Protein AF-A0A2D6WZY5-F1 (afdb_monomer)

Secondary structure (DSSP, 8-state):
-HHHHHHH---EETTEE-------TTS----S-EEEGGGTEEEEPPP-------HHHHHHHHHHHHTTHHHHHHHHHTT-HHHHHHHHHHHHHHHHHHHHHHHHHHGGG-HHHHHHHHHHSSTHHHHHHHHHHHHHHHHT----------SS-HHHHHHHHHTTT--PPPEEEE-TTSS-EEEES-HHHHHHHHHTS--EEE-HHHHHHHHHHHHHHTT----------------------PPPP----S-------------HHHHHHHHHHHHT-B-TTSPBPS--TTT---HHHHHHHTEEE-SSEEEE-B---SS-HHHHHHHHHHTHHHHHHHHHHTTTSEEEEEESB--SSSS--B-TTSHHHHHHHHHHTSTTEEEEESSGGGG--SS-SSS-HHHHHHHHHH--SSS----HHHHHHHHHHHHHHHT--HHHHHHHH--HHHHHHHHHTT--S-SS--SHHHHHHHHHHH-GGGGTS-TT-SHHHHHHHHHHHHHHHHHHHHHHHHHHTTEEEEE--BHHHHHHHHHHHHHHHHHHHHHHHHGGGG-SSSTTT-PPBPGGG-SS-BHHHHHHHHHHHHHT-TTSSS--EEEP--EEEEEEEETTEEEEESSHHHHHHHHTTPBPHHHHHHHTTT-HHHHHHHHHHHHHHHHHHHTS-HHHHHHHHGGGTEEEEEEEE-GGG-SS---SS-EEEEEEEEEE-TTS-EEEEETTHHHHHHHHHHHTT-SB-SS-EEE---B-B-PPPTTHHHHHHHHHHHHHHHHHHTT--TTSBHHHHHHHHHHHHHHHHHHHTT----HHHHHHHHHHHHS--TTS-HHHHHHH---HHHHHHHHHHTTS-HHHHHHHHTHHHHHHHHHHHHHHHHH-B--S-S-HHHHHHHHHHHHHHHHHHHHHTT-HHHHHHHHHHHHHHHHTTGGGS--SSSEEEEEETTEEEEE-TTHHHHHHHHHHHHT--

Radius of gyration: 37.44 Å; Cα contacts (8 Å, |Δi|>4): 1350; chains: 1; bounding box: 104×80×93 Å

pLDDT: mean 75.43, std 19.8, range [23.34, 98.31]

Solvent-accessible surface area (backbone atoms only — not comparable to full-atom values): 53736 Å² total; per-residue (Å²): 108,63,68,56,50,47,72,72,40,93,48,54,63,92,82,44,73,55,74,70,84,87,81,62,99,82,59,88,77,86,62,72,44,42,71,35,79,97,71,79,40,66,79,39,72,65,65,91,72,89,72,96,70,66,61,63,62,20,45,52,62,35,51,71,53,59,69,47,51,67,55,43,54,46,29,60,72,73,69,38,25,72,59,35,40,55,52,39,52,57,49,54,55,48,52,53,52,41,28,52,56,13,41,74,74,49,34,86,77,13,51,41,26,45,21,41,51,49,41,70,73,40,67,59,64,54,55,46,51,51,52,29,49,54,25,50,55,53,75,70,56,82,91,78,88,83,90,83,90,74,103,64,62,77,56,59,67,45,41,71,66,42,71,74,70,65,83,87,77,65,43,32,35,23,43,64,87,68,82,52,79,46,83,35,84,42,72,64,66,45,49,44,41,30,74,75,66,48,22,36,79,40,51,57,66,55,45,63,39,46,74,59,35,60,74,61,65,82,74,73,91,93,84,93,90,91,91,91,90,91,90,84,88,88,87,88,86,89,83,91,79,86,85,78,93,71,85,87,74,79,86,89,78,82,80,88,86,87,88,87,88,72,66,67,73,62,38,51,57,47,48,58,63,56,71,51,47,59,47,103,85,70,44,72,46,60,41,46,96,83,83,47,73,42,70,75,57,37,55,73,42,16,45,39,76,65,97,51,41,37,38,40,27,36,72,78,30,71,83,34,72,62,38,37,57,47,37,65,70,62,44,49,57,53,54,52,51,54,49,62,78,45,66,89,53,42,35,32,40,39,25,62,72,5,73,63,81,85,76,48,21,34,49,80,82,33,65,48,35,56,52,49,50,60,35,60,72,38,100,48,33,43,71,41,40,46,36,14,73,46,63,46,64,88,84,74,70,80,72,33,50,49,32,48,55,42,15,56,73,66,31,62,102,54,96,58,80,55,46,35,46,36,44,23,20,38,47,34,30,44,47,28,24,80,64,46,61,36,57,62,40,43,79,51,40,44,42,72,55,3,51,47,48,37,41,76,74,64,56,81,65,55,90,49,49,87,46,73,66,38,29,45,52,29,28,47,46,42,41,24,47,88,71,76,41,61,76,43,78,44,74,42,8,36,46,49,55,49,44,60,46,49,58,49,53,40,35,54,49,50,49,53,49,44,45,74,75,60,29,34,35,38,34,60,41,58,35,73,58,21,34,52,51,33,54,52,52,55,51,51,57,49,50,53,51,30,37,65,48,59,55,60,80,74,66,87,70,39,52,54,84,47,77,78,35,40,71,86,60,41,43,80,45,23,50,45,50,52,52,49,52,52,47,28,49,38,56,29,50,40,46,78,78,38,77,29,24,56,36,76,61,43,52,60,40,30,36,28,40,39,98,94,40,54,32,36,28,64,39,52,74,18,39,21,52,38,32,74,61,29,31,39,65,68,45,48,49,57,77,33,60,89,48,60,53,58,26,52,46,52,41,49,49,52,49,46,47,36,57,27,58,67,70,48,54,72,71,61,48,41,76,56,11,53,59,20,29,13,35,34,33,29,32,41,34,38,55,85,56,43,76,69,46,54,48,81,51,39,35,37,34,25,70,33,18,39,29,36,43,54,89,36,44,80,76,48,67,49,79,67,33,18,56,52,51,40,50,54,24,42,75,67,66,38,30,64,48,96,75,35,40,56,36,39,67,50,57,46,48,51,58,54,42,87,65,36,67,63,49,49,49,54,54,48,55,54,50,48,53,63,35,52,73,74,70,53,56,54,82,39,32,48,48,52,59,55,48,49,55,43,50,50,57,55,48,54,55,28,56,76,69,73,43,89,76,51,68,70,57,52,56,32,49,37,38,33,53,74,50,63,41,60,85,54,36,72,70,51,52,70,67,73,46,80,55,66,69,60,44,54,46,50,67,52,56,73,72,52,71,47,68,54,58,52,53,60,70,47,40,66,55,53,49,51,52,27,30,51,23,16,57,46,55,70,62,45,43,61,70,84,32,84,49,48,69,60,33,32,52,52,42,51,53,49,41,54,53,37,55,49,53,46,60,75,63,65,42,64,71,61,46,49,55,43,48,59,33,50,51,52,32,50,74,34,50,35,88,79,20,61,53,57,49,39,32,36,34,33,39,58,96,90,41,65,33,43,36,39,24,40,35,63,40,53,46,54,50,41,35,70,69,79,56,78,126

Structure (mmCIF, N/CA/C/O backbone):
data_AF-A0A2D6WZY5-F1
#
_entry.id   AF-A0A2D6WZY5-F1
#
loop_
_atom_site.group_PDB
_atom_site.id
_atom_site.type_symbol
_atom_site.label_atom_id
_atom_site.label_alt_id
_atom_site.label_comp_id
_atom_site.label_asym_id
_atom_site.label_entity_id
_atom_site.label_seq_id
_atom_site.pdbx_PDB_ins_code
_atom_site.Cartn_x
_atom_site.Cartn_y
_atom_site.Cartn_z
_atom_site.occupancy
_atom_site.B_iso_or_equ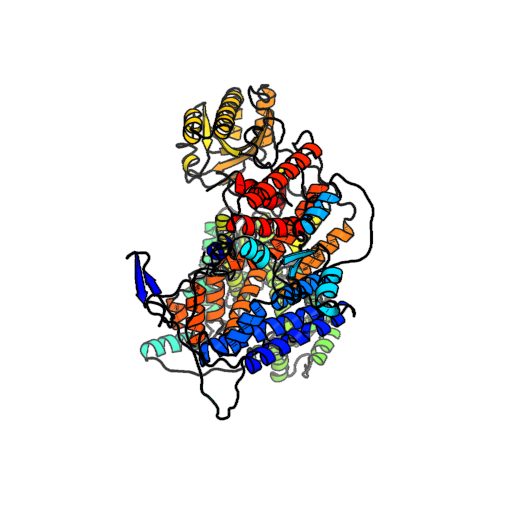iv
_atom_site.auth_seq_id
_atom_site.auth_comp_id
_atom_site.auth_asym_id
_atom_site.auth_atom_id
_atom_site.pdbx_PDB_model_num
ATOM 1 N N . LYS A 1 1 ? 29.197 -1.825 12.460 1.00 38.19 1 LYS A N 1
ATOM 2 C CA . LYS A 1 1 ? 29.861 -2.250 13.723 1.00 38.19 1 LYS A CA 1
ATOM 3 C C . LYS A 1 1 ? 31.228 -1.583 13.905 1.00 38.19 1 LYS A C 1
ATOM 5 O O . LYS A 1 1 ? 31.267 -0.680 14.716 1.00 38.19 1 LYS A O 1
ATOM 10 N N . LYS A 1 2 ? 32.281 -1.889 13.125 1.00 37.00 2 LYS A N 1
ATOM 11 C CA . LYS A 1 2 ? 33.605 -1.208 13.181 1.00 37.00 2 LYS A CA 1
ATOM 12 C C . LYS A 1 2 ? 33.532 0.324 13.359 1.00 37.00 2 LYS A C 1
ATOM 14 O O . LYS A 1 2 ? 33.921 0.837 14.397 1.00 37.00 2 LYS A O 1
ATOM 19 N N . THR A 1 3 ? 32.921 1.038 12.412 1.00 40.25 3 THR A N 1
ATOM 20 C CA . THR A 1 3 ? 32.755 2.507 12.467 1.00 40.25 3 THR A CA 1
ATOM 21 C C . THR A 1 3 ? 31.922 2.988 13.661 1.00 40.25 3 THR A C 1
ATOM 23 O O . THR A 1 3 ? 32.068 4.115 14.097 1.00 40.25 3 THR A O 1
ATOM 26 N N . ILE A 1 4 ? 31.061 2.137 14.231 1.00 45.22 4 ILE A N 1
ATOM 27 C CA . ILE A 1 4 ? 30.278 2.472 15.432 1.00 45.22 4 ILE A CA 1
ATOM 28 C C . ILE A 1 4 ? 31.176 2.438 16.677 1.00 45.22 4 ILE A C 1
ATOM 30 O O . ILE A 1 4 ? 30.921 3.190 17.604 1.00 45.22 4 ILE A O 1
ATOM 34 N N . TRP A 1 5 ? 32.238 1.623 16.696 1.00 51.41 5 TRP A N 1
ATOM 35 C CA . TRP A 1 5 ? 33.249 1.659 17.758 1.00 51.41 5 TRP A CA 1
ATOM 36 C C . TRP A 1 5 ? 34.128 2.907 17.613 1.00 51.41 5 TRP A C 1
ATOM 38 O O . TRP A 1 5 ? 34.153 3.726 18.524 1.00 51.41 5 TRP A O 1
ATOM 48 N N . ASN A 1 6 ? 34.725 3.125 16.431 1.00 46.25 6 ASN A N 1
ATOM 49 C CA . ASN A 1 6 ? 35.584 4.292 16.163 1.00 46.25 6 ASN A CA 1
ATOM 50 C C . ASN A 1 6 ? 34.858 5.641 16.375 1.00 46.25 6 ASN A C 1
ATOM 52 O O . ASN A 1 6 ? 35.504 6.631 16.688 1.00 46.25 6 ASN A O 1
ATOM 56 N N . ASN A 1 7 ? 33.526 5.684 16.224 1.00 48.72 7 ASN A N 1
ATOM 57 C CA . ASN A 1 7 ? 32.720 6.893 16.434 1.00 48.72 7 ASN A CA 1
ATOM 58 C C . ASN A 1 7 ? 32.055 6.975 17.828 1.00 48.72 7 ASN A C 1
ATOM 60 O O . ASN A 1 7 ? 31.513 8.025 18.158 1.00 48.72 7 ASN A O 1
ATOM 64 N N . LYS A 1 8 ? 32.046 5.900 18.637 1.00 46.47 8 LYS A N 1
ATOM 65 C CA . LYS A 1 8 ? 31.605 5.934 20.054 1.00 46.47 8 LYS A CA 1
ATOM 66 C C . LYS A 1 8 ? 32.776 6.047 21.039 1.00 46.47 8 LYS A C 1
ATOM 68 O O . LYS A 1 8 ? 32.544 6.275 22.223 1.00 46.47 8 LYS A O 1
ATOM 73 N N . HIS A 1 9 ? 34.013 5.891 20.569 1.00 49.22 9 HIS A N 1
ATOM 74 C CA . HIS A 1 9 ? 35.221 5.935 21.385 1.00 49.22 9 HIS A CA 1
ATOM 75 C C . HIS A 1 9 ? 36.279 6.824 20.719 1.00 49.22 9 HIS A C 1
ATOM 77 O O . HIS A 1 9 ? 36.979 6.378 19.813 1.00 49.22 9 HIS A O 1
ATOM 83 N N . ASP A 1 10 ? 36.431 8.062 21.202 1.00 56.69 10 ASP A N 1
ATOM 84 C CA . ASP A 1 10 ? 37.519 8.975 20.808 1.00 56.69 10 ASP A CA 1
ATOM 85 C C . ASP A 1 10 ? 38.847 8.569 21.476 1.00 56.69 10 ASP A C 1
ATOM 87 O O . ASP A 1 10 ? 39.450 9.297 22.263 1.00 56.69 10 ASP A O 1
ATOM 91 N N . ILE A 1 11 ? 39.276 7.331 21.222 1.00 55.53 11 ILE A N 1
ATOM 92 C CA . ILE A 1 11 ? 40.549 6.812 21.717 1.00 55.53 11 ILE A CA 1
ATOM 93 C C . ILE A 1 11 ? 41.638 7.393 20.825 1.00 55.53 11 ILE A C 1
ATOM 95 O O . ILE A 1 11 ? 41.750 7.036 19.655 1.00 55.53 11 ILE A O 1
ATOM 99 N N . LYS A 1 12 ? 42.447 8.290 21.383 1.00 51.91 12 LYS A N 1
ATOM 100 C CA . LYS A 1 12 ? 43.582 8.926 20.709 1.00 51.91 12 LYS A CA 1
ATOM 101 C C . LYS A 1 12 ? 44.900 8.416 21.276 1.00 51.91 12 LYS A C 1
ATOM 103 O O . LYS A 1 12 ? 45.040 8.253 22.485 1.00 51.91 12 LYS A O 1
ATOM 108 N N . ILE A 1 13 ? 45.885 8.215 20.405 1.00 49.34 13 ILE A N 1
ATOM 109 C CA . ILE A 1 13 ? 47.286 7.998 20.781 1.00 49.34 13 ILE A CA 1
ATOM 110 C C . ILE A 1 13 ? 48.073 9.182 20.221 1.00 49.34 13 ILE A C 1
ATOM 112 O O . ILE A 1 13 ? 48.215 9.313 19.006 1.00 49.34 13 ILE A O 1
ATOM 116 N N . TYR A 1 14 ? 48.531 10.061 21.120 1.00 41.66 14 TYR A N 1
ATOM 117 C CA . TYR A 1 14 ? 49.148 11.356 20.792 1.00 41.66 14 TYR A CA 1
ATOM 118 C C . TYR A 1 14 ? 48.289 12.170 19.800 1.00 41.66 14 TYR A C 1
ATOM 120 O O . TYR A 1 14 ? 48.708 12.447 18.682 1.00 41.66 14 TYR A O 1
ATOM 128 N N . ASP A 1 15 ? 47.040 12.455 20.192 1.00 52.09 15 ASP A N 1
ATOM 129 C CA . ASP A 1 15 ? 45.974 13.135 19.419 1.00 52.09 15 ASP A CA 1
ATOM 130 C C . ASP A 1 15 ? 45.481 12.464 18.137 1.00 52.09 15 ASP A C 1
ATOM 132 O O . ASP A 1 15 ? 44.378 12.762 17.673 1.00 52.09 15 ASP A O 1
ATOM 136 N N . PHE A 1 16 ? 46.217 11.501 17.590 1.00 46.28 16 PHE A N 1
ATOM 137 C CA . PHE A 1 16 ? 45.771 10.775 16.411 1.00 46.28 16 PHE A CA 1
ATOM 138 C C . PHE A 1 16 ? 44.714 9.724 16.790 1.00 46.28 16 PHE A C 1
ATOM 140 O O . PHE A 1 16 ? 44.972 8.894 17.668 1.00 46.28 16 PHE A O 1
ATOM 147 N N . PRO A 1 17 ? 43.532 9.727 16.140 1.00 53.00 17 PRO A N 1
ATOM 148 C CA . PRO A 1 17 ? 42.454 8.802 16.469 1.00 53.00 17 PRO A CA 1
ATOM 149 C C . PRO A 1 17 ? 42.842 7.359 16.128 1.00 53.00 17 PRO A C 1
ATOM 151 O O . PRO A 1 17 ? 43.277 7.053 15.013 1.00 53.00 17 PRO A O 1
ATOM 154 N N . VAL A 1 18 ? 42.656 6.466 17.097 1.00 55.03 18 VAL A N 1
ATOM 155 C CA . VAL A 1 18 ? 42.882 5.026 16.977 1.00 55.03 18 VAL A CA 1
ATOM 156 C C . VAL A 1 18 ? 41.671 4.397 16.307 1.00 55.03 18 VAL A C 1
ATOM 158 O O . VAL A 1 18 ? 40.650 4.098 16.922 1.00 55.03 18 VAL A O 1
ATOM 161 N N . GLU A 1 19 ? 41.796 4.172 15.009 1.00 52.94 19 GLU A N 1
ATOM 162 C CA . GLU A 1 19 ? 40.805 3.432 14.246 1.00 52.94 19 GLU A CA 1
ATOM 163 C C . GLU A 1 19 ? 41.019 1.922 14.432 1.00 52.94 19 GLU A C 1
ATOM 165 O O . GLU A 1 19 ? 42.030 1.385 13.987 1.00 52.94 19 GLU A O 1
ATOM 170 N N . VAL A 1 20 ? 40.056 1.208 15.026 1.00 53.50 20 VAL A N 1
ATOM 171 C CA . VAL A 1 20 ? 40.052 -0.265 15.020 1.00 53.50 20 VAL A CA 1
ATOM 172 C C . VAL A 1 20 ? 39.620 -0.776 13.646 1.00 53.50 20 VAL A C 1
ATOM 174 O O . VAL A 1 20 ? 38.714 -0.224 13.014 1.00 53.50 20 VAL A O 1
ATOM 177 N N . TYR A 1 21 ? 40.266 -1.848 13.182 1.00 52.88 21 TYR A N 1
ATOM 178 C CA . TYR A 1 21 ? 39.964 -2.575 11.947 1.00 52.88 21 TYR A CA 1
ATOM 179 C C . TYR A 1 21 ? 39.531 -4.014 12.283 1.00 52.88 21 TYR A C 1
ATOM 181 O O . TYR A 1 21 ? 39.723 -4.492 13.397 1.00 52.88 21 TYR A O 1
ATOM 189 N N . VAL A 1 22 ? 38.873 -4.677 11.330 1.00 52.19 22 VAL A N 1
ATOM 190 C CA . VAL A 1 22 ? 38.531 -6.104 11.399 1.00 52.19 22 VAL A CA 1
ATOM 191 C C . VAL A 1 22 ? 39.059 -6.708 10.106 1.00 52.19 22 VAL A C 1
ATOM 193 O O . VAL A 1 22 ? 38.709 -6.217 9.033 1.00 52.19 22 VAL A O 1
ATOM 196 N N . GLU A 1 23 ? 39.917 -7.710 10.238 1.00 51.47 23 GLU A N 1
ATOM 197 C CA . GLU A 1 23 ? 40.676 -8.374 9.169 1.00 51.47 23 GLU A CA 1
ATOM 198 C C . GLU A 1 23 ? 40.448 -9.891 9.290 1.00 51.47 23 GLU A C 1
ATOM 200 O O . GLU A 1 23 ? 40.035 -10.369 10.354 1.00 51.47 23 GLU A O 1
ATOM 205 N N . ASN A 1 24 ? 40.656 -10.656 8.217 1.00 54.22 24 ASN A N 1
ATOM 206 C CA . ASN A 1 24 ? 40.495 -12.108 8.256 1.00 54.22 24 ASN A CA 1
ATOM 207 C C . ASN A 1 24 ? 41.750 -12.795 8.802 1.00 54.22 24 ASN A C 1
ATOM 209 O O . ASN A 1 24 ? 42.877 -12.378 8.560 1.00 54.22 24 ASN A O 1
ATOM 213 N N . LEU A 1 25 ? 41.546 -13.943 9.452 1.00 50.34 25 LEU A N 1
ATOM 214 C CA . LEU A 1 25 ? 42.603 -14.795 10.019 1.00 50.34 25 LEU A CA 1
ATOM 215 C C . LEU A 1 25 ? 43.597 -15.389 8.995 1.00 50.34 25 LEU A C 1
ATOM 217 O O . LEU A 1 25 ? 44.528 -16.080 9.401 1.00 50.34 25 LEU A O 1
ATOM 221 N N . GLY A 1 26 ? 43.386 -15.162 7.695 1.00 52.06 26 GLY A N 1
ATOM 222 C CA . GLY A 1 26 ? 44.284 -15.568 6.609 1.00 52.06 26 GLY A CA 1
ATOM 223 C C . GLY A 1 26 ? 44.969 -14.404 5.883 1.00 52.06 26 GLY A C 1
ATOM 224 O O . GLY A 1 26 ? 45.711 -14.656 4.936 1.00 52.06 26 GLY A O 1
ATOM 225 N N . ASP A 1 27 ? 44.726 -13.154 6.289 1.00 53.72 27 ASP A N 1
ATOM 226 C CA . ASP A 1 27 ? 45.328 -11.980 5.653 1.00 53.72 27 ASP A CA 1
ATOM 227 C C . ASP A 1 27 ? 46.798 -11.824 6.103 1.00 53.72 27 ASP A C 1
ATOM 229 O O . ASP A 1 27 ? 47.135 -11.995 7.277 1.00 53.72 27 ASP A O 1
ATOM 233 N N . ILE A 1 28 ? 47.709 -11.495 5.179 1.00 52.28 28 ILE A N 1
ATOM 234 C CA . ILE A 1 28 ? 49.143 -11.359 5.491 1.00 52.28 28 ILE A CA 1
ATOM 235 C C . ILE A 1 28 ? 49.392 -10.008 6.183 1.00 52.28 28 ILE A C 1
ATOM 237 O O . ILE A 1 28 ? 49.645 -8.993 5.533 1.00 52.28 28 ILE A O 1
ATOM 241 N N . HIS A 1 29 ? 49.322 -9.986 7.516 1.00 57.41 29 HIS A N 1
ATOM 242 C CA . HIS A 1 29 ? 49.503 -8.761 8.299 1.00 57.41 29 HIS A CA 1
ATOM 243 C C . HIS A 1 29 ? 50.941 -8.209 8.208 1.00 57.41 29 HIS A C 1
ATOM 245 O O . HIS A 1 29 ? 51.863 -8.721 8.844 1.00 57.41 29 HIS A O 1
ATOM 251 N N . VAL A 1 30 ? 51.122 -7.077 7.520 1.00 53.97 30 VAL A N 1
ATOM 252 C CA . VAL A 1 30 ? 52.372 -6.282 7.536 1.00 53.97 30 VAL A CA 1
ATOM 253 C C . VAL A 1 30 ? 52.334 -5.232 8.665 1.00 53.97 30 VAL A C 1
ATOM 255 O O . VAL A 1 30 ? 52.716 -4.074 8.496 1.00 53.97 30 VAL A O 1
ATOM 258 N N . ALA A 1 31 ? 51.827 -5.626 9.836 1.00 58.47 31 ALA A N 1
ATOM 259 C CA . ALA A 1 31 ? 51.746 -4.763 11.011 1.00 58.47 31 ALA A CA 1
ATOM 260 C C . ALA A 1 31 ? 53.138 -4.557 11.634 1.00 58.47 31 ALA A C 1
ATOM 262 O O . ALA A 1 31 ? 53.902 -5.507 11.808 1.00 58.47 31 ALA A O 1
ATOM 263 N N . SER A 1 32 ? 53.471 -3.318 12.009 1.00 56.12 32 SER A N 1
ATOM 264 C CA . SER A 1 32 ? 54.767 -2.997 12.628 1.00 56.12 32 SER A CA 1
ATOM 265 C C . SER A 1 32 ? 54.940 -3.628 14.016 1.00 56.12 32 SER A C 1
ATOM 267 O O . SER A 1 32 ? 56.063 -3.965 14.387 1.00 56.12 32 SER A O 1
ATOM 269 N N . GLY A 1 33 ? 53.836 -3.845 14.739 1.00 65.12 33 GLY A N 1
ATOM 270 C CA . GLY A 1 33 ? 53.725 -4.665 15.946 1.00 65.12 33 GLY A CA 1
ATOM 271 C C . GLY A 1 33 ? 52.290 -5.168 16.141 1.00 65.12 33 GLY A C 1
ATOM 272 O O . GLY A 1 33 ? 51.354 -4.620 15.561 1.00 65.12 33 GLY A O 1
ATOM 273 N N . LEU A 1 34 ? 52.112 -6.225 16.936 1.00 68.56 34 LEU A N 1
ATOM 274 C CA . LEU A 1 34 ? 50.845 -6.947 17.095 1.00 68.56 34 LEU A CA 1
ATOM 275 C C . LEU A 1 34 ? 50.713 -7.490 18.529 1.00 68.56 34 LEU A C 1
ATOM 277 O O . LEU A 1 34 ? 51.578 -8.239 18.995 1.00 68.56 34 LEU A O 1
ATOM 281 N N . TYR A 1 35 ? 49.641 -7.112 19.232 1.00 62.78 35 TYR A N 1
ATOM 282 C CA . TYR A 1 35 ? 49.416 -7.404 20.655 1.00 62.78 35 TYR A CA 1
ATOM 283 C C . TYR A 1 35 ? 48.250 -8.378 20.876 1.00 62.78 35 TYR A C 1
ATOM 285 O O . TYR A 1 35 ? 47.189 -8.241 20.273 1.00 62.78 35 TYR A O 1
ATOM 293 N N . SER A 1 36 ? 48.434 -9.361 21.760 1.00 68.50 36 SER A N 1
ATOM 294 C CA . SER A 1 36 ? 47.433 -10.376 22.092 1.00 68.50 36 SER A CA 1
ATOM 295 C C . SER A 1 36 ? 46.744 -10.052 23.410 1.00 68.50 36 SER A C 1
ATOM 297 O O . SER A 1 36 ? 47.202 -10.488 24.464 1.00 68.50 36 SER A O 1
ATOM 299 N N . ILE A 1 37 ? 45.584 -9.398 23.332 1.00 64.94 37 ILE A N 1
ATOM 300 C CA . ILE A 1 37 ? 44.719 -9.101 24.489 1.00 64.94 37 ILE A CA 1
ATOM 301 C C . ILE A 1 37 ? 44.400 -10.386 25.286 1.00 64.94 37 ILE A C 1
ATOM 303 O O . ILE A 1 37 ? 44.503 -10.406 26.504 1.00 64.94 37 ILE A O 1
ATOM 307 N N . LEU A 1 38 ? 44.133 -11.511 24.605 1.00 67.69 38 LEU A N 1
ATOM 308 C CA . LEU A 1 38 ? 43.856 -12.818 25.235 1.00 67.69 38 LEU A CA 1
ATOM 309 C C . LEU A 1 38 ? 45.052 -13.471 25.961 1.00 67.69 38 LEU A C 1
ATOM 311 O O . LEU A 1 38 ? 44.886 -14.517 26.582 1.00 67.69 38 LEU A O 1
ATOM 315 N N . LYS A 1 39 ? 46.266 -12.927 25.824 1.00 76.75 39 LYS A N 1
ATOM 316 C CA . LYS A 1 39 ? 47.500 -13.464 26.435 1.00 76.75 39 LYS A CA 1
ATOM 317 C C . LYS A 1 39 ? 48.308 -12.376 27.158 1.00 76.75 39 LYS A C 1
ATOM 319 O O . LYS A 1 39 ? 49.468 -12.619 27.477 1.00 76.75 39 LYS A O 1
ATOM 324 N N . ASP A 1 40 ? 47.707 -11.194 27.314 1.00 76.00 40 ASP A N 1
ATOM 325 C CA . ASP A 1 40 ? 48.262 -9.953 27.869 1.00 76.00 40 ASP A CA 1
ATOM 326 C C . ASP A 1 40 ? 49.689 -9.598 27.395 1.00 76.00 40 ASP A C 1
ATOM 328 O O . ASP A 1 40 ? 50.514 -9.058 28.132 1.00 76.00 40 ASP A O 1
ATOM 332 N N . LYS A 1 41 ? 50.031 -9.939 26.142 1.00 77.12 41 LYS A N 1
ATOM 333 C CA . LYS A 1 41 ? 51.407 -9.807 25.635 1.00 77.12 41 LYS A CA 1
ATOM 334 C C . LYS A 1 41 ? 51.514 -9.558 24.138 1.00 77.12 41 LYS A C 1
ATOM 336 O O . LYS A 1 41 ? 50.670 -9.981 23.348 1.00 77.12 41 LYS A O 1
ATOM 341 N N . TRP A 1 42 ? 52.623 -8.945 23.736 1.00 73.88 42 TRP A N 1
ATOM 342 C CA . TRP A 1 42 ? 53.007 -8.806 22.332 1.00 73.88 42 TRP A CA 1
ATOM 343 C C . TRP A 1 42 ? 53.239 -10.178 21.679 1.00 73.88 42 TRP A C 1
ATOM 345 O O . TRP A 1 42 ? 53.936 -11.028 22.232 1.00 73.88 42 TRP A O 1
ATOM 355 N N . ILE A 1 43 ? 52.670 -10.375 20.486 1.00 74.81 43 ILE A N 1
ATOM 356 C CA . ILE A 1 43 ? 53.044 -11.457 19.559 1.00 74.81 43 ILE A CA 1
ATOM 357 C C . ILE A 1 43 ? 54.210 -10.976 18.689 1.00 74.81 43 ILE A C 1
ATOM 359 O O . ILE A 1 43 ? 55.204 -11.678 18.536 1.00 74.81 43 ILE A O 1
ATOM 363 N N . VAL A 1 44 ? 54.110 -9.746 18.177 1.00 74.94 44 VAL A N 1
ATOM 364 C CA . VAL A 1 44 ? 55.181 -9.050 17.457 1.00 74.94 44 VAL A CA 1
ATOM 365 C C . VAL A 1 44 ? 55.428 -7.730 18.177 1.00 74.94 44 VAL A C 1
ATOM 367 O O . VAL A 1 44 ? 54.572 -6.850 18.159 1.00 74.94 44 VAL A O 1
ATOM 370 N N . ILE A 1 45 ? 56.571 -7.587 18.848 1.00 74.12 45 ILE A N 1
ATOM 371 C CA . ILE A 1 45 ? 56.924 -6.334 19.533 1.00 74.12 45 ILE A CA 1
ATOM 372 C C . ILE A 1 45 ? 57.262 -5.276 18.468 1.00 74.12 45 ILE A C 1
ATOM 374 O O . ILE A 1 45 ? 58.134 -5.547 17.634 1.00 74.12 45 ILE A O 1
ATOM 378 N N . PRO A 1 46 ? 56.630 -4.085 18.480 1.00 70.62 46 PRO A N 1
ATOM 379 C CA . PRO A 1 46 ? 56.910 -3.042 17.505 1.00 70.62 46 PRO A CA 1
ATOM 380 C C . PRO A 1 46 ? 58.350 -2.549 17.625 1.00 70.62 46 PRO A C 1
ATOM 382 O O . PRO A 1 46 ? 58.755 -1.984 18.641 1.00 70.62 46 PRO A O 1
ATOM 385 N N . LYS A 1 47 ? 59.133 -2.749 16.563 1.00 67.00 47 LYS A N 1
ATOM 386 C CA . LYS A 1 47 ? 60.501 -2.232 16.462 1.00 67.00 47 LYS A CA 1
ATOM 387 C C . LYS A 1 47 ? 60.484 -0.896 15.726 1.00 67.00 47 LYS A C 1
ATOM 389 O O . LYS A 1 47 ? 60.034 -0.834 14.582 1.00 67.00 47 LYS A O 1
ATOM 394 N N . LYS A 1 48 ? 61.014 0.156 16.363 1.00 59.56 48 LYS A N 1
ATOM 395 C CA . LYS A 1 48 ? 61.280 1.455 15.724 1.00 59.56 48 LYS A CA 1
ATOM 396 C C . LYS A 1 48 ? 62.219 1.217 14.534 1.00 59.56 48 LYS A C 1
ATOM 398 O O . LYS A 1 48 ? 63.387 0.895 14.733 1.00 59.56 48 LYS A O 1
ATOM 403 N N . LYS A 1 49 ? 61.697 1.331 13.312 1.00 59.62 49 LYS A N 1
ATOM 404 C CA . LYS A 1 49 ? 62.498 1.343 12.083 1.00 59.62 49 LYS A CA 1
ATOM 405 C C . LYS A 1 49 ? 62.858 2.787 11.774 1.00 59.62 49 LYS A C 1
ATOM 407 O O . LYS A 1 49 ? 61.970 3.637 11.761 1.00 59.62 49 LYS A O 1
ATOM 412 N N . GLU A 1 50 ? 64.127 3.055 11.504 1.00 54.25 50 GLU A N 1
ATOM 413 C CA . GLU A 1 50 ? 64.473 4.280 10.791 1.00 54.25 50 GLU A CA 1
ATOM 414 C C . GLU A 1 50 ? 64.111 4.114 9.318 1.00 54.25 50 GLU A C 1
ATOM 416 O O . GLU A 1 50 ? 64.328 3.055 8.728 1.00 54.25 50 GLU A O 1
ATOM 421 N N . LEU A 1 51 ? 63.500 5.148 8.749 1.00 60.53 51 LEU A N 1
ATOM 422 C CA . LEU A 1 51 ? 63.019 5.168 7.375 1.00 60.53 51 LEU A CA 1
ATOM 423 C C . LEU A 1 51 ? 63.483 6.477 6.739 1.00 60.53 51 LEU A C 1
ATOM 425 O O . LEU A 1 51 ? 63.259 7.553 7.295 1.00 60.53 51 LEU A O 1
ATOM 429 N N . GLN A 1 52 ? 64.133 6.384 5.581 1.00 60.03 52 GLN A N 1
ATOM 430 C CA . GLN A 1 52 ? 64.339 7.533 4.703 1.00 60.03 52 GLN A CA 1
ATOM 431 C C . GLN A 1 52 ? 62.971 7.882 4.102 1.00 60.03 52 GLN A C 1
ATOM 433 O O . GLN A 1 52 ? 62.360 7.052 3.432 1.00 60.03 52 GLN A O 1
ATOM 438 N N . ILE A 1 53 ? 62.458 9.069 4.418 1.00 65.31 53 ILE A N 1
ATOM 439 C CA . ILE A 1 53 ? 61.150 9.551 3.968 1.00 65.31 53 ILE A CA 1
ATOM 440 C C . ILE A 1 53 ? 61.391 10.819 3.155 1.00 65.31 53 ILE A C 1
ATOM 442 O O . ILE A 1 53 ? 61.930 11.791 3.685 1.00 65.31 53 ILE A O 1
ATOM 446 N N . ASP A 1 54 ? 60.974 10.813 1.890 1.00 71.44 54 ASP A N 1
ATOM 447 C CA . ASP A 1 54 ? 61.056 11.986 1.022 1.00 71.44 54 ASP A CA 1
ATOM 448 C C . ASP A 1 54 ? 59.952 12.990 1.387 1.00 71.44 54 ASP A C 1
ATOM 450 O O . ASP A 1 54 ? 58.804 12.895 0.945 1.00 71.44 54 ASP A O 1
ATOM 454 N N . LEU A 1 55 ? 60.291 13.913 2.288 1.00 63.53 55 LEU A N 1
ATOM 455 C CA . LEU A 1 55 ? 59.359 14.916 2.798 1.00 63.53 55 LEU A CA 1
ATOM 456 C C . LEU A 1 55 ? 58.962 15.946 1.733 1.00 63.53 55 LEU A C 1
ATOM 458 O O . LEU A 1 55 ? 57.855 16.477 1.815 1.00 63.53 55 LEU A O 1
ATOM 462 N N . ASP A 1 56 ? 59.811 16.199 0.735 1.00 64.56 56 ASP A N 1
ATOM 463 C CA . ASP A 1 56 ? 59.551 17.196 -0.303 1.00 64.56 56 ASP A CA 1
ATOM 464 C C . ASP A 1 56 ? 58.595 16.660 -1.381 1.00 64.56 56 ASP A C 1
ATOM 466 O O . ASP A 1 56 ? 57.686 17.385 -1.786 1.00 64.56 56 ASP A O 1
ATOM 470 N N . ASP A 1 57 ? 58.681 15.382 -1.770 1.00 67.94 57 ASP A N 1
ATOM 471 C CA . ASP A 1 57 ? 57.676 14.750 -2.644 1.00 67.94 57 ASP A CA 1
ATOM 472 C C . ASP A 1 57 ? 56.323 14.572 -1.919 1.00 67.94 57 ASP A C 1
ATOM 474 O O . ASP A 1 57 ? 55.265 14.859 -2.486 1.00 67.94 57 ASP A O 1
ATOM 478 N N . ILE A 1 58 ? 56.330 14.212 -0.623 1.00 71.25 58 ILE A N 1
ATOM 479 C CA . ILE A 1 58 ? 55.115 14.211 0.224 1.00 71.25 58 ILE A CA 1
ATOM 480 C C . ILE A 1 58 ? 54.466 15.596 0.246 1.00 71.25 58 ILE A C 1
ATOM 482 O O . ILE A 1 58 ? 53.249 15.720 0.070 1.00 71.25 58 ILE A O 1
ATOM 486 N N . ARG A 1 59 ? 55.274 16.636 0.470 1.00 67.75 59 ARG A N 1
ATOM 487 C CA . ARG A 1 59 ? 54.820 18.021 0.547 1.00 67.75 59 ARG A CA 1
ATOM 488 C C . ARG A 1 59 ? 54.293 18.511 -0.797 1.00 67.75 59 ARG A C 1
ATOM 490 O O . ARG A 1 59 ? 53.173 19.010 -0.839 1.00 67.75 59 ARG A O 1
ATOM 497 N N . SER A 1 60 ? 55.040 18.313 -1.880 1.00 71.19 60 SER A N 1
ATOM 498 C CA . SER A 1 60 ? 54.654 18.715 -3.237 1.00 71.19 60 SER A CA 1
ATOM 499 C C . SER A 1 60 ? 53.326 18.074 -3.656 1.00 71.19 60 SER A C 1
ATOM 501 O O . SER A 1 60 ? 52.403 18.765 -4.100 1.00 71.19 60 SER A O 1
ATOM 503 N N . LYS A 1 61 ? 53.167 16.765 -3.412 1.00 75.00 61 LYS A N 1
ATOM 504 C CA . LYS A 1 61 ? 51.909 16.050 -3.671 1.00 75.00 61 LYS A CA 1
ATOM 505 C C . LYS A 1 61 ? 50.760 16.550 -2.800 1.00 75.00 61 LYS A C 1
ATOM 507 O O . LYS A 1 61 ? 49.638 16.586 -3.293 1.00 75.00 61 LYS A O 1
ATOM 512 N N . ALA A 1 62 ? 51.000 16.961 -1.553 1.00 69.12 62 ALA A N 1
ATOM 513 C CA . ALA A 1 62 ? 49.967 17.550 -0.700 1.00 69.12 62 ALA A CA 1
ATOM 514 C C . ALA A 1 62 ? 49.567 18.972 -1.148 1.00 69.12 62 ALA A C 1
ATOM 516 O O . ALA A 1 62 ? 48.380 19.254 -1.328 1.00 69.12 62 ALA A O 1
ATOM 517 N N . GLU A 1 63 ? 50.540 19.855 -1.389 1.00 74.25 63 GLU A N 1
ATOM 518 C CA . GLU A 1 63 ? 50.325 21.241 -1.832 1.00 74.25 63 GLU A CA 1
ATOM 519 C C . GLU A 1 63 ? 49.576 21.306 -3.176 1.00 74.25 63 GLU A C 1
ATOM 521 O O . GLU A 1 63 ? 48.688 22.146 -3.345 1.00 74.25 63 GLU A O 1
ATOM 526 N N . GLY A 1 64 ? 49.818 20.346 -4.078 1.00 73.88 64 GLY A N 1
ATOM 527 C CA . GLY A 1 64 ? 49.075 20.191 -5.335 1.00 73.88 64 GLY A CA 1
ATOM 528 C C . GLY A 1 64 ? 47.566 19.925 -5.184 1.00 73.88 64 GLY A C 1
ATOM 529 O O . GLY A 1 64 ? 46.812 20.197 -6.118 1.00 73.88 64 GLY A O 1
ATOM 530 N N . TYR A 1 65 ? 47.097 19.446 -4.023 1.00 82.12 65 TYR A N 1
ATOM 531 C CA . TYR A 1 65 ? 45.664 19.411 -3.696 1.00 82.12 65 TYR A CA 1
ATOM 532 C C . TYR A 1 65 ? 45.208 20.681 -2.976 1.00 82.12 65 TYR A C 1
ATOM 534 O O . TYR A 1 65 ? 44.149 21.207 -3.321 1.00 82.12 65 TYR A O 1
ATOM 542 N N . LEU A 1 66 ? 45.998 21.207 -2.029 1.00 72.25 66 LEU A N 1
ATOM 543 C CA . LEU A 1 66 ? 45.674 22.443 -1.296 1.00 72.25 66 LEU A CA 1
ATOM 544 C C . LEU A 1 66 ? 45.386 23.620 -2.245 1.00 72.25 66 LEU A C 1
ATOM 546 O O . LEU A 1 66 ? 44.433 24.366 -2.024 1.00 72.25 66 LEU A O 1
ATOM 550 N N . GLY A 1 67 ? 46.127 23.720 -3.355 1.00 75.81 67 GLY A N 1
ATOM 551 C CA . GLY A 1 67 ? 45.919 24.725 -4.405 1.00 75.81 67 GLY A CA 1
ATOM 552 C C . GLY A 1 67 ? 44.554 24.688 -5.114 1.00 75.81 67 GLY A C 1
ATOM 553 O O . GLY A 1 67 ? 44.265 25.584 -5.903 1.00 75.81 67 GLY A O 1
ATOM 554 N N . SER A 1 68 ? 43.695 23.698 -4.843 1.00 82.25 68 SER A N 1
ATOM 555 C CA . SER A 1 68 ? 42.321 23.665 -5.365 1.00 82.25 68 SER A CA 1
ATOM 556 C C . SER A 1 68 ? 41.322 24.518 -4.574 1.00 82.25 68 SER A C 1
ATOM 558 O O . SER A 1 68 ? 40.321 24.932 -5.160 1.00 82.25 68 SER A O 1
ATOM 560 N N . ILE A 1 69 ? 41.585 24.838 -3.296 1.00 81.50 69 ILE A N 1
ATOM 561 C CA . ILE A 1 69 ? 40.658 25.634 -2.467 1.00 81.50 69 ILE A CA 1
ATOM 562 C C . ILE A 1 69 ? 40.365 27.011 -3.093 1.00 81.50 69 ILE A C 1
ATOM 564 O O . ILE A 1 69 ? 39.189 27.279 -3.320 1.00 81.50 69 ILE A O 1
ATOM 568 N N . PRO A 1 70 ? 41.352 27.835 -3.504 1.00 82.38 70 PRO A N 1
ATOM 569 C CA . PRO A 1 70 ? 41.069 29.153 -4.090 1.00 82.38 70 PRO A CA 1
ATOM 570 C C . PRO A 1 70 ? 40.249 29.110 -5.389 1.00 82.38 70 PRO A C 1
ATOM 572 O O . PRO A 1 70 ? 39.562 30.072 -5.731 1.00 82.38 70 PRO A O 1
ATOM 575 N N . VAL A 1 71 ? 40.295 27.990 -6.124 1.00 87.12 71 VAL A N 1
ATOM 576 C CA . VAL A 1 71 ? 39.470 27.778 -7.325 1.00 87.12 71 VAL A CA 1
ATOM 577 C C . VAL A 1 71 ? 38.021 27.489 -6.930 1.00 87.12 71 VAL A C 1
ATOM 579 O O . VAL A 1 71 ? 37.109 28.094 -7.490 1.00 87.12 71 VAL A O 1
ATOM 582 N N . LEU A 1 72 ? 37.813 26.629 -5.928 1.00 86.25 72 LEU A N 1
ATOM 583 C CA . LEU A 1 72 ? 36.493 26.338 -5.362 1.00 86.25 72 LEU A CA 1
ATOM 5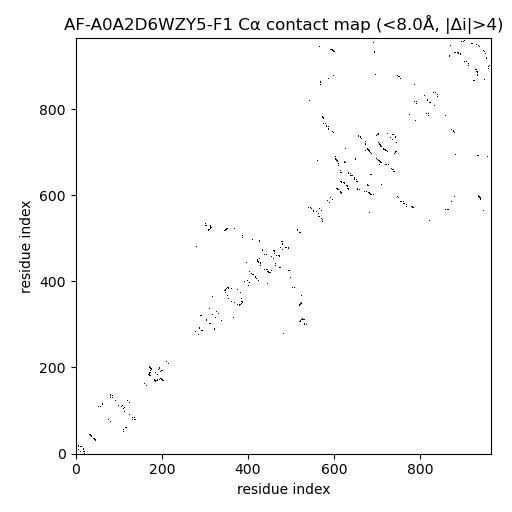84 C C . LEU A 1 72 ? 35.883 27.581 -4.689 1.00 86.25 72 LEU A C 1
ATOM 586 O O . LEU A 1 72 ? 34.701 27.848 -4.872 1.00 86.25 72 LEU A O 1
ATOM 590 N N . GLU A 1 73 ? 36.676 28.377 -3.965 1.00 84.75 73 GLU A N 1
ATOM 591 C CA . GLU A 1 73 ? 36.242 29.633 -3.330 1.00 84.75 73 GLU A CA 1
ATOM 592 C C . GLU A 1 73 ? 35.796 30.653 -4.381 1.00 84.75 73 GLU A C 1
ATOM 594 O O . GLU A 1 73 ? 34.757 31.298 -4.225 1.00 84.75 73 GLU A O 1
ATOM 599 N N . LYS A 1 74 ? 36.540 30.760 -5.491 1.00 87.25 74 LYS A N 1
ATOM 600 C CA . LYS A 1 74 ? 36.136 31.597 -6.621 1.00 87.25 74 LYS A CA 1
ATOM 601 C C . LYS A 1 74 ? 34.842 31.085 -7.259 1.00 87.25 74 LYS A C 1
ATOM 603 O O . LYS A 1 74 ? 33.927 31.875 -7.441 1.00 87.25 74 LYS A O 1
ATOM 608 N N . MET A 1 75 ? 34.718 29.786 -7.538 1.00 86.81 75 MET A N 1
ATOM 609 C CA . MET A 1 75 ? 33.484 29.206 -8.092 1.00 86.81 75 MET A CA 1
ATOM 610 C C . MET A 1 75 ? 32.270 29.408 -7.164 1.00 86.81 75 MET A C 1
ATOM 612 O O . MET A 1 75 ? 31.187 29.726 -7.645 1.00 86.81 75 MET A O 1
ATOM 616 N N . MET A 1 76 ? 32.453 29.316 -5.841 1.00 81.31 76 MET A N 1
ATOM 617 C CA . MET A 1 76 ? 31.423 29.621 -4.834 1.00 81.31 76 MET A CA 1
ATOM 618 C C . MET A 1 76 ? 30.990 31.095 -4.824 1.00 81.31 76 MET A C 1
ATOM 620 O O . MET A 1 76 ? 29.844 31.396 -4.474 1.00 81.31 76 MET A O 1
ATOM 624 N N . LYS A 1 77 ? 31.900 32.013 -5.172 1.00 88.31 77 LYS A N 1
ATOM 625 C CA . LYS A 1 77 ? 31.631 33.452 -5.296 1.00 88.31 77 LYS A CA 1
ATOM 626 C C . LYS A 1 77 ? 30.999 33.812 -6.643 1.00 88.31 77 LYS A C 1
ATOM 628 O O . LYS A 1 77 ? 30.121 34.663 -6.679 1.00 88.31 77 LYS A O 1
ATOM 633 N N . ASP A 1 78 ? 31.413 33.141 -7.711 1.00 83.75 78 ASP A N 1
ATOM 634 C CA . ASP A 1 78 ? 30.883 33.281 -9.073 1.00 83.75 78 ASP A CA 1
ATOM 635 C C . ASP A 1 78 ? 29.564 32.479 -9.272 1.00 83.75 78 ASP A C 1
ATOM 637 O O . ASP A 1 78 ? 29.154 32.229 -10.401 1.00 83.75 78 ASP A O 1
ATOM 641 N N . GLU A 1 79 ? 28.930 32.038 -8.174 1.00 84.81 79 GLU A N 1
ATOM 642 C CA . GLU A 1 79 ? 27.659 31.286 -8.078 1.00 84.81 79 GLU A CA 1
ATOM 643 C C . GLU A 1 79 ? 27.591 29.949 -8.857 1.00 84.81 79 GLU A C 1
ATOM 645 O O . GLU A 1 79 ? 26.525 29.372 -9.067 1.00 84.81 79 GLU A O 1
ATOM 650 N N . LYS A 1 80 ? 28.750 29.388 -9.220 1.00 86.75 80 LYS A N 1
ATOM 651 C CA . LYS A 1 80 ? 28.925 28.135 -9.981 1.00 86.75 80 LYS A CA 1
ATOM 652 C C . LYS A 1 80 ? 28.816 26.881 -9.100 1.00 86.75 80 LYS A C 1
ATOM 654 O O . LYS A 1 80 ? 29.720 26.043 -9.073 1.00 86.75 80 LYS A O 1
ATOM 659 N N . TYR A 1 81 ? 27.729 26.753 -8.346 1.00 84.44 81 TYR A N 1
ATOM 660 C CA . TYR A 1 81 ? 27.586 25.734 -7.298 1.00 84.44 81 TYR A CA 1
ATOM 661 C C . TYR A 1 81 ? 27.707 24.288 -7.808 1.00 84.44 81 TYR A C 1
ATOM 663 O O . TYR A 1 81 ? 28.436 23.487 -7.222 1.00 84.44 81 TYR A O 1
ATOM 671 N N . ASP A 1 82 ? 27.105 23.971 -8.950 1.00 80.12 82 ASP A N 1
ATOM 672 C CA . ASP A 1 82 ? 27.183 22.664 -9.611 1.00 80.12 82 ASP A CA 1
ATOM 673 C C . ASP A 1 82 ? 28.641 22.255 -9.927 1.00 80.12 82 ASP A C 1
ATOM 675 O O . ASP A 1 82 ? 29.048 21.109 -9.707 1.00 80.12 82 ASP A O 1
ATOM 679 N N . GLU A 1 83 ? 29.460 23.210 -10.391 1.00 88.31 83 GLU A N 1
ATOM 680 C CA . GLU A 1 83 ? 30.878 23.001 -10.721 1.00 88.31 83 GLU A CA 1
ATOM 681 C C . GLU A 1 83 ? 31.724 22.754 -9.462 1.00 88.31 83 GLU A C 1
ATOM 683 O O . GLU A 1 83 ? 32.612 21.897 -9.479 1.00 88.31 83 GLU A O 1
ATOM 688 N N . VAL A 1 84 ? 31.416 23.438 -8.349 1.00 83.31 84 VAL A N 1
ATOM 689 C CA . VAL A 1 84 ? 32.040 23.197 -7.033 1.00 83.31 84 VAL A CA 1
ATOM 690 C C . VAL A 1 84 ? 31.782 21.757 -6.592 1.00 83.31 84 VAL A C 1
ATOM 692 O O . VAL A 1 84 ? 32.723 21.034 -6.257 1.00 83.31 84 VAL A O 1
ATOM 695 N N . ILE A 1 85 ? 30.522 21.310 -6.641 1.00 83.38 85 ILE A N 1
ATOM 696 C CA . ILE A 1 85 ? 30.111 19.965 -6.211 1.00 83.38 85 ILE A CA 1
ATOM 697 C C . ILE A 1 85 ? 30.859 18.885 -7.006 1.00 83.38 85 ILE A C 1
ATOM 699 O O . ILE A 1 85 ? 31.414 17.950 -6.416 1.00 83.38 85 ILE A O 1
ATOM 703 N N . GLU A 1 86 ? 30.915 19.021 -8.334 1.00 88.69 86 GLU A N 1
ATOM 704 C CA . GLU A 1 86 ? 31.584 18.053 -9.206 1.00 88.69 86 GLU A CA 1
ATOM 705 C C . GLU A 1 86 ? 33.117 18.073 -9.034 1.00 88.69 86 GLU A C 1
ATOM 707 O O . GLU A 1 86 ? 33.769 17.021 -9.047 1.00 88.69 86 GLU A O 1
ATOM 712 N N . MET A 1 87 ? 33.716 19.253 -8.835 1.00 88.50 87 MET A N 1
ATOM 713 C CA . MET A 1 87 ? 35.158 19.397 -8.620 1.00 88.50 87 MET A CA 1
ATOM 714 C C . MET A 1 87 ? 35.604 18.801 -7.277 1.00 88.50 87 MET A C 1
ATOM 716 O O . MET A 1 87 ? 36.640 18.130 -7.234 1.00 88.50 87 MET A O 1
ATOM 720 N N . VAL A 1 88 ? 34.810 18.944 -6.210 1.00 85.12 88 VAL A N 1
ATOM 721 C CA . VAL A 1 88 ? 35.087 18.302 -4.913 1.00 85.12 88 VAL A CA 1
ATOM 722 C C . VAL A 1 88 ? 35.056 16.775 -5.022 1.00 85.12 88 VAL A C 1
ATOM 724 O O . VAL A 1 88 ? 35.978 16.122 -4.529 1.00 85.12 88 VAL A O 1
ATOM 727 N N . GLU A 1 89 ? 34.075 16.178 -5.710 1.00 83.19 89 GLU A N 1
ATOM 728 C CA . GLU A 1 89 ? 34.069 14.717 -5.915 1.00 83.19 89 GLU A CA 1
ATOM 729 C C . GLU A 1 89 ? 35.312 14.240 -6.675 1.00 83.19 89 GLU A C 1
ATOM 731 O O . GLU A 1 89 ? 35.962 13.270 -6.274 1.00 83.19 89 GLU A O 1
ATOM 736 N N . LYS A 1 90 ? 35.710 14.966 -7.729 1.00 88.94 90 LYS A N 1
ATOM 737 C CA . LYS A 1 90 ? 36.935 14.676 -8.492 1.00 88.94 90 LYS A CA 1
ATOM 738 C C . LYS A 1 90 ? 38.195 14.744 -7.620 1.00 88.94 90 LYS A C 1
ATOM 740 O O . LYS A 1 90 ? 39.123 13.965 -7.848 1.00 88.94 90 LYS A O 1
ATOM 745 N N . ILE A 1 91 ? 38.243 15.640 -6.632 1.00 85.94 91 ILE A N 1
ATOM 746 C CA . ILE A 1 91 ? 39.336 15.735 -5.650 1.00 85.94 91 ILE A CA 1
ATOM 747 C C . ILE A 1 91 ? 39.313 14.532 -4.695 1.00 85.94 91 ILE A C 1
ATOM 749 O O . ILE A 1 91 ? 40.335 13.860 -4.542 1.00 85.94 91 ILE A O 1
ATOM 753 N N . GLN A 1 92 ? 38.160 14.203 -4.107 1.00 83.25 92 GLN A N 1
ATOM 754 C CA . GLN A 1 92 ? 38.016 13.075 -3.178 1.00 83.25 92 GLN A CA 1
ATOM 755 C C . GLN A 1 92 ? 38.385 11.727 -3.823 1.00 83.25 92 GLN A C 1
ATOM 757 O O . GLN A 1 92 ? 39.142 10.947 -3.238 1.00 83.25 92 GLN A O 1
ATOM 762 N N . ASP A 1 93 ? 37.939 11.470 -5.056 1.00 80.81 93 ASP A N 1
ATOM 763 C CA . ASP A 1 93 ? 38.293 10.250 -5.792 1.00 80.81 93 ASP A CA 1
ATOM 764 C C . ASP A 1 93 ? 39.786 10.196 -6.163 1.00 80.81 93 ASP A C 1
ATOM 766 O O . ASP A 1 93 ? 40.391 9.119 -6.173 1.00 80.81 93 ASP A O 1
ATOM 770 N N . LYS A 1 94 ? 40.420 11.342 -6.463 1.00 85.06 94 LYS A N 1
ATOM 771 C CA . LYS A 1 94 ? 41.879 11.418 -6.668 1.00 85.06 94 LYS A CA 1
ATOM 772 C C . LYS A 1 94 ? 42.640 11.076 -5.381 1.00 85.06 94 LYS A C 1
ATOM 774 O O . LYS A 1 94 ? 43.521 10.220 -5.435 1.00 85.06 94 LYS A O 1
ATOM 779 N N . LEU A 1 95 ? 42.254 11.645 -4.234 1.00 81.62 95 LEU A N 1
ATOM 780 C CA . LEU A 1 95 ? 42.846 11.320 -2.928 1.00 81.62 95 LEU A CA 1
ATOM 781 C C . LEU A 1 95 ? 42.706 9.834 -2.574 1.00 81.62 95 LEU A C 1
ATOM 783 O O . LEU A 1 95 ? 43.661 9.216 -2.101 1.00 81.62 95 LEU A O 1
ATOM 787 N N . LYS A 1 96 ? 41.531 9.247 -2.830 1.00 78.88 96 LYS A N 1
ATOM 788 C CA . LYS A 1 96 ? 41.259 7.826 -2.583 1.00 78.88 96 LYS A CA 1
ATOM 789 C C . LYS A 1 96 ? 42.159 6.922 -3.431 1.00 78.88 96 LYS A C 1
ATOM 791 O O . LYS A 1 96 ? 42.805 6.036 -2.875 1.00 78.88 96 LYS A O 1
ATOM 796 N N . ARG A 1 97 ? 42.255 7.176 -4.745 1.00 81.69 97 ARG A N 1
ATOM 797 C CA . ARG A 1 97 ? 43.152 6.432 -5.654 1.00 81.69 97 ARG A CA 1
ATOM 798 C C . ARG A 1 97 ? 44.624 6.594 -5.271 1.00 81.69 97 ARG A C 1
ATOM 800 O O . ARG A 1 97 ? 45.332 5.594 -5.204 1.00 81.69 97 ARG A O 1
ATOM 807 N N . MET A 1 98 ? 45.058 7.819 -4.956 1.00 82.81 98 MET A N 1
ATOM 808 C CA . MET A 1 98 ? 46.417 8.107 -4.485 1.00 82.81 98 MET A CA 1
ATOM 809 C C . MET A 1 98 ? 46.765 7.232 -3.274 1.00 82.81 98 MET A C 1
ATOM 811 O O . MET A 1 98 ? 47.715 6.453 -3.340 1.00 82.81 98 MET A O 1
ATOM 815 N N . ARG A 1 99 ? 45.938 7.269 -2.219 1.00 76.50 99 ARG A N 1
ATOM 816 C CA . ARG A 1 99 ? 46.140 6.469 -1.002 1.00 76.50 99 ARG A CA 1
ATOM 817 C C . ARG A 1 99 ? 46.254 4.968 -1.288 1.00 76.50 99 ARG A C 1
ATOM 819 O O . ARG A 1 99 ? 47.187 4.347 -0.789 1.00 76.50 99 ARG A O 1
ATOM 826 N N . SER A 1 100 ? 45.328 4.395 -2.066 1.00 72.06 100 SER A N 1
ATOM 827 C CA . SER A 1 100 ? 45.362 2.966 -2.421 1.00 72.06 100 SER A CA 1
ATOM 828 C C . SER A 1 100 ? 46.652 2.598 -3.152 1.00 72.06 100 SER A C 1
ATOM 830 O O . SER A 1 100 ? 47.374 1.718 -2.693 1.00 72.06 100 SER A O 1
ATOM 832 N N . SER A 1 101 ? 47.009 3.345 -4.202 1.00 75.06 101 SER A N 1
ATOM 833 C CA . SER A 1 101 ? 48.219 3.066 -4.988 1.00 75.06 101 SER A CA 1
ATOM 834 C C . SER A 1 101 ? 49.521 3.196 -4.182 1.00 75.06 101 SER A C 1
ATOM 836 O O . SER A 1 101 ? 50.475 2.464 -4.437 1.00 75.06 101 SER A O 1
ATOM 838 N N . GLY A 1 102 ? 49.556 4.077 -3.174 1.00 73.00 102 GLY A N 1
ATOM 839 C CA . GLY A 1 102 ? 50.658 4.157 -2.215 1.00 73.00 102 GLY A CA 1
ATOM 840 C C . GLY A 1 102 ? 50.739 2.927 -1.315 1.00 73.00 102 GLY A C 1
ATOM 841 O O . GLY A 1 102 ? 51.794 2.300 -1.211 1.00 73.00 102 GLY A O 1
ATOM 842 N N . LEU A 1 103 ? 49.619 2.563 -0.681 1.00 69.94 103 LEU A N 1
ATOM 843 C CA . LEU A 1 103 ? 49.533 1.392 0.199 1.00 69.94 103 LEU A CA 1
ATOM 844 C C . LEU A 1 103 ? 49.931 0.096 -0.522 1.00 69.94 103 LEU A C 1
ATOM 846 O O . LEU A 1 103 ? 50.612 -0.735 0.070 1.00 69.94 103 LEU A O 1
ATOM 850 N N . GLU A 1 104 ? 49.565 -0.047 -1.796 1.00 69.25 104 GLU A N 1
ATOM 851 C CA . GLU A 1 104 ? 49.926 -1.195 -2.637 1.00 69.25 104 GLU A CA 1
ATOM 852 C C . GLU A 1 104 ? 51.418 -1.216 -3.018 1.00 69.25 104 GLU A C 1
ATOM 854 O O . GLU A 1 104 ? 52.032 -2.280 -3.000 1.00 69.25 104 GLU A O 1
ATOM 859 N N . LYS A 1 105 ? 52.027 -0.063 -3.341 1.00 68.38 105 LYS A N 1
ATOM 860 C CA . LYS A 1 105 ? 53.414 0.001 -3.853 1.00 68.38 105 LYS A CA 1
ATOM 861 C C . LYS A 1 105 ? 54.499 0.139 -2.785 1.00 68.38 105 LYS A C 1
ATOM 863 O O . LYS A 1 105 ? 55.602 -0.359 -2.982 1.00 68.38 105 LYS A O 1
ATOM 868 N N . GLY A 1 106 ? 54.218 0.837 -1.686 1.00 63.81 106 GLY A N 1
ATOM 869 C CA . GLY A 1 106 ? 55.193 1.133 -0.625 1.00 63.81 106 GLY A CA 1
ATOM 870 C C . GLY A 1 106 ? 54.649 0.944 0.791 1.00 63.81 106 GLY A C 1
ATOM 871 O O . GLY A 1 106 ? 55.246 1.429 1.754 1.00 63.81 106 GLY A O 1
ATOM 872 N N . GLY A 1 107 ? 53.503 0.273 0.939 1.00 66.62 107 GLY A N 1
ATOM 873 C CA . GLY A 1 107 ? 52.896 0.002 2.236 1.00 66.62 107 GLY A CA 1
ATOM 874 C C . GLY A 1 107 ? 52.541 1.276 3.005 1.00 66.62 107 GLY A C 1
ATOM 875 O O . GLY A 1 107 ? 52.222 2.325 2.435 1.00 66.62 107 GLY A O 1
ATOM 876 N N . GLU A 1 108 ? 52.613 1.190 4.334 1.00 62.88 108 GLU A N 1
ATOM 877 C CA . GLU A 1 108 ? 52.202 2.276 5.227 1.00 62.88 108 GLU A CA 1
ATOM 878 C C . GLU A 1 108 ? 52.999 3.587 5.038 1.00 62.88 108 GLU A C 1
ATOM 880 O O . GLU A 1 108 ? 52.453 4.671 5.281 1.00 62.88 108 GLU A O 1
ATOM 885 N N . PHE A 1 109 ? 54.255 3.494 4.594 1.00 67.19 109 PHE A N 1
ATOM 886 C CA . PHE A 1 109 ? 55.217 4.602 4.532 1.00 67.19 109 PHE A CA 1
ATOM 887 C C . PHE A 1 109 ? 55.482 5.115 3.108 1.00 67.19 109 PHE A C 1
ATOM 889 O O . PHE A 1 109 ? 56.391 5.912 2.900 1.00 67.19 109 PHE A O 1
ATOM 896 N N . SER A 1 110 ? 54.676 4.687 2.135 1.00 77.31 110 SER A N 1
ATOM 897 C CA . SER A 1 110 ? 54.657 5.266 0.788 1.00 77.31 110 SER A CA 1
ATOM 898 C C . SER A 1 110 ? 54.376 6.769 0.819 1.00 77.31 110 SER A C 1
ATOM 900 O O . SER A 1 110 ? 53.545 7.243 1.602 1.00 77.31 110 SER A O 1
ATOM 902 N N . VAL A 1 111 ? 55.021 7.513 -0.082 1.00 76.44 111 VAL A N 1
ATOM 903 C CA . VAL A 1 111 ? 54.836 8.963 -0.220 1.00 76.44 111 VAL A CA 1
ATOM 904 C C . VAL A 1 111 ? 53.359 9.319 -0.413 1.00 76.44 111 VAL A C 1
ATOM 906 O O . VAL A 1 111 ? 52.852 10.214 0.252 1.00 76.44 111 VAL A O 1
ATOM 909 N N . GLU A 1 112 ? 52.626 8.582 -1.243 1.00 79.75 112 GLU A N 1
ATOM 910 C CA . GLU A 1 112 ? 51.208 8.823 -1.520 1.00 79.75 112 GLU A CA 1
ATOM 911 C C . GLU A 1 112 ? 50.309 8.585 -0.295 1.00 79.75 112 GLU A C 1
ATOM 913 O O . GLU A 1 112 ? 49.367 9.348 -0.064 1.00 79.75 112 GLU A O 1
ATOM 918 N N . ASN A 1 113 ? 50.588 7.562 0.524 1.00 77.94 113 ASN A N 1
ATOM 919 C CA . ASN A 1 113 ? 49.834 7.324 1.759 1.00 77.94 113 ASN A CA 1
ATOM 920 C C . ASN A 1 113 ? 50.230 8.317 2.861 1.00 77.94 113 ASN A C 1
ATOM 922 O O . ASN A 1 113 ? 49.375 8.695 3.660 1.00 77.94 113 ASN A O 1
ATOM 926 N N . LEU A 1 114 ? 51.484 8.778 2.900 1.00 72.75 114 LEU A N 1
ATOM 927 C CA . LEU A 1 114 ? 51.937 9.824 3.820 1.00 72.75 114 LEU A CA 1
ATOM 928 C C . LEU A 1 114 ? 51.392 11.210 3.428 1.00 72.75 114 LEU A C 1
ATOM 930 O O . LEU A 1 114 ? 50.911 11.923 4.304 1.00 72.75 114 LEU A O 1
ATOM 934 N N . ALA A 1 115 ? 51.336 11.549 2.138 1.00 73.50 115 ALA A N 1
ATOM 935 C CA . ALA A 1 115 ? 50.680 12.754 1.623 1.00 73.50 115 ALA A CA 1
ATOM 936 C C . ALA A 1 115 ? 49.159 12.711 1.850 1.00 73.50 115 ALA A C 1
ATOM 938 O O . ALA A 1 115 ? 48.570 13.695 2.296 1.00 73.50 115 ALA A O 1
ATOM 939 N N . PHE A 1 116 ? 48.513 11.553 1.654 1.00 79.69 116 PHE A N 1
ATOM 940 C CA . PHE A 1 116 ? 47.114 11.370 2.052 1.00 79.69 116 PHE A CA 1
ATOM 941 C C . PHE A 1 116 ? 46.931 11.515 3.571 1.00 79.69 116 PHE A C 1
ATOM 943 O O . PHE A 1 116 ? 45.999 12.183 4.009 1.00 79.69 116 PHE A O 1
ATOM 950 N N . LYS A 1 117 ? 47.811 10.924 4.394 1.00 69.62 117 LYS A N 1
ATOM 951 C CA . LYS A 1 117 ? 47.789 11.092 5.857 1.00 69.62 117 LYS A CA 1
ATOM 952 C C . LYS A 1 117 ? 47.979 12.561 6.252 1.00 69.62 117 LYS A C 1
ATOM 954 O O . LYS A 1 117 ? 47.309 12.993 7.181 1.00 69.62 117 LYS A O 1
ATOM 959 N N . ALA A 1 118 ? 48.820 13.324 5.552 1.00 65.12 118 ALA A N 1
ATOM 960 C CA . ALA A 1 118 ? 49.006 14.757 5.773 1.00 65.12 118 ALA A CA 1
ATOM 961 C C . ALA A 1 118 ? 47.741 15.560 5.422 1.00 65.12 118 ALA A C 1
ATOM 963 O O . ALA A 1 118 ? 47.268 16.328 6.252 1.00 65.12 118 ALA A O 1
ATOM 964 N N . LEU A 1 119 ? 47.125 15.317 4.260 1.00 67.44 119 LEU A N 1
ATOM 965 C CA . LEU A 1 119 ? 45.868 15.969 3.858 1.00 67.44 119 LEU A CA 1
ATOM 966 C C . LEU A 1 119 ? 44.652 15.536 4.693 1.00 67.44 119 LEU A C 1
ATOM 968 O O . LEU A 1 119 ? 43.725 16.317 4.867 1.00 67.44 119 LEU A O 1
ATOM 972 N N . ARG A 1 120 ? 44.654 14.316 5.247 1.00 69.25 120 ARG A N 1
ATOM 973 C CA . ARG A 1 120 ? 43.665 13.854 6.240 1.00 69.25 120 ARG A CA 1
ATOM 974 C C . ARG A 1 120 ? 43.887 14.479 7.624 1.00 69.25 120 ARG A C 1
ATOM 976 O O . ARG A 1 120 ? 42.953 14.526 8.416 1.00 69.25 120 ARG A O 1
ATOM 983 N N . ARG A 1 121 ? 45.112 14.917 7.926 1.00 60.53 121 ARG A N 1
ATOM 984 C CA . ARG A 1 121 ? 45.497 15.608 9.169 1.00 60.53 121 ARG A CA 1
ATOM 985 C C . ARG A 1 121 ? 45.482 17.135 9.034 1.00 60.53 121 ARG A C 1
ATOM 987 O O . ARG A 1 121 ? 45.799 17.813 10.002 1.00 60.53 121 ARG A O 1
ATOM 994 N N . SER A 1 122 ? 45.115 17.672 7.871 1.00 63.44 122 SER A N 1
ATOM 995 C CA . SER A 1 122 ? 44.853 19.097 7.671 1.00 63.44 122 SER A CA 1
ATOM 996 C C . SER A 1 122 ? 43.350 19.341 7.471 1.00 63.44 122 SER A C 1
ATOM 998 O O . SER A 1 122 ? 42.613 18.397 7.169 1.00 63.44 122 SER A O 1
ATOM 1000 N N . PRO A 1 123 ? 42.870 20.594 7.586 1.00 66.31 123 PRO A N 1
ATOM 1001 C CA . PRO A 1 123 ? 41.462 20.915 7.348 1.00 66.31 123 PRO A CA 1
ATOM 1002 C C . PRO A 1 123 ? 40.965 20.587 5.933 1.00 66.31 123 PRO A C 1
ATOM 1004 O O . PRO A 1 123 ? 39.761 20.490 5.733 1.00 66.31 123 PRO A O 1
ATOM 1007 N N . PHE A 1 124 ? 41.863 20.381 4.958 1.00 70.62 124 PHE A N 1
ATOM 1008 C CA . PHE A 1 124 ? 41.549 20.302 3.527 1.00 70.62 124 PHE A CA 1
ATOM 1009 C C . PHE A 1 124 ? 40.354 19.405 3.184 1.00 70.62 124 PHE A C 1
ATOM 1011 O O . PHE A 1 124 ? 39.463 19.830 2.453 1.00 70.62 124 PHE A O 1
ATOM 1018 N N . ILE A 1 125 ? 40.322 18.174 3.709 1.00 71.62 125 ILE A N 1
ATOM 1019 C CA . ILE A 1 125 ? 39.255 17.212 3.386 1.00 71.62 125 ILE A CA 1
ATOM 1020 C C . ILE A 1 125 ? 37.908 17.624 4.005 1.00 71.62 125 ILE A C 1
ATOM 1022 O O . ILE A 1 125 ? 36.878 17.331 3.402 1.00 71.62 125 ILE A O 1
ATOM 1026 N N . ALA A 1 126 ? 37.906 18.311 5.153 1.00 63.97 126 ALA A N 1
ATOM 1027 C CA . ALA A 1 126 ? 36.694 18.898 5.723 1.00 63.97 126 ALA A CA 1
ATOM 1028 C C . ALA A 1 126 ? 36.260 20.113 4.894 1.00 63.97 126 ALA A C 1
ATOM 1030 O O . ALA A 1 126 ? 35.195 20.073 4.291 1.00 63.97 126 ALA A O 1
ATOM 1031 N N . THR A 1 127 ? 37.146 21.098 4.704 1.00 68.31 127 THR A N 1
ATOM 1032 C CA . THR A 1 127 ? 36.856 22.340 3.968 1.00 68.31 127 THR A CA 1
ATOM 1033 C C . THR A 1 127 ? 36.224 22.087 2.597 1.00 68.31 127 THR A C 1
ATOM 1035 O O . THR A 1 127 ? 35.222 22.711 2.268 1.00 68.31 127 THR A O 1
ATOM 1038 N N . ILE A 1 128 ? 36.734 21.137 1.801 1.00 72.44 128 ILE A N 1
ATOM 1039 C CA . ILE A 1 128 ? 36.115 20.830 0.499 1.00 72.44 128 ILE A CA 1
ATOM 1040 C C . ILE A 1 128 ? 34.740 20.142 0.627 1.00 72.44 128 ILE A C 1
ATOM 1042 O O . ILE A 1 128 ? 33.880 20.349 -0.225 1.00 72.44 128 ILE A O 1
ATOM 1046 N N . VAL A 1 129 ? 34.503 19.342 1.673 1.00 69.94 129 VAL A N 1
ATOM 1047 C CA . VAL A 1 129 ? 33.191 18.726 1.963 1.00 69.94 129 VAL A CA 1
ATOM 1048 C C . VAL A 1 129 ? 32.180 19.778 2.409 1.00 69.94 129 VAL A C 1
ATOM 1050 O O . VAL A 1 129 ? 31.037 19.752 1.951 1.00 69.94 129 VAL A O 1
ATOM 1053 N N . ASP A 1 130 ? 32.612 20.723 3.236 1.00 73.38 130 ASP A N 1
ATOM 1054 C CA . ASP A 1 130 ? 31.786 21.825 3.719 1.00 73.38 130 ASP A CA 1
ATOM 1055 C C . ASP A 1 130 ? 31.393 22.724 2.535 1.00 73.38 130 ASP A C 1
ATOM 1057 O O . ASP A 1 130 ? 30.210 22.919 2.276 1.00 73.38 130 ASP A O 1
ATOM 1061 N N . MET A 1 131 ? 32.356 23.117 1.689 1.00 69.56 131 MET A N 1
ATOM 1062 C CA . MET A 1 131 ? 32.098 23.885 0.459 1.00 69.56 131 MET A CA 1
ATOM 1063 C C . MET A 1 131 ? 31.175 23.162 -0.535 1.00 69.56 131 MET A C 1
ATOM 1065 O O . MET A 1 131 ? 30.358 23.807 -1.188 1.00 69.56 131 MET A O 1
ATOM 1069 N N . LYS A 1 132 ? 31.265 21.828 -0.653 1.00 76.50 132 LYS A N 1
ATOM 1070 C CA . LYS A 1 132 ? 30.319 21.023 -1.451 1.00 76.50 132 LYS A CA 1
ATOM 1071 C C . LYS A 1 132 ? 28.902 21.065 -0.868 1.00 76.50 132 LYS A C 1
ATOM 1073 O O . LYS A 1 132 ? 27.934 21.045 -1.626 1.00 76.50 132 LYS A O 1
ATOM 1078 N N . THR A 1 133 ? 28.788 21.098 0.456 1.00 63.97 133 THR A N 1
ATOM 1079 C CA . THR A 1 133 ? 27.506 21.145 1.169 1.00 63.97 133 THR A CA 1
ATOM 1080 C C . THR A 1 133 ? 26.877 22.533 1.038 1.00 63.97 133 THR A C 1
ATOM 1082 O O . THR A 1 133 ? 25.739 22.632 0.591 1.00 63.97 133 THR A O 1
ATOM 1085 N N . ASP A 1 134 ? 27.649 23.599 1.269 1.00 68.88 134 ASP A N 1
ATOM 1086 C CA . ASP A 1 134 ? 27.234 24.990 1.047 1.00 68.88 134 ASP A CA 1
ATOM 1087 C C . ASP A 1 134 ? 26.801 25.245 -0.406 1.00 68.88 134 ASP A C 1
ATOM 1089 O O . ASP A 1 134 ? 25.813 25.938 -0.649 1.00 68.88 134 ASP A O 1
ATOM 1093 N N . ALA A 1 135 ? 27.528 24.693 -1.385 1.00 62.97 135 ALA A N 1
ATOM 1094 C CA . ALA A 1 135 ? 27.160 24.777 -2.796 1.00 62.97 135 ALA A CA 1
ATOM 1095 C C . ALA A 1 135 ? 25.788 24.136 -3.050 1.00 62.97 135 ALA A C 1
ATOM 1097 O O . ALA A 1 135 ? 24.910 24.752 -3.653 1.00 62.97 135 ALA A O 1
ATOM 1098 N N . TYR A 1 136 ? 25.586 22.916 -2.548 1.00 66.44 136 TYR A N 1
ATOM 1099 C CA . TYR A 1 136 ? 24.336 22.177 -2.702 1.00 66.44 136 TYR A CA 1
ATOM 1100 C C . TYR A 1 136 ? 23.153 22.875 -2.015 1.00 66.44 136 TYR A C 1
ATOM 1102 O O . TYR A 1 136 ? 22.085 22.998 -2.615 1.00 66.44 136 TYR A O 1
ATOM 1110 N N . ASP A 1 137 ? 23.335 23.385 -0.797 1.00 59.25 137 ASP A N 1
ATOM 1111 C CA . ASP A 1 137 ? 22.270 24.074 -0.063 1.00 59.25 137 ASP A CA 1
ATOM 1112 C C . ASP A 1 137 ? 21.911 25.426 -0.704 1.00 59.25 137 ASP A C 1
ATOM 1114 O O . ASP A 1 137 ? 20.730 25.781 -0.752 1.00 59.25 137 ASP A O 1
ATOM 1118 N N . LYS A 1 138 ? 22.877 26.149 -1.291 1.00 68.56 138 LYS A N 1
ATOM 1119 C CA . LYS A 1 138 ? 22.595 27.350 -2.099 1.00 68.56 138 LYS A CA 1
ATOM 1120 C C . LYS A 1 138 ? 21.866 27.017 -3.401 1.00 68.56 138 LYS A C 1
ATOM 1122 O O . LYS A 1 138 ? 20.843 27.634 -3.681 1.00 68.56 138 LYS A O 1
ATOM 1127 N N . MET A 1 139 ? 22.327 26.007 -4.141 1.00 64.56 139 MET A N 1
ATOM 1128 C CA . MET A 1 139 ? 21.665 25.481 -5.347 1.00 64.56 139 MET A CA 1
ATOM 1129 C C . MET A 1 139 ? 20.208 25.052 -5.069 1.00 64.56 139 MET A C 1
ATOM 1131 O O . MET A 1 139 ? 19.338 25.207 -5.923 1.00 64.56 139 MET A O 1
ATOM 1135 N N . MET A 1 140 ? 19.922 24.550 -3.863 1.00 54.34 140 MET A N 1
ATOM 1136 C CA . MET A 1 140 ? 18.585 24.118 -3.430 1.00 54.34 140 MET A CA 1
ATOM 1137 C C . MET A 1 140 ? 17.732 25.217 -2.757 1.00 54.34 140 MET A C 1
ATOM 1139 O O . MET A 1 140 ? 16.601 24.937 -2.347 1.00 54.34 140 MET A O 1
ATOM 1143 N N . THR A 1 141 ? 18.220 26.458 -2.636 1.00 53.00 141 THR A N 1
ATOM 1144 C CA . THR A 1 141 ? 17.508 27.552 -1.948 1.00 53.00 141 THR A CA 1
ATOM 1145 C C . THR A 1 141 ? 16.766 28.469 -2.926 1.00 53.00 141 THR A C 1
ATOM 1147 O O . THR A 1 141 ? 17.368 29.216 -3.692 1.00 53.00 141 THR A O 1
ATOM 1150 N N . LEU A 1 142 ? 15.430 28.478 -2.852 1.00 35.03 142 LEU A N 1
ATOM 1151 C CA . LEU A 1 142 ? 14.580 29.409 -3.605 1.00 35.03 142 LEU A CA 1
ATOM 1152 C C . LEU A 1 142 ? 14.380 30.729 -2.845 1.00 35.03 142 LEU A C 1
ATOM 1154 O O . LEU A 1 142 ? 13.698 30.771 -1.821 1.00 35.03 142 LEU A O 1
ATOM 1158 N N . ASN A 1 143 ? 14.909 31.824 -3.392 1.00 42.97 143 ASN A N 1
ATOM 1159 C CA . ASN A 1 143 ? 14.725 33.170 -2.851 1.00 42.97 143 ASN A CA 1
ATOM 1160 C C . ASN A 1 143 ? 13.438 33.836 -3.367 1.00 42.97 143 ASN A C 1
ATOM 1162 O O . ASN A 1 143 ? 13.457 34.523 -4.386 1.00 42.97 143 ASN A O 1
ATOM 1166 N N . ASN A 1 144 ? 12.335 33.710 -2.621 1.00 34.91 144 ASN A N 1
ATOM 1167 C CA . ASN A 1 144 ? 11.453 34.856 -2.362 1.00 34.91 144 ASN A CA 1
ATOM 1168 C C . ASN A 1 144 ? 10.535 34.627 -1.151 1.00 34.91 144 ASN A C 1
ATOM 1170 O O . ASN A 1 144 ? 10.261 33.493 -0.761 1.00 34.91 144 ASN A O 1
ATOM 1174 N N . GLY A 1 145 ? 10.127 35.719 -0.502 1.00 38.00 145 GLY A N 1
ATOM 1175 C CA . GLY A 1 145 ? 9.590 35.682 0.860 1.00 38.00 145 GLY A CA 1
ATOM 1176 C C . GLY A 1 145 ? 8.068 35.574 0.988 1.00 38.00 145 GLY A C 1
ATOM 1177 O O . GLY A 1 145 ? 7.312 36.018 0.130 1.00 38.00 145 GLY A O 1
ATOM 1178 N N . LEU A 1 146 ? 7.635 35.081 2.150 1.00 26.73 146 LEU A N 1
ATOM 1179 C CA . LEU A 1 146 ? 6.305 35.311 2.717 1.00 26.73 146 LEU A CA 1
ATOM 1180 C C . LEU A 1 146 ? 6.437 35.436 4.242 1.00 26.73 146 LEU A C 1
ATOM 1182 O O . LEU A 1 146 ? 7.043 34.583 4.890 1.00 26.73 146 LEU A O 1
ATOM 1186 N N . GLN A 1 147 ? 5.881 36.502 4.819 1.00 39.31 147 GLN A N 1
ATOM 1187 C CA . GLN A 1 147 ? 5.738 36.631 6.270 1.00 39.31 147 GLN A CA 1
ATOM 1188 C C . GLN A 1 147 ? 4.443 35.955 6.726 1.00 39.31 147 GLN A C 1
ATOM 1190 O O . GLN A 1 147 ? 3.394 36.179 6.128 1.00 39.31 147 GLN A O 1
ATOM 1195 N N . THR A 1 148 ? 4.489 35.197 7.823 1.00 30.52 148 THR A N 1
ATOM 1196 C CA . THR A 1 148 ? 3.414 35.129 8.837 1.00 30.52 148 THR A CA 1
ATOM 1197 C C . THR A 1 148 ? 3.901 34.363 10.069 1.00 30.52 148 THR A C 1
ATOM 1199 O O . THR A 1 148 ? 4.890 33.629 10.017 1.00 30.52 148 THR A O 1
ATOM 1202 N N . GLU A 1 149 ? 3.244 34.570 11.208 1.00 39.84 149 GLU A N 1
ATOM 1203 C CA . GLU A 1 149 ? 3.708 34.106 12.517 1.00 39.84 149 GLU A CA 1
ATOM 1204 C C . GLU A 1 149 ? 2.894 32.903 13.011 1.00 39.84 149 GLU A C 1
ATOM 1206 O O . GLU A 1 149 ? 1.684 33.011 13.181 1.00 39.84 149 GLU A O 1
ATOM 1211 N N . THR A 1 150 ? 3.537 31.765 13.305 1.00 30.89 150 THR A N 1
ATOM 1212 C CA . THR A 1 150 ? 2.889 30.666 14.051 1.00 30.89 150 THR A CA 1
ATOM 1213 C C . THR A 1 150 ? 3.847 29.905 14.976 1.00 30.89 150 THR A C 1
ATOM 1215 O O . THR A 1 150 ? 4.696 29.138 14.535 1.00 30.89 150 THR A O 1
ATOM 1218 N N . GLY A 1 151 ? 3.631 30.043 16.289 1.00 33.97 151 GLY A N 1
ATOM 1219 C CA . GLY A 1 151 ? 3.689 28.952 17.280 1.00 33.97 151 GLY A CA 1
ATOM 1220 C C . GLY A 1 151 ? 5.012 28.236 17.612 1.00 33.97 151 GLY A C 1
ATOM 1221 O O . GLY A 1 151 ? 5.074 27.607 18.664 1.00 33.97 151 GLY A O 1
ATOM 1222 N N . PHE A 1 152 ? 6.056 28.320 16.789 1.00 31.78 152 PHE A N 1
ATOM 1223 C CA . PHE A 1 152 ? 7.415 27.872 17.113 1.00 31.78 152 PHE A CA 1
ATOM 1224 C C . PHE A 1 152 ? 8.324 29.092 17.252 1.00 31.78 152 PHE A C 1
ATOM 1226 O O . PHE A 1 152 ? 8.236 30.034 16.462 1.00 31.78 152 PHE A O 1
ATOM 1233 N N . SER A 1 153 ? 9.217 29.093 18.245 1.00 32.34 153 SER A N 1
ATOM 1234 C CA . SER A 1 153 ? 10.187 30.180 18.376 1.00 32.34 153 SER A CA 1
ATOM 1235 C C . SER A 1 153 ? 11.120 30.193 17.159 1.00 32.34 153 SER A C 1
ATOM 1237 O O . SER A 1 153 ? 11.571 29.142 16.699 1.00 32.34 153 SER A O 1
ATOM 1239 N N . LYS A 1 154 ? 11.464 31.387 16.653 1.00 32.19 154 LYS A N 1
ATOM 1240 C CA . LYS A 1 154 ? 12.449 31.539 15.559 1.00 32.19 154 LYS A CA 1
ATOM 1241 C C . LYS A 1 154 ? 13.808 30.904 15.905 1.00 32.19 154 LYS A C 1
ATOM 1243 O O . LYS A 1 154 ? 14.541 30.515 15.002 1.00 32.19 154 LYS A O 1
ATOM 1248 N N . GLY A 1 155 ? 14.102 30.749 17.200 1.00 33.75 155 GLY A N 1
ATOM 1249 C CA . GLY A 1 155 ? 15.254 30.009 17.709 1.00 33.75 155 GLY A CA 1
ATOM 1250 C C . GLY A 1 155 ? 15.197 28.494 17.491 1.00 33.75 155 GLY A C 1
ATOM 1251 O O . GLY A 1 155 ? 16.241 27.904 17.305 1.00 33.75 155 GLY A O 1
ATOM 1252 N N . TRP A 1 156 ? 14.042 27.818 17.433 1.00 36.44 156 TRP A N 1
ATOM 1253 C CA . TRP A 1 156 ? 14.056 26.345 17.326 1.00 36.44 156 TRP A CA 1
ATOM 1254 C C . TRP A 1 156 ? 14.688 25.853 16.014 1.00 36.44 156 TRP A C 1
ATOM 1256 O O . TRP A 1 156 ? 15.589 25.017 16.029 1.00 36.44 156 TRP A O 1
ATOM 1266 N N . TRP A 1 157 ? 14.288 26.437 14.879 1.00 33.84 157 TRP A N 1
ATOM 1267 C CA . TRP A 1 157 ? 14.892 26.116 13.582 1.00 33.84 157 TRP A CA 1
ATOM 1268 C C . TRP A 1 157 ? 16.272 26.737 13.378 1.00 33.84 157 TRP A C 1
ATOM 1270 O O . TRP A 1 157 ? 17.106 26.095 12.746 1.00 33.84 157 TRP A O 1
ATOM 1280 N N . LYS A 1 158 ? 16.545 27.935 13.924 1.00 32.47 158 LYS A N 1
ATOM 1281 C CA . LYS A 1 158 ? 17.912 28.473 13.911 1.00 32.47 158 LYS A CA 1
ATOM 1282 C C . LYS A 1 158 ? 18.839 27.553 14.695 1.00 32.47 158 LYS A C 1
ATOM 1284 O O . LYS A 1 158 ? 19.759 27.012 14.110 1.00 32.47 158 LYS A O 1
ATOM 1289 N N . ASN A 1 159 ? 18.566 27.295 15.964 1.00 33.91 159 ASN A N 1
ATOM 1290 C CA . ASN A 1 159 ? 19.459 26.562 16.853 1.00 33.91 159 ASN A CA 1
ATOM 1291 C C . ASN A 1 159 ? 19.616 25.079 16.445 1.00 33.91 159 ASN A C 1
ATOM 1293 O O . ASN A 1 159 ? 20.692 24.523 16.610 1.00 33.91 159 ASN A O 1
ATOM 1297 N N . ILE A 1 160 ? 18.628 24.442 15.796 1.00 38.53 160 ILE A N 1
ATOM 1298 C CA . ILE A 1 160 ? 18.823 23.103 15.190 1.00 38.53 160 ILE A CA 1
ATOM 1299 C C . ILE A 1 160 ? 19.804 23.115 13.998 1.00 38.53 160 ILE A C 1
ATOM 1301 O O . ILE A 1 160 ? 20.413 22.085 13.713 1.00 38.53 160 ILE A O 1
ATOM 1305 N N . ILE A 1 161 ? 19.976 24.256 13.323 1.00 34.72 161 ILE A N 1
ATOM 1306 C CA . ILE A 1 161 ? 20.891 24.451 12.183 1.00 34.72 161 ILE A CA 1
ATOM 1307 C C . ILE A 1 161 ? 22.191 25.181 12.608 1.00 34.72 161 ILE A C 1
ATOM 1309 O O . ILE A 1 161 ? 23.184 25.125 11.896 1.00 34.72 161 ILE A O 1
ATOM 1313 N N . HIS A 1 162 ? 22.217 25.838 13.772 1.00 31.97 162 HIS A N 1
ATOM 1314 C CA . HIS A 1 162 ? 23.280 26.758 14.207 1.00 31.97 162 HIS A CA 1
ATOM 1315 C C . HIS A 1 162 ? 24.004 26.242 15.468 1.00 31.97 162 HIS A C 1
ATOM 1317 O O . HIS A 1 162 ? 25.217 26.052 15.436 1.00 31.97 162 HIS A O 1
ATOM 1323 N N . ASP A 1 163 ? 23.268 25.857 16.519 1.00 32.44 163 ASP A N 1
ATOM 1324 C CA . ASP A 1 163 ? 23.800 25.269 17.768 1.00 32.44 163 ASP A CA 1
ATOM 1325 C C . ASP A 1 163 ? 24.207 23.785 17.603 1.00 32.44 163 ASP A C 1
ATOM 1327 O O . ASP A 1 163 ? 24.495 23.086 18.574 1.00 32.44 163 ASP A O 1
ATOM 1331 N N . GLN A 1 164 ? 24.218 23.273 16.369 1.00 36.84 164 GLN A N 1
ATOM 1332 C CA . GLN A 1 164 ? 24.882 22.018 16.005 1.00 36.84 164 GLN A CA 1
ATOM 1333 C C . GLN A 1 164 ? 25.998 22.212 14.962 1.00 36.84 164 GLN A C 1
ATOM 1335 O O . GLN A 1 164 ? 26.471 21.217 14.416 1.00 36.84 164 GLN A O 1
ATOM 1340 N N . LEU A 1 165 ? 26.428 23.456 14.696 1.00 34.97 165 LEU A N 1
ATOM 1341 C CA . LEU A 1 165 ? 27.522 23.759 13.761 1.00 34.97 165 LEU A CA 1
ATOM 1342 C C . LEU A 1 165 ? 28.629 24.688 14.301 1.00 34.97 165 LEU A C 1
ATOM 1344 O O . LEU A 1 165 ? 29.672 24.747 13.659 1.00 34.97 165 LEU A O 1
ATOM 1348 N N . LEU A 1 166 ? 28.477 25.366 15.451 1.00 36.22 166 LEU A N 1
ATOM 1349 C CA . LEU A 1 166 ? 29.557 26.184 16.040 1.00 36.22 166 LEU A CA 1
ATOM 1350 C C . LEU A 1 166 ? 29.644 26.104 17.579 1.00 36.22 166 LEU A C 1
ATOM 1352 O O . LEU A 1 166 ? 28.725 26.516 18.281 1.00 36.22 166 LEU A O 1
ATOM 1356 N N . GLU A 1 167 ? 30.813 25.694 18.081 1.00 35.59 167 GLU A N 1
ATOM 1357 C CA . GLU A 1 167 ? 31.438 26.265 19.286 1.00 35.59 167 GLU A CA 1
ATOM 1358 C C . GLU A 1 167 ? 32.676 27.063 18.828 1.00 35.59 167 GLU A C 1
ATOM 1360 O O . GLU A 1 167 ? 33.331 26.681 17.857 1.00 35.59 167 GLU A O 1
ATOM 1365 N N . GLU A 1 168 ? 33.000 28.182 19.482 1.00 43.81 168 GLU A N 1
ATOM 1366 C CA . GLU A 1 168 ? 34.082 29.078 19.037 1.00 43.81 168 GLU A CA 1
ATOM 1367 C C . GLU A 1 168 ? 35.465 28.665 19.587 1.00 43.81 168 GLU A C 1
ATOM 1369 O O . GLU A 1 168 ? 35.658 28.515 20.796 1.00 43.81 168 GLU A O 1
ATOM 1374 N N . GLU A 1 169 ? 36.463 28.516 18.706 1.00 48.66 169 GLU A N 1
ATOM 1375 C CA . GLU A 1 169 ? 37.834 28.154 19.099 1.00 48.66 169 GLU A CA 1
ATOM 1376 C C . GLU A 1 169 ? 38.606 29.297 19.782 1.00 48.66 169 GLU A C 1
ATOM 1378 O O . GLU A 1 169 ? 38.629 30.442 19.323 1.00 48.66 169 GLU A O 1
ATOM 1383 N N . GLN A 1 170 ? 39.350 28.938 20.834 1.00 61.47 170 GLN A N 1
ATOM 1384 C CA . GLN A 1 170 ? 40.408 29.761 21.425 1.00 61.47 170 GLN A CA 1
ATOM 1385 C C . GLN A 1 170 ? 41.764 29.380 20.813 1.00 61.47 170 GLN A C 1
ATOM 1387 O O . GLN A 1 170 ? 42.075 28.196 20.693 1.00 61.47 170 GLN A O 1
ATOM 1392 N N . TYR A 1 171 ? 42.582 30.376 20.468 1.00 64.12 171 TYR A N 1
ATOM 1393 C CA . TYR A 1 171 ? 43.903 30.201 19.852 1.00 64.12 171 TYR A CA 1
ATOM 1394 C C . TYR A 1 171 ? 45.010 30.451 20.872 1.00 64.12 171 TYR A C 1
ATOM 1396 O O . TYR A 1 171 ? 44.850 31.267 21.780 1.00 64.12 171 TYR A O 1
ATOM 1404 N N . TYR A 1 172 ? 46.157 29.794 20.724 1.00 64.19 172 TYR A N 1
ATOM 1405 C CA . TYR A 1 172 ? 47.265 29.919 21.669 1.00 64.19 172 TYR A CA 1
ATOM 1406 C C . TYR A 1 172 ? 48.546 30.288 20.911 1.00 64.19 172 TYR A C 1
ATOM 1408 O O . TYR A 1 172 ? 48.751 29.925 19.750 1.00 64.19 172 TYR A O 1
ATOM 1416 N N . ALA A 1 173 ? 49.408 31.087 21.540 1.00 71.69 173 ALA A N 1
ATOM 1417 C CA . ALA A 1 173 ? 50.716 31.411 20.987 1.00 71.69 173 ALA A CA 1
ATOM 1418 C C . ALA A 1 173 ? 51.803 31.458 22.059 1.00 71.69 173 ALA A C 1
ATOM 1420 O O . ALA A 1 173 ? 51.678 32.086 23.112 1.00 71.69 173 ALA A O 1
ATOM 1421 N N . ARG A 1 174 ? 52.911 30.812 21.735 1.00 74.06 174 ARG A N 1
ATOM 1422 C CA . ARG A 1 174 ? 54.178 30.799 22.448 1.00 74.06 174 ARG A CA 1
ATOM 1423 C C . ARG A 1 174 ? 54.951 32.079 22.141 1.00 74.06 174 ARG A C 1
ATOM 1425 O O . ARG A 1 174 ? 54.948 32.549 21.003 1.00 74.06 174 ARG A O 1
ATOM 1432 N N . ASN A 1 175 ? 55.625 32.648 23.141 1.00 74.31 175 ASN A N 1
ATOM 1433 C CA . ASN A 1 175 ? 56.516 33.789 22.916 1.00 74.31 175 ASN A CA 1
ATOM 1434 C C . ASN A 1 175 ? 57.669 33.409 21.947 1.00 74.31 175 ASN A C 1
ATOM 1436 O O . ASN A 1 175 ? 57.987 32.224 21.817 1.00 74.31 175 ASN A O 1
ATOM 1440 N N . PRO A 1 176 ? 58.334 34.374 21.277 1.00 63.94 176 PRO A N 1
ATOM 1441 C CA . PRO A 1 176 ? 59.316 34.076 20.222 1.00 63.94 176 PRO A CA 1
ATOM 1442 C C . PRO A 1 176 ? 60.477 33.171 20.661 1.00 63.94 176 PRO A C 1
ATOM 1444 O O . PRO A 1 176 ? 61.060 32.456 19.851 1.00 63.94 176 PRO A O 1
ATOM 1447 N N . LYS A 1 177 ? 60.799 33.198 21.961 1.00 63.03 177 LYS A N 1
ATOM 1448 C CA . LYS A 1 177 ? 61.876 32.427 22.594 1.00 63.03 177 LYS A CA 1
ATOM 1449 C C . LYS A 1 177 ? 61.502 30.982 22.952 1.00 63.03 177 LYS A C 1
ATOM 1451 O O . LYS A 1 177 ? 62.380 30.213 23.320 1.00 63.03 177 LYS A O 1
ATOM 1456 N N . GLY A 1 178 ? 60.227 30.598 22.860 1.00 56.75 178 GLY A N 1
ATOM 1457 C CA . GLY A 1 178 ? 59.764 29.235 23.153 1.00 56.75 178 GLY A CA 1
ATOM 1458 C C . GLY A 1 178 ? 59.314 28.972 24.600 1.00 56.75 178 GLY A C 1
ATOM 1459 O O . GLY A 1 178 ? 58.785 27.901 24.908 1.00 56.75 178 GLY A O 1
ATOM 1460 N N . GLU A 1 179 ? 59.502 29.943 25.489 1.00 57.12 179 GLU A N 1
ATOM 1461 C CA . GLU A 1 179 ? 59.488 29.772 26.945 1.00 57.12 179 GLU A CA 1
ATOM 1462 C C . GLU A 1 179 ? 58.065 29.604 27.505 1.00 57.12 179 GLU A C 1
ATOM 1464 O O . GLU A 1 179 ? 57.794 28.643 28.231 1.00 57.12 179 GLU A O 1
ATOM 1469 N N . LYS A 1 180 ? 57.144 30.514 27.147 1.00 57.72 180 LYS A N 1
ATOM 1470 C CA . LYS A 1 180 ? 55.802 30.617 27.749 1.00 57.72 180 LYS A CA 1
ATOM 1471 C C . LYS A 1 180 ? 54.694 30.708 26.699 1.00 57.72 180 LYS A C 1
ATOM 1473 O O . LYS A 1 180 ? 54.850 31.384 25.683 1.00 57.72 180 LYS A O 1
ATOM 1478 N N . ILE A 1 181 ? 53.575 30.041 26.982 1.00 76.94 181 ILE A N 1
ATOM 1479 C CA . ILE A 1 181 ? 52.362 29.973 26.154 1.00 76.94 181 ILE A CA 1
ATOM 1480 C C . ILE A 1 181 ? 51.361 31.040 26.633 1.00 76.94 181 ILE A C 1
ATOM 1482 O O . ILE A 1 181 ? 51.254 31.288 27.834 1.00 76.94 181 ILE A O 1
ATOM 1486 N N . SER A 1 182 ? 50.663 31.688 25.701 1.00 64.31 182 SER A N 1
ATOM 1487 C CA . SER A 1 182 ? 49.660 32.745 25.923 1.00 64.31 182 SER A CA 1
ATOM 1488 C C . SER A 1 182 ? 48.383 32.446 25.124 1.00 64.31 182 SER A C 1
ATOM 1490 O O . SER A 1 182 ? 48.457 31.744 24.119 1.00 64.31 182 SER A O 1
ATOM 1492 N N . VAL A 1 183 ? 47.228 32.979 25.540 1.00 76.69 183 VAL A N 1
ATOM 1493 C CA . VAL A 1 183 ? 45.906 32.693 24.935 1.00 76.69 183 VAL A CA 1
ATOM 1494 C C . VAL A 1 183 ? 45.361 33.911 24.178 1.00 76.69 183 VAL A C 1
ATOM 1496 O O . VAL A 1 183 ? 45.566 35.048 24.602 1.00 76.69 183 VAL A O 1
ATOM 1499 N N . PHE A 1 184 ? 44.659 33.674 23.069 1.00 50.31 184 PHE A N 1
ATOM 1500 C CA . PHE A 1 184 ? 44.137 34.669 22.134 1.00 50.31 184 PHE A CA 1
ATOM 1501 C C . PHE A 1 184 ? 42.755 34.236 21.612 1.00 50.31 184 PHE A C 1
ATOM 1503 O O . PHE A 1 184 ? 42.624 33.244 20.903 1.00 50.31 184 PHE A O 1
ATOM 1510 N N . THR A 1 185 ? 41.706 35.010 21.883 1.00 52.88 185 THR A N 1
ATOM 1511 C CA . THR A 1 185 ? 40.324 34.709 21.445 1.00 52.88 185 THR A CA 1
ATOM 1512 C C . THR A 1 185 ? 39.975 35.263 20.055 1.00 52.88 185 THR A C 1
ATOM 1514 O O . THR A 1 185 ? 38.810 35.343 19.683 1.00 52.88 185 THR A O 1
ATOM 1517 N N . ASN A 1 186 ? 40.970 35.686 19.268 1.00 58.78 186 ASN A N 1
ATOM 1518 C CA . ASN A 1 186 ? 40.770 36.259 17.935 1.00 58.78 186 ASN A CA 1
ATOM 1519 C C . ASN A 1 186 ? 41.920 35.857 17.000 1.00 58.78 186 ASN A C 1
ATOM 1521 O O . ASN A 1 186 ? 43.082 36.181 17.266 1.00 58.78 186 ASN A O 1
ATOM 1525 N N . LYS A 1 187 ? 41.587 35.179 15.892 1.00 56.91 187 LYS A N 1
ATOM 1526 C CA . LYS A 1 187 ? 42.573 34.547 15.001 1.00 56.91 187 LYS A CA 1
ATOM 1527 C C . LYS A 1 187 ? 43.478 35.548 14.276 1.00 56.91 187 LYS A C 1
ATOM 1529 O O . LYS A 1 187 ? 44.617 35.211 13.988 1.00 56.91 187 LYS A O 1
ATOM 1534 N N . ASP A 1 188 ? 43.043 36.778 14.006 1.00 62.38 188 ASP A N 1
ATOM 1535 C CA . ASP A 1 188 ? 43.873 37.738 13.262 1.00 62.38 188 ASP A CA 1
ATOM 1536 C C . ASP A 1 188 ? 44.841 38.516 14.160 1.00 62.38 188 ASP A C 1
ATOM 1538 O O . ASP A 1 188 ? 45.995 38.716 13.780 1.00 62.38 188 ASP A O 1
ATOM 1542 N N . ASN A 1 189 ? 44.448 38.853 15.393 1.00 57.22 189 ASN A N 1
ATOM 1543 C CA . ASN A 1 189 ? 45.394 39.347 16.403 1.00 57.22 189 ASN A CA 1
ATOM 1544 C C . ASN A 1 189 ? 46.434 38.278 16.771 1.00 57.22 189 ASN A C 1
ATOM 1546 O O . ASN A 1 189 ? 47.622 38.587 16.891 1.00 57.22 189 ASN A O 1
ATOM 1550 N N . TRP A 1 190 ? 45.992 37.023 16.888 1.00 75.56 190 TRP A N 1
ATOM 1551 C CA . TRP A 1 190 ? 46.858 35.860 17.055 1.00 75.56 190 TRP A CA 1
ATOM 1552 C C . TRP A 1 190 ? 47.864 35.735 15.886 1.00 75.56 190 TRP A C 1
ATOM 1554 O O . TRP A 1 190 ? 49.075 35.818 16.116 1.00 75.56 190 TRP A O 1
ATOM 1564 N N . LYS A 1 191 ? 47.389 35.686 14.625 1.00 65.81 191 LYS A N 1
ATOM 1565 C CA . LYS A 1 191 ? 48.242 35.692 13.416 1.00 65.81 191 LYS A CA 1
ATOM 1566 C C . LYS A 1 191 ? 49.238 36.844 13.432 1.00 65.81 191 LYS A C 1
ATOM 1568 O O . LYS A 1 191 ? 50.377 36.652 13.031 1.00 65.81 191 LYS A O 1
ATOM 1573 N N . LYS A 1 192 ? 48.834 38.043 13.861 1.00 71.44 192 LYS A N 1
ATOM 1574 C CA . LYS A 1 192 ? 49.687 39.239 13.818 1.00 71.44 192 LYS A CA 1
ATOM 1575 C C . LYS A 1 192 ? 50.801 39.213 14.865 1.00 71.44 192 LYS A C 1
ATOM 1577 O O . LYS A 1 192 ? 51.926 39.611 14.571 1.00 71.44 192 LYS A O 1
ATOM 1582 N N . ALA A 1 193 ? 50.537 38.678 16.058 1.00 67.31 193 ALA A N 1
ATOM 1583 C CA . ALA A 1 193 ? 51.594 38.397 17.030 1.00 67.31 193 ALA A CA 1
ATOM 1584 C C . ALA A 1 193 ? 52.607 37.375 16.479 1.00 67.31 193 ALA A C 1
ATOM 1586 O O . ALA A 1 193 ? 53.812 37.527 16.681 1.00 67.31 193 ALA A O 1
ATOM 1587 N N . VAL A 1 194 ? 52.128 36.367 15.747 1.00 58.88 194 VAL A N 1
ATOM 1588 C CA . VAL A 1 194 ? 52.958 35.289 15.192 1.00 58.88 194 VAL A CA 1
ATOM 1589 C C . VAL A 1 194 ? 53.762 35.728 13.961 1.00 58.88 194 VAL A C 1
ATOM 1591 O O . VAL A 1 194 ? 54.967 35.501 13.890 1.00 58.88 194 VAL A O 1
ATOM 1594 N N . LYS A 1 195 ? 53.123 36.424 13.019 1.00 71.94 195 LYS A N 1
ATOM 1595 C CA . LYS A 1 195 ? 53.702 36.854 11.740 1.00 71.94 195 LYS A CA 1
ATOM 1596 C C . LYS A 1 195 ? 54.613 38.078 11.865 1.00 71.94 195 LYS A C 1
ATOM 1598 O O . LYS A 1 195 ? 55.679 38.087 11.260 1.00 71.94 195 LYS A O 1
ATOM 1603 N N . ASP A 1 196 ? 54.213 39.080 12.654 1.00 69.62 196 ASP A N 1
ATOM 1604 C CA . ASP A 1 196 ? 54.916 40.371 12.718 1.00 69.62 196 ASP A CA 1
ATOM 1605 C C . ASP A 1 196 ? 55.814 40.477 13.964 1.00 69.62 196 ASP A C 1
ATOM 1607 O O . ASP A 1 196 ? 56.881 41.083 13.916 1.00 69.62 196 ASP A O 1
ATOM 1611 N N . ARG A 1 197 ? 55.391 39.898 15.101 1.00 59.12 197 ARG A N 1
ATOM 1612 C CA . ARG A 1 197 ? 56.127 39.958 16.386 1.00 59.12 197 ARG A CA 1
ATOM 1613 C C . ARG A 1 197 ? 56.886 38.669 16.718 1.00 59.12 197 ARG A C 1
ATOM 1615 O O . ARG A 1 197 ? 57.430 38.554 17.816 1.00 59.12 197 ARG A O 1
ATOM 1622 N N . GLY A 1 198 ? 56.913 37.706 15.796 1.00 66.25 198 GLY A N 1
ATOM 1623 C CA . GLY A 1 198 ? 57.687 36.467 15.901 1.00 66.25 198 GLY A CA 1
ATOM 1624 C C . GLY A 1 198 ? 57.235 35.489 16.988 1.00 66.25 198 GLY A C 1
ATOM 1625 O O . GLY A 1 198 ? 57.993 34.575 17.311 1.00 66.25 198 GLY A O 1
ATOM 1626 N N . TYR A 1 199 ? 56.041 35.657 17.574 1.00 71.50 199 TYR A N 1
ATOM 1627 C CA . TYR A 1 199 ? 55.437 34.605 18.403 1.00 71.50 199 TYR A CA 1
ATOM 1628 C C . TYR A 1 199 ? 55.226 33.352 17.528 1.00 71.50 199 TYR A C 1
ATOM 1630 O O . TYR A 1 199 ? 55.340 33.406 16.304 1.00 71.50 199 TYR A O 1
ATOM 1638 N N . LYS A 1 200 ? 54.904 32.203 18.116 1.00 64.69 200 LYS A N 1
ATOM 1639 C CA . LYS A 1 200 ? 54.541 31.000 17.348 1.00 64.69 200 LYS A CA 1
ATOM 1640 C C . LYS A 1 200 ? 53.209 30.457 17.812 1.00 64.69 200 LYS A C 1
ATOM 1642 O O . LYS A 1 200 ? 52.917 30.561 18.997 1.00 64.69 200 LYS A O 1
ATOM 1647 N N . GLU A 1 201 ? 52.427 29.887 16.899 1.00 69.25 201 GLU A N 1
ATOM 1648 C CA . GLU A 1 201 ? 51.250 29.102 17.283 1.00 69.25 201 GLU A CA 1
ATOM 1649 C C . GLU A 1 201 ? 51.646 28.035 18.303 1.00 69.25 201 GLU A C 1
ATOM 1651 O O . GLU A 1 201 ? 52.783 27.554 18.320 1.00 69.25 201 GLU A O 1
ATOM 1656 N N . VAL A 1 202 ? 50.698 27.682 19.150 1.00 70.44 202 VAL A N 1
ATOM 1657 C CA . VAL A 1 202 ? 50.670 26.374 19.792 1.00 70.44 202 VAL A CA 1
ATOM 1658 C C . VAL A 1 202 ? 49.212 25.943 19.770 1.00 70.44 202 VAL A C 1
ATOM 1660 O O . VAL A 1 202 ? 48.311 26.779 19.882 1.00 70.44 202 VAL A O 1
ATOM 1663 N N . ASP A 1 203 ? 48.983 24.663 19.512 1.00 62.22 203 ASP A N 1
ATOM 1664 C CA . ASP A 1 203 ? 47.636 24.102 19.472 1.00 62.22 203 ASP A CA 1
ATOM 1665 C C . ASP A 1 203 ? 46.950 24.228 20.851 1.00 62.22 203 ASP A C 1
ATOM 1667 O O . ASP A 1 203 ? 47.604 24.433 21.873 1.00 62.22 203 ASP A O 1
ATOM 1671 N N . ARG A 1 204 ? 45.620 24.130 20.910 1.00 55.78 204 ARG A N 1
ATOM 1672 C CA . ARG A 1 204 ? 44.884 24.208 22.177 1.00 55.78 204 ARG A CA 1
ATOM 1673 C C . ARG A 1 204 ? 45.158 23.005 23.081 1.00 55.78 204 ARG A C 1
ATOM 1675 O O . ARG A 1 204 ? 45.396 23.194 24.272 1.00 55.78 204 ARG A O 1
ATOM 1682 N N . ALA A 1 205 ? 45.166 21.788 22.538 1.00 52.81 205 ALA A N 1
ATOM 1683 C CA . ALA A 1 205 ? 45.507 20.596 23.308 1.00 52.81 205 ALA A CA 1
ATOM 1684 C C . ALA A 1 205 ? 47.017 20.525 23.587 1.00 52.81 205 ALA A C 1
ATOM 1686 O O . ALA A 1 205 ? 47.402 20.098 24.670 1.00 52.81 205 ALA A O 1
ATOM 1687 N N . GLU A 1 206 ? 47.875 21.006 22.683 1.00 55.56 206 GLU A N 1
ATOM 1688 C CA . GLU A 1 206 ? 49.304 21.233 22.943 1.00 55.56 206 GLU A CA 1
ATOM 1689 C C . GLU A 1 206 ? 49.514 22.273 24.058 1.00 55.56 206 GLU A C 1
ATOM 1691 O O . GLU A 1 206 ? 50.354 22.059 24.923 1.00 55.56 206 GLU A O 1
ATOM 1696 N N . ALA A 1 207 ? 48.726 23.351 24.123 1.00 58.34 207 ALA A N 1
ATOM 1697 C CA . ALA A 1 207 ? 48.783 24.327 25.208 1.00 58.34 207 ALA A CA 1
ATOM 1698 C C . ALA A 1 207 ? 48.348 23.699 26.533 1.00 58.34 207 ALA A C 1
ATOM 1700 O O . ALA A 1 207 ? 49.117 23.688 27.493 1.00 58.34 207 ALA A O 1
ATOM 1701 N N . GLU A 1 208 ? 47.132 23.151 26.577 1.00 55.38 208 GLU A N 1
ATOM 1702 C CA . GLU A 1 208 ? 46.544 22.519 27.761 1.00 55.38 208 GLU A CA 1
ATOM 1703 C C . GLU A 1 208 ? 47.397 21.328 28.247 1.00 55.38 208 GLU A C 1
ATOM 1705 O O . GLU A 1 208 ? 47.530 21.129 29.456 1.00 55.38 208 GLU A O 1
ATOM 1710 N N . ARG A 1 209 ? 48.066 20.590 27.344 1.00 57.38 209 ARG A N 1
ATOM 1711 C CA . ARG A 1 209 ? 48.984 19.500 27.712 1.00 57.38 209 ARG A CA 1
ATOM 1712 C C . ARG A 1 209 ? 50.412 19.918 27.960 1.00 57.38 209 ARG A C 1
ATOM 1714 O O . ARG A 1 209 ? 50.998 19.338 28.850 1.00 57.38 209 ARG A O 1
ATOM 1721 N N . GLU A 1 210 ? 51.010 20.908 27.314 1.00 55.88 210 GLU A N 1
ATOM 1722 C CA . GLU A 1 210 ? 52.316 21.395 27.773 1.00 55.88 210 GLU A CA 1
ATOM 1723 C C . GLU A 1 210 ? 52.194 22.080 29.138 1.00 55.88 210 GLU A C 1
ATOM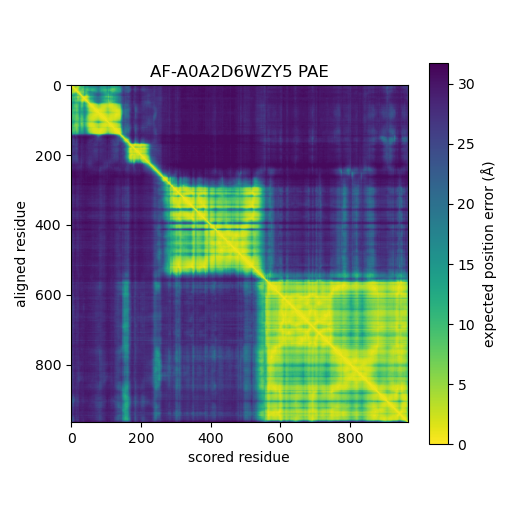 1725 O O . GLU A 1 210 ? 53.097 21.935 29.958 1.00 55.88 210 GLU A O 1
ATOM 1730 N N . LEU A 1 211 ? 51.055 22.715 29.435 1.00 58.12 211 LEU A N 1
ATOM 1731 C CA . LEU A 1 211 ? 50.687 23.163 30.784 1.00 58.12 211 LEU A CA 1
ATOM 1732 C C . LEU A 1 211 ? 50.489 21.995 31.782 1.00 58.12 211 LEU A C 1
ATOM 1734 O O . LEU A 1 211 ? 50.566 22.220 32.989 1.00 58.12 211 LEU A O 1
ATOM 1738 N N . ALA A 1 212 ? 50.298 20.758 31.305 1.00 47.03 212 ALA A N 1
ATOM 1739 C CA . ALA A 1 212 ? 50.150 19.542 32.118 1.00 47.03 212 ALA A CA 1
ATOM 1740 C C . ALA A 1 212 ? 51.313 18.523 32.002 1.00 47.03 212 ALA A C 1
ATOM 1742 O O . ALA A 1 212 ? 51.348 17.563 32.767 1.00 47.03 212 ALA A O 1
ATOM 1743 N N . GLN A 1 213 ? 52.262 18.712 31.075 1.00 45.84 213 GLN A N 1
ATOM 1744 C CA . GLN A 1 213 ? 53.240 17.695 30.651 1.00 45.84 213 GLN A CA 1
ATOM 1745 C C . GLN A 1 213 ? 54.642 18.254 30.331 1.00 45.84 213 GLN A C 1
ATOM 1747 O O . GLN A 1 213 ? 55.603 17.489 30.398 1.00 45.84 213 GLN A O 1
ATOM 1752 N N . LYS A 1 214 ? 54.856 19.583 30.218 1.00 55.28 214 LYS A N 1
ATOM 1753 C CA . LYS A 1 214 ? 56.143 20.145 30.718 1.00 55.28 214 LYS A CA 1
ATOM 1754 C C . LYS A 1 214 ? 56.296 19.823 32.213 1.00 55.28 214 LYS A C 1
ATOM 1756 O O . LYS A 1 214 ? 57.403 19.602 32.700 1.00 55.28 214 LYS A O 1
ATOM 1761 N N . THR A 1 215 ? 55.152 19.695 32.884 1.00 42.50 215 THR A N 1
ATOM 1762 C CA . THR A 1 215 ? 54.913 19.176 34.233 1.00 42.50 215 THR A CA 1
ATOM 1763 C C . THR A 1 215 ? 55.261 17.683 34.419 1.00 42.50 215 THR A C 1
ATOM 1765 O O . THR A 1 215 ? 55.248 17.236 35.561 1.00 42.50 215 THR A O 1
ATOM 1768 N N . SER A 1 216 ? 55.616 16.908 33.372 1.00 35.53 216 SER A N 1
ATOM 1769 C CA . SER A 1 216 ? 56.126 15.526 33.547 1.00 35.53 216 SER A CA 1
ATOM 1770 C C . SER A 1 216 ? 57.264 15.066 32.623 1.00 35.53 216 SER A C 1
ATOM 1772 O O . SER A 1 216 ? 58.099 14.301 33.085 1.00 35.53 216 SER A O 1
ATOM 1774 N N . ASP A 1 217 ? 57.372 15.499 31.361 1.00 44.38 217 ASP A N 1
ATOM 1775 C CA . ASP A 1 217 ? 58.341 14.920 30.398 1.00 44.38 217 ASP A CA 1
ATOM 1776 C C . ASP A 1 217 ? 59.610 15.749 30.145 1.00 44.38 217 ASP A C 1
ATOM 1778 O O . ASP A 1 217 ? 60.454 15.412 29.313 1.00 44.38 217 ASP A O 1
ATOM 1782 N N . THR A 1 218 ? 59.865 16.713 31.031 1.00 53.94 218 THR A N 1
ATOM 1783 C CA . THR A 1 218 ? 61.208 17.269 31.306 1.00 53.94 218 THR A CA 1
ATOM 1784 C C . THR A 1 218 ? 62.208 16.187 31.807 1.00 53.94 218 THR A C 1
ATOM 1786 O O . THR A 1 218 ? 63.372 16.472 32.075 1.00 53.94 218 THR A O 1
ATOM 1789 N N . ILE A 1 219 ? 61.777 14.922 31.925 1.00 34.97 219 ILE A N 1
ATOM 1790 C CA . ILE A 1 219 ? 62.453 13.827 32.635 1.00 34.97 219 ILE A CA 1
ATOM 1791 C C . ILE A 1 219 ? 63.295 12.880 31.722 1.00 34.97 219 ILE A C 1
ATOM 1793 O O . ILE A 1 219 ? 64.240 12.268 32.227 1.00 34.97 219 ILE A O 1
ATOM 1797 N N . SER A 1 220 ? 63.048 12.765 30.396 1.00 28.34 220 SER A N 1
ATOM 1798 C CA . SER A 1 220 ? 63.244 11.450 29.706 1.00 28.34 220 SER A CA 1
ATOM 1799 C C . SER A 1 220 ? 64.191 11.253 28.475 1.00 28.34 220 SER A C 1
ATOM 1801 O O . SER A 1 220 ? 64.370 10.099 28.092 1.00 28.34 220 SER A O 1
ATOM 1803 N N . LYS A 1 221 ? 64.924 12.255 27.935 1.00 35.53 221 LYS A N 1
ATOM 1804 C CA . LYS A 1 221 ? 66.233 12.066 27.195 1.00 35.53 221 LYS A CA 1
ATOM 1805 C C . LYS A 1 221 ? 66.238 11.258 25.835 1.00 35.53 221 LYS A C 1
ATOM 1807 O O . LYS A 1 221 ? 65.169 10.941 25.339 1.00 35.53 221 LYS A O 1
ATOM 1812 N N . GLN A 1 222 ? 67.330 10.820 25.139 1.00 38.62 222 GLN A N 1
ATOM 1813 C CA . GLN A 1 222 ? 68.603 11.435 24.604 1.00 38.62 222 GLN A CA 1
ATOM 1814 C C . GLN A 1 222 ? 69.329 10.597 23.447 1.00 38.62 222 GLN A C 1
ATOM 1816 O O . GLN A 1 222 ? 70.556 10.601 23.433 1.00 38.62 222 GLN A O 1
ATOM 1821 N N . LYS A 1 223 ? 68.702 9.826 22.507 1.00 32.69 223 LYS A N 1
ATOM 1822 C CA . LYS A 1 223 ? 69.459 8.862 21.605 1.00 32.69 223 LYS A CA 1
ATOM 1823 C C . LYS A 1 223 ? 68.979 8.601 20.120 1.00 32.69 223 LYS A C 1
ATOM 1825 O O . LYS A 1 223 ? 67.937 7.974 19.953 1.00 32.69 223 LYS A O 1
ATOM 1830 N N . GLU A 1 224 ? 69.794 8.977 19.100 1.00 34.66 224 GLU A N 1
ATOM 1831 C CA . GLU A 1 224 ? 70.108 8.377 17.735 1.00 34.66 224 GLU A CA 1
ATOM 1832 C C . GLU A 1 224 ? 69.039 8.078 16.606 1.00 34.66 224 GLU A C 1
ATOM 1834 O O . GLU A 1 224 ? 67.858 7.935 16.935 1.00 34.66 224 GLU A O 1
ATOM 1839 N N . LYS A 1 225 ? 69.383 7.832 15.292 1.00 41.38 225 LYS A N 1
ATOM 1840 C CA . LYS A 1 225 ? 70.234 8.528 14.235 1.00 41.38 225 LYS A CA 1
ATOM 1841 C C . LYS A 1 225 ? 70.339 7.819 12.815 1.00 41.38 225 LYS A C 1
ATOM 1843 O O . LYS A 1 225 ? 70.669 6.638 12.764 1.00 41.38 225 LYS A O 1
ATOM 1848 N N . GLN A 1 226 ? 70.264 8.602 11.701 1.00 35.94 226 GLN A N 1
ATOM 1849 C CA . GLN A 1 226 ? 70.178 8.256 10.222 1.00 35.94 226 GLN A CA 1
ATOM 1850 C C . GLN A 1 226 ? 71.543 8.373 9.424 1.00 35.94 226 GLN A C 1
ATOM 1852 O O . GLN A 1 226 ? 72.527 8.560 10.149 1.00 35.94 226 GLN A O 1
ATOM 1857 N N . PRO A 1 227 ? 71.725 8.391 8.039 1.00 49.25 227 PRO A N 1
ATOM 1858 C CA . PRO A 1 227 ? 70.857 8.299 6.799 1.00 49.25 227 PRO A CA 1
ATOM 1859 C C . PRO A 1 227 ? 71.442 7.525 5.524 1.00 49.25 227 PRO A C 1
ATOM 1861 O O . PRO A 1 227 ? 72.440 6.825 5.657 1.00 49.25 227 PRO A O 1
ATOM 1864 N N . GLY A 1 228 ? 70.886 7.683 4.283 1.00 34.75 228 GLY A N 1
ATOM 1865 C CA . GLY A 1 228 ? 71.469 7.338 2.934 1.00 34.75 228 GLY A CA 1
ATOM 1866 C C . GLY A 1 228 ? 70.481 6.943 1.769 1.00 34.75 228 GLY A C 1
ATOM 1867 O O . GLY A 1 228 ? 69.598 6.126 2.003 1.00 34.75 228 GLY A O 1
ATOM 1868 N N . GLU A 1 229 ? 70.626 7.437 0.510 1.00 27.12 229 GLU A N 1
ATOM 1869 C CA . GLU A 1 229 ? 69.651 7.283 -0.638 1.00 27.12 229 GLU A CA 1
ATOM 1870 C C . GLU A 1 229 ? 70.311 7.015 -2.058 1.00 27.12 229 GLU A C 1
ATOM 1872 O O . GLU A 1 229 ? 71.529 6.870 -2.091 1.00 27.12 229 GLU A O 1
ATOM 1877 N N . LYS A 1 230 ? 69.686 6.934 -3.280 1.00 24.78 230 LYS A N 1
ATOM 1878 C CA . LYS A 1 230 ? 68.284 7.189 -3.761 1.00 24.78 230 LYS A CA 1
ATOM 1879 C C . LYS A 1 230 ? 67.674 6.400 -4.992 1.00 24.78 230 LYS A C 1
ATOM 1881 O O . LYS A 1 230 ? 66.744 5.643 -4.727 1.00 24.78 230 LYS A O 1
ATOM 1886 N N . PRO A 1 231 ? 67.999 6.610 -6.307 1.00 38.09 231 PRO A N 1
ATOM 1887 C CA . PRO A 1 231 ? 66.939 6.732 -7.363 1.00 38.09 231 PRO A CA 1
ATOM 1888 C C . PRO A 1 231 ? 67.061 5.908 -8.696 1.00 38.09 231 PRO A C 1
ATOM 1890 O O . PRO A 1 231 ? 68.146 5.438 -9.022 1.00 38.09 231 PRO A O 1
ATOM 1893 N N . GLY A 1 232 ? 65.993 5.829 -9.541 1.00 23.34 232 GLY A N 1
ATOM 1894 C CA . GLY A 1 232 ? 66.074 5.315 -10.946 1.00 23.34 232 GLY A CA 1
ATOM 1895 C C . GLY A 1 232 ? 64.791 5.065 -11.813 1.00 23.34 232 GLY A C 1
ATOM 1896 O O . GLY A 1 232 ? 64.462 3.910 -12.036 1.00 23.34 232 GLY A O 1
ATOM 1897 N N . VAL A 1 233 ? 64.165 6.122 -12.385 1.00 25.38 233 VAL A N 1
ATOM 1898 C CA . VAL A 1 233 ? 63.235 6.207 -13.580 1.00 25.38 233 VAL A CA 1
ATOM 1899 C C . VAL A 1 233 ? 61.945 5.320 -13.649 1.00 25.38 233 VAL A C 1
ATOM 1901 O O . VAL A 1 233 ? 61.849 4.261 -13.046 1.00 25.38 233 VAL A O 1
ATOM 1904 N N . ALA A 1 234 ? 60.884 5.780 -14.351 1.00 27.33 234 ALA A N 1
ATOM 1905 C CA . ALA A 1 234 ? 59.504 5.251 -14.246 1.00 27.33 234 ALA A CA 1
ATOM 1906 C C . ALA A 1 234 ? 58.631 5.333 -15.531 1.00 27.33 234 ALA A C 1
ATOM 1908 O O . ALA A 1 234 ? 58.964 6.048 -16.474 1.00 27.33 234 ALA A O 1
ATOM 1909 N N . SER A 1 235 ? 57.443 4.698 -15.515 1.00 24.53 235 SER A N 1
ATOM 1910 C CA . SER A 1 235 ? 56.252 5.101 -16.303 1.00 24.53 235 SER A CA 1
ATOM 1911 C C . SER A 1 235 ? 54.919 4.704 -15.604 1.00 24.53 235 SER A C 1
ATOM 1913 O O . SER A 1 235 ? 54.937 4.365 -14.418 1.00 24.53 235 SER A O 1
ATOM 1915 N N . LYS A 1 236 ? 53.751 4.878 -16.253 1.00 30.56 236 LYS A N 1
ATOM 1916 C CA . LYS A 1 236 ? 52.416 5.054 -15.616 1.00 30.56 236 LYS A CA 1
ATOM 1917 C C . LYS A 1 236 ? 51.381 3.984 -15.995 1.00 30.56 236 LYS A C 1
ATOM 1919 O O . LYS A 1 236 ? 51.424 3.481 -17.107 1.00 30.56 236 LYS A O 1
ATOM 1924 N N . GLU A 1 237 ? 50.336 3.847 -15.170 1.00 25.39 237 GLU A N 1
ATOM 1925 C CA . GLU A 1 237 ? 48.988 3.461 -15.635 1.00 25.39 237 GLU A CA 1
ATOM 1926 C C . GLU A 1 237 ? 47.876 4.110 -14.769 1.00 25.39 237 GLU A C 1
ATOM 1928 O O . GLU A 1 237 ? 48.177 4.728 -13.742 1.00 25.39 237 GLU A O 1
ATOM 1933 N N . GLN A 1 238 ? 46.608 4.060 -15.204 1.00 27.05 238 GLN A N 1
ATOM 1934 C CA . GLN A 1 238 ? 45.462 4.794 -14.624 1.00 27.05 238 GLN A CA 1
ATOM 1935 C C . GLN A 1 238 ? 44.235 3.889 -14.383 1.00 27.05 238 GLN A C 1
ATOM 1937 O O . GLN A 1 238 ? 44.102 2.842 -15.003 1.00 27.05 238 GLN A O 1
ATOM 1942 N N . LEU A 1 239 ? 43.296 4.331 -13.530 1.00 25.84 239 LEU A N 1
ATOM 1943 C CA . LEU A 1 239 ? 41.997 3.673 -13.295 1.00 25.84 239 LEU A CA 1
ATOM 1944 C C . LEU A 1 239 ? 40.804 4.629 -13.554 1.00 25.84 239 LEU A C 1
ATOM 1946 O O . LEU A 1 239 ? 40.961 5.841 -13.374 1.00 25.84 239 LEU A O 1
ATOM 1950 N N . PRO A 1 240 ? 39.629 4.110 -13.984 1.00 27.59 240 PRO A N 1
ATOM 1951 C CA . PRO A 1 240 ? 38.665 4.854 -14.812 1.00 27.59 240 PRO A CA 1
ATOM 1952 C C . PRO A 1 240 ? 37.590 5.664 -14.048 1.00 27.59 240 PRO A C 1
ATOM 1954 O O . PRO A 1 240 ? 37.665 5.880 -12.837 1.00 27.59 240 PRO A O 1
ATOM 1957 N N . SER A 1 241 ? 36.607 6.173 -14.804 1.00 27.34 241 SER A N 1
ATOM 1958 C CA . SER A 1 241 ? 35.593 7.166 -14.410 1.00 27.34 241 SER A CA 1
ATOM 1959 C C . SER A 1 241 ? 34.145 6.641 -14.486 1.00 27.34 241 SER A C 1
ATOM 1961 O O . SER A 1 241 ? 33.880 5.611 -15.102 1.00 27.34 241 SER A O 1
ATOM 1963 N N . LYS A 1 242 ? 33.204 7.362 -13.850 1.00 28.00 242 LYS A N 1
ATOM 1964 C CA . LYS A 1 242 ? 31.749 7.114 -13.942 1.00 28.00 242 LYS A CA 1
ATOM 1965 C C . LYS A 1 242 ? 31.258 7.294 -15.400 1.00 28.00 242 LYS A C 1
ATOM 1967 O O . LYS A 1 242 ? 31.710 8.239 -16.049 1.00 28.00 242 LYS A O 1
ATOM 1972 N N . PRO A 1 243 ? 30.304 6.487 -15.903 1.00 27.36 243 PRO A N 1
ATOM 1973 C CA . PRO A 1 243 ? 29.659 6.739 -17.192 1.00 27.36 243 PRO A CA 1
ATOM 1974 C C . PRO A 1 243 ? 28.697 7.938 -17.120 1.00 27.36 243 PRO A C 1
ATOM 1976 O O . PRO A 1 243 ? 28.131 8.232 -16.066 1.00 27.36 243 PRO A O 1
ATOM 1979 N N . LYS A 1 244 ? 28.482 8.613 -18.256 1.00 26.83 244 LYS A N 1
ATOM 1980 C CA . LYS A 1 244 ? 27.423 9.624 -18.427 1.00 26.83 244 LYS A CA 1
ATOM 1981 C C . LYS A 1 244 ? 26.127 8.969 -18.909 1.00 26.83 244 LYS A C 1
ATOM 1983 O O . LYS A 1 244 ? 26.175 8.029 -19.700 1.00 26.83 244 LYS A O 1
ATOM 1988 N N . LEU A 1 245 ? 24.985 9.540 -18.526 1.00 27.39 245 LEU A N 1
ATOM 1989 C CA . LEU A 1 245 ? 23.731 9.329 -19.252 1.00 27.39 245 LEU A CA 1
ATOM 1990 C C . LEU A 1 245 ? 23.860 9.938 -20.657 1.00 27.39 245 LEU A C 1
ATOM 1992 O O . LEU A 1 245 ? 24.292 11.081 -20.811 1.00 27.39 245 LEU A O 1
ATOM 1996 N N . THR A 1 246 ? 23.500 9.162 -21.672 1.00 25.28 246 THR A N 1
ATOM 1997 C CA . THR A 1 246 ? 23.411 9.578 -23.080 1.00 25.28 246 THR A CA 1
ATOM 1998 C C . THR A 1 246 ? 22.005 9.271 -23.590 1.00 25.28 246 THR A C 1
ATOM 2000 O O . THR A 1 246 ? 21.312 8.436 -23.008 1.00 25.28 246 THR A O 1
ATOM 2003 N N . LYS A 1 247 ? 21.551 9.989 -24.626 1.00 27.08 247 LYS A N 1
ATOM 2004 C CA . LYS A 1 247 ? 20.227 9.758 -25.223 1.00 27.08 247 LYS A CA 1
ATOM 2005 C C . LYS A 1 247 ? 20.125 8.320 -25.753 1.00 27.08 247 LYS A C 1
ATOM 2007 O O . LYS A 1 247 ? 21.120 7.753 -26.195 1.00 27.08 247 LYS A O 1
ATOM 2012 N N . ILE A 1 248 ? 18.922 7.753 -25.696 1.00 26.36 248 ILE A N 1
ATOM 2013 C CA . ILE A 1 248 ? 18.645 6.398 -26.179 1.00 26.36 248 ILE A CA 1
ATOM 2014 C C . ILE A 1 248 ? 18.363 6.463 -27.681 1.00 26.36 248 ILE A C 1
ATOM 2016 O O . ILE A 1 248 ? 17.256 6.814 -28.083 1.00 26.36 248 ILE A O 1
ATOM 2020 N N . ASP A 1 249 ? 19.355 6.091 -28.485 1.00 26.44 249 ASP A N 1
ATOM 2021 C CA . ASP A 1 249 ? 19.128 5.594 -29.841 1.00 26.44 249 ASP A CA 1
ATOM 2022 C C . ASP A 1 249 ? 18.773 4.094 -29.810 1.00 26.44 249 ASP A C 1
ATOM 2024 O O . ASP A 1 249 ? 19.207 3.377 -28.910 1.00 26.44 249 ASP A O 1
ATOM 2028 N N . LYS A 1 250 ? 17.958 3.698 -30.799 1.00 29.20 250 LYS A N 1
ATOM 2029 C CA . LYS A 1 250 ? 17.419 2.383 -31.236 1.00 29.20 250 LYS A CA 1
ATOM 2030 C C . LYS A 1 250 ? 17.661 1.091 -30.415 1.00 29.20 250 LYS A C 1
ATOM 2032 O O . LYS A 1 250 ? 18.707 0.841 -29.826 1.00 29.20 250 LYS A O 1
ATOM 2037 N N . ASN A 1 251 ? 16.651 0.215 -30.459 1.00 29.56 251 ASN A N 1
ATOM 2038 C CA . ASN A 1 251 ? 16.580 -1.039 -29.702 1.00 29.56 251 ASN A CA 1
ATOM 2039 C C . ASN A 1 251 ? 17.730 -2.016 -30.066 1.00 29.56 251 ASN A C 1
ATOM 2041 O O . ASN A 1 251 ? 17.973 -2.229 -31.251 1.00 29.56 251 ASN A O 1
ATOM 2045 N N . PRO A 1 252 ? 18.446 -2.621 -29.094 1.00 30.77 252 PRO A N 1
ATOM 2046 C CA . PRO A 1 252 ? 19.663 -3.395 -29.363 1.00 30.77 252 PRO A CA 1
ATOM 2047 C C . PRO A 1 252 ? 19.449 -4.925 -29.378 1.00 30.77 252 PRO A C 1
ATOM 2049 O O . PRO A 1 252 ? 20.307 -5.660 -28.884 1.00 30.77 252 PRO A O 1
ATOM 2052 N N . PHE A 1 253 ? 18.306 -5.422 -29.869 1.00 27.64 253 PHE A N 1
ATOM 2053 C CA . PHE A 1 253 ? 17.977 -6.859 -29.817 1.00 27.64 253 PHE A CA 1
ATOM 2054 C C . PHE A 1 253 ? 18.282 -7.654 -31.098 1.00 27.64 253 PHE A C 1
ATOM 2056 O O . PHE A 1 253 ? 18.352 -8.885 -31.024 1.00 27.64 253 PHE A O 1
ATOM 2063 N N . ASP A 1 254 ? 18.552 -6.990 -32.223 1.00 31.09 254 ASP A N 1
ATOM 2064 C CA . ASP A 1 254 ? 18.894 -7.656 -33.484 1.00 31.09 254 ASP A CA 1
ATOM 2065 C C . ASP A 1 254 ? 20.232 -8.433 -33.448 1.00 31.09 254 ASP A C 1
ATOM 2067 O O . ASP A 1 254 ? 21.189 -8.074 -32.758 1.00 31.09 254 ASP A O 1
ATOM 2071 N N . HIS A 1 255 ? 20.269 -9.488 -34.275 1.00 27.20 255 HIS A N 1
ATOM 2072 C CA . HIS A 1 255 ? 21.361 -10.417 -34.636 1.00 27.20 255 HIS A CA 1
ATOM 2073 C C . HIS A 1 255 ? 21.511 -11.748 -33.873 1.00 27.20 255 HIS A C 1
ATOM 2075 O O . HIS A 1 255 ? 22.274 -11.865 -32.915 1.00 27.20 255 HIS A O 1
ATOM 2081 N N . GLU A 1 256 ? 20.836 -12.767 -34.420 1.00 28.94 256 GLU A N 1
ATOM 2082 C CA . GLU A 1 256 ? 21.371 -14.097 -34.805 1.00 28.94 256 GLU A CA 1
ATOM 2083 C C . GLU A 1 256 ? 21.880 -15.106 -33.740 1.00 28.94 256 GLU A C 1
ATOM 2085 O O . GLU A 1 256 ? 22.146 -14.792 -32.576 1.00 28.94 256 GLU A O 1
ATOM 2090 N N . GLU A 1 257 ? 21.905 -16.384 -34.155 1.00 28.64 257 GLU A N 1
ATOM 2091 C CA . GLU A 1 257 ? 22.153 -17.591 -33.345 1.00 28.64 257 GLU A CA 1
ATOM 2092 C C . GLU A 1 257 ? 23.487 -18.273 -33.688 1.00 28.64 257 GLU A C 1
ATOM 2094 O O . GLU A 1 257 ? 23.896 -18.275 -34.844 1.00 28.64 257 GLU A O 1
ATOM 2099 N N . ASP A 1 258 ? 24.043 -19.026 -32.730 1.00 27.62 258 ASP A N 1
ATOM 2100 C CA . ASP A 1 258 ? 25.007 -20.101 -33.008 1.00 27.62 258 ASP A CA 1
ATOM 2101 C C . ASP A 1 258 ? 24.694 -21.361 -32.166 1.00 27.62 258 ASP A C 1
ATOM 2103 O O . ASP A 1 258 ? 24.098 -21.261 -31.085 1.00 27.62 258 ASP A O 1
ATOM 2107 N N . LYS A 1 259 ? 25.010 -22.566 -32.671 1.00 37.88 259 LYS A N 1
ATOM 2108 C CA . LYS A 1 259 ? 24.390 -23.842 -32.222 1.00 37.88 259 LYS A CA 1
ATOM 2109 C C . LYS A 1 259 ? 25.395 -24.944 -31.823 1.00 37.88 259 LYS A C 1
ATOM 2111 O O . LYS A 1 259 ? 26.276 -25.257 -32.614 1.00 37.88 259 LYS A O 1
ATOM 2116 N N . PRO A 1 260 ? 25.193 -25.636 -30.678 1.00 25.72 260 PRO A N 1
ATOM 2117 C CA . PRO A 1 260 ? 25.855 -26.913 -30.366 1.00 25.72 260 PRO A CA 1
ATOM 2118 C C . PRO A 1 260 ? 24.889 -28.117 -30.220 1.00 25.72 260 PRO A C 1
ATOM 2120 O O . PRO A 1 260 ? 23.717 -27.968 -29.859 1.00 25.72 260 PRO A O 1
ATOM 2123 N N . GLU A 1 261 ? 25.398 -29.327 -30.473 1.00 30.16 261 GLU A N 1
ATOM 2124 C CA . GLU A 1 261 ? 24.643 -30.592 -30.603 1.00 30.16 261 GLU A CA 1
ATOM 2125 C C . GLU A 1 261 ? 24.464 -31.392 -29.292 1.00 30.16 261 GLU A C 1
ATOM 2127 O O . GLU A 1 261 ? 25.275 -31.278 -28.377 1.00 30.16 261 GLU A O 1
ATOM 2132 N N . TYR A 1 262 ? 23.429 -32.251 -29.218 1.00 28.22 262 TYR A N 1
ATOM 2133 C CA . TYR A 1 262 ? 23.204 -33.238 -28.137 1.00 28.22 262 TYR A CA 1
ATOM 2134 C C . TYR A 1 262 ? 22.454 -34.505 -28.628 1.00 28.22 262 TYR A C 1
ATOM 2136 O O . TYR A 1 262 ? 21.728 -34.454 -29.617 1.00 28.22 262 TYR A O 1
ATOM 2144 N N . THR A 1 263 ? 22.626 -35.621 -27.906 1.00 39.50 263 THR A N 1
ATOM 2145 C CA . THR A 1 263 ? 22.371 -37.042 -28.272 1.00 39.50 263 THR A CA 1
ATOM 2146 C C . THR A 1 263 ? 20.992 -37.465 -28.824 1.00 39.50 263 THR A C 1
ATOM 2148 O O . THR A 1 263 ? 19.946 -36.907 -28.487 1.00 39.50 263 THR A O 1
ATOM 2151 N N . ASP A 1 264 ? 21.005 -38.542 -29.623 1.00 39.66 264 ASP A N 1
ATOM 2152 C CA . ASP A 1 264 ? 20.029 -38.884 -30.675 1.00 39.66 264 ASP A CA 1
ATOM 2153 C C . ASP A 1 264 ? 18.576 -39.149 -30.260 1.00 39.66 264 ASP A C 1
ATOM 2155 O O . ASP A 1 264 ? 17.672 -38.619 -30.901 1.00 39.66 264 ASP A O 1
ATOM 2159 N N . GLU A 1 265 ? 18.290 -39.911 -29.198 1.00 35.50 265 GLU A N 1
ATOM 2160 C CA . GLU A 1 265 ? 16.888 -40.176 -28.806 1.00 35.50 265 GLU A CA 1
ATOM 2161 C C . GLU A 1 265 ? 16.166 -38.897 -28.359 1.00 35.50 265 GLU A C 1
ATOM 2163 O O . GLU A 1 265 ? 15.040 -38.608 -28.782 1.00 35.50 265 GLU A O 1
ATOM 2168 N N . LYS A 1 266 ? 16.847 -38.072 -27.552 1.00 36.62 266 LYS A N 1
ATOM 2169 C CA . LYS A 1 266 ? 16.361 -36.730 -27.207 1.00 36.62 266 LYS A CA 1
ATOM 2170 C C . LYS A 1 266 ? 16.398 -35.801 -28.408 1.00 36.62 266 LYS A C 1
ATOM 2172 O O . LYS A 1 266 ? 15.523 -34.946 -28.510 1.00 36.62 266 LYS A O 1
ATOM 2177 N N . GLN A 1 267 ? 17.342 -35.987 -29.328 1.00 37.38 267 GLN A N 1
ATOM 2178 C CA . GLN A 1 267 ? 17.354 -35.280 -30.600 1.00 37.38 267 GLN A CA 1
ATOM 2179 C C . GLN A 1 267 ? 16.099 -35.597 -31.423 1.00 37.38 267 GLN A C 1
ATOM 2181 O O . GLN A 1 267 ? 15.524 -34.666 -31.964 1.00 37.38 267 GLN A O 1
ATOM 2186 N N . ASN A 1 268 ? 15.603 -36.837 -31.464 1.00 39.88 268 ASN A N 1
ATOM 2187 C CA . ASN A 1 268 ? 14.366 -37.184 -32.173 1.00 39.88 268 ASN A CA 1
ATOM 2188 C C . ASN A 1 268 ? 13.116 -36.611 -31.489 1.00 39.88 268 ASN A C 1
ATOM 2190 O O . ASN A 1 268 ? 12.319 -35.960 -32.165 1.00 39.88 268 ASN A O 1
ATOM 2194 N N . GLN A 1 269 ? 12.965 -36.731 -30.162 1.00 36.69 269 GLN A N 1
ATOM 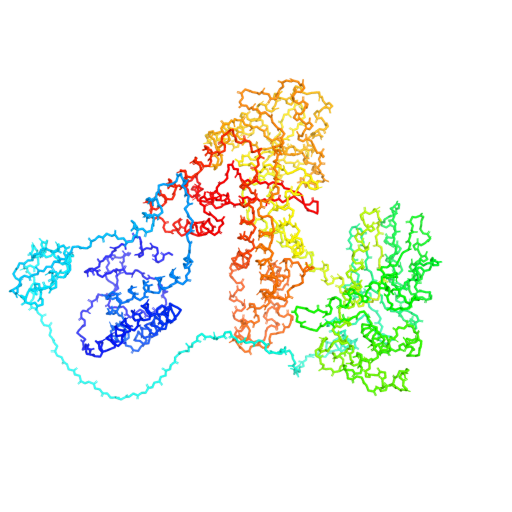2195 C CA . GLN A 1 269 ? 11.856 -36.051 -29.467 1.00 36.69 269 GLN A CA 1
ATOM 2196 C C . GLN A 1 269 ? 11.917 -34.522 -29.633 1.00 36.69 269 GLN A C 1
ATOM 2198 O O . GLN A 1 269 ? 10.891 -33.890 -29.880 1.00 36.69 269 GLN A O 1
ATOM 2203 N N . MET A 1 270 ? 13.104 -33.911 -29.560 1.00 36.25 270 MET A N 1
ATOM 2204 C CA . MET A 1 270 ? 13.261 -32.472 -29.793 1.00 36.25 270 MET A CA 1
ATOM 2205 C C . MET A 1 270 ? 13.132 -32.071 -31.266 1.00 36.25 270 MET A C 1
ATOM 2207 O O . MET A 1 270 ? 12.716 -30.947 -31.509 1.00 36.25 270 MET A O 1
ATOM 2211 N N . LYS A 1 271 ? 13.449 -32.932 -32.241 1.00 40.34 271 LYS A N 1
ATOM 2212 C CA . LYS A 1 271 ? 13.198 -32.689 -33.673 1.00 40.34 271 LYS A CA 1
ATOM 2213 C C . LYS A 1 271 ? 11.697 -32.644 -33.933 1.00 40.34 271 LYS A C 1
ATOM 2215 O O . LYS A 1 271 ? 11.241 -31.676 -34.526 1.00 40.34 271 LYS A O 1
ATOM 2220 N N . VAL A 1 272 ? 10.932 -33.601 -33.400 1.00 40.62 272 VAL A N 1
ATOM 2221 C CA . VAL A 1 272 ? 9.460 -33.580 -33.465 1.00 40.62 272 VAL A CA 1
ATOM 2222 C C . VAL A 1 272 ? 8.910 -32.310 -32.804 1.00 40.62 272 VAL A C 1
ATOM 2224 O O . VAL A 1 272 ? 8.243 -31.529 -33.471 1.00 40.62 272 VAL A O 1
ATOM 2227 N N . ILE A 1 273 ? 9.268 -32.020 -31.549 1.00 38.50 273 ILE A N 1
ATOM 2228 C CA . ILE A 1 273 ? 8.740 -30.841 -30.832 1.00 38.50 273 ILE A CA 1
ATOM 2229 C C . ILE A 1 273 ? 9.187 -29.507 -31.470 1.00 38.50 273 ILE A C 1
ATOM 2231 O O . ILE A 1 273 ? 8.438 -28.536 -31.434 1.00 38.50 273 ILE A O 1
ATOM 2235 N N . LYS A 1 274 ? 10.379 -29.432 -32.085 1.00 38.78 274 LYS A N 1
ATOM 2236 C CA . LYS A 1 274 ? 10.826 -28.243 -32.840 1.00 38.78 274 LYS A CA 1
ATOM 2237 C C . LYS A 1 274 ? 10.188 -28.130 -34.227 1.00 38.78 274 LYS A C 1
ATOM 2239 O O . LYS A 1 274 ? 10.070 -27.013 -34.718 1.00 38.78 274 LYS A O 1
ATOM 2244 N N . SER A 1 275 ? 9.779 -29.240 -34.848 1.00 39.88 275 SER A N 1
ATOM 2245 C CA . SER A 1 275 ? 9.122 -29.234 -36.167 1.00 39.88 275 SER A CA 1
ATOM 2246 C C . SER A 1 275 ? 7.741 -28.575 -36.159 1.00 39.88 275 SER A C 1
ATOM 2248 O O . SER A 1 275 ? 7.231 -28.232 -37.218 1.00 39.88 275 SER A O 1
ATOM 2250 N N . TRP A 1 276 ? 7.163 -28.356 -34.974 1.00 41.38 276 TRP A N 1
ATOM 2251 C CA . TRP A 1 276 ? 5.882 -27.670 -34.791 1.00 41.38 276 TRP A CA 1
ATOM 2252 C C . TRP A 1 276 ? 5.983 -26.143 -34.921 1.00 41.38 276 TRP A C 1
ATOM 2254 O O . TRP A 1 276 ? 4.962 -25.491 -35.085 1.00 41.38 276 TRP A O 1
ATOM 2264 N N . GLY A 1 277 ? 7.189 -25.565 -34.874 1.00 42.91 277 GLY A N 1
ATOM 2265 C CA . GLY A 1 277 ? 7.393 -24.115 -34.956 1.00 42.91 277 GLY A CA 1
ATOM 2266 C C . GLY A 1 277 ? 7.119 -23.358 -33.648 1.00 42.91 277 GLY A C 1
ATOM 2267 O O . GLY A 1 277 ? 6.898 -23.945 -32.584 1.00 42.91 277 GLY A O 1
ATOM 2268 N N . LYS A 1 278 ? 7.177 -22.024 -33.733 1.00 42.06 278 LYS A N 1
ATOM 2269 C CA . LYS A 1 278 ? 6.808 -21.087 -32.661 1.00 42.06 278 LYS A CA 1
ATOM 2270 C C . LYS A 1 278 ? 5.918 -19.978 -33.216 1.00 42.06 278 LYS A C 1
ATOM 2272 O O . LYS A 1 278 ? 6.070 -19.643 -34.386 1.00 42.06 278 LYS A O 1
ATOM 2277 N N . ASP A 1 279 ? 5.079 -19.379 -32.375 1.00 43.25 279 ASP A N 1
ATOM 2278 C CA . ASP A 1 279 ? 4.475 -18.078 -32.699 1.00 43.25 279 ASP A CA 1
ATOM 2279 C C . ASP A 1 279 ? 5.515 -16.931 -32.566 1.00 43.25 279 ASP A C 1
ATOM 2281 O O . ASP A 1 279 ? 6.575 -17.130 -31.949 1.00 43.25 279 ASP A O 1
ATOM 2285 N N . PRO A 1 280 ? 5.231 -15.718 -33.087 1.00 32.91 280 PRO A N 1
ATOM 2286 C CA . PRO A 1 280 ? 6.098 -14.542 -32.924 1.00 32.91 280 PRO A CA 1
ATOM 2287 C C . PRO A 1 280 ? 6.337 -14.107 -31.466 1.00 32.91 280 PRO A C 1
ATOM 2289 O O . PRO A 1 280 ? 7.183 -13.260 -31.189 1.00 32.91 280 PRO A O 1
ATOM 2292 N N . HIS A 1 281 ? 5.612 -14.681 -30.502 1.00 35.75 281 HIS A N 1
ATOM 2293 C CA . HIS A 1 281 ? 5.747 -14.408 -29.070 1.00 35.75 281 HIS A CA 1
ATOM 2294 C C . HIS A 1 281 ? 6.542 -15.505 -28.331 1.00 35.75 281 HIS A C 1
ATOM 2296 O O . HIS A 1 281 ? 6.738 -15.437 -27.114 1.00 35.75 281 HIS A O 1
ATOM 2302 N N . GLY A 1 282 ? 7.068 -16.494 -29.063 1.00 37.62 282 GLY A N 1
ATOM 2303 C CA . GLY A 1 282 ? 7.944 -17.547 -28.558 1.00 37.62 282 GLY A CA 1
ATOM 2304 C C . GLY A 1 282 ? 7.233 -18.755 -27.940 1.00 37.62 282 GLY A C 1
ATOM 2305 O O . GLY A 1 282 ? 7.914 -19.628 -27.391 1.00 37.62 282 GLY A O 1
ATOM 2306 N N . ASN A 1 283 ? 5.904 -18.834 -28.029 1.00 44.75 283 ASN A N 1
ATOM 2307 C CA . ASN A 1 283 ? 5.135 -20.019 -27.655 1.00 44.75 283 ASN A CA 1
ATOM 2308 C C . ASN A 1 283 ? 5.427 -21.178 -28.609 1.00 44.75 283 ASN A C 1
ATOM 2310 O O . ASN A 1 283 ? 5.683 -20.963 -29.789 1.00 44.75 283 ASN A O 1
ATOM 2314 N N . LEU A 1 284 ? 5.314 -22.417 -28.123 1.00 45.88 284 LEU A N 1
ATOM 2315 C CA . LEU A 1 284 ? 5.101 -23.556 -29.019 1.00 45.88 284 LEU A CA 1
ATOM 2316 C C . LEU A 1 284 ? 3.745 -23.383 -29.712 1.00 45.88 284 LEU A C 1
ATOM 2318 O O . LEU A 1 284 ? 2.778 -23.008 -29.047 1.00 45.88 284 LEU A O 1
ATOM 2322 N N . PHE A 1 285 ? 3.685 -23.676 -31.012 1.00 51.81 285 PHE A N 1
ATOM 2323 C CA . PHE A 1 285 ? 2.427 -23.744 -31.757 1.00 51.81 285 PHE A CA 1
ATOM 2324 C C . PHE A 1 285 ? 1.452 -24.740 -31.107 1.00 51.81 285 PHE A C 1
ATOM 2326 O O . PHE A 1 285 ? 1.856 -25.747 -30.519 1.00 51.81 285 PHE A O 1
ATOM 2333 N N . LEU A 1 286 ? 0.155 -24.494 -31.297 1.00 53.47 286 LEU A N 1
ATOM 2334 C CA . LEU A 1 286 ? -0.940 -25.398 -30.906 1.00 53.47 286 LEU A CA 1
ATOM 2335 C C . LEU A 1 286 ? -0.837 -26.772 -31.618 1.00 53.47 286 LEU A C 1
ATOM 2337 O O . LEU A 1 286 ? -1.361 -27.775 -31.128 1.00 53.47 286 LEU A O 1
ATOM 2341 N N . GLY A 1 287 ? -0.138 -26.774 -32.758 1.00 55.72 287 GLY A N 1
ATOM 2342 C CA . GLY A 1 287 ? -0.171 -27.724 -33.867 1.00 55.72 287 GLY A CA 1
ATOM 2343 C C . GLY A 1 287 ? -0.455 -26.943 -35.159 1.00 55.72 287 GLY A C 1
ATOM 2344 O O . GLY A 1 287 ? -1.074 -25.883 -35.091 1.00 55.72 287 GLY A O 1
ATOM 2345 N N . ASP A 1 288 ? -0.003 -27.434 -36.314 1.00 50.72 288 ASP A N 1
ATOM 2346 C CA . ASP A 1 288 ? -0.512 -27.003 -37.628 1.00 50.72 288 ASP A CA 1
ATOM 2347 C C . ASP A 1 288 ? -1.283 -28.158 -38.294 1.00 50.72 288 ASP A C 1
ATOM 2349 O O . ASP A 1 288 ? -1.212 -29.314 -37.857 1.00 50.72 288 ASP A O 1
ATOM 2353 N N . ASP A 1 289 ? -1.976 -27.868 -39.391 1.00 48.59 289 ASP A N 1
ATOM 2354 C CA . ASP A 1 289 ? -2.734 -28.814 -40.217 1.00 48.59 289 ASP A CA 1
ATOM 2355 C C . ASP A 1 289 ? -1.893 -30.016 -40.689 1.00 48.59 289 ASP A C 1
ATOM 2357 O O . ASP A 1 289 ? -2.427 -31.052 -41.093 1.00 48.59 289 ASP A O 1
ATOM 2361 N N . LYS A 1 290 ? -0.558 -29.924 -40.657 1.00 44.97 290 LYS A N 1
ATOM 2362 C CA . LYS A 1 290 ? 0.361 -30.976 -41.105 1.00 44.97 290 LYS A CA 1
ATOM 2363 C C . LYS A 1 290 ? 0.732 -31.888 -39.940 1.00 44.97 290 LYS A C 1
ATOM 2365 O O . LYS A 1 290 ? 0.529 -33.099 -40.058 1.00 44.97 290 LYS A O 1
ATOM 2370 N N . VAL A 1 291 ? 1.179 -31.343 -38.806 1.00 52.09 291 VAL A N 1
ATOM 2371 C CA . VAL A 1 291 ? 1.729 -32.122 -37.678 1.00 52.09 291 VAL A CA 1
ATOM 2372 C C . VAL A 1 291 ? 0.727 -32.373 -36.533 1.00 52.09 291 VAL A C 1
ATOM 2374 O O . VAL A 1 291 ? 0.859 -33.375 -35.833 1.00 52.09 291 VAL A O 1
ATOM 2377 N N . GLY A 1 292 ? -0.343 -31.578 -36.417 1.00 56.25 292 GLY A N 1
ATOM 2378 C CA . GLY A 1 292 ? -1.517 -31.854 -35.573 1.00 56.25 292 GLY A CA 1
ATOM 2379 C C . GLY A 1 292 ? -1.467 -31.348 -34.121 1.00 56.25 292 GLY A C 1
ATOM 2380 O O . GLY A 1 292 ? -0.415 -31.021 -33.577 1.00 56.25 292 GLY A O 1
ATOM 2381 N N . TYR A 1 293 ? -2.649 -31.281 -33.497 1.00 68.69 293 TYR A N 1
ATOM 2382 C CA . TYR A 1 293 ? -2.897 -30.545 -32.249 1.00 68.69 293 TYR A CA 1
ATOM 2383 C C . TYR A 1 293 ? -2.713 -31.356 -30.957 1.00 68.69 293 TYR A C 1
ATOM 2385 O O . TYR A 1 293 ? -3.044 -32.542 -30.886 1.00 68.69 293 TYR A O 1
ATOM 2393 N N . SER A 1 294 ? -2.239 -30.694 -29.894 1.00 73.00 294 SER A N 1
ATOM 2394 C CA . SER A 1 294 ? -1.911 -31.327 -28.605 1.00 73.00 294 SER A CA 1
ATOM 2395 C C . SER A 1 294 ? -2.709 -30.755 -27.428 1.00 73.00 294 SER A C 1
ATOM 2397 O O . SER A 1 294 ? -2.431 -29.658 -26.943 1.00 73.00 294 SER A O 1
ATOM 2399 N N . ALA A 1 295 ? -3.649 -31.542 -26.890 1.00 71.94 295 ALA A N 1
ATOM 2400 C CA . ALA A 1 295 ? -4.555 -31.131 -25.805 1.00 71.94 295 ALA A CA 1
ATOM 2401 C C . ALA A 1 295 ? -3.832 -30.643 -24.534 1.00 71.94 295 ALA A C 1
ATOM 2403 O O . ALA A 1 295 ? -4.251 -29.679 -23.898 1.00 71.94 295 ALA A O 1
ATOM 2404 N N . LYS A 1 296 ? -2.699 -31.265 -24.181 1.00 66.94 296 LYS A N 1
ATOM 2405 C CA . LYS A 1 296 ? -1.904 -30.875 -23.005 1.00 66.94 296 LYS A CA 1
ATOM 2406 C C . LYS A 1 296 ? -1.176 -29.539 -23.195 1.00 66.94 296 LYS A C 1
ATOM 2408 O O . LYS A 1 296 ? -0.951 -28.831 -22.219 1.00 66.94 296 LYS A O 1
ATOM 2413 N N . ILE A 1 297 ? -0.784 -29.214 -24.427 1.00 63.41 297 ILE A N 1
ATOM 2414 C CA . ILE A 1 297 ? -0.152 -27.934 -24.777 1.00 63.41 297 ILE A CA 1
ATOM 2415 C C . ILE A 1 297 ? -1.235 -26.853 -24.843 1.00 63.41 297 ILE A C 1
ATOM 2417 O O . ILE A 1 297 ? -1.116 -25.824 -24.179 1.00 63.41 297 ILE A O 1
ATOM 2421 N N . HIS A 1 298 ? -2.348 -27.159 -25.518 1.00 74.31 298 HIS A N 1
ATOM 2422 C CA . HIS A 1 298 ? -3.550 -26.330 -25.584 1.00 74.31 298 HIS A CA 1
ATOM 2423 C C . HIS A 1 298 ? -4.023 -25.868 -24.197 1.00 74.31 298 HIS A C 1
ATOM 2425 O O . HIS A 1 298 ? -3.996 -24.673 -23.905 1.00 74.31 298 HIS A O 1
ATOM 2431 N N . GLN A 1 299 ? -4.323 -26.801 -23.288 1.00 72.50 299 GLN A N 1
ATOM 2432 C CA . GLN A 1 299 ? -4.759 -26.484 -21.923 1.00 72.50 299 GLN A CA 1
ATOM 2433 C C . GLN A 1 299 ? -3.700 -25.698 -21.119 1.00 72.50 299 GLN A C 1
ATOM 2435 O O . GLN A 1 299 ? -4.041 -24.885 -20.261 1.00 72.50 299 GLN A O 1
ATOM 2440 N N . ALA A 1 300 ? -2.406 -25.898 -21.398 1.00 60.41 300 ALA A N 1
ATOM 2441 C CA . ALA A 1 300 ? -1.309 -25.248 -20.679 1.00 60.41 300 ALA A CA 1
ATOM 2442 C C . ALA A 1 300 ? -0.966 -23.826 -21.168 1.00 60.41 300 ALA A C 1
ATOM 2444 O O . ALA A 1 300 ? -0.236 -23.120 -20.460 1.00 60.41 300 ALA A O 1
ATOM 2445 N N . GLN A 1 301 ? -1.479 -23.384 -22.320 1.00 57.56 301 GLN A N 1
ATOM 2446 C CA . GLN A 1 301 ? -1.213 -22.054 -22.896 1.00 57.56 301 GLN A CA 1
ATOM 2447 C C . GLN A 1 301 ? -2.485 -21.265 -23.228 1.00 57.56 301 GLN A C 1
ATOM 2449 O O . GLN A 1 301 ? -2.545 -20.074 -22.942 1.00 57.56 301 GLN A O 1
ATOM 2454 N N . TYR A 1 302 ? -3.525 -21.912 -23.749 1.00 71.75 302 TYR A N 1
ATOM 2455 C CA . TYR A 1 302 ? -4.671 -21.247 -24.378 1.00 71.75 302 TYR A CA 1
ATOM 2456 C C . TYR A 1 302 ? -5.943 -21.247 -23.517 1.00 71.75 302 TYR A C 1
ATOM 2458 O O . TYR A 1 302 ? -6.840 -20.451 -23.775 1.00 71.75 302 TYR A O 1
ATOM 2466 N N . VAL A 1 303 ? -6.007 -22.081 -22.471 1.00 78.31 303 VAL A N 1
ATOM 2467 C CA . VAL A 1 303 ? -7.139 -22.137 -21.527 1.00 78.31 303 VAL A CA 1
ATOM 2468 C C . VAL A 1 303 ? -6.839 -21.346 -20.250 1.00 78.31 303 VAL A C 1
ATOM 2470 O O . VAL A 1 303 ? -5.822 -21.572 -19.589 1.00 78.31 303 VAL A O 1
ATOM 2473 N N . THR A 1 304 ? -7.749 -20.451 -19.865 1.00 78.88 304 THR A N 1
ATOM 2474 C CA . THR A 1 304 ? -7.745 -19.730 -18.582 1.00 78.88 304 THR A CA 1
ATOM 2475 C C . THR A 1 304 ? -9.104 -19.901 -17.909 1.00 78.88 304 THR A C 1
ATOM 2477 O O . THR A 1 304 ? -10.115 -19.621 -18.536 1.00 78.88 304 THR A O 1
ATOM 2480 N N . LYS A 1 305 ? -9.148 -20.320 -16.639 1.00 80.56 305 LYS A N 1
ATOM 2481 C CA . LYS A 1 305 ? -10.385 -20.432 -15.842 1.00 80.56 305 LYS A CA 1
ATOM 2482 C C . LYS A 1 305 ? -10.205 -19.736 -14.488 1.00 80.56 305 LYS A C 1
ATOM 2484 O O . LYS A 1 305 ? -9.113 -19.774 -13.900 1.00 80.56 305 LYS A O 1
ATOM 2489 N N . ASP A 1 306 ? -11.256 -19.090 -14.003 1.00 73.81 306 ASP A N 1
ATOM 2490 C CA . ASP A 1 306 ? -11.397 -18.647 -12.615 1.00 73.81 306 ASP A CA 1
ATOM 2491 C C . ASP A 1 306 ? -12.805 -18.956 -12.077 1.00 73.81 306 ASP A C 1
ATOM 2493 O O . ASP A 1 306 ? -13.452 -19.885 -12.553 1.00 73.81 306 ASP A O 1
ATOM 2497 N N . GLU A 1 307 ? -13.236 -18.277 -11.013 1.00 75.25 307 GLU A N 1
ATOM 2498 C CA . GLU A 1 307 ? -14.515 -18.546 -10.343 1.00 75.25 307 GLU A CA 1
ATOM 2499 C C . GLU A 1 307 ? -15.747 -18.059 -11.122 1.00 75.25 307 GLU A C 1
ATOM 2501 O O . GLU A 1 307 ? -16.843 -18.572 -10.891 1.00 75.25 307 GLU A O 1
ATOM 2506 N N . ASN A 1 308 ? -15.591 -17.088 -12.031 1.00 85.06 308 ASN A N 1
ATOM 2507 C CA . ASN A 1 308 ? -16.707 -16.466 -12.754 1.00 85.06 308 ASN A CA 1
ATOM 2508 C C . ASN A 1 308 ? -16.511 -16.439 -14.277 1.00 85.06 308 ASN A C 1
ATOM 2510 O O . ASN A 1 308 ? -17.448 -16.091 -14.992 1.00 85.06 308 ASN A O 1
ATOM 2514 N N . SER A 1 309 ? -15.334 -16.815 -14.787 1.00 90.88 309 SER A N 1
ATOM 2515 C CA . SER A 1 309 ? -15.053 -16.819 -16.222 1.00 90.88 309 SER A CA 1
ATOM 2516 C C . SER A 1 309 ? -14.192 -17.988 -16.699 1.00 90.88 309 SER A C 1
ATOM 2518 O O . SER A 1 309 ? -13.407 -18.579 -15.946 1.00 90.88 309 SER A O 1
ATOM 2520 N N . MET A 1 310 ? -14.310 -18.293 -17.991 1.00 91.06 310 MET A N 1
ATOM 2521 C CA . MET A 1 310 ? -13.400 -19.176 -18.709 1.00 91.06 310 MET A CA 1
ATOM 2522 C C . MET A 1 310 ? -13.130 -18.655 -20.124 1.00 91.06 310 MET A C 1
ATOM 2524 O O . MET A 1 310 ? -14.053 -18.344 -20.869 1.00 91.06 310 MET A O 1
ATOM 2528 N N . VAL A 1 311 ? -11.852 -18.604 -20.498 1.00 88.75 311 VAL A N 1
ATOM 2529 C CA . VAL A 1 311 ? -11.364 -18.218 -21.827 1.00 88.75 311 VAL A CA 1
ATOM 2530 C C . VAL A 1 311 ? -10.652 -19.415 -22.457 1.00 88.75 311 VAL A C 1
ATOM 2532 O O . VAL A 1 311 ? -9.707 -19.935 -21.856 1.00 88.75 311 VAL A O 1
ATOM 2535 N N . ILE A 1 312 ? -11.071 -19.845 -23.650 1.00 88.00 312 ILE A N 1
ATOM 2536 C CA . ILE A 1 312 ? -10.451 -20.944 -24.410 1.00 88.00 312 ILE A CA 1
ATOM 2537 C C . ILE A 1 312 ? -10.012 -20.443 -25.789 1.00 88.00 312 ILE A C 1
ATOM 2539 O O . ILE A 1 312 ? -10.843 -20.268 -26.670 1.00 88.00 312 ILE A O 1
ATOM 2543 N N . GLY A 1 313 ? -8.707 -20.270 -26.004 1.00 83.94 313 GLY A N 1
ATOM 2544 C CA . GLY A 1 313 ? -8.170 -19.981 -27.339 1.00 83.94 313 GLY A CA 1
ATOM 2545 C C . GLY A 1 313 ? -8.314 -21.172 -28.303 1.00 83.94 313 GLY A C 1
ATOM 2546 O O . GLY A 1 313 ? -7.893 -22.277 -27.946 1.00 83.94 313 GLY A O 1
ATOM 2547 N N . THR A 1 314 ? -8.852 -20.971 -29.510 1.00 78.00 314 THR A N 1
ATOM 2548 C CA . THR A 1 314 ? -9.102 -22.027 -30.519 1.00 78.00 314 THR A CA 1
ATOM 2549 C C . THR A 1 314 ? -8.148 -21.974 -31.718 1.00 78.00 314 THR A C 1
ATOM 2551 O O . THR A 1 314 ? -7.683 -20.897 -32.093 1.00 78.00 314 THR A O 1
ATOM 2554 N N . PRO A 1 315 ? -7.852 -23.115 -32.370 1.00 70.31 315 PRO A N 1
ATOM 2555 C CA . PRO A 1 315 ? -7.516 -23.096 -33.791 1.00 70.31 315 PRO A CA 1
ATOM 2556 C C . PRO A 1 315 ? -8.780 -22.762 -34.602 1.00 70.31 315 PRO A C 1
ATOM 2558 O O . PRO A 1 315 ? -9.847 -23.285 -34.283 1.00 70.31 315 PRO A O 1
ATOM 2561 N N . HIS A 1 316 ? -8.661 -21.947 -35.651 1.00 68.12 316 HIS A N 1
ATOM 2562 C CA . HIS A 1 316 ? -9.789 -21.653 -36.539 1.00 68.12 316 HIS A CA 1
ATOM 2563 C C . HIS A 1 316 ? -10.163 -22.879 -37.379 1.00 68.12 316 HIS A C 1
ATOM 2565 O O . HIS A 1 316 ? -9.305 -23.507 -38.000 1.00 68.12 316 HIS A O 1
ATOM 2571 N N . THR A 1 317 ? -11.442 -23.255 -37.360 1.00 68.81 317 THR A N 1
ATOM 2572 C CA . THR A 1 317 ? -11.906 -24.576 -37.828 1.00 68.81 317 THR A CA 1
ATOM 2573 C C . THR A 1 317 ? -12.602 -24.571 -39.188 1.00 68.81 317 THR A C 1
ATOM 2575 O O . THR A 1 317 ? -12.882 -25.641 -39.729 1.00 68.81 317 THR A O 1
ATOM 2578 N N . GLU A 1 318 ? -12.853 -23.394 -39.766 1.00 61.62 318 GLU A N 1
ATOM 2579 C CA . GLU A 1 318 ? -13.627 -23.215 -41.006 1.00 61.62 318 GLU A CA 1
ATOM 2580 C C . GLU A 1 318 ? -13.068 -23.990 -42.205 1.00 61.62 318 GLU A C 1
ATOM 2582 O O . GLU A 1 318 ? -13.825 -24.428 -43.076 1.00 61.62 318 GLU A O 1
ATOM 2587 N N . HIS A 1 319 ? -11.742 -24.141 -42.274 1.00 59.81 319 HIS A N 1
ATOM 2588 C CA . HIS A 1 319 ? -11.047 -24.782 -43.394 1.00 59.81 319 HIS A CA 1
ATOM 2589 C C . HIS A 1 319 ? -10.146 -25.961 -42.973 1.00 59.81 319 HIS A C 1
ATOM 2591 O O . HIS A 1 319 ? -9.794 -26.769 -43.835 1.00 59.81 319 HIS A O 1
ATOM 2597 N N . ASP A 1 320 ? -9.834 -26.135 -41.678 1.00 70.06 320 ASP A N 1
ATOM 2598 C CA . ASP A 1 320 ? -9.044 -27.278 -41.196 1.00 70.06 320 ASP A CA 1
ATOM 2599 C C . ASP A 1 320 ? -9.892 -28.388 -40.550 1.00 70.06 320 ASP A C 1
ATOM 2601 O O . ASP A 1 320 ? -10.462 -28.278 -39.459 1.00 70.06 320 ASP A O 1
ATOM 2605 N N . LYS A 1 321 ? -9.861 -29.550 -41.206 1.00 75.75 321 LYS A N 1
ATOM 2606 C CA . LYS A 1 321 ? -10.469 -30.797 -40.743 1.00 75.75 321 LYS A CA 1
ATOM 2607 C C . LYS A 1 321 ? -9.840 -31.341 -39.451 1.00 75.75 321 LYS A C 1
ATOM 2609 O O . LYS A 1 321 ? -10.550 -31.992 -38.683 1.00 75.75 321 LYS A O 1
ATOM 2614 N N . LYS A 1 322 ? -8.545 -31.120 -39.191 1.00 73.25 322 LYS A N 1
ATOM 2615 C CA . LYS A 1 322 ? -7.887 -31.556 -37.943 1.00 73.25 322 LYS A CA 1
ATOM 2616 C C . LYS A 1 322 ? -8.242 -30.640 -36.776 1.00 73.25 322 LYS A C 1
ATOM 2618 O O . LYS A 1 322 ? -8.499 -31.146 -35.687 1.00 73.25 322 LYS A O 1
ATOM 2623 N N . GLY A 1 323 ? -8.294 -29.332 -37.004 1.00 76.50 323 GLY A N 1
ATOM 2624 C CA . GLY A 1 323 ? -8.707 -28.307 -36.053 1.00 76.50 323 GLY A CA 1
ATOM 2625 C C . GLY A 1 323 ? -10.145 -28.532 -35.616 1.00 76.50 323 GLY A C 1
ATOM 2626 O O . GLY A 1 323 ? -10.403 -28.612 -34.417 1.00 76.50 323 GLY A O 1
ATOM 2627 N N . LYS A 1 324 ? -11.051 -28.796 -36.568 1.00 80.56 324 LYS A N 1
ATOM 2628 C CA . LYS A 1 324 ? -12.430 -29.205 -36.270 1.00 80.56 324 LYS A CA 1
ATOM 2629 C C . LYS A 1 324 ? -12.497 -30.477 -35.413 1.00 80.56 324 LYS A C 1
ATOM 2631 O O . LYS A 1 324 ? -13.107 -30.454 -34.348 1.00 80.56 324 LYS A O 1
ATOM 2636 N N . GLN A 1 325 ? -11.790 -31.546 -35.793 1.00 82.94 325 GLN A N 1
ATOM 2637 C CA . GLN A 1 325 ? -11.721 -32.777 -34.985 1.00 82.94 325 GLN A CA 1
ATOM 2638 C C . GLN A 1 325 ? -11.094 -32.563 -33.596 1.00 82.94 325 GLN A C 1
ATOM 2640 O O . GLN A 1 325 ? -11.456 -33.245 -32.636 1.00 82.94 325 GLN A O 1
ATOM 2645 N N . PHE A 1 326 ? -10.140 -31.638 -33.463 1.00 83.25 326 PHE A N 1
ATOM 2646 C CA . PHE A 1 326 ? -9.548 -31.278 -32.179 1.00 83.25 326 PHE A CA 1
ATOM 2647 C C . PHE A 1 326 ? -10.535 -30.491 -31.310 1.00 83.25 326 PHE A C 1
ATOM 2649 O O . PHE A 1 326 ? -10.671 -30.798 -30.125 1.00 83.25 326 PHE A O 1
ATOM 2656 N N . PHE A 1 327 ? -11.250 -29.532 -31.893 1.00 86.00 327 PHE A N 1
ATOM 2657 C CA . PHE A 1 327 ? -12.271 -28.732 -31.229 1.00 86.00 327 PHE A CA 1
ATOM 2658 C C . PHE A 1 327 ? -13.432 -29.602 -30.721 1.00 86.00 327 PHE A C 1
ATOM 2660 O O . PHE A 1 327 ? -13.699 -29.613 -29.518 1.00 86.00 327 PHE A O 1
ATOM 2667 N N . GLU A 1 328 ? -14.026 -30.421 -31.594 1.00 87.69 328 GLU A N 1
ATOM 2668 C CA . GLU A 1 328 ? -15.097 -31.375 -31.260 1.00 87.69 328 GLU A CA 1
ATOM 2669 C C . GLU A 1 328 ? -14.690 -32.331 -30.125 1.00 87.69 328 GLU A C 1
ATOM 2671 O O . GLU A 1 328 ? -15.486 -32.637 -29.244 1.00 87.69 328 GLU A O 1
ATOM 2676 N N . LYS A 1 329 ? -13.432 -32.794 -30.113 1.00 86.31 329 LYS A N 1
ATOM 2677 C CA . LYS A 1 329 ? -12.954 -33.790 -29.142 1.00 86.31 329 LYS A CA 1
ATOM 2678 C C . LYS A 1 329 ? -12.448 -33.212 -27.814 1.00 86.31 329 LYS A C 1
ATOM 2680 O O . LYS A 1 329 ? -12.425 -33.941 -26.825 1.00 86.31 329 LYS A O 1
ATOM 2685 N N . ASN A 1 330 ? -11.963 -31.969 -27.787 1.00 84.25 330 ASN A N 1
ATOM 2686 C CA . ASN A 1 330 ? -11.220 -31.432 -26.634 1.00 84.25 330 ASN A CA 1
ATOM 2687 C C . ASN A 1 330 ? -11.750 -30.091 -26.115 1.00 84.25 330 ASN A C 1
ATOM 2689 O O . ASN A 1 330 ? -11.454 -29.758 -24.974 1.00 84.25 330 ASN A O 1
ATOM 2693 N N . ILE A 1 331 ? -12.483 -29.316 -26.921 1.00 88.19 331 ILE A N 1
ATOM 2694 C CA . ILE A 1 331 ? -12.962 -27.976 -26.545 1.00 88.19 331 ILE A CA 1
ATOM 2695 C C . ILE A 1 331 ? -14.465 -27.997 -26.259 1.00 88.19 331 ILE A C 1
ATOM 2697 O O . ILE A 1 331 ? -14.869 -27.456 -25.234 1.00 88.19 331 ILE A O 1
ATOM 2701 N N . VAL A 1 332 ? -15.268 -28.693 -27.074 1.00 92.44 332 VAL A N 1
ATOM 2702 C CA . VAL A 1 332 ? -16.704 -28.903 -26.797 1.00 92.44 332 VAL A CA 1
ATOM 2703 C C . VAL A 1 332 ? -16.935 -29.490 -25.390 1.00 92.44 332 VAL A C 1
ATOM 2705 O O . VAL A 1 332 ? -17.648 -28.843 -24.624 1.00 92.44 332 VAL A O 1
ATOM 2708 N N . PRO A 1 333 ? -16.236 -30.561 -24.948 1.00 92.50 333 PRO A N 1
ATOM 2709 C CA . PRO A 1 333 ? -16.384 -31.059 -23.578 1.00 92.50 333 PRO A CA 1
ATOM 2710 C C . PRO A 1 333 ? -16.005 -30.046 -22.489 1.00 92.50 333 PRO A C 1
ATOM 2712 O O . PRO A 1 333 ? -16.600 -30.059 -21.422 1.00 92.50 333 PRO A O 1
ATOM 2715 N N . MET A 1 334 ? -15.056 -29.130 -22.736 1.00 91.88 334 MET A N 1
ATOM 2716 C CA . MET A 1 334 ? -14.719 -28.084 -21.755 1.00 91.88 334 MET A CA 1
ATOM 2717 C C . MET A 1 334 ? -15.826 -27.028 -21.630 1.00 91.88 334 MET A C 1
ATOM 2719 O O . MET A 1 334 ? -15.999 -26.456 -20.554 1.00 91.88 334 MET A O 1
ATOM 2723 N N . VAL A 1 335 ? -16.561 -26.757 -22.714 1.00 93.56 335 VAL A N 1
ATOM 2724 C CA . VAL A 1 335 ? -17.740 -25.876 -22.709 1.00 93.56 335 VAL A CA 1
ATOM 2725 C C . VAL A 1 335 ? -18.898 -26.549 -21.971 1.00 93.56 335 VAL A C 1
ATOM 2727 O O . VAL A 1 335 ? -19.501 -25.923 -21.102 1.00 93.56 335 VAL A O 1
ATOM 2730 N N . GLU A 1 336 ? -19.157 -27.828 -22.250 1.00 93.94 336 GLU A N 1
ATOM 2731 C CA . GLU A 1 336 ? -20.171 -28.635 -21.556 1.00 93.94 336 GLU A CA 1
ATOM 2732 C C . GLU A 1 336 ? -19.868 -28.751 -20.048 1.00 93.94 336 GLU A C 1
ATOM 2734 O O . GLU A 1 336 ? -20.726 -28.424 -19.225 1.00 93.94 336 GLU A O 1
ATOM 2739 N N . ASP A 1 337 ? -18.625 -29.093 -19.677 1.00 92.00 337 ASP A N 1
ATOM 2740 C CA . ASP A 1 337 ? -18.139 -29.119 -18.287 1.00 92.00 337 ASP A CA 1
ATOM 2741 C C . ASP A 1 337 ? -18.338 -27.762 -17.587 1.00 92.00 337 ASP A C 1
ATOM 2743 O O . ASP A 1 337 ? -18.708 -27.712 -16.417 1.00 92.00 337 ASP A O 1
ATOM 2747 N N . PHE A 1 338 ? -18.097 -26.638 -18.277 1.00 91.31 338 PHE A N 1
ATOM 2748 C CA . PHE A 1 338 ? -18.276 -25.299 -17.704 1.00 91.31 338 PHE A CA 1
ATOM 2749 C C . PHE A 1 338 ? -19.747 -24.937 -17.477 1.00 91.31 338 PHE A C 1
ATOM 2751 O O . PHE A 1 338 ? -20.049 -24.242 -16.505 1.00 91.31 338 PHE A O 1
ATOM 2758 N N . ILE A 1 339 ? -20.657 -25.405 -18.334 1.00 93.25 339 ILE A N 1
ATOM 2759 C CA . ILE A 1 339 ? -22.099 -25.208 -18.150 1.00 93.25 339 ILE A CA 1
ATOM 2760 C C . ILE A 1 339 ? -22.600 -26.050 -16.971 1.00 93.25 339 ILE A C 1
ATOM 2762 O O . ILE A 1 339 ? -23.325 -25.528 -16.125 1.00 93.25 339 ILE A O 1
ATOM 2766 N N . GLU A 1 340 ? -22.161 -27.306 -16.844 1.00 90.94 340 GLU A N 1
ATOM 2767 C CA . GLU A 1 340 ? -22.566 -28.169 -15.725 1.00 90.94 340 GLU A CA 1
ATOM 2768 C C . GLU A 1 340 ? -21.938 -27.742 -14.382 1.00 90.94 340 GLU A C 1
ATOM 2770 O O . GLU A 1 340 ? -22.634 -27.725 -13.366 1.00 90.94 340 GLU A O 1
ATOM 2775 N N . ASP A 1 341 ? -20.676 -27.287 -14.370 1.00 88.31 341 ASP A N 1
ATOM 2776 C CA . ASP A 1 341 ? -20.020 -26.663 -13.201 1.00 88.31 341 ASP A CA 1
ATOM 2777 C C . ASP A 1 341 ? -20.810 -25.458 -12.649 1.00 88.31 341 ASP A C 1
ATOM 2779 O O . ASP A 1 341 ? -20.701 -25.129 -11.466 1.00 88.31 341 ASP A O 1
ATOM 2783 N N . ASN A 1 342 ? -21.581 -24.776 -13.504 1.00 89.62 342 ASN A N 1
ATOM 2784 C CA . ASN A 1 342 ? -22.337 -23.562 -13.184 1.00 89.62 342 ASN A CA 1
ATOM 2785 C C . ASN A 1 342 ? -23.861 -23.752 -13.336 1.00 89.62 342 ASN A C 1
ATOM 2787 O O . ASN A 1 342 ? -24.604 -22.777 -13.476 1.00 89.62 342 ASN A O 1
ATOM 2791 N N . LYS A 1 343 ? -24.342 -25.002 -13.298 1.00 90.31 343 LYS A N 1
ATOM 2792 C CA . LYS A 1 343 ? -25.746 -25.362 -13.533 1.00 90.31 343 LYS A CA 1
ATOM 2793 C C . LYS A 1 343 ? -26.702 -24.589 -12.616 1.00 90.31 343 LYS A C 1
ATOM 2795 O O . LYS A 1 343 ? -26.713 -24.768 -11.399 1.00 90.31 343 LYS A O 1
ATOM 2800 N N . GLY A 1 344 ? -27.565 -23.775 -13.218 1.00 88.31 344 GLY A N 1
ATOM 2801 C CA . GLY A 1 344 ? -28.544 -22.929 -12.535 1.00 88.31 344 GLY A CA 1
ATOM 2802 C C . GLY A 1 344 ? -28.156 -21.448 -12.434 1.00 88.31 344 GLY A C 1
ATOM 2803 O O . GLY A 1 344 ? -29.046 -20.636 -12.162 1.00 88.31 344 GLY A O 1
ATOM 2804 N N . GLU A 1 345 ? -26.903 -21.080 -12.704 1.00 94.75 345 GLU A N 1
ATOM 2805 C CA . GLU A 1 345 ? -26.467 -19.684 -12.849 1.00 94.75 345 GLU A CA 1
ATOM 2806 C C . GLU A 1 345 ? -26.807 -19.128 -14.243 1.00 94.75 345 GLU A C 1
ATOM 2808 O O . GLU A 1 345 ? -27.146 -19.877 -15.163 1.00 94.75 345 GLU A O 1
ATOM 2813 N N . LYS A 1 346 ? -26.704 -17.808 -14.425 1.00 97.00 346 LYS A N 1
ATOM 2814 C CA . LYS A 1 346 ? -26.698 -17.197 -15.764 1.00 97.00 346 LYS A CA 1
ATOM 2815 C C . LYS A 1 346 ? -25.361 -17.458 -16.456 1.00 97.00 346 LYS A C 1
ATOM 2817 O O . LYS A 1 346 ? -24.317 -17.294 -15.826 1.00 97.00 346 LYS A O 1
ATOM 2822 N N . ILE A 1 347 ? -25.376 -17.784 -17.746 1.00 96.62 347 ILE A N 1
ATOM 2823 C CA . ILE A 1 347 ? -24.165 -17.963 -18.559 1.00 96.62 347 ILE A CA 1
ATOM 2824 C C . ILE A 1 347 ? -24.260 -17.059 -19.786 1.00 96.62 347 ILE A C 1
ATOM 2826 O O . ILE A 1 347 ? -25.286 -17.044 -20.455 1.00 96.62 347 ILE A O 1
ATOM 2830 N N . VAL A 1 348 ? -23.191 -16.326 -20.097 1.00 95.50 348 VAL A N 1
ATOM 2831 C CA . VAL A 1 348 ? -23.054 -15.615 -21.375 1.00 95.50 348 VAL A CA 1
ATOM 2832 C C . VAL A 1 348 ? -21.834 -16.132 -22.125 1.00 95.50 348 VAL A C 1
ATOM 2834 O O . VAL A 1 348 ? -20.744 -16.228 -21.558 1.00 95.50 348 VAL A O 1
ATOM 2837 N N . PHE A 1 349 ? -22.013 -16.459 -23.401 1.00 94.44 349 PHE A N 1
ATOM 2838 C CA . PHE A 1 349 ? -20.906 -16.616 -24.336 1.00 94.44 349 PHE A CA 1
ATOM 2839 C C . PHE A 1 349 ? -20.624 -15.267 -24.995 1.00 94.44 349 PHE A C 1
ATOM 2841 O O . PHE A 1 349 ? -21.503 -14.698 -25.639 1.00 94.44 349 PHE A O 1
ATOM 2848 N N . LEU A 1 350 ? -19.404 -14.761 -24.820 1.00 91.25 350 LEU A N 1
ATOM 2849 C CA . LEU A 1 350 ? -18.876 -13.650 -25.601 1.00 91.25 350 LEU A CA 1
ATOM 2850 C C . LEU A 1 350 ? -18.114 -14.209 -26.805 1.00 91.25 350 LEU A C 1
ATOM 2852 O O . LEU A 1 350 ? -17.216 -15.032 -26.621 1.00 91.25 350 LEU A O 1
ATOM 2856 N N . ALA A 1 351 ? -18.449 -13.723 -28.000 1.00 87.62 351 ALA A N 1
ATOM 2857 C CA . ALA A 1 351 ? -17.907 -14.153 -29.291 1.00 87.62 351 ALA A CA 1
ATOM 2858 C C . ALA A 1 351 ? -17.207 -13.023 -30.085 1.00 87.62 351 ALA A C 1
ATOM 2860 O O . ALA A 1 351 ? -17.400 -11.830 -29.829 1.00 87.62 351 ALA A O 1
ATOM 2861 N N . GLU A 1 352 ? -16.392 -13.411 -31.064 1.00 82.19 352 GLU A N 1
ATOM 2862 C CA . GLU A 1 352 ? -15.592 -12.538 -31.927 1.00 82.19 352 GLU A CA 1
ATOM 2863 C C . GLU A 1 352 ? -16.398 -12.078 -33.151 1.00 82.19 352 GLU A C 1
ATOM 2865 O O . GLU A 1 352 ? -16.974 -12.910 -33.847 1.00 82.19 352 GLU A O 1
ATOM 2870 N N . GLY A 1 353 ? -16.406 -10.773 -33.441 1.00 70.06 353 GLY A N 1
ATOM 2871 C CA . GLY A 1 353 ? -16.845 -10.181 -34.715 1.00 70.06 353 GLY A CA 1
ATOM 2872 C C . GLY A 1 353 ? -18.319 -10.354 -35.109 1.00 70.06 353 GLY A C 1
ATOM 2873 O O . GLY A 1 353 ? -18.657 -10.140 -36.268 1.00 70.06 353 GLY A O 1
ATOM 2874 N N . GLY A 1 354 ? -19.199 -10.732 -34.179 1.00 65.50 354 GLY A N 1
ATOM 2875 C CA . GLY A 1 354 ? -20.633 -10.879 -34.446 1.00 65.50 354 GLY A CA 1
ATOM 2876 C C . GLY A 1 354 ? -21.326 -9.567 -34.839 1.00 65.50 354 GLY A C 1
ATOM 2877 O O . GLY A 1 354 ? -20.985 -8.494 -34.341 1.00 65.50 354 GLY A O 1
ATOM 2878 N N . THR A 1 355 ? -22.356 -9.657 -35.683 1.00 58.06 355 THR A N 1
ATOM 2879 C CA . THR A 1 355 ? -23.103 -8.510 -36.237 1.00 58.06 355 THR A CA 1
ATOM 2880 C C . THR A 1 355 ? -23.940 -7.742 -35.214 1.00 58.06 355 THR A C 1
ATOM 2882 O O . THR A 1 355 ? -24.255 -6.577 -35.443 1.00 58.06 355 THR A O 1
ATOM 2885 N N . GLY A 1 356 ? -24.327 -8.359 -34.092 1.00 53.12 356 GLY A N 1
ATOM 2886 C CA . GLY A 1 356 ? -25.008 -7.704 -32.963 1.00 53.12 356 GLY A CA 1
ATOM 2887 C C . GLY A 1 356 ? -26.487 -7.343 -33.180 1.00 53.12 356 GLY A C 1
ATOM 2888 O O . GLY A 1 356 ? -27.265 -7.354 -32.228 1.00 53.12 356 GLY A O 1
ATOM 2889 N N . VAL A 1 357 ? -26.891 -7.028 -34.414 1.00 49.12 357 VAL A N 1
ATOM 2890 C CA . VAL A 1 357 ? -28.191 -6.399 -34.733 1.00 49.12 357 VAL A CA 1
ATOM 2891 C C . VAL A 1 357 ? -29.252 -7.395 -35.228 1.00 49.12 357 VAL A C 1
ATOM 2893 O O . VAL A 1 357 ? -30.446 -7.119 -35.139 1.00 49.12 357 VAL A O 1
ATOM 2896 N N . ASP A 1 358 ? -28.843 -8.568 -35.710 1.00 50.81 358 ASP A N 1
ATOM 2897 C CA . ASP A 1 358 ? -29.712 -9.621 -36.260 1.00 50.81 358 ASP A CA 1
ATOM 2898 C C . ASP A 1 358 ? -29.868 -10.852 -35.339 1.00 50.81 358 ASP A C 1
ATOM 2900 O O . ASP A 1 358 ? -30.604 -11.783 -35.660 1.00 50.81 358 ASP A O 1
ATOM 2904 N N . GLY A 1 359 ? -29.192 -10.866 -34.184 1.00 54.41 359 GLY A N 1
ATOM 2905 C CA . GLY A 1 359 ? -29.181 -11.987 -33.231 1.00 54.41 359 GLY A CA 1
ATOM 2906 C C . GLY A 1 359 ? -28.136 -13.077 -33.523 1.00 54.41 359 GLY A C 1
ATOM 2907 O O . GLY A 1 359 ? -28.014 -14.045 -32.754 1.00 54.41 359 GLY A O 1
ATOM 2908 N N . HIS A 1 360 ? -27.343 -12.920 -34.588 1.00 62.19 360 HIS A N 1
ATOM 2909 C CA . HIS A 1 360 ? -26.212 -13.788 -34.917 1.00 62.19 360 HIS A CA 1
ATOM 2910 C C . HIS A 1 360 ? -24.907 -13.189 -34.378 1.00 62.19 360 HIS A C 1
ATOM 2912 O O . HIS A 1 360 ? -24.035 -12.708 -35.092 1.00 62.19 360 HIS A O 1
ATOM 2918 N N . ASN A 1 361 ? -24.764 -13.244 -33.054 1.00 75.94 361 ASN A N 1
ATOM 2919 C CA . ASN A 1 361 ? -23.649 -12.627 -32.328 1.00 75.94 361 ASN A CA 1
ATOM 2920 C C . ASN A 1 361 ? -22.302 -13.380 -32.462 1.00 75.94 361 ASN A C 1
ATOM 2922 O O . ASN A 1 361 ? -21.382 -13.094 -31.706 1.00 75.94 361 ASN A O 1
ATOM 2926 N N . TYR A 1 362 ? -22.171 -14.302 -33.421 1.00 78.94 362 TYR A N 1
ATOM 2927 C CA . TYR A 1 362 ? -20.963 -15.063 -33.771 1.00 78.94 362 TYR A CA 1
ATOM 2928 C C . TYR A 1 362 ? -20.895 -15.287 -35.287 1.00 78.94 362 TYR A C 1
ATOM 2930 O O . TYR A 1 362 ? -21.926 -15.322 -35.959 1.00 78.94 362 TYR A O 1
ATOM 2938 N N . TRP A 1 363 ? -19.694 -15.530 -35.817 1.00 72.25 363 TRP A N 1
ATOM 2939 C CA . TRP A 1 363 ? -19.516 -15.939 -37.212 1.00 72.25 363 TRP A CA 1
ATOM 2940 C C . TRP A 1 363 ? -20.143 -17.323 -37.493 1.00 72.25 363 TRP A C 1
ATOM 2942 O O . TRP A 1 363 ? -19.835 -18.284 -36.776 1.00 72.25 363 TRP A O 1
ATOM 2952 N N . PRO A 1 364 ? -20.987 -17.467 -38.532 1.00 74.00 364 PRO A N 1
ATOM 2953 C CA . PRO A 1 364 ? -21.611 -18.741 -38.891 1.00 74.00 364 PRO A CA 1
ATOM 2954 C C . PRO A 1 364 ? -20.610 -19.709 -39.539 1.00 74.00 364 PRO A C 1
ATOM 2956 O O . PRO A 1 364 ? -19.670 -19.287 -40.208 1.00 74.00 364 PRO A O 1
ATOM 2959 N N . LYS A 1 365 ? -20.846 -21.021 -39.403 1.00 77.44 365 LYS A N 1
ATOM 2960 C CA . LYS A 1 365 ? -19.994 -22.145 -39.860 1.00 77.44 365 LYS A CA 1
ATOM 2961 C C . LYS A 1 365 ? -18.631 -22.277 -39.162 1.00 77.44 365 LYS A C 1
ATOM 2963 O O . LYS A 1 365 ? -17.830 -23.125 -39.559 1.00 77.44 365 LYS A O 1
ATOM 2968 N N . THR A 1 366 ? -18.387 -21.492 -38.115 1.00 79.94 366 THR A N 1
ATOM 2969 C CA . THR A 1 366 ? -17.140 -21.488 -37.330 1.00 79.94 366 THR A CA 1
ATOM 2970 C C . THR A 1 366 ? -17.253 -22.344 -36.065 1.00 79.94 366 THR A C 1
ATOM 2972 O O . THR A 1 366 ? -18.336 -22.806 -35.698 1.00 79.94 366 THR A O 1
ATOM 2975 N N . GLU A 1 367 ? -16.154 -22.508 -35.324 1.00 84.69 367 GLU A N 1
ATOM 2976 C CA . GLU A 1 367 ? -16.201 -23.085 -33.977 1.00 84.69 367 GLU A CA 1
ATOM 2977 C C . GLU A 1 367 ? -17.102 -22.294 -33.008 1.00 84.69 367 GLU A C 1
ATOM 2979 O O . GLU A 1 367 ? -17.671 -22.871 -32.081 1.00 84.69 367 GLU A O 1
ATOM 2984 N N . GLN A 1 368 ? -17.277 -20.989 -33.235 1.00 87.06 368 GLN A N 1
ATOM 2985 C CA . GLN A 1 368 ? -18.070 -20.114 -32.371 1.00 87.06 368 GLN A CA 1
ATOM 2986 C C . GLN A 1 368 ? -19.574 -20.319 -32.557 1.00 87.06 368 GLN A C 1
ATOM 2988 O O . GLN A 1 368 ? -20.322 -20.161 -31.596 1.00 87.06 368 GLN A O 1
ATOM 2993 N N . GLU A 1 369 ? -20.020 -20.737 -33.745 1.00 87.69 369 GLU A N 1
ATOM 2994 C CA . GLU A 1 369 ? -21.409 -21.155 -33.960 1.00 87.69 369 GLU A CA 1
ATOM 2995 C C . GLU A 1 369 ? -21.753 -22.359 -33.077 1.00 87.69 369 GLU A C 1
ATOM 2997 O O . GLU A 1 369 ? -22.765 -22.334 -32.382 1.00 87.69 369 GLU A O 1
ATOM 3002 N N . VAL A 1 370 ? -20.859 -23.350 -32.992 1.00 89.56 370 VAL A N 1
ATOM 3003 C CA . VAL A 1 370 ? -21.055 -24.541 -32.148 1.00 89.56 370 VAL A CA 1
ATOM 3004 C C . VAL A 1 370 ? -21.121 -24.171 -30.660 1.00 89.56 370 VAL A C 1
ATOM 3006 O O . VAL A 1 370 ? -22.001 -24.650 -29.947 1.00 89.56 370 VAL A O 1
ATOM 3009 N N . VAL A 1 371 ? -20.242 -23.284 -30.174 1.00 91.56 371 VAL A N 1
ATOM 3010 C CA . VAL A 1 371 ? -20.313 -22.784 -28.782 1.00 91.56 371 VAL A CA 1
ATOM 3011 C C . VAL A 1 371 ? -21.597 -21.986 -28.546 1.00 91.56 371 VAL A C 1
ATOM 3013 O O . VAL A 1 371 ? -22.250 -22.154 -27.515 1.00 91.56 371 VAL A O 1
ATOM 3016 N N . GLY A 1 372 ? -21.977 -21.143 -29.507 1.00 90.62 372 GLY A N 1
ATOM 3017 C CA . GLY A 1 372 ? -23.191 -20.340 -29.466 1.00 90.62 372 GLY A CA 1
ATOM 3018 C C . GLY A 1 372 ? -24.460 -21.183 -29.419 1.00 90.62 372 GLY A C 1
ATOM 3019 O O . GLY A 1 372 ? -25.360 -20.858 -28.650 1.00 90.62 372 GLY A O 1
ATOM 3020 N N . GLU A 1 373 ? -24.527 -22.285 -30.165 1.00 91.62 373 GLU A N 1
ATOM 3021 C CA . GLU A 1 373 ? -25.623 -23.255 -30.087 1.00 91.62 373 GLU A CA 1
ATOM 3022 C C . GLU A 1 373 ? -25.639 -23.998 -28.746 1.00 91.62 373 GLU A C 1
ATOM 3024 O O . GLU A 1 373 ? -26.692 -24.082 -28.115 1.00 91.62 373 GLU A O 1
ATOM 3029 N N . ILE A 1 374 ? -24.493 -24.491 -28.260 1.00 94.25 374 ILE A N 1
ATOM 3030 C CA . ILE A 1 374 ? -24.407 -25.175 -26.956 1.00 94.25 374 ILE A CA 1
ATOM 3031 C C . ILE A 1 374 ? -24.901 -24.258 -25.824 1.00 94.25 374 ILE A C 1
ATOM 3033 O O . ILE A 1 374 ? -25.685 -24.694 -24.981 1.00 94.25 374 ILE A O 1
ATOM 3037 N N . VAL A 1 375 ? -24.514 -22.977 -25.830 1.00 93.25 375 VAL A N 1
ATOM 3038 C CA . VAL A 1 375 ? -24.970 -22.008 -24.821 1.00 93.25 375 VAL A CA 1
ATOM 3039 C C . VAL A 1 375 ? -26.429 -21.592 -25.042 1.00 93.25 375 VAL A C 1
ATOM 3041 O O . VAL A 1 375 ? -27.177 -21.575 -24.072 1.00 93.25 375 VAL A O 1
ATOM 3044 N N . LYS A 1 376 ? -26.898 -21.355 -26.277 1.00 91.12 376 LYS A N 1
ATOM 3045 C CA . LYS A 1 376 ? -28.327 -21.069 -26.560 1.00 91.12 376 LYS A CA 1
ATOM 3046 C C . LYS A 1 376 ? -29.272 -22.217 -26.166 1.00 91.12 376 LYS A C 1
ATOM 3048 O O . LYS A 1 376 ? -30.450 -21.970 -25.929 1.00 91.12 376 LYS A O 1
ATOM 3053 N N . ASN A 1 377 ? -28.774 -23.453 -26.086 1.00 93.00 377 ASN A N 1
ATOM 3054 C CA . ASN A 1 377 ? -29.534 -24.623 -25.629 1.00 93.00 377 ASN A CA 1
ATOM 3055 C C . ASN A 1 377 ? -29.608 -24.766 -24.090 1.00 93.00 377 ASN A C 1
ATOM 3057 O O . ASN A 1 377 ? -30.333 -25.631 -23.595 1.00 93.00 377 ASN A O 1
ATOM 3061 N N . TYR A 1 378 ? -28.889 -23.939 -23.323 1.00 94.00 378 TYR A N 1
ATOM 3062 C CA . TYR A 1 378 ? -28.965 -23.885 -21.859 1.00 94.00 378 TYR A CA 1
ATOM 3063 C C . TYR A 1 378 ? -30.030 -22.868 -21.396 1.00 94.00 378 TYR A C 1
ATOM 3065 O O . TYR A 1 378 ? -30.153 -21.786 -21.965 1.00 94.00 378 TYR A O 1
ATOM 3073 N N . ASP A 1 379 ? -30.800 -23.182 -20.342 1.00 90.31 379 ASP A N 1
ATOM 3074 C CA . ASP A 1 379 ? -32.025 -22.441 -19.962 1.00 90.31 379 ASP A CA 1
ATOM 3075 C C . ASP A 1 379 ? -31.792 -20.981 -19.534 1.00 90.31 379 ASP A C 1
ATOM 3077 O O . ASP A 1 379 ? -32.726 -20.178 -19.512 1.00 90.31 379 ASP A O 1
ATOM 3081 N N . LYS A 1 380 ? -30.544 -20.640 -19.197 1.00 93.38 380 LYS A N 1
ATOM 3082 C CA . LYS A 1 380 ? -30.082 -19.288 -18.837 1.00 93.38 380 LYS A CA 1
ATOM 3083 C C . LYS A 1 380 ? -28.830 -18.897 -19.624 1.00 93.38 380 LYS A C 1
ATOM 3085 O O . LYS A 1 380 ? -27.961 -18.198 -19.096 1.00 93.38 380 LYS A O 1
ATOM 3090 N N . GLY A 1 381 ? -28.707 -19.425 -20.840 1.00 93.50 381 GLY A N 1
ATOM 3091 C CA . GLY A 1 381 ? -27.616 -19.146 -21.759 1.00 93.50 381 GLY A CA 1
ATOM 3092 C C . GLY A 1 381 ? -27.941 -17.981 -22.685 1.00 93.50 381 GLY A C 1
ATOM 3093 O O . GLY A 1 381 ? -28.923 -18.002 -23.422 1.00 93.50 381 GLY A O 1
ATOM 3094 N N . GLU A 1 382 ? -27.092 -16.963 -22.657 1.00 93.31 382 GLU A N 1
ATOM 3095 C CA . GLU A 1 382 ? -27.155 -15.791 -23.527 1.00 93.31 382 GLU A CA 1
ATOM 3096 C C . GLU A 1 382 ? -25.885 -15.727 -24.397 1.00 93.31 382 GLU A C 1
ATOM 3098 O O . GLU A 1 382 ? -24.854 -16.323 -24.073 1.00 93.31 382 GLU A O 1
ATOM 3103 N N . VAL A 1 383 ? -25.949 -15.024 -25.529 1.00 90.56 383 VAL A N 1
ATOM 3104 C CA . VAL A 1 383 ? -24.809 -14.867 -26.444 1.00 90.56 383 VAL A CA 1
ATOM 3105 C C . VAL A 1 383 ? -24.701 -13.414 -26.879 1.00 90.56 383 VAL A C 1
ATOM 3107 O O . VAL A 1 383 ? -25.661 -12.843 -27.391 1.00 90.56 383 VAL A O 1
ATOM 3110 N N . ASP A 1 384 ? -23.519 -12.838 -26.717 1.00 89.69 384 ASP A N 1
ATOM 3111 C CA . ASP A 1 384 ? -23.148 -11.476 -27.103 1.00 89.69 384 ASP A CA 1
ATOM 3112 C C . ASP A 1 384 ? -21.760 -11.520 -27.768 1.00 89.69 384 ASP A C 1
ATOM 3114 O O . ASP A 1 384 ? -21.085 -12.547 -27.767 1.00 89.69 384 ASP A O 1
ATOM 3118 N N . THR A 1 385 ? -21.313 -10.422 -28.363 1.00 86.19 385 THR A N 1
ATOM 3119 C CA . THR A 1 385 ? -19.973 -10.291 -28.941 1.00 86.19 385 THR A CA 1
ATOM 3120 C C . THR A 1 385 ? -19.126 -9.329 -28.117 1.00 86.19 385 THR A C 1
ATOM 3122 O O . THR A 1 385 ? -19.606 -8.285 -27.664 1.00 86.19 385 THR A O 1
ATOM 3125 N N . TRP A 1 386 ? -17.845 -9.646 -27.900 1.00 82.94 386 TRP A N 1
ATOM 3126 C CA . TRP A 1 386 ? -16.971 -8.731 -27.164 1.00 82.94 386 TRP A CA 1
ATOM 3127 C C . TRP A 1 386 ? -16.504 -7.527 -27.987 1.00 82.94 386 TRP A C 1
ATOM 3129 O O . TRP A 1 386 ? -15.947 -6.596 -27.406 1.00 82.94 386 TRP A O 1
ATOM 3139 N N . ASP A 1 387 ? -16.703 -7.522 -29.307 1.00 77.06 387 ASP A N 1
ATOM 3140 C CA . ASP A 1 387 ? -16.239 -6.449 -30.183 1.00 77.06 387 ASP A CA 1
ATOM 3141 C C . ASP A 1 387 ? -17.241 -5.940 -31.230 1.00 77.06 387 ASP A C 1
ATOM 3143 O O . ASP A 1 387 ? -17.042 -4.808 -31.639 1.00 77.06 387 ASP A O 1
ATOM 3147 N N . GLY A 1 388 ? -18.332 -6.637 -31.578 1.00 74.56 388 GLY A N 1
ATOM 3148 C CA . GLY A 1 388 ? -19.321 -6.244 -32.614 1.00 74.56 388 GLY A CA 1
ATOM 3149 C C . GLY A 1 388 ? -19.502 -4.740 -32.892 1.00 74.56 388 GLY A C 1
ATOM 3150 O O . GLY A 1 388 ? -18.885 -4.211 -33.809 1.00 74.56 388 GLY A O 1
ATOM 3151 N N . GLU A 1 389 ? -20.310 -4.014 -32.105 1.00 71.12 389 GLU A N 1
ATOM 3152 C CA . GLU A 1 389 ? -20.509 -2.562 -32.326 1.00 71.12 389 GLU A CA 1
ATOM 3153 C C . GLU A 1 389 ? -19.249 -1.708 -32.090 1.00 71.12 389 GLU A C 1
ATOM 3155 O O . GLU A 1 389 ? -19.114 -0.623 -32.651 1.00 71.12 389 GLU A O 1
ATOM 3160 N N . TYR A 1 390 ? -18.308 -2.184 -31.269 1.00 74.88 390 TYR A N 1
ATOM 3161 C CA . TYR A 1 390 ? -17.040 -1.490 -31.018 1.00 74.88 390 TYR A CA 1
ATOM 3162 C C . TYR A 1 390 ? -16.135 -1.496 -32.263 1.00 74.88 390 TYR A C 1
ATOM 3164 O O . TYR A 1 390 ? -15.414 -0.533 -32.514 1.00 74.88 390 TYR A O 1
ATOM 3172 N N . ASN A 1 391 ? -16.231 -2.568 -33.047 1.00 72.44 391 ASN A N 1
ATOM 3173 C CA . ASN A 1 391 ? -15.464 -2.925 -34.233 1.00 72.44 391 ASN A CA 1
ATOM 3174 C C . ASN A 1 391 ? -16.383 -2.996 -35.470 1.00 72.44 391 ASN A C 1
ATOM 3176 O O . ASN A 1 391 ? -16.196 -3.845 -36.332 1.00 72.44 391 ASN A O 1
ATOM 3180 N N . ARG A 1 392 ? -17.430 -2.162 -35.532 1.00 65.69 392 ARG A N 1
ATOM 3181 C CA . ARG A 1 392 ? -18.499 -2.310 -36.528 1.00 65.69 392 ARG A CA 1
ATOM 3182 C C . ARG A 1 392 ? -17.990 -2.130 -37.966 1.00 65.69 392 ARG A C 1
ATOM 3184 O O . ARG A 1 392 ? -17.129 -1.292 -38.229 1.00 65.69 392 ARG A O 1
ATOM 3191 N N . HIS A 1 393 ? -18.509 -2.940 -38.891 1.00 58.47 393 HIS A N 1
ATOM 3192 C CA . HIS A 1 393 ? -17.992 -3.053 -40.262 1.00 58.47 393 HIS A CA 1
ATOM 3193 C C . HIS A 1 393 ? -18.945 -2.511 -41.346 1.00 58.47 393 HIS A C 1
ATOM 3195 O O . HIS A 1 393 ? -18.505 -2.234 -42.457 1.00 58.47 393 HIS A O 1
ATOM 3201 N N . ASP A 1 394 ? -20.237 -2.352 -41.048 1.00 51.53 394 ASP A N 1
ATOM 3202 C CA . ASP A 1 394 ? -21.312 -2.152 -42.033 1.00 51.53 394 ASP A CA 1
ATOM 3203 C C . ASP A 1 394 ? -21.820 -0.701 -42.192 1.00 51.53 394 ASP A C 1
ATOM 3205 O O . ASP A 1 394 ? -22.676 -0.453 -43.040 1.00 51.53 394 ASP A O 1
ATOM 3209 N N . ASP A 1 395 ? -21.308 0.271 -41.424 1.00 48.12 395 ASP A N 1
ATOM 3210 C CA . ASP A 1 395 ? -21.872 1.634 -41.331 1.00 48.12 395 ASP A CA 1
ATOM 3211 C C . ASP A 1 395 ? -20.994 2.782 -41.889 1.00 48.12 395 ASP A C 1
ATOM 3213 O O . ASP A 1 395 ? -21.327 3.957 -41.724 1.00 48.12 395 ASP A O 1
ATOM 3217 N N . GLY A 1 396 ? -19.917 2.474 -42.623 1.00 50.97 396 GLY A N 1
ATOM 3218 C CA . GLY A 1 396 ? -19.170 3.473 -43.411 1.00 50.97 396 GLY A CA 1
ATOM 3219 C C . GLY A 1 396 ? -17.962 4.122 -42.720 1.00 50.97 396 GLY A C 1
ATOM 3220 O O . GLY A 1 396 ? -17.640 5.283 -42.984 1.00 50.97 396 GLY A O 1
ATOM 3221 N N . HIS A 1 397 ? -17.267 3.364 -41.865 1.00 54.91 397 HIS A N 1
ATOM 3222 C CA . HIS A 1 397 ? -15.871 3.595 -41.436 1.00 54.91 397 HIS A CA 1
ATOM 3223 C C . HIS A 1 397 ? -15.578 4.907 -40.665 1.00 54.91 397 HIS A C 1
ATOM 3225 O O . HIS A 1 397 ? -14.417 5.277 -40.497 1.00 54.91 397 HIS A O 1
ATOM 3231 N N . LYS A 1 398 ? -16.602 5.622 -40.169 1.00 51.38 398 LYS A N 1
ATOM 3232 C CA . LYS A 1 398 ? -16.446 6.894 -39.418 1.00 51.38 398 LYS A CA 1
ATOM 3233 C C . LYS A 1 398 ? -17.016 6.878 -37.994 1.00 51.38 398 LYS A C 1
ATOM 3235 O O . LYS A 1 398 ? -16.943 7.890 -37.300 1.00 51.38 398 LYS A O 1
ATOM 3240 N N . THR A 1 399 ? -17.582 5.753 -37.570 1.00 55.53 399 THR A N 1
ATOM 3241 C CA . THR A 1 399 ? -18.445 5.638 -36.379 1.00 55.53 399 THR A CA 1
ATOM 3242 C C . THR A 1 399 ? -18.072 4.488 -35.447 1.00 55.53 399 THR A C 1
ATOM 3244 O O . THR A 1 399 ? -18.295 4.620 -34.245 1.00 55.53 399 THR A O 1
ATOM 3247 N N . ALA A 1 400 ? -17.457 3.409 -35.949 1.00 72.62 400 ALA A N 1
ATOM 3248 C CA . ALA A 1 400 ? -16.941 2.316 -35.123 1.00 72.62 400 ALA A CA 1
ATOM 3249 C C . ALA A 1 400 ? -15.871 2.835 -34.125 1.00 72.62 400 ALA A C 1
ATOM 3251 O O . ALA A 1 400 ? -14.800 3.279 -34.561 1.00 72.62 400 ALA A O 1
ATOM 3252 N N . PRO A 1 401 ? -16.124 2.801 -32.797 1.00 80.19 401 PRO A N 1
ATOM 3253 C CA . PRO A 1 401 ? -15.284 3.480 -31.805 1.00 80.19 401 PRO A CA 1
ATOM 3254 C C . PRO A 1 401 ? -13.817 3.045 -31.792 1.00 80.19 401 PRO A C 1
ATOM 3256 O O . PRO A 1 401 ? -12.947 3.857 -31.480 1.00 80.19 401 PRO A O 1
ATOM 3259 N N . ILE A 1 402 ? -13.522 1.796 -32.170 1.00 83.62 402 ILE A N 1
ATOM 3260 C CA . ILE A 1 402 ? -12.157 1.264 -32.174 1.00 83.62 402 ILE A CA 1
ATOM 3261 C C . ILE A 1 402 ? -11.189 2.060 -33.066 1.00 83.62 402 ILE A C 1
ATOM 3263 O O . ILE A 1 402 ? -10.012 2.143 -32.727 1.00 83.62 402 ILE A O 1
ATOM 3267 N N . TYR A 1 403 ? -11.642 2.690 -34.160 1.00 84.69 403 TYR A N 1
ATOM 3268 C CA . TYR A 1 403 ? -10.761 3.520 -34.997 1.00 84.69 403 TYR A CA 1
ATOM 3269 C C . TYR A 1 403 ? -10.400 4.849 -34.321 1.00 84.69 403 TYR A C 1
ATOM 3271 O O . TYR A 1 403 ? -9.274 5.320 -34.473 1.00 84.69 403 TYR A O 1
ATOM 3279 N N . THR A 1 404 ? -11.317 5.422 -33.536 1.00 84.69 404 THR A N 1
ATOM 3280 C CA . THR A 1 404 ? -11.059 6.611 -32.709 1.00 84.69 404 THR A CA 1
ATOM 3281 C C . THR A 1 404 ? -10.117 6.263 -31.560 1.00 84.69 404 THR A C 1
ATOM 3283 O O . THR A 1 404 ? -9.072 6.895 -31.425 1.00 84.69 404 THR A O 1
ATOM 3286 N N . ASP A 1 405 ? -10.416 5.200 -30.805 1.00 83.75 405 ASP A N 1
ATOM 3287 C CA . ASP A 1 405 ? -9.551 4.694 -29.732 1.00 83.75 405 ASP A CA 1
ATOM 3288 C C . ASP A 1 405 ? -8.143 4.355 -30.252 1.00 83.75 405 ASP A C 1
ATOM 3290 O O . ASP A 1 405 ? -7.145 4.607 -29.576 1.00 83.75 405 ASP A O 1
ATOM 3294 N N . LEU A 1 406 ? -8.039 3.781 -31.457 1.00 85.31 406 LEU A N 1
ATOM 3295 C CA . LEU A 1 406 ? -6.764 3.452 -32.088 1.00 85.31 406 LEU A CA 1
ATOM 3296 C C . LEU A 1 406 ? -6.000 4.712 -32.514 1.00 85.31 406 LEU A C 1
ATOM 3298 O O . LEU A 1 406 ? -4.797 4.787 -32.271 1.00 85.31 406 LEU A O 1
ATOM 3302 N N . ALA A 1 407 ? -6.676 5.703 -33.096 1.00 85.94 407 ALA A N 1
ATOM 3303 C CA . ALA A 1 407 ? -6.073 6.979 -33.476 1.00 85.94 407 ALA A CA 1
ATOM 3304 C C . ALA A 1 407 ? -5.562 7.766 -32.252 1.00 85.94 407 ALA A C 1
ATOM 3306 O O . ALA A 1 407 ? -4.435 8.269 -32.269 1.00 85.94 407 ALA A O 1
ATOM 3307 N N . GLU A 1 408 ? -6.327 7.788 -31.154 1.00 84.19 408 GLU A N 1
ATOM 3308 C CA . GLU A 1 408 ? -5.885 8.336 -29.863 1.00 84.19 408 GLU A CA 1
ATOM 3309 C C . GLU A 1 408 ? -4.690 7.555 -29.291 1.00 84.19 408 GLU A C 1
ATOM 3311 O O . GLU A 1 408 ? -3.717 8.156 -28.848 1.00 84.19 408 GLU A O 1
ATOM 3316 N N . LYS A 1 409 ? -4.711 6.215 -29.340 1.00 81.69 409 LYS A N 1
ATOM 3317 C CA . LYS A 1 409 ? -3.625 5.346 -28.834 1.00 81.69 409 LYS A CA 1
ATOM 3318 C C . LYS A 1 409 ? -2.364 5.378 -29.710 1.00 81.69 409 LYS A C 1
ATOM 3320 O O . LYS A 1 409 ? -1.287 4.994 -29.251 1.00 81.69 409 LYS A O 1
ATOM 3325 N N . MET A 1 410 ? -2.489 5.823 -30.960 1.00 82.81 410 MET A N 1
ATOM 3326 C CA . MET A 1 410 ? -1.384 6.053 -31.891 1.00 82.81 410 MET A CA 1
ATOM 3327 C C . MET A 1 410 ? -0.749 7.437 -31.723 1.00 82.81 410 MET A C 1
ATOM 3329 O O . MET A 1 410 ? 0.479 7.534 -31.809 1.00 82.81 410 MET A O 1
ATOM 3333 N N . SER A 1 411 ? -1.554 8.468 -31.460 1.00 77.94 411 SER A N 1
ATOM 3334 C CA . SER A 1 411 ? -1.115 9.860 -31.291 1.00 77.94 411 SER A CA 1
ATOM 3335 C C . SER A 1 411 ? -0.435 10.071 -29.929 1.00 77.94 411 SER A C 1
ATOM 3337 O O . SER A 1 411 ? -1.021 9.809 -28.882 1.00 77.94 411 SER A O 1
ATOM 3339 N N . GLY A 1 412 ? 0.829 10.503 -29.931 1.00 59.75 412 GLY A N 1
ATOM 3340 C CA . GLY A 1 412 ? 1.653 10.624 -28.717 1.00 59.75 412 GLY A CA 1
ATOM 3341 C C . GLY A 1 412 ? 1.655 12.017 -28.070 1.00 59.75 412 GLY A C 1
ATOM 3342 O O . GLY A 1 412 ? 0.919 12.912 -28.468 1.00 59.75 412 GLY A O 1
ATOM 3343 N N . GLU A 1 413 ? 2.552 12.223 -27.093 1.00 45.72 413 GLU A N 1
ATOM 3344 C CA . GLU A 1 413 ? 2.920 13.566 -26.585 1.00 45.72 413 GLU A CA 1
ATOM 3345 C C . GLU A 1 413 ? 3.885 14.324 -27.542 1.00 45.72 413 GLU A C 1
ATOM 3347 O O . GLU A 1 413 ? 4.361 15.405 -27.202 1.00 45.72 413 GLU A O 1
ATOM 3352 N N . GLU A 1 414 ? 4.186 13.765 -28.722 1.00 45.56 414 GLU A N 1
ATOM 3353 C CA . GLU A 1 414 ? 5.005 14.350 -29.801 1.00 45.56 414 GLU A CA 1
ATOM 3354 C C . GLU A 1 414 ? 4.121 14.548 -31.054 1.00 45.56 414 GLU A C 1
ATOM 3356 O O . GLU A 1 414 ? 3.154 13.808 -31.225 1.00 45.56 414 GLU A O 1
ATOM 3361 N N . ASP A 1 415 ? 4.431 15.533 -31.911 1.00 51.69 415 ASP A N 1
ATOM 3362 C CA . ASP A 1 415 ? 3.507 16.189 -32.872 1.00 51.69 415 ASP A CA 1
ATOM 3363 C C . ASP A 1 415 ? 2.896 15.326 -34.018 1.00 51.69 415 ASP A C 1
ATOM 3365 O O . ASP A 1 415 ? 2.300 15.865 -34.952 1.00 51.69 415 ASP A O 1
ATOM 3369 N N . GLU A 1 416 ? 2.998 13.994 -33.978 1.00 64.19 416 GLU A N 1
ATOM 3370 C CA . GLU A 1 416 ? 2.313 13.087 -34.912 1.00 64.19 416 GLU A CA 1
ATOM 3371 C C . GLU A 1 416 ? 0.854 12.829 -34.484 1.00 64.19 416 GLU A C 1
ATOM 3373 O O . GLU A 1 416 ? 0.571 11.959 -33.653 1.00 64.19 416 GLU A O 1
ATOM 3378 N N . THR A 1 417 ? -0.093 13.560 -35.081 1.00 77.81 417 THR A N 1
ATOM 3379 C CA . THR A 1 417 ? -1.535 13.311 -34.918 1.00 77.81 417 THR A CA 1
ATOM 3380 C C . THR A 1 417 ? -2.063 12.355 -35.986 1.00 77.81 417 THR A C 1
ATOM 3382 O O . THR A 1 417 ? -1.998 12.667 -37.174 1.00 77.81 417 THR A O 1
ATOM 3385 N N . TYR A 1 418 ? -2.656 11.242 -35.559 1.00 85.50 418 TYR A N 1
ATOM 3386 C CA . TYR A 1 418 ? -3.333 10.269 -36.419 1.00 85.50 418 TYR A CA 1
ATOM 3387 C C . TYR A 1 418 ? -4.857 10.430 -36.313 1.00 85.50 418 TYR A C 1
ATOM 3389 O O . TYR A 1 418 ? -5.378 10.761 -35.247 1.00 85.50 418 TYR A O 1
ATOM 3397 N N . THR A 1 419 ? -5.589 10.170 -37.396 1.00 86.75 419 THR A N 1
ATOM 3398 C CA . THR A 1 419 ? -7.059 10.195 -37.435 1.00 86.75 419 THR A CA 1
ATOM 3399 C C . THR A 1 419 ? -7.648 8.787 -37.519 1.00 86.75 419 THR A C 1
ATOM 3401 O O . THR A 1 419 ? -6.987 7.834 -37.931 1.00 86.75 419 THR A O 1
ATOM 3404 N N . ALA A 1 420 ? -8.938 8.650 -37.194 1.00 83.81 420 ALA A N 1
ATOM 3405 C CA . ALA A 1 420 ? -9.673 7.401 -37.411 1.00 83.81 420 ALA A CA 1
ATOM 3406 C C . ALA A 1 420 ? -9.664 6.956 -38.891 1.00 83.81 420 ALA A C 1
ATOM 3408 O O . ALA A 1 420 ? -9.696 5.759 -39.165 1.00 83.81 420 ALA A O 1
ATOM 3409 N N . SER A 1 421 ? -9.561 7.902 -39.837 1.00 83.56 421 SER A N 1
ATOM 3410 C CA . SER A 1 421 ? -9.513 7.616 -41.276 1.00 83.56 421 SER A CA 1
ATOM 3411 C C . SER A 1 421 ? -8.193 6.947 -41.679 1.00 83.56 421 SER A C 1
ATOM 3413 O O . SER A 1 421 ? -8.210 5.933 -42.375 1.00 83.56 421 SER A O 1
ATOM 3415 N N . ASP A 1 422 ? -7.058 7.422 -41.153 1.00 87.00 422 ASP A N 1
ATOM 3416 C CA . ASP A 1 422 ? -5.734 6.811 -41.372 1.00 87.00 422 ASP A CA 1
ATOM 3417 C C . ASP A 1 422 ? -5.697 5.360 -40.870 1.00 87.00 422 ASP A C 1
ATOM 3419 O O . ASP A 1 422 ? -5.155 4.458 -41.515 1.00 87.00 422 ASP A O 1
ATOM 3423 N N . MET A 1 423 ? -6.338 5.110 -39.723 1.00 90.00 423 MET A N 1
ATOM 3424 C CA . MET A 1 423 ? -6.399 3.783 -39.105 1.00 90.00 423 MET A CA 1
ATOM 3425 C C . MET A 1 423 ? -7.208 2.767 -39.925 1.00 90.00 423 MET A C 1
ATOM 3427 O O . MET A 1 423 ? -6.997 1.560 -39.771 1.00 90.00 423 MET A O 1
ATOM 3431 N N . THR A 1 424 ? -8.057 3.213 -40.858 1.00 87.81 424 THR A N 1
ATOM 3432 C CA . THR A 1 424 ? -8.680 2.308 -41.838 1.00 87.81 424 THR A CA 1
ATOM 3433 C C . THR A 1 424 ? -7.655 1.708 -42.802 1.00 87.81 424 THR A C 1
ATOM 3435 O O . THR A 1 424 ? -7.750 0.529 -43.142 1.00 87.81 424 THR A O 1
ATOM 3438 N N . GLY A 1 425 ? -6.614 2.470 -43.159 1.00 89.19 425 GLY A N 1
ATOM 3439 C CA . GLY A 1 425 ? -5.480 1.990 -43.946 1.00 89.19 425 GLY A CA 1
ATOM 3440 C C . GLY A 1 425 ? -4.717 0.891 -43.215 1.00 89.19 425 GLY A C 1
ATOM 3441 O O . GLY A 1 425 ? -4.468 -0.175 -43.778 1.00 89.19 425 GLY A O 1
ATOM 3442 N N . ALA A 1 426 ? -4.422 1.099 -41.928 1.00 87.81 426 ALA A N 1
ATOM 3443 C CA . ALA A 1 426 ? -3.808 0.061 -41.100 1.00 87.81 426 ALA A CA 1
ATOM 3444 C C . ALA A 1 426 ? -4.643 -1.232 -41.086 1.00 87.81 426 ALA A C 1
ATOM 3446 O O . ALA A 1 426 ? -4.094 -2.321 -41.257 1.00 87.81 426 ALA A O 1
ATOM 3447 N N . MET A 1 427 ? -5.969 -1.118 -40.959 1.00 85.62 427 MET A N 1
ATOM 3448 C CA . MET A 1 427 ? -6.850 -2.285 -40.895 1.00 85.62 427 MET A CA 1
ATOM 3449 C C . MET A 1 427 ? -7.006 -3.024 -42.219 1.00 85.62 427 MET A C 1
ATOM 3451 O O . MET A 1 427 ? -6.852 -4.242 -42.254 1.00 85.62 427 MET A O 1
ATOM 3455 N N . TYR A 1 428 ? -7.212 -2.304 -43.319 1.00 88.56 428 TYR A N 1
ATOM 3456 C CA . TYR A 1 428 ? -7.184 -2.890 -44.657 1.00 88.56 428 TYR A CA 1
ATOM 3457 C C . TYR A 1 428 ? -5.873 -3.655 -44.908 1.00 88.56 428 TYR A C 1
ATOM 3459 O O . TYR A 1 428 ? -5.886 -4.781 -45.399 1.00 88.56 428 TYR A O 1
ATOM 3467 N N . SER A 1 429 ? -4.737 -3.066 -44.528 1.00 90.19 429 SER A N 1
ATOM 3468 C CA . SER A 1 429 ? -3.417 -3.672 -44.712 1.00 90.19 429 SER A CA 1
ATOM 3469 C C . SER A 1 429 ? -3.238 -4.954 -43.886 1.00 90.19 429 SER A C 1
ATOM 3471 O O . SER A 1 429 ? -2.706 -5.939 -44.392 1.00 90.19 429 SER A O 1
ATOM 3473 N N . ASN A 1 430 ? -3.736 -4.972 -42.644 1.00 85.50 430 ASN A N 1
ATOM 3474 C CA . ASN A 1 430 ? -3.781 -6.162 -41.791 1.00 85.50 430 ASN A CA 1
ATOM 3475 C C . ASN A 1 430 ? -4.593 -7.297 -42.446 1.00 85.50 430 ASN A C 1
ATOM 3477 O O . ASN A 1 430 ? -4.054 -8.372 -42.707 1.00 85.50 430 ASN A O 1
ATOM 3481 N N . LEU A 1 431 ? -5.869 -7.035 -42.739 1.00 80.56 431 LEU A N 1
ATOM 3482 C CA . LEU A 1 431 ? -6.827 -8.019 -43.257 1.00 80.56 431 LEU A CA 1
ATOM 3483 C C . LEU A 1 431 ? -6.368 -8.608 -44.600 1.00 80.56 431 LEU A C 1
ATOM 3485 O O . LEU A 1 431 ? -6.165 -9.814 -44.748 1.00 80.56 431 LEU A O 1
ATOM 3489 N N . VAL A 1 432 ? -6.088 -7.737 -45.572 1.00 83.31 432 VAL A N 1
ATOM 3490 C CA . VAL A 1 432 ? -5.678 -8.154 -46.920 1.00 83.31 432 VAL A CA 1
ATOM 3491 C C . VAL A 1 432 ? -4.281 -8.770 -46.917 1.00 83.31 432 VAL A C 1
ATOM 3493 O O . VAL A 1 432 ? -4.026 -9.696 -47.682 1.00 83.31 432 VAL A O 1
ATOM 3496 N N . GLY A 1 433 ? -3.388 -8.320 -46.030 1.00 81.69 433 GLY A N 1
ATOM 3497 C CA . GLY A 1 433 ? -2.087 -8.948 -45.813 1.00 81.69 433 GLY A CA 1
ATOM 3498 C C . GLY A 1 433 ? -2.206 -10.392 -45.315 1.00 81.69 433 GLY A C 1
ATOM 3499 O O . GLY A 1 433 ? -1.491 -11.260 -45.813 1.00 81.69 433 GLY A O 1
ATOM 3500 N N . GLN A 1 434 ? -3.120 -10.670 -44.376 1.00 72.56 434 GLN A N 1
ATOM 3501 C CA . GLN A 1 434 ? -3.380 -12.030 -43.877 1.00 72.56 434 GLN A CA 1
ATOM 3502 C C . GLN A 1 434 ? -4.077 -12.945 -44.903 1.00 72.56 434 GLN A C 1
ATOM 3504 O O . GLN A 1 434 ? -3.998 -14.166 -44.771 1.00 72.56 434 GLN A O 1
ATOM 3509 N N . GLY A 1 435 ? -4.675 -12.381 -45.957 1.00 68.44 435 GLY A N 1
ATOM 3510 C CA . GLY A 1 435 ? -5.192 -13.127 -47.109 1.00 68.44 435 GLY A CA 1
ATOM 3511 C C . GLY A 1 435 ? -6.638 -12.821 -47.496 1.00 68.44 435 GLY A C 1
ATOM 3512 O O . GLY A 1 435 ? -7.133 -13.443 -48.438 1.00 68.44 435 GLY A O 1
ATOM 3513 N N . ASP A 1 436 ? -7.299 -11.881 -46.814 1.00 73.31 436 ASP A N 1
ATOM 3514 C CA . ASP A 1 436 ? -8.681 -11.505 -47.114 1.00 73.31 436 ASP A CA 1
ATOM 3515 C C . ASP A 1 436 ? -8.834 -10.929 -48.528 1.00 73.31 436 ASP A C 1
ATOM 3517 O O . ASP A 1 436 ? -7.893 -10.411 -49.142 1.00 73.31 436 ASP A O 1
ATOM 3521 N N . ASN A 1 437 ? -10.056 -10.995 -49.059 1.00 82.00 437 ASN A N 1
ATOM 3522 C CA . ASN A 1 437 ? -10.363 -10.491 -50.389 1.00 82.00 437 ASN A CA 1
ATOM 3523 C C . ASN A 1 437 ? -10.151 -8.972 -50.454 1.00 82.00 437 ASN A C 1
ATOM 3525 O O . ASN A 1 437 ? -11.002 -8.184 -50.044 1.00 82.00 437 ASN A O 1
ATOM 3529 N N . GLY A 1 438 ? -9.026 -8.563 -51.046 1.00 81.31 438 GLY A N 1
ATOM 3530 C CA . GLY A 1 438 ? -8.627 -7.162 -51.158 1.00 81.31 438 GLY A CA 1
ATOM 3531 C C . GLY A 1 438 ? -9.656 -6.244 -51.812 1.00 81.31 438 GLY A C 1
ATOM 3532 O O . GLY A 1 438 ? -9.627 -5.046 -51.546 1.00 81.31 438 GLY A O 1
ATOM 3533 N N . LYS A 1 439 ? -10.584 -6.764 -52.628 1.00 83.25 439 LYS A N 1
ATOM 3534 C CA . LYS A 1 439 ? -11.675 -5.946 -53.167 1.00 83.25 439 LYS A CA 1
ATOM 3535 C C . LYS A 1 439 ? -12.772 -5.720 -52.127 1.00 83.25 439 LYS A C 1
ATOM 3537 O O . LYS A 1 439 ? -13.131 -4.577 -51.884 1.00 83.25 439 LYS A O 1
ATOM 3542 N N . GLU A 1 440 ? -13.265 -6.779 -51.493 1.00 77.69 440 GLU A N 1
ATOM 3543 C CA . GLU A 1 440 ? -14.286 -6.675 -50.439 1.00 77.69 440 GLU A CA 1
ATOM 3544 C C . GLU A 1 440 ? -13.764 -5.859 -49.252 1.00 77.69 440 GLU A C 1
ATOM 3546 O O . GLU A 1 440 ? -14.470 -4.986 -48.760 1.00 77.69 440 GLU A O 1
ATOM 3551 N N . ALA A 1 441 ? -12.499 -6.039 -48.868 1.00 78.25 441 ALA A N 1
ATOM 3552 C CA . ALA A 1 441 ? -11.849 -5.233 -47.842 1.00 78.25 441 ALA A CA 1
ATOM 3553 C C . ALA A 1 441 ? -11.636 -3.763 -48.262 1.00 78.25 441 ALA A C 1
ATOM 3555 O O . ALA A 1 441 ? -11.720 -2.868 -47.423 1.00 78.25 441 ALA A O 1
ATOM 3556 N N . MET A 1 442 ? -11.382 -3.477 -49.545 1.00 82.75 442 MET A N 1
ATOM 3557 C CA . MET A 1 442 ? -11.334 -2.092 -50.031 1.00 82.75 442 MET A CA 1
ATOM 3558 C C . MET A 1 442 ? -12.725 -1.454 -49.957 1.00 82.75 442 MET A C 1
ATOM 3560 O O . MET A 1 442 ? -12.859 -0.370 -49.398 1.00 82.75 442 MET A O 1
ATOM 3564 N N . ASP A 1 443 ? -13.738 -2.151 -50.477 1.00 77.38 443 ASP A N 1
ATOM 3565 C CA . ASP A 1 443 ? -15.130 -1.697 -50.537 1.00 77.38 443 ASP A CA 1
ATOM 3566 C C . ASP A 1 443 ? -15.774 -1.597 -49.124 1.00 77.38 443 ASP A C 1
ATOM 3568 O O . ASP A 1 443 ? -16.740 -0.854 -48.957 1.00 77.38 443 ASP A O 1
ATOM 3572 N N . SER A 1 444 ? -15.237 -2.299 -48.108 1.00 67.31 444 SER A N 1
ATOM 3573 C CA . SER A 1 444 ? -15.794 -2.375 -46.735 1.00 67.31 444 SER A CA 1
ATOM 3574 C C . SER A 1 444 ? -14.984 -1.665 -45.640 1.00 67.31 444 SER A C 1
ATOM 3576 O O . SER A 1 444 ? -15.510 -1.474 -44.544 1.00 67.31 444 SER A O 1
ATOM 3578 N N . TYR A 1 445 ? -13.733 -1.257 -45.891 1.00 71.81 445 TYR A N 1
ATOM 3579 C CA . TYR A 1 445 ? -12.894 -0.611 -44.865 1.00 71.81 445 TYR A CA 1
ATOM 3580 C C . TYR A 1 445 ? -12.167 0.656 -45.329 1.00 71.81 445 TYR A C 1
ATOM 3582 O O . TYR A 1 445 ? -12.026 1.583 -44.538 1.00 71.81 445 TYR A O 1
ATOM 3590 N N . LEU A 1 446 ? -11.650 0.706 -46.559 1.00 84.81 446 LEU A N 1
ATOM 3591 C CA . LEU A 1 446 ? -10.518 1.578 -46.891 1.00 84.81 446 LEU A CA 1
ATOM 3592 C C . LEU A 1 446 ? -10.917 2.976 -47.402 1.00 84.81 446 LEU A C 1
ATOM 3594 O O . LEU A 1 446 ? -11.327 3.132 -48.554 1.00 84.81 446 LEU A O 1
ATOM 3598 N N . THR A 1 447 ? -10.683 4.017 -46.596 1.00 87.31 447 THR A N 1
ATOM 3599 C CA . THR A 1 447 ? -10.860 5.419 -47.025 1.00 87.31 447 THR A CA 1
ATOM 3600 C C . THR A 1 447 ? -9.712 5.911 -47.919 1.00 87.31 447 THR A C 1
ATOM 3602 O O . THR A 1 447 ? -8.646 5.299 -47.987 1.00 87.31 447 THR A O 1
ATOM 3605 N N . GLU A 1 448 ? -9.900 7.047 -48.605 1.00 88.56 448 GLU A N 1
ATOM 3606 C CA . GLU A 1 448 ? -8.814 7.697 -49.363 1.00 88.56 448 GLU A CA 1
ATOM 3607 C C . GLU A 1 448 ? -7.665 8.158 -48.451 1.00 88.56 448 GLU A C 1
ATOM 3609 O O . GLU A 1 448 ? -6.500 7.993 -48.810 1.00 88.56 448 GLU A O 1
ATOM 3614 N N . ASP A 1 449 ? -7.969 8.643 -47.243 1.00 88.62 449 ASP A N 1
ATOM 3615 C CA . ASP A 1 449 ? -6.943 8.991 -46.251 1.00 88.62 449 ASP A CA 1
ATOM 3616 C C . ASP A 1 449 ? -6.183 7.725 -45.804 1.00 88.62 449 ASP A C 1
ATOM 3618 O O . ASP A 1 449 ? -4.958 7.718 -45.753 1.00 88.62 449 ASP A O 1
ATOM 3622 N N . GLY A 1 450 ? -6.889 6.603 -45.605 1.00 89.94 450 GLY A N 1
ATOM 3623 C CA . GLY A 1 450 ? -6.287 5.294 -45.335 1.00 89.94 450 GLY A CA 1
ATOM 3624 C C . GLY A 1 450 ? -5.379 4.785 -46.466 1.00 89.94 450 GLY A C 1
ATOM 3625 O O . GLY A 1 450 ? -4.337 4.184 -46.194 1.00 89.94 450 GLY A O 1
ATOM 3626 N N . LYS A 1 451 ? -5.714 5.059 -47.737 1.00 92.69 451 LYS A N 1
ATOM 3627 C CA . LYS A 1 451 ? -4.825 4.784 -48.887 1.00 92.69 451 LYS A CA 1
ATOM 3628 C C . LYS A 1 451 ? -3.567 5.640 -48.816 1.00 92.69 451 LYS A C 1
ATOM 3630 O O . LYS A 1 451 ? -2.470 5.105 -48.975 1.00 92.69 451 LYS A O 1
ATOM 3635 N N . GLN A 1 452 ? -3.718 6.938 -48.553 1.00 93.38 452 GLN A N 1
ATOM 3636 C CA . GLN A 1 452 ? -2.597 7.869 -48.454 1.00 93.38 452 GLN A CA 1
ATOM 3637 C C . GLN A 1 452 ? -1.667 7.500 -47.288 1.00 93.38 452 GLN A C 1
ATOM 3639 O O . GLN A 1 452 ? -0.469 7.342 -47.503 1.00 93.38 452 GLN A O 1
ATOM 3644 N N . PHE A 1 453 ? -2.219 7.208 -46.106 1.00 92.81 453 PHE A N 1
ATOM 3645 C CA . PHE A 1 453 ? -1.486 6.697 -44.945 1.00 92.81 453 PHE A CA 1
ATOM 3646 C C . PHE A 1 453 ? -0.643 5.456 -45.283 1.00 92.81 453 PHE A C 1
ATOM 3648 O O . PHE A 1 453 ? 0.518 5.375 -44.881 1.00 92.81 453 PHE A O 1
ATOM 3655 N N . LEU A 1 454 ? -1.173 4.497 -46.053 1.00 94.31 454 LEU A N 1
ATOM 3656 C CA . LEU A 1 454 ? -0.396 3.328 -46.482 1.00 94.31 454 LEU A CA 1
ATOM 3657 C C . LEU A 1 454 ? 0.708 3.671 -47.487 1.00 94.31 454 LEU A C 1
ATOM 3659 O O . LEU A 1 454 ? 1.802 3.114 -47.386 1.00 94.31 454 LEU A O 1
ATOM 3663 N N . ILE A 1 455 ? 0.446 4.572 -48.436 1.00 94.81 455 ILE A N 1
ATOM 3664 C CA . ILE A 1 455 ? 1.431 5.037 -49.426 1.00 94.81 455 ILE A CA 1
ATOM 3665 C C . ILE A 1 455 ? 2.584 5.775 -48.730 1.00 94.81 455 ILE A C 1
ATOM 3667 O O . ILE A 1 455 ? 3.750 5.461 -48.980 1.00 94.81 455 ILE A O 1
ATOM 3671 N N . ASP A 1 456 ? 2.274 6.679 -47.800 1.00 93.06 456 ASP A N 1
ATOM 3672 C CA . ASP A 1 456 ? 3.256 7.447 -47.024 1.00 93.06 456 ASP A CA 1
ATOM 3673 C C . ASP A 1 456 ? 4.096 6.539 -46.111 1.00 93.06 456 ASP A C 1
ATOM 3675 O O . ASP A 1 456 ? 5.299 6.747 -45.948 1.00 93.06 456 ASP A O 1
ATOM 3679 N N . ASN A 1 457 ? 3.497 5.456 -45.600 1.00 90.94 457 ASN A N 1
ATOM 3680 C CA . ASN A 1 457 ? 4.195 4.393 -44.869 1.00 90.94 457 ASN A CA 1
ATOM 3681 C C . ASN A 1 457 ? 4.871 3.342 -45.776 1.00 90.94 457 ASN A C 1
ATOM 3683 O O . ASN A 1 457 ? 5.400 2.341 -45.289 1.00 90.94 457 ASN A O 1
ATOM 3687 N N . GLY A 1 458 ? 4.924 3.583 -47.089 1.00 89.94 458 GLY A N 1
ATOM 3688 C CA . GLY A 1 458 ? 5.783 2.865 -48.027 1.00 89.94 458 GLY A CA 1
ATOM 3689 C C . GLY A 1 458 ? 5.128 1.739 -48.828 1.00 89.94 458 GLY A C 1
ATOM 3690 O O . GLY A 1 458 ? 5.864 0.999 -49.490 1.00 89.94 458 GLY A O 1
ATOM 3691 N N . TYR A 1 459 ? 3.796 1.602 -48.818 1.00 95.19 459 TYR A N 1
ATOM 3692 C CA . TYR A 1 459 ? 3.083 0.718 -49.749 1.00 95.19 459 TYR A CA 1
ATOM 3693 C C . TYR A 1 459 ? 3.254 1.201 -51.199 1.00 95.19 459 TYR A C 1
ATOM 3695 O O . TYR A 1 459 ? 3.283 2.401 -51.469 1.00 95.19 459 TYR A O 1
ATOM 3703 N N . LYS A 1 460 ? 3.415 0.263 -52.141 1.00 92.56 460 LYS A N 1
ATOM 3704 C CA . LYS A 1 460 ? 3.684 0.554 -53.565 1.00 92.56 460 LYS A CA 1
ATOM 3705 C C . LYS A 1 460 ? 2.837 -0.265 -54.538 1.00 92.56 460 LYS A C 1
ATOM 3707 O O . LYS A 1 460 ? 2.951 -0.057 -55.744 1.00 92.56 460 LYS A O 1
ATOM 3712 N N . GLY A 1 461 ? 2.033 -1.195 -54.025 1.00 90.31 461 GLY A N 1
ATOM 3713 C CA . GLY A 1 461 ? 1.063 -1.937 -54.817 1.00 90.31 461 GLY A CA 1
ATOM 3714 C C . GLY A 1 461 ? -0.190 -1.116 -55.123 1.00 90.31 461 GLY A C 1
ATOM 3715 O O . GLY A 1 461 ? -0.220 0.108 -54.988 1.00 90.31 461 GLY A O 1
ATOM 3716 N N . SER A 1 462 ? -1.252 -1.807 -55.518 1.00 92.62 462 SER A N 1
ATOM 3717 C CA . SER A 1 462 ? -2.544 -1.209 -55.853 1.00 92.62 462 SER A CA 1
ATOM 3718 C C . SER A 1 462 ? -3.654 -1.545 -54.858 1.00 92.62 462 SER A C 1
ATOM 3720 O O . SER A 1 462 ? -3.492 -2.367 -53.955 1.00 92.62 462 SER A O 1
ATOM 3722 N N . PHE A 1 463 ? -4.784 -0.860 -55.031 1.00 91.50 463 PHE A N 1
ATOM 3723 C CA . PHE A 1 463 ? -6.020 -1.053 -54.286 1.00 91.50 463 PHE A CA 1
ATOM 3724 C C . PHE A 1 463 ? -7.136 -1.421 -55.288 1.00 91.50 463 PHE A C 1
ATOM 3726 O O . PHE A 1 463 ? -7.462 -0.580 -56.131 1.00 91.50 463 PHE A O 1
ATOM 3733 N N . PRO A 1 464 ? -7.689 -2.651 -55.263 1.00 92.19 464 PRO A N 1
ATOM 3734 C CA . PRO A 1 464 ? -7.192 -3.828 -54.538 1.00 92.19 464 PRO A CA 1
ATOM 3735 C C . PRO A 1 464 ? -5.837 -4.325 -55.096 1.00 92.19 464 PRO A C 1
ATOM 3737 O O . PRO A 1 464 ? -5.437 -3.895 -56.185 1.00 92.19 464 PRO A O 1
ATOM 3740 N N . PRO A 1 465 ? -5.121 -5.230 -54.399 1.00 90.62 465 PRO A N 1
ATOM 3741 C CA . PRO A 1 465 ? -3.809 -5.691 -54.837 1.00 90.62 465 PRO A CA 1
ATOM 3742 C C . PRO A 1 465 ? -3.934 -6.628 -56.045 1.00 90.62 465 PRO A C 1
ATOM 3744 O O . PRO A 1 465 ? -4.809 -7.495 -56.079 1.00 90.62 465 PRO A O 1
ATOM 3747 N N . LYS A 1 466 ? -3.056 -6.479 -57.041 1.00 90.12 466 LYS A N 1
ATOM 3748 C CA . LYS A 1 466 ? -3.113 -7.256 -58.296 1.00 90.12 466 LYS A CA 1
ATOM 3749 C C . LYS A 1 466 ? -2.503 -8.649 -58.190 1.00 90.12 466 LYS A C 1
ATOM 3751 O O . LYS A 1 466 ? -2.892 -9.539 -58.944 1.00 90.12 466 LYS A O 1
ATOM 3756 N N . ASP A 1 467 ? -1.532 -8.838 -57.300 1.00 87.25 467 ASP A N 1
ATOM 3757 C CA . ASP A 1 467 ? -0.812 -10.100 -57.158 1.00 87.25 467 ASP A CA 1
ATOM 3758 C C . ASP A 1 467 ? -0.293 -10.345 -55.731 1.00 87.25 467 ASP A C 1
ATOM 3760 O O . ASP A 1 467 ? -0.415 -9.517 -54.825 1.00 87.25 467 ASP A O 1
ATOM 3764 N N . LYS A 1 468 ? 0.297 -11.530 -55.531 1.00 83.44 468 LYS A N 1
ATOM 3765 C CA . LYS A 1 468 ? 0.778 -12.003 -54.225 1.00 83.44 468 LYS A CA 1
ATOM 3766 C C . LYS A 1 468 ? 1.958 -11.203 -53.663 1.00 83.44 468 LYS A C 1
ATOM 3768 O O . LYS A 1 468 ? 2.206 -11.302 -52.466 1.00 83.44 468 LYS A O 1
ATOM 3773 N N . SER A 1 469 ? 2.693 -10.448 -54.478 1.00 86.69 469 SER A N 1
ATOM 3774 C CA . SER A 1 469 ? 3.770 -9.569 -54.007 1.00 86.69 469 SER A CA 1
ATOM 3775 C C . SER A 1 469 ? 3.222 -8.266 -53.423 1.00 86.69 469 SER A C 1
ATOM 3777 O O . SER A 1 469 ? 3.694 -7.846 -52.368 1.00 86.69 469 SER A O 1
ATOM 3779 N N . GLU A 1 470 ? 2.165 -7.698 -54.016 1.00 90.81 470 GLU A N 1
ATOM 3780 C CA . GLU A 1 470 ? 1.438 -6.561 -53.435 1.00 90.81 470 GLU A CA 1
ATOM 3781 C C . GLU A 1 470 ? 0.750 -6.971 -52.114 1.00 90.81 470 GLU A C 1
ATOM 3783 O O . GLU A 1 470 ? 0.901 -6.284 -51.105 1.00 90.81 470 GLU A O 1
ATOM 3788 N N . VAL A 1 471 ? 0.109 -8.150 -52.065 1.00 84.94 471 VAL A N 1
ATOM 3789 C CA . VAL A 1 471 ? -0.436 -8.733 -50.816 1.00 84.94 471 VAL A CA 1
ATOM 3790 C C . VAL A 1 471 ? 0.656 -8.938 -49.758 1.00 84.94 471 VAL A C 1
ATOM 3792 O O . VAL A 1 471 ? 0.495 -8.513 -48.613 1.00 84.94 471 VAL A O 1
ATOM 3795 N N . LYS A 1 472 ? 1.804 -9.527 -50.128 1.00 85.06 472 LYS A N 1
ATOM 3796 C CA . LYS A 1 472 ? 2.925 -9.713 -49.194 1.00 85.06 472 LYS A CA 1
ATOM 3797 C C . LYS A 1 472 ? 3.467 -8.376 -48.677 1.00 85.06 472 LYS A C 1
ATOM 3799 O O . LYS A 1 472 ? 3.896 -8.316 -47.532 1.00 85.06 472 LYS A O 1
ATOM 3804 N N . GLN A 1 473 ? 3.430 -7.302 -49.470 1.00 90.81 473 GLN A N 1
ATOM 3805 C CA . GLN A 1 473 ? 3.853 -5.984 -48.993 1.00 90.81 473 GLN A CA 1
ATOM 3806 C C . GLN A 1 473 ? 2.965 -5.487 -47.840 1.00 90.81 473 GLN A C 1
ATOM 3808 O O . GLN A 1 473 ? 3.499 -4.974 -46.860 1.00 90.81 473 GLN A O 1
ATOM 3813 N N . LEU A 1 474 ? 1.643 -5.688 -47.914 1.00 89.50 474 LEU A N 1
ATOM 3814 C CA . LEU A 1 474 ? 0.717 -5.356 -46.822 1.00 89.50 474 LEU A CA 1
ATOM 3815 C C . LEU A 1 474 ? 0.980 -6.226 -45.577 1.00 89.50 474 LEU A C 1
ATOM 3817 O O . LEU A 1 474 ? 1.061 -5.702 -44.463 1.00 89.50 474 LEU A O 1
ATOM 3821 N N . TYR A 1 475 ? 1.225 -7.530 -45.758 1.00 85.88 475 TYR A N 1
ATOM 3822 C CA . TYR A 1 475 ? 1.620 -8.428 -44.663 1.00 85.88 475 TYR A CA 1
ATOM 3823 C C . TYR A 1 475 ? 2.919 -7.967 -43.979 1.00 85.88 475 TYR A C 1
ATOM 3825 O O . TYR A 1 475 ? 2.931 -7.736 -42.773 1.00 85.88 475 TYR A O 1
ATOM 3833 N N . ASP A 1 476 ? 3.990 -7.731 -44.745 1.00 83.94 476 ASP A N 1
ATOM 3834 C CA . ASP A 1 476 ? 5.311 -7.309 -44.245 1.00 83.94 476 ASP A CA 1
ATOM 3835 C C . ASP A 1 476 ? 5.298 -5.925 -43.561 1.00 83.94 476 ASP A C 1
ATOM 3837 O O . ASP A 1 476 ? 6.239 -5.580 -42.838 1.00 83.94 476 ASP A O 1
ATOM 3841 N N . MET A 1 477 ? 4.260 -5.114 -43.801 1.00 89.19 477 MET A N 1
ATOM 3842 C CA . MET A 1 477 ? 4.028 -3.836 -43.119 1.00 89.19 477 MET A CA 1
ATOM 3843 C C . MET A 1 477 ? 3.335 -4.011 -41.759 1.00 89.19 477 MET A C 1
ATOM 3845 O O . MET A 1 477 ? 3.598 -3.214 -40.859 1.00 89.19 477 MET A O 1
ATOM 3849 N N . ASN A 1 478 ? 2.516 -5.052 -41.577 1.00 82.19 478 ASN A N 1
ATOM 3850 C CA . ASN A 1 478 ? 1.828 -5.364 -40.314 1.00 82.19 478 ASN A CA 1
ATOM 3851 C C . ASN A 1 478 ? 2.627 -6.299 -39.405 1.00 82.19 478 ASN A C 1
ATOM 3853 O O . ASN A 1 478 ? 2.597 -6.123 -38.188 1.00 82.19 478 ASN A O 1
ATOM 3857 N N . TYR A 1 479 ? 3.353 -7.243 -40.009 1.00 77.75 479 TYR A N 1
ATOM 3858 C CA . TYR A 1 479 ? 4.171 -8.268 -39.359 1.00 77.75 479 TYR A CA 1
ATOM 3859 C C . TYR A 1 479 ? 5.650 -8.121 -39.765 1.00 77.75 479 TYR A C 1
ATOM 3861 O O . TYR A 1 479 ? 6.233 -9.026 -40.374 1.00 77.75 479 TYR A O 1
ATOM 3869 N N . PRO A 1 480 ? 6.288 -6.964 -39.482 1.00 70.88 480 PRO A N 1
ATOM 3870 C CA . PRO A 1 480 ? 7.699 -6.735 -39.784 1.00 70.88 480 PRO A CA 1
ATOM 3871 C C . PRO A 1 480 ? 8.618 -7.828 -39.205 1.00 70.88 480 PRO A C 1
ATOM 3873 O O . PRO A 1 480 ? 9.631 -8.146 -39.835 1.00 70.88 480 PRO A O 1
ATOM 3876 N N . GLU A 1 481 ? 8.237 -8.455 -38.090 1.00 63.59 481 GLU A N 1
ATOM 3877 C CA . GLU A 1 481 ? 8.902 -9.604 -37.459 1.00 63.59 481 GLU A CA 1
ATOM 3878 C C . GLU A 1 481 ? 9.115 -10.807 -38.383 1.00 63.59 481 GLU A C 1
ATOM 3880 O O . GLU A 1 481 ? 10.223 -11.347 -38.425 1.00 63.59 481 GLU A O 1
ATOM 3885 N N . ASP A 1 482 ? 8.127 -11.172 -39.200 1.00 64.12 482 ASP A N 1
ATOM 3886 C CA . ASP A 1 482 ? 8.239 -12.293 -40.142 1.00 64.12 482 ASP A CA 1
ATOM 3887 C C . ASP A 1 482 ? 9.144 -11.951 -41.343 1.00 64.12 482 ASP A C 1
ATOM 3889 O O . ASP A 1 482 ? 9.591 -12.831 -42.081 1.00 64.12 482 ASP A O 1
ATOM 3893 N N . SER A 1 483 ? 9.473 -10.663 -41.508 1.00 58.97 483 SER A N 1
ATOM 3894 C CA . SER A 1 483 ? 10.505 -10.160 -42.424 1.00 58.97 483 SER A CA 1
ATOM 3895 C C . SER A 1 483 ? 11.856 -9.872 -41.744 1.00 58.97 483 SER A C 1
ATOM 3897 O O . SER A 1 483 ? 12.754 -9.334 -42.392 1.00 58.97 483 SER A O 1
ATOM 3899 N N . GLY A 1 484 ? 12.016 -10.219 -40.460 1.00 56.25 484 GLY A N 1
ATOM 3900 C CA . GLY A 1 484 ? 13.256 -10.029 -39.698 1.00 56.25 484 GLY A CA 1
ATOM 3901 C C . GLY A 1 484 ? 13.501 -8.596 -39.210 1.00 56.25 484 GLY A C 1
ATOM 3902 O O . GLY A 1 484 ? 14.646 -8.153 -39.188 1.00 56.25 484 GLY A O 1
ATOM 3903 N N . LYS A 1 485 ? 12.442 -7.859 -38.855 1.00 62.22 485 LYS A N 1
ATOM 3904 C CA . LYS A 1 485 ? 12.495 -6.498 -38.287 1.00 62.22 485 LYS A CA 1
ATOM 3905 C C . LYS A 1 485 ? 11.726 -6.451 -36.959 1.00 62.22 485 LYS A C 1
ATOM 3907 O O . LYS A 1 485 ? 10.856 -7.277 -36.724 1.00 62.22 485 LYS A O 1
ATOM 3912 N N . GLU A 1 486 ? 11.976 -5.459 -36.110 1.00 59.31 486 GLU A N 1
ATOM 3913 C CA . GLU A 1 486 ? 11.264 -5.318 -34.824 1.00 59.31 486 GLU A CA 1
ATOM 3914 C C . GLU A 1 486 ? 9.723 -5.195 -34.989 1.00 59.31 486 GLU A C 1
ATOM 3916 O O . GLU A 1 486 ? 9.266 -4.421 -35.845 1.00 59.31 486 GLU A O 1
ATOM 3921 N N . PRO A 1 487 ? 8.904 -5.878 -34.157 1.00 62.00 487 PRO A N 1
ATOM 3922 C CA . PRO A 1 487 ? 7.457 -5.668 -34.098 1.00 62.00 487 PRO A CA 1
ATOM 3923 C C . PRO A 1 487 ? 7.113 -4.201 -33.828 1.00 62.00 487 PRO A C 1
ATOM 3925 O O . PRO A 1 487 ? 7.703 -3.559 -32.959 1.00 62.00 487 PRO A O 1
ATOM 3928 N N . GLY A 1 488 ? 6.148 -3.645 -34.563 1.00 74.38 488 GLY A N 1
ATOM 3929 C CA . GLY A 1 488 ? 5.775 -2.233 -34.411 1.00 74.38 488 GLY A CA 1
ATOM 3930 C C . GLY A 1 488 ? 6.803 -1.224 -34.945 1.00 74.38 488 GLY A C 1
ATOM 3931 O O . GLY A 1 488 ? 6.661 -0.032 -34.685 1.00 74.38 488 GLY A O 1
ATOM 3932 N N . SER A 1 489 ? 7.818 -1.662 -35.704 1.00 77.38 489 SER A N 1
ATOM 3933 C CA . SER A 1 489 ? 8.881 -0.806 -36.275 1.00 77.38 489 SER A CA 1
ATOM 3934 C C . SER A 1 489 ? 8.424 0.250 -37.292 1.00 77.38 489 SER A C 1
ATOM 3936 O O . SER A 1 489 ? 9.239 1.056 -37.742 1.00 77.38 489 SER A O 1
ATOM 3938 N N . ASN A 1 490 ? 7.142 0.264 -37.655 1.00 85.94 490 ASN A N 1
ATOM 3939 C CA . ASN A 1 490 ? 6.517 1.262 -38.516 1.00 85.94 490 ASN A CA 1
ATOM 3940 C C . ASN A 1 490 ? 5.080 1.563 -38.019 1.00 85.94 490 ASN A C 1
ATOM 3942 O O . ASN A 1 490 ? 4.504 0.718 -37.326 1.00 85.94 490 ASN A O 1
ATOM 3946 N N . PRO A 1 491 ? 4.477 2.717 -38.366 1.00 88.50 491 PRO A N 1
ATOM 3947 C CA . PRO A 1 491 ? 3.125 3.088 -37.936 1.00 88.50 491 PRO A CA 1
ATOM 3948 C C . PRO A 1 491 ? 2.015 2.065 -38.228 1.00 88.50 491 PRO A C 1
ATOM 3950 O O . PRO A 1 491 ? 1.109 1.936 -37.410 1.00 88.50 491 PRO A O 1
ATOM 3953 N N . VAL A 1 492 ? 2.090 1.289 -39.315 1.00 89.62 492 VAL A N 1
ATOM 3954 C CA . VAL A 1 492 ? 1.104 0.235 -39.630 1.00 89.62 492 VAL A CA 1
ATOM 3955 C C . VAL A 1 492 ? 1.214 -0.921 -38.631 1.00 89.62 492 VAL A C 1
ATOM 3957 O O . VAL A 1 492 ? 0.231 -1.271 -37.983 1.00 89.62 492 VAL A O 1
ATOM 3960 N N . ALA A 1 493 ? 2.423 -1.440 -38.396 1.00 82.12 493 ALA A N 1
ATOM 3961 C CA . ALA A 1 493 ? 2.660 -2.457 -37.367 1.00 82.12 493 ALA A CA 1
ATOM 3962 C C . ALA A 1 493 ? 2.361 -1.946 -35.942 1.00 82.12 493 ALA A C 1
ATOM 3964 O O . ALA A 1 493 ? 1.855 -2.688 -35.099 1.00 82.12 493 ALA A O 1
ATOM 3965 N N . LYS A 1 494 ? 2.645 -0.668 -35.650 1.00 81.94 494 LYS A N 1
ATOM 3966 C CA . LYS A 1 494 ? 2.317 -0.027 -34.363 1.00 81.94 494 LYS A CA 1
ATOM 3967 C C . LYS A 1 494 ? 0.797 0.022 -34.159 1.00 81.94 494 LYS A C 1
ATOM 3969 O O . LYS A 1 494 ? 0.323 -0.353 -33.086 1.00 81.94 494 LYS A O 1
ATOM 3974 N N . ALA A 1 495 ? 0.044 0.400 -35.195 1.00 86.25 495 ALA A N 1
ATOM 3975 C CA . ALA A 1 495 ? -1.415 0.374 -35.186 1.00 86.25 495 ALA A CA 1
ATOM 3976 C C . ALA A 1 495 ? -1.950 -1.057 -35.009 1.00 86.25 495 ALA A C 1
ATOM 3978 O O . ALA A 1 495 ? -2.809 -1.279 -34.161 1.00 86.25 495 ALA A O 1
ATOM 3979 N N . GLN A 1 496 ? -1.382 -2.049 -35.701 1.00 83.38 496 GLN A N 1
ATOM 3980 C CA . GLN A 1 496 ? -1.756 -3.460 -35.552 1.00 83.38 496 GLN A CA 1
ATOM 3981 C C . GLN A 1 496 ? -1.533 -3.990 -34.121 1.00 83.38 496 GLN A C 1
ATOM 3983 O O . GLN A 1 496 ? -2.393 -4.668 -33.550 1.00 83.38 496 GLN A O 1
ATOM 3988 N N . LEU A 1 497 ? -0.414 -3.651 -33.472 1.00 74.88 497 LEU A N 1
ATOM 3989 C CA . LEU A 1 497 ? -0.183 -4.014 -32.067 1.00 74.88 497 LEU A CA 1
ATOM 3990 C C . LEU A 1 497 ? -1.158 -3.301 -31.111 1.00 74.88 497 LEU A C 1
ATOM 3992 O O . LEU A 1 497 ? -1.669 -3.923 -30.172 1.00 74.88 497 LEU A O 1
ATOM 3996 N N . ALA A 1 498 ? -1.447 -2.019 -31.354 1.00 79.50 498 ALA A N 1
ATOM 3997 C CA . ALA A 1 498 ? -2.376 -1.225 -30.552 1.00 79.50 498 ALA A CA 1
ATOM 3998 C C . ALA A 1 498 ? -3.838 -1.695 -30.698 1.00 79.50 498 ALA A C 1
ATOM 4000 O O . ALA A 1 498 ? -4.535 -1.812 -29.687 1.00 79.50 498 ALA A O 1
ATOM 4001 N N . TRP A 1 499 ? -4.265 -2.056 -31.911 1.00 82.06 499 TRP A N 1
ATOM 4002 C CA . TRP A 1 499 ? -5.560 -2.664 -32.241 1.00 82.06 499 TRP A CA 1
ATOM 4003 C C . TRP A 1 499 ? -5.772 -3.982 -31.501 1.00 82.06 499 TRP A C 1
ATOM 4005 O O . TRP A 1 499 ? -6.744 -4.157 -30.762 1.00 82.06 499 TRP A O 1
ATOM 4015 N N . ASN A 1 500 ? -4.802 -4.891 -31.619 1.00 76.00 500 ASN A N 1
ATOM 4016 C CA . ASN A 1 500 ? -4.837 -6.174 -30.928 1.00 76.00 500 ASN A CA 1
ATOM 4017 C C . ASN A 1 500 ? -4.856 -6.012 -29.402 1.00 76.00 500 ASN A C 1
ATOM 4019 O O . ASN A 1 500 ? -5.420 -6.858 -28.706 1.00 76.00 500 ASN A O 1
ATOM 4023 N N . GLN A 1 501 ? -4.284 -4.928 -28.865 1.00 73.50 501 GLN A N 1
ATOM 4024 C CA . GLN A 1 501 ? -4.433 -4.583 -27.454 1.00 73.50 501 GLN A CA 1
ATOM 4025 C C . GLN A 1 501 ? -5.827 -4.023 -27.134 1.00 73.50 501 GLN A C 1
ATOM 4027 O O . GLN A 1 501 ? -6.417 -4.483 -26.165 1.00 73.50 501 GLN A O 1
ATOM 4032 N N . LEU A 1 502 ? -6.391 -3.119 -27.945 1.00 78.50 502 LEU A N 1
ATOM 4033 C CA . LEU A 1 502 ? -7.745 -2.576 -27.744 1.00 78.50 502 LEU A CA 1
ATOM 4034 C C . LEU A 1 502 ? -8.828 -3.665 -27.752 1.00 78.50 502 LEU A C 1
ATOM 4036 O O . LEU A 1 502 ? -9.665 -3.692 -26.853 1.00 78.50 502 LEU A O 1
ATOM 4040 N N . ARG A 1 503 ? -8.771 -4.633 -28.679 1.00 81.94 503 ARG A N 1
ATOM 4041 C CA . ARG A 1 503 ? -9.707 -5.777 -28.683 1.00 81.94 503 ARG A CA 1
ATOM 4042 C C . ARG A 1 503 ? -9.581 -6.634 -27.413 1.00 81.94 503 ARG A C 1
ATOM 4044 O O . ARG A 1 503 ? -10.597 -7.067 -26.874 1.00 81.94 503 ARG A O 1
ATOM 4051 N N . ARG A 1 504 ? -8.366 -6.819 -26.870 1.00 75.50 504 ARG A N 1
ATOM 4052 C CA . ARG A 1 504 ? -8.148 -7.477 -25.559 1.00 75.50 504 ARG A CA 1
ATOM 4053 C C . ARG A 1 504 ? -8.683 -6.644 -24.388 1.00 75.50 504 ARG A C 1
ATOM 4055 O O . ARG A 1 504 ? -9.327 -7.204 -23.504 1.00 75.50 504 ARG A O 1
ATOM 4062 N N . ASP A 1 505 ? -8.440 -5.334 -24.392 1.00 75.81 505 ASP A N 1
ATOM 4063 C CA . ASP A 1 505 ? -8.915 -4.397 -23.366 1.00 75.81 505 ASP A CA 1
ATOM 4064 C C . ASP A 1 505 ? -10.459 -4.399 -23.310 1.00 75.81 505 ASP A C 1
ATOM 4066 O O . ASP A 1 505 ? -11.048 -4.516 -22.233 1.00 75.81 505 ASP A O 1
ATOM 4070 N N . ASN A 1 506 ? -11.122 -4.362 -24.473 1.00 83.00 506 ASN A N 1
ATOM 4071 C CA . ASN A 1 506 ? -12.582 -4.375 -24.585 1.00 83.00 506 ASN A CA 1
ATOM 4072 C C . ASN A 1 506 ? -13.200 -5.733 -24.200 1.00 83.00 506 ASN A C 1
ATOM 4074 O O . ASN A 1 506 ? -14.222 -5.771 -23.515 1.00 83.00 506 ASN A O 1
ATOM 4078 N N . MET A 1 507 ? -12.546 -6.846 -24.555 1.00 83.69 507 MET A N 1
ATOM 4079 C CA . MET A 1 507 ? -12.937 -8.195 -24.127 1.00 83.69 507 MET A CA 1
ATOM 4080 C C . MET A 1 507 ? -12.881 -8.356 -22.606 1.00 83.69 507 MET A C 1
ATOM 4082 O O . MET A 1 507 ? -13.830 -8.857 -21.999 1.00 83.69 507 MET A O 1
ATOM 4086 N N . ALA A 1 508 ? -11.805 -7.883 -21.970 1.00 76.25 508 ALA A N 1
ATOM 4087 C CA . ALA A 1 508 ? -11.688 -7.876 -20.516 1.00 76.25 508 ALA A CA 1
ATOM 4088 C C . ALA A 1 508 ? -12.759 -6.980 -19.866 1.00 76.25 508 ALA A C 1
ATOM 4090 O O . ALA A 1 508 ? -13.370 -7.380 -18.875 1.00 76.25 508 ALA A O 1
ATOM 4091 N N . ARG A 1 509 ? -13.040 -5.808 -20.455 1.00 82.75 509 ARG A N 1
ATOM 4092 C CA . ARG A 1 509 ? -14.090 -4.882 -20.004 1.00 82.75 509 ARG A CA 1
ATOM 4093 C C . ARG A 1 509 ? -15.482 -5.529 -20.022 1.00 82.75 509 ARG A C 1
ATOM 4095 O O . ARG A 1 509 ? -16.101 -5.601 -18.961 1.00 82.75 509 ARG A O 1
ATOM 4102 N N . LYS A 1 510 ? -15.942 -6.050 -21.171 1.00 85.88 510 LYS A N 1
ATOM 4103 C CA . LYS A 1 510 ? -17.248 -6.734 -21.276 1.00 85.88 510 LYS A CA 1
ATOM 4104 C C . LYS A 1 510 ? -17.321 -7.963 -20.361 1.00 85.88 510 LYS A C 1
ATOM 4106 O O . LYS A 1 510 ? -18.335 -8.167 -19.701 1.00 85.88 510 LYS A O 1
ATOM 4111 N N . THR A 1 511 ? -16.231 -8.727 -20.232 1.00 84.25 511 THR A N 1
ATOM 4112 C CA . THR A 1 511 ? -16.149 -9.848 -19.276 1.00 84.25 511 THR A CA 1
ATOM 4113 C C . THR A 1 511 ? -16.409 -9.384 -17.840 1.00 84.25 511 THR A C 1
ATOM 4115 O O . THR A 1 511 ? -17.225 -9.978 -17.141 1.00 84.25 511 THR A O 1
ATOM 4118 N N . GLU A 1 512 ? -15.769 -8.303 -17.379 1.00 78.56 512 GLU A N 1
ATOM 4119 C CA . GLU A 1 512 ? -16.043 -7.789 -16.034 1.00 78.56 512 GLU A CA 1
ATOM 4120 C C . GLU A 1 512 ? -17.460 -7.211 -15.872 1.00 78.56 512 GLU A C 1
ATOM 4122 O O . GLU A 1 512 ? -17.980 -7.221 -14.758 1.00 78.56 512 GLU A O 1
ATOM 4127 N N . GLU A 1 513 ? -18.057 -6.642 -16.920 1.00 84.75 513 GLU A N 1
ATOM 4128 C CA . GLU A 1 513 ? -19.412 -6.071 -16.885 1.00 84.75 513 GLU A CA 1
ATOM 4129 C C . GLU A 1 513 ? -20.461 -7.165 -16.660 1.00 84.75 513 GLU A C 1
ATOM 4131 O O . GLU A 1 513 ? -21.170 -7.120 -15.655 1.00 84.75 513 GLU A O 1
ATOM 4136 N N . TYR A 1 514 ? -20.453 -8.224 -17.470 1.00 90.56 514 TYR A N 1
ATOM 4137 C CA . TYR A 1 514 ? -21.350 -9.368 -17.282 1.00 90.56 514 TYR A CA 1
ATOM 4138 C C . TYR A 1 514 ? -21.160 -10.076 -15.928 1.00 90.56 514 TYR A C 1
ATOM 4140 O O . TYR A 1 514 ? -22.143 -10.455 -15.288 1.00 90.56 514 TYR A O 1
ATOM 4148 N N . ILE A 1 515 ? -19.925 -10.176 -15.414 1.00 85.94 515 ILE A N 1
ATOM 4149 C CA . ILE A 1 515 ? -19.674 -10.703 -14.057 1.00 85.94 515 ILE A CA 1
ATOM 4150 C C . ILE A 1 515 ? -20.322 -9.817 -12.976 1.00 85.94 515 ILE A C 1
ATOM 4152 O O . ILE A 1 515 ? -20.860 -10.338 -11.998 1.00 85.94 515 ILE A O 1
ATOM 4156 N N . LYS A 1 516 ? -20.318 -8.484 -13.135 1.00 83.62 516 LYS A N 1
ATOM 4157 C CA . LYS A 1 516 ? -20.982 -7.551 -12.197 1.00 83.62 516 LYS A CA 1
ATOM 4158 C C . LYS A 1 516 ? -22.509 -7.663 -12.253 1.00 83.62 516 LYS A C 1
ATOM 4160 O O . LYS A 1 516 ? -23.162 -7.407 -11.243 1.00 83.62 516 LYS A O 1
ATOM 4165 N N . GLU A 1 517 ? -23.060 -8.083 -13.389 1.00 89.06 517 GLU A N 1
ATOM 4166 C CA . GLU A 1 517 ? -24.488 -8.371 -13.585 1.00 89.06 517 GLU A CA 1
ATOM 4167 C C . GLU A 1 517 ? -24.899 -9.795 -13.152 1.00 89.06 517 GLU A C 1
ATOM 4169 O O . GLU A 1 517 ? -26.082 -10.133 -13.168 1.00 89.06 517 GLU A O 1
ATOM 4174 N N . GLY A 1 518 ? -23.945 -10.612 -12.689 1.00 90.19 518 GLY A N 1
ATOM 4175 C CA . GLY A 1 518 ? -24.197 -11.946 -12.136 1.00 90.19 518 GLY A CA 1
ATOM 4176 C C . GLY A 1 518 ? -24.139 -13.090 -13.151 1.00 90.19 518 GLY A C 1
ATOM 4177 O O . GLY A 1 518 ? -24.632 -14.177 -12.861 1.00 90.19 518 GLY A O 1
ATOM 4178 N N . TYR A 1 519 ? -23.544 -12.869 -14.323 1.00 95.88 519 TYR A N 1
ATOM 4179 C CA . TYR A 1 519 ? -23.293 -13.919 -15.308 1.00 95.88 519 TYR A CA 1
ATOM 4180 C C . TYR A 1 519 ? -21.951 -14.615 -15.072 1.00 95.88 519 TYR A C 1
ATOM 4182 O O . TYR A 1 519 ? -20.957 -14.003 -14.670 1.00 95.88 519 TYR A O 1
ATOM 4190 N N . LYS A 1 520 ? -21.902 -15.897 -15.427 1.00 96.06 520 LYS A N 1
ATOM 4191 C CA . LYS A 1 520 ? -20.672 -16.638 -15.700 1.00 96.06 520 LYS A CA 1
ATOM 4192 C C . LYS A 1 520 ? -20.294 -16.426 -17.163 1.00 96.06 520 LYS A C 1
ATOM 4194 O O . LYS A 1 520 ? -21.124 -16.628 -18.047 1.00 96.06 520 LYS A O 1
ATOM 4199 N N . VAL A 1 521 ? -19.060 -16.005 -17.422 1.00 95.12 521 VAL A N 1
ATOM 4200 C CA . VAL A 1 521 ? -18.634 -15.579 -18.763 1.00 95.12 521 VAL A CA 1
ATOM 4201 C C . VAL A 1 521 ? -17.769 -16.643 -19.427 1.00 95.12 521 VAL A C 1
ATOM 4203 O O . VAL A 1 521 ? -16.664 -16.937 -18.969 1.00 95.12 521 VAL A O 1
ATOM 4206 N N . LEU A 1 522 ? -18.257 -17.188 -20.535 1.00 94.50 522 LEU A N 1
ATOM 4207 C CA . LEU A 1 522 ? -17.485 -18.009 -21.458 1.00 94.50 522 LEU A CA 1
ATOM 4208 C C . LEU A 1 522 ? -16.959 -17.129 -22.597 1.00 94.50 522 LEU A C 1
ATOM 4210 O O . LEU A 1 522 ? -17.705 -16.330 -23.156 1.00 94.50 522 LEU A O 1
ATOM 4214 N N . VAL A 1 523 ? -15.693 -17.295 -22.974 1.00 91.62 523 VAL A N 1
ATOM 4215 C CA . VAL A 1 523 ? -15.087 -16.613 -24.126 1.00 91.62 523 VAL A CA 1
ATOM 4216 C C . VAL A 1 523 ? -14.265 -17.617 -24.925 1.00 91.62 523 VAL A C 1
ATOM 4218 O O . VAL A 1 523 ? -13.445 -18.342 -24.357 1.00 91.62 523 VAL A O 1
ATOM 4221 N N . VAL A 1 524 ? -14.460 -17.668 -26.241 1.00 87.50 524 VAL A N 1
ATOM 4222 C CA . VAL A 1 524 ? -13.798 -18.652 -27.118 1.00 87.50 524 VAL A CA 1
ATOM 4223 C C . VAL A 1 524 ? -13.169 -17.937 -28.326 1.00 87.50 524 VAL A C 1
ATOM 4225 O O . VAL A 1 524 ? -13.727 -17.981 -29.419 1.00 87.50 524 VAL A O 1
ATOM 4228 N N . PRO A 1 525 ? -12.056 -17.199 -28.122 1.00 81.38 525 PRO A N 1
ATOM 4229 C CA . PRO A 1 525 ? -11.392 -16.430 -29.172 1.00 81.38 525 PRO A CA 1
ATOM 4230 C C . PRO A 1 525 ? -10.370 -17.244 -29.961 1.00 81.38 525 PRO A C 1
ATOM 4232 O O . PRO A 1 525 ? -9.915 -18.298 -29.510 1.00 81.38 525 PRO A O 1
ATOM 4235 N N . GLY A 1 526 ? -9.886 -16.679 -31.069 1.00 74.81 526 GLY A N 1
ATOM 4236 C CA . GLY A 1 526 ? -8.705 -17.207 -31.755 1.00 74.81 526 GLY A CA 1
ATOM 4237 C C . GLY A 1 526 ? -7.503 -17.390 -30.809 1.00 74.81 526 GLY A C 1
ATOM 4238 O O . GLY A 1 526 ? -7.264 -16.596 -29.888 1.00 74.81 526 GLY A O 1
ATOM 4239 N N . ALA A 1 527 ? -6.725 -18.455 -31.026 1.00 68.06 527 ALA A N 1
ATOM 4240 C CA . ALA A 1 527 ? -5.632 -18.913 -30.161 1.00 68.06 527 ALA A CA 1
ATOM 4241 C C . ALA A 1 527 ? -4.699 -17.790 -29.661 1.00 68.06 527 ALA A C 1
ATOM 4243 O O . ALA A 1 527 ? -4.366 -17.730 -28.473 1.00 68.06 527 ALA A O 1
ATOM 4244 N N . THR A 1 528 ? -4.304 -16.874 -30.545 1.00 61.12 528 THR A N 1
ATOM 4245 C CA . THR A 1 528 ? -3.407 -15.747 -30.241 1.00 61.12 528 THR A CA 1
ATOM 4246 C C . THR A 1 528 ? -3.938 -14.870 -29.099 1.00 61.12 528 THR A C 1
ATOM 4248 O O . THR A 1 528 ? -3.188 -14.512 -28.185 1.00 61.12 528 THR A O 1
ATOM 4251 N N . HIS A 1 529 ? -5.246 -14.591 -29.074 1.00 66.75 529 HIS A N 1
ATOM 4252 C CA . HIS A 1 529 ? -5.885 -13.822 -28.003 1.00 66.75 529 HIS A CA 1
ATOM 4253 C C . HIS A 1 529 ? -5.938 -14.610 -26.681 1.00 66.75 529 HIS A C 1
ATOM 4255 O O . HIS A 1 529 ? -5.597 -14.063 -25.627 1.00 66.75 529 HIS A O 1
ATOM 4261 N N . GLY A 1 530 ? -6.273 -15.906 -26.726 1.00 64.00 530 GLY A N 1
ATOM 4262 C CA . GLY A 1 530 ? -6.304 -16.776 -25.540 1.00 64.00 530 GLY A CA 1
ATOM 4263 C C . GLY A 1 530 ? -4.941 -16.917 -24.842 1.00 64.00 530 GLY A C 1
ATOM 4264 O O . GLY A 1 530 ? -4.855 -16.824 -23.614 1.00 64.00 530 GLY A O 1
ATOM 4265 N N . SER A 1 531 ? -3.856 -17.059 -25.615 1.00 61.38 531 SER A N 1
ATOM 4266 C CA . SER A 1 531 ? -2.477 -17.134 -25.095 1.00 61.38 531 SER A CA 1
ATOM 4267 C C . SER A 1 531 ? -2.043 -15.845 -24.378 1.00 61.38 531 SER A C 1
ATOM 4269 O O . SER A 1 531 ? -1.477 -15.883 -23.274 1.00 61.38 531 SER A O 1
ATOM 4271 N N . ALA A 1 532 ? -2.367 -14.684 -24.960 1.00 57.78 532 ALA A N 1
ATOM 4272 C CA . ALA A 1 532 ? -2.067 -13.379 -24.374 1.00 57.78 532 ALA A CA 1
ATOM 4273 C C . ALA A 1 532 ? -2.776 -13.179 -23.019 1.00 57.78 532 ALA A C 1
ATOM 4275 O O . ALA A 1 532 ? -2.138 -12.796 -22.034 1.00 57.78 532 ALA A O 1
ATOM 4276 N N . ILE A 1 533 ? -4.067 -13.521 -22.940 1.00 62.66 533 ILE A N 1
ATOM 4277 C CA . ILE A 1 533 ? -4.877 -13.417 -21.714 1.00 62.66 533 ILE A CA 1
ATOM 4278 C C . ILE A 1 533 ? -4.353 -14.344 -20.611 1.00 62.66 533 ILE A C 1
ATOM 4280 O O . ILE A 1 533 ? -4.252 -13.933 -19.451 1.00 62.66 533 ILE A O 1
ATOM 4284 N N . ASN A 1 534 ? -3.970 -15.578 -20.948 1.00 60.25 534 ASN A N 1
ATOM 4285 C CA . ASN A 1 534 ? -3.419 -16.524 -19.974 1.00 60.25 534 ASN A CA 1
ATOM 4286 C C . ASN A 1 534 ? -2.088 -16.014 -19.395 1.00 60.25 534 ASN A C 1
ATOM 4288 O O . ASN A 1 534 ? -1.846 -16.080 -18.187 1.00 60.25 534 ASN A O 1
ATOM 4292 N N . SER A 1 535 ? -1.247 -15.429 -20.250 1.00 54.19 535 SER A N 1
ATOM 4293 C CA . SER A 1 535 ? 0.033 -14.828 -19.867 1.00 54.19 535 SER A CA 1
ATOM 4294 C C . SER A 1 535 ? -0.148 -13.619 -18.937 1.00 54.19 535 SER A C 1
ATOM 4296 O O . SER A 1 535 ? 0.507 -13.539 -17.893 1.00 54.19 535 SER A O 1
ATOM 4298 N N . GLN A 1 536 ? -1.092 -12.724 -19.250 1.00 55.34 536 GLN A N 1
ATOM 4299 C CA . GLN A 1 536 ? -1.459 -11.589 -18.395 1.00 55.34 536 GLN A CA 1
ATOM 4300 C C . GLN A 1 536 ? -2.019 -12.051 -17.038 1.00 55.34 536 GLN A C 1
ATOM 4302 O O . GLN A 1 536 ? -1.541 -11.612 -15.990 1.00 55.34 536 GLN A O 1
ATOM 4307 N N . ASN A 1 537 ? -2.965 -12.997 -17.028 1.00 55.12 537 ASN A N 1
ATOM 4308 C CA . ASN A 1 537 ? -3.582 -13.503 -15.797 1.00 55.12 537 ASN A CA 1
ATOM 4309 C C . ASN A 1 537 ? -2.603 -14.269 -14.891 1.00 55.12 537 ASN A C 1
ATOM 4311 O O . ASN A 1 537 ? -2.699 -14.167 -13.665 1.00 55.12 537 ASN A O 1
ATOM 4315 N N . ARG A 1 538 ? -1.629 -14.996 -15.456 1.00 49.78 538 ARG A N 1
ATOM 4316 C CA . ARG A 1 538 ? -0.539 -15.622 -14.680 1.00 49.78 538 ARG A CA 1
ATOM 4317 C C . ARG A 1 538 ? 0.313 -14.575 -13.978 1.00 49.78 538 ARG A C 1
ATOM 4319 O O . ARG A 1 538 ? 0.593 -14.728 -12.790 1.00 49.78 538 ARG A O 1
ATOM 4326 N N . ASN A 1 539 ? 0.681 -13.504 -14.680 1.00 45.56 539 ASN A N 1
ATOM 4327 C CA . ASN A 1 539 ? 1.436 -12.411 -14.078 1.00 45.56 539 ASN A CA 1
ATOM 4328 C C . ASN A 1 539 ? 0.603 -11.710 -12.986 1.00 45.56 539 ASN A C 1
ATOM 4330 O O . ASN A 1 539 ? 1.091 -11.610 -11.862 1.00 45.56 539 ASN A O 1
ATOM 4334 N N . ARG A 1 540 ? -0.674 -11.366 -13.231 1.00 50.28 540 ARG A N 1
ATOM 4335 C CA . ARG A 1 540 ? -1.568 -10.765 -12.215 1.00 50.28 540 ARG A CA 1
ATOM 4336 C C . ARG A 1 540 ? -1.675 -11.622 -10.945 1.00 50.28 540 ARG A C 1
ATOM 4338 O O . ARG A 1 540 ? -1.470 -11.115 -9.845 1.00 50.28 540 ARG A O 1
ATOM 4345 N N . LYS A 1 541 ? -1.900 -12.937 -11.076 1.00 51.72 541 LYS A N 1
ATOM 4346 C CA . LYS A 1 541 ? -1.990 -13.862 -9.926 1.00 51.72 541 LYS A CA 1
ATOM 4347 C C . LYS A 1 541 ? -0.672 -13.952 -9.131 1.00 51.72 541 LYS A C 1
ATOM 4349 O O . LYS A 1 541 ? -0.714 -14.044 -7.904 1.00 51.72 541 LYS A O 1
ATOM 4354 N N . GLN A 1 542 ? 0.491 -13.860 -9.786 1.00 49.16 542 GLN A N 1
ATOM 4355 C CA . GLN A 1 542 ? 1.789 -13.785 -9.093 1.00 49.16 542 GLN A CA 1
ATOM 4356 C C . GLN A 1 542 ? 2.004 -12.440 -8.377 1.00 49.16 542 GLN A C 1
ATOM 4358 O O . GLN A 1 542 ? 2.472 -12.422 -7.237 1.00 49.16 542 GLN A O 1
ATOM 4363 N N . GLN A 1 543 ? 1.617 -11.326 -9.001 1.00 49.16 543 GLN A N 1
ATOM 4364 C CA . GLN A 1 543 ? 1.715 -9.977 -8.427 1.00 49.16 543 GLN A CA 1
ATOM 4365 C C . GLN A 1 543 ? 0.806 -9.823 -7.195 1.00 49.16 543 GLN A C 1
ATOM 4367 O O . GLN A 1 543 ? 1.241 -9.324 -6.156 1.00 49.16 543 GLN A O 1
ATOM 4372 N N . GLU A 1 544 ? -0.415 -10.363 -7.244 1.00 49.81 544 GLU A N 1
ATOM 4373 C CA . GLU A 1 544 ? -1.315 -10.451 -6.091 1.00 49.81 544 GLU A CA 1
ATOM 4374 C C . GLU A 1 544 ? -0.732 -11.263 -4.931 1.00 49.81 544 GLU A C 1
ATOM 4376 O O . GLU A 1 544 ? -0.857 -10.865 -3.769 1.00 49.81 544 GLU A O 1
ATOM 4381 N N . GLN A 1 545 ? -0.128 -12.422 -5.222 1.00 49.81 545 GLN A N 1
ATOM 4382 C CA . GLN A 1 545 ? 0.510 -13.246 -4.198 1.00 49.81 545 GLN A CA 1
ATOM 4383 C C . GLN A 1 545 ? 1.679 -12.492 -3.559 1.00 49.81 545 GLN A C 1
ATOM 4385 O O . GLN A 1 545 ? 1.783 -12.481 -2.332 1.00 49.81 545 GLN A O 1
ATOM 4390 N N . PHE A 1 546 ? 2.501 -11.801 -4.356 1.00 48.62 546 PHE A N 1
ATOM 4391 C CA . PHE A 1 546 ? 3.588 -10.988 -3.821 1.00 48.62 546 PHE A CA 1
ATOM 4392 C C . PHE A 1 546 ? 3.084 -9.794 -3.003 1.00 48.62 546 PHE A C 1
ATOM 4394 O O . PHE A 1 546 ? 3.588 -9.579 -1.908 1.00 48.62 546 PHE A O 1
ATOM 4401 N N . SER A 1 547 ? 2.038 -9.075 -3.426 1.00 45.47 547 SER A N 1
ATOM 4402 C CA . SER A 1 547 ? 1.432 -8.004 -2.613 1.00 45.47 547 SER A CA 1
ATOM 4403 C C . SER A 1 547 ? 0.946 -8.531 -1.250 1.00 45.47 547 SER A C 1
ATOM 4405 O O . SER A 1 547 ? 1.190 -7.915 -0.209 1.00 45.47 547 SER A O 1
ATOM 4407 N N . LYS A 1 548 ? 0.346 -9.731 -1.222 1.00 50.38 548 LYS A N 1
ATOM 4408 C CA . LYS A 1 548 ? -0.066 -10.432 0.010 1.00 50.38 548 LYS A CA 1
ATOM 4409 C C . LYS A 1 548 ? 1.125 -10.888 0.877 1.00 50.38 548 LYS A C 1
ATOM 4411 O O . LYS A 1 548 ? 0.930 -11.095 2.073 1.00 50.38 548 LYS A O 1
ATOM 4416 N N . GLU A 1 549 ? 2.332 -11.031 0.324 1.00 47.31 549 GLU A N 1
ATOM 4417 C CA . GLU A 1 549 ? 3.578 -11.351 1.047 1.00 47.31 549 GLU A CA 1
ATOM 4418 C C . GLU A 1 549 ? 4.300 -10.082 1.531 1.00 47.31 549 GLU A C 1
ATOM 4420 O O . GLU A 1 549 ? 4.582 -9.969 2.720 1.00 47.31 549 GLU A O 1
ATOM 4425 N N . TRP A 1 550 ? 4.495 -9.0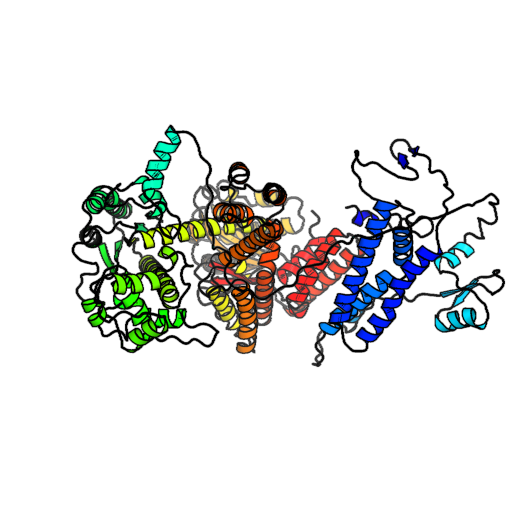91 0.656 1.00 46.81 550 TRP A N 1
ATOM 4426 C CA . TRP A 1 550 ? 5.010 -7.747 0.952 1.00 46.81 550 TRP A CA 1
ATOM 4427 C C . TRP A 1 550 ? 4.299 -7.114 2.149 1.00 46.81 550 TRP A C 1
ATOM 4429 O O . TRP A 1 550 ? 4.942 -6.661 3.100 1.00 46.81 550 TRP A O 1
ATOM 4439 N N . ARG A 1 551 ? 2.958 -7.173 2.153 1.00 44.66 551 ARG A N 1
ATOM 4440 C CA . ARG A 1 551 ? 2.138 -6.695 3.271 1.00 44.66 551 ARG A CA 1
ATOM 4441 C C . ARG A 1 551 ? 2.565 -7.337 4.600 1.00 44.66 551 ARG A C 1
ATOM 4443 O O . ARG A 1 551 ? 2.595 -6.619 5.592 1.00 44.66 551 ARG A O 1
ATOM 4450 N N . LYS A 1 552 ? 2.957 -8.626 4.644 1.00 41.28 552 LYS A N 1
ATOM 4451 C CA . LYS A 1 552 ? 3.350 -9.347 5.882 1.00 41.28 552 LYS A CA 1
ATOM 4452 C C . LYS A 1 552 ? 4.582 -8.760 6.570 1.00 41.28 552 LYS A C 1
ATOM 4454 O O . LYS A 1 552 ? 4.664 -8.810 7.795 1.00 41.28 552 LYS A O 1
ATOM 4459 N N . GLU A 1 553 ? 5.524 -8.202 5.817 1.00 36.06 553 GLU A N 1
ATOM 4460 C CA . GLU A 1 553 ? 6.780 -7.672 6.368 1.00 36.06 553 GLU A CA 1
ATOM 4461 C C . GLU A 1 553 ? 6.667 -6.235 6.897 1.00 36.06 553 GLU A C 1
ATOM 4463 O O . GLU A 1 553 ? 7.610 -5.714 7.496 1.00 36.06 553 GLU A O 1
ATOM 4468 N N . LEU A 1 554 ? 5.510 -5.597 6.702 1.00 37.56 554 LEU A N 1
ATOM 4469 C CA . LEU A 1 554 ? 5.173 -4.273 7.231 1.00 37.56 554 LEU A CA 1
ATOM 4470 C C . LEU A 1 554 ? 4.265 -4.348 8.483 1.00 37.56 554 LEU A C 1
ATOM 4472 O O . LEU A 1 554 ? 3.803 -3.316 8.971 1.00 37.56 554 LEU A O 1
ATOM 4476 N N . LEU A 1 555 ? 3.978 -5.549 9.014 1.00 36.34 555 LEU A N 1
ATOM 4477 C CA . LEU A 1 555 ? 2.981 -5.751 10.079 1.00 36.34 555 LEU A CA 1
ATOM 4478 C C . LEU A 1 555 ? 3.561 -5.746 11.506 1.00 36.34 555 LEU A C 1
ATOM 4480 O O . LEU A 1 555 ? 4.449 -6.535 11.817 1.00 36.34 555 LEU A O 1
ATOM 4484 N N . THR A 1 556 ? 2.922 -5.005 12.422 1.00 43.88 556 THR A N 1
ATOM 4485 C CA . THR A 1 556 ? 2.883 -5.361 13.867 1.00 43.88 556 THR A CA 1
ATOM 4486 C C . THR A 1 556 ? 1.669 -4.832 14.658 1.00 43.88 556 THR A C 1
ATOM 4488 O O . THR A 1 556 ? 1.506 -5.192 15.822 1.00 43.88 556 THR A O 1
ATOM 4491 N N . GLU A 1 557 ? 0.807 -4.002 14.071 1.00 49.25 557 GLU A N 1
ATOM 4492 C CA . GLU A 1 557 ? -0.175 -3.165 14.782 1.00 49.25 557 GLU A CA 1
ATOM 4493 C C . GLU A 1 557 ? -1.626 -3.683 14.652 1.00 49.25 557 GLU A C 1
ATOM 4495 O O . GLU A 1 557 ? -2.364 -3.697 15.635 1.00 49.25 557 GLU A O 1
ATOM 4500 N N . GLY A 1 558 ? -2.022 -4.209 13.485 1.00 49.03 558 GLY A N 1
ATOM 4501 C CA . GLY A 1 558 ? -3.412 -4.575 13.130 1.00 49.03 558 GLY A CA 1
ATOM 4502 C C . GLY A 1 558 ? -4.038 -5.813 13.806 1.00 49.03 558 GLY A C 1
ATOM 4503 O O . GLY A 1 558 ? -5.046 -6.335 13.330 1.00 49.03 558 GLY A O 1
ATOM 4504 N N . GLY A 1 559 ? -3.449 -6.325 14.890 1.00 57.97 559 GLY A N 1
ATOM 4505 C CA . GLY A 1 559 ? -4.046 -7.372 15.732 1.00 57.97 559 GLY A CA 1
ATOM 4506 C C . GLY A 1 559 ? -4.516 -8.636 14.992 1.00 57.97 559 GLY A C 1
ATOM 4507 O O . GLY A 1 559 ? -3.733 -9.298 14.315 1.00 57.97 559 GLY A O 1
ATOM 4508 N N . ALA A 1 560 ? -5.788 -9.006 15.182 1.00 55.78 560 ALA A N 1
ATOM 4509 C CA . ALA A 1 560 ? -6.402 -10.165 14.517 1.00 55.78 560 ALA A CA 1
ATOM 4510 C C . ALA A 1 560 ? -7.036 -9.825 13.156 1.00 55.78 560 ALA A C 1
ATOM 4512 O O . ALA A 1 560 ? -7.237 -10.724 12.344 1.00 55.78 560 ALA A O 1
ATOM 4513 N N . TYR A 1 561 ? -7.334 -8.543 12.933 1.00 59.91 561 TYR A N 1
ATOM 4514 C CA . TYR A 1 561 ? -7.974 -8.002 11.734 1.00 59.91 561 TYR A CA 1
ATOM 4515 C C . TYR A 1 561 ? -6.998 -7.905 10.546 1.00 59.91 561 TYR A C 1
ATOM 4517 O O . TYR A 1 561 ? -7.399 -8.014 9.391 1.00 59.91 561 TYR A O 1
ATOM 4525 N N . GLY A 1 562 ? -5.702 -7.747 10.836 1.00 59.97 562 GLY A N 1
ATOM 4526 C CA . GLY A 1 562 ? -4.658 -7.496 9.843 1.00 59.97 562 GLY A CA 1
ATOM 4527 C C . GLY A 1 562 ? -4.427 -6.000 9.612 1.00 59.97 562 GLY A C 1
ATOM 4528 O O . GLY A 1 562 ? -5.090 -5.150 10.205 1.00 59.97 562 GLY A O 1
ATOM 4529 N N . HIS A 1 563 ? -3.444 -5.655 8.776 1.00 66.75 563 HIS A N 1
ATOM 4530 C CA . HIS A 1 563 ? -3.204 -4.255 8.419 1.00 66.75 563 HIS A CA 1
ATOM 4531 C C . HIS A 1 563 ? -4.071 -3.822 7.242 1.00 66.75 563 HIS A C 1
ATOM 4533 O O . HIS A 1 563 ? -4.187 -4.514 6.234 1.00 66.75 563 HIS A O 1
ATOM 4539 N N . MET A 1 564 ? -4.589 -2.607 7.364 1.00 78.06 564 MET A N 1
ATOM 4540 C CA . MET A 1 564 ? -5.177 -1.837 6.278 1.00 78.06 564 MET A CA 1
ATOM 4541 C C . MET A 1 564 ? -4.073 -1.265 5.375 1.00 78.06 564 MET A C 1
ATOM 4543 O O . MET A 1 564 ? -3.045 -0.799 5.883 1.00 78.06 564 MET A O 1
ATOM 4547 N N . ALA A 1 565 ? -4.289 -1.299 4.063 1.00 85.69 565 ALA A N 1
ATOM 4548 C CA . ALA A 1 565 ? -3.324 -0.906 3.036 1.00 85.69 565 ALA A CA 1
ATOM 4549 C C . ALA A 1 565 ? -3.311 0.615 2.788 1.00 85.69 565 ALA A C 1
ATOM 4551 O O . ALA A 1 565 ? -4.342 1.281 2.896 1.00 85.69 565 ALA A O 1
ATOM 4552 N N . HIS A 1 566 ? -2.164 1.175 2.409 1.00 91.19 566 HIS A N 1
ATOM 4553 C CA . HIS A 1 566 ? -2.127 2.394 1.596 1.00 91.19 566 HIS A CA 1
ATOM 4554 C C . HIS A 1 566 ? -2.430 2.068 0.124 1.00 91.19 566 HIS A C 1
ATOM 4556 O O . HIS A 1 566 ? -2.287 0.912 -0.271 1.00 91.19 566 HIS A O 1
ATOM 4562 N N . PRO A 1 567 ? -2.768 3.059 -0.724 1.00 92.88 567 PRO A N 1
ATOM 4563 C CA . PRO A 1 567 ? -2.868 2.838 -2.169 1.00 92.88 567 PRO A CA 1
ATOM 4564 C C . PRO A 1 567 ? -1.601 2.201 -2.763 1.00 92.88 567 PRO A C 1
ATOM 4566 O O . PRO A 1 567 ? -1.694 1.226 -3.493 1.00 92.88 567 PRO A O 1
ATOM 4569 N N . PHE A 1 568 ? -0.408 2.656 -2.367 1.00 89.38 568 PHE A N 1
ATOM 4570 C CA . PHE A 1 568 ? 0.869 2.076 -2.814 1.00 89.38 568 PHE A CA 1
ATOM 4571 C C . PHE A 1 568 ? 1.226 0.716 -2.169 1.00 89.38 568 PHE A C 1
ATOM 4573 O O . PHE A 1 568 ? 2.217 0.101 -2.549 1.00 89.38 568 PHE A O 1
ATOM 4580 N N . ASP A 1 569 ? 0.439 0.209 -1.212 1.00 85.06 569 ASP A N 1
ATOM 4581 C CA . ASP A 1 569 ? 0.551 -1.192 -0.770 1.00 85.06 569 ASP A CA 1
ATOM 4582 C C . ASP A 1 569 ? -0.242 -2.140 -1.693 1.00 85.06 569 ASP A C 1
ATOM 4584 O O . ASP A 1 569 ? -0.244 -3.360 -1.486 1.00 85.06 569 ASP A O 1
ATOM 4588 N N . ASP A 1 570 ? -0.943 -1.607 -2.698 1.00 85.56 570 ASP A N 1
ATOM 4589 C CA . ASP A 1 570 ? -1.674 -2.360 -3.709 1.00 85.56 570 ASP A CA 1
ATOM 4590 C C . ASP A 1 570 ? -1.037 -2.219 -5.088 1.00 85.56 570 ASP A C 1
ATOM 4592 O O . ASP A 1 570 ? -0.859 -1.133 -5.632 1.00 85.56 570 ASP A O 1
ATOM 4596 N N . TRP A 1 571 ? -0.634 -3.367 -5.614 1.00 82.31 571 TRP A N 1
ATOM 4597 C CA . TRP A 1 571 ? 0.233 -3.477 -6.778 1.00 82.31 571 TRP A CA 1
ATOM 4598 C C . TRP A 1 571 ? -0.580 -3.634 -8.070 1.00 82.31 571 TRP A C 1
ATOM 4600 O O . TRP A 1 571 ? -0.049 -3.419 -9.159 1.00 82.31 571 TRP A O 1
ATOM 4610 N N . ASN A 1 572 ? -1.874 -3.949 -7.937 1.00 80.62 572 ASN A N 1
ATOM 4611 C CA . ASN A 1 572 ? -2.820 -4.070 -9.042 1.00 80.62 572 ASN A CA 1
ATOM 4612 C C . ASN A 1 572 ? -3.444 -2.719 -9.433 1.00 80.62 572 ASN A C 1
ATOM 4614 O O . ASN A 1 572 ? -4.080 -2.635 -10.482 1.00 80.62 572 ASN A O 1
ATOM 4618 N N . LEU A 1 573 ? -3.294 -1.671 -8.612 1.00 88.19 573 LEU A N 1
ATOM 4619 C CA . LEU A 1 573 ? -3.772 -0.334 -8.962 1.00 88.19 573 LEU A CA 1
ATOM 4620 C C . LEU A 1 573 ? -2.971 0.231 -10.141 1.00 88.19 573 LEU A C 1
ATOM 4622 O O . LEU A 1 573 ? -1.749 0.087 -10.219 1.00 88.19 573 LEU A O 1
ATOM 4626 N N . THR A 1 574 ? -3.689 0.865 -11.062 1.00 90.69 574 THR A N 1
ATOM 4627 C CA . THR A 1 574 ? -3.129 1.491 -12.266 1.00 90.69 574 THR A CA 1
ATOM 4628 C C . THR A 1 574 ? -2.675 2.930 -12.016 1.00 90.69 574 THR A C 1
ATOM 4630 O O . THR A 1 574 ? -3.077 3.561 -11.031 1.00 90.69 574 THR A O 1
ATOM 4633 N N . PHE A 1 575 ? -1.890 3.509 -12.929 1.00 92.00 575 PHE A N 1
ATOM 4634 C CA . PHE A 1 575 ? -1.594 4.948 -12.883 1.00 92.00 575 PHE A CA 1
ATOM 4635 C C . PHE A 1 575 ? -2.877 5.802 -12.957 1.00 92.00 575 PHE A C 1
ATOM 4637 O O . PHE A 1 575 ? -2.984 6.800 -12.238 1.00 92.00 575 PHE A O 1
ATOM 4644 N N . LYS A 1 576 ? -3.900 5.363 -13.707 1.00 94.12 576 LYS A N 1
ATOM 4645 C CA . LYS A 1 576 ? -5.253 5.951 -13.718 1.00 94.12 576 LYS A CA 1
ATOM 4646 C C . LYS A 1 576 ? -5.935 5.866 -12.350 1.00 94.12 576 LYS A C 1
ATOM 4648 O O . LYS A 1 576 ? -6.506 6.852 -11.891 1.00 94.12 576 LYS A O 1
ATOM 4653 N N . ASP A 1 577 ? -5.831 4.732 -11.655 1.00 96.44 577 ASP A N 1
ATOM 4654 C CA . ASP A 1 577 ? -6.365 4.582 -10.294 1.00 96.44 577 ASP A CA 1
ATOM 4655 C C . ASP A 1 577 ? -5.677 5.513 -9.292 1.00 96.44 577 ASP A C 1
ATOM 4657 O O . ASP A 1 577 ? -6.343 6.125 -8.457 1.00 96.44 577 ASP A O 1
ATOM 4661 N N . PHE A 1 578 ? -4.360 5.688 -9.393 1.00 97.44 578 PHE A N 1
ATOM 4662 C CA . PHE A 1 578 ? -3.640 6.652 -8.566 1.00 97.44 578 PHE A CA 1
ATOM 4663 C C . PHE A 1 578 ? -4.053 8.103 -8.867 1.00 97.44 578 PHE A C 1
ATOM 4665 O O . PHE A 1 578 ? -4.280 8.862 -7.920 1.00 97.44 578 PHE A O 1
ATOM 4672 N N . LYS A 1 579 ? -4.249 8.482 -10.140 1.00 98.06 579 LYS A N 1
ATOM 4673 C CA . LYS A 1 579 ? -4.813 9.794 -10.528 1.00 98.06 579 LYS A CA 1
ATOM 4674 C C . LYS A 1 579 ? -6.223 9.994 -9.955 1.00 98.06 579 LYS A C 1
ATOM 4676 O O . LYS A 1 579 ? -6.485 11.035 -9.349 1.00 98.06 579 LYS A O 1
ATOM 4681 N N . ASN A 1 580 ? -7.089 8.982 -10.040 1.00 97.81 580 ASN A N 1
ATOM 4682 C CA . ASN A 1 580 ? -8.432 9.002 -9.448 1.00 97.81 580 ASN A CA 1
ATOM 4683 C C . ASN A 1 580 ? -8.388 9.179 -7.922 1.00 97.81 580 ASN A C 1
ATOM 4685 O O . ASN A 1 580 ? -9.101 10.017 -7.379 1.00 97.81 580 ASN A O 1
ATOM 4689 N N . ILE A 1 581 ? -7.539 8.428 -7.215 1.00 98.19 581 ILE A N 1
ATOM 4690 C CA . ILE A 1 581 ? -7.403 8.503 -5.752 1.00 98.19 581 ILE A CA 1
ATOM 4691 C C . ILE A 1 581 ? -6.879 9.881 -5.303 1.00 98.19 581 ILE A C 1
ATOM 4693 O O . ILE A 1 581 ? -7.367 10.425 -4.310 1.00 98.19 581 ILE A O 1
ATOM 4697 N N . ILE A 1 582 ? -5.940 10.480 -6.047 1.00 98.25 582 ILE A N 1
ATOM 4698 C CA . ILE A 1 582 ? -5.481 11.865 -5.833 1.00 98.25 582 ILE A CA 1
ATOM 4699 C C . ILE A 1 582 ? -6.645 12.855 -5.997 1.00 98.25 582 ILE A C 1
ATOM 4701 O O . ILE A 1 582 ? -6.846 13.723 -5.146 1.00 98.25 582 ILE A O 1
ATOM 4705 N N . GLU A 1 583 ? -7.428 12.726 -7.070 1.00 97.81 583 GLU A N 1
ATOM 4706 C CA . GLU A 1 583 ? -8.554 13.616 -7.362 1.00 97.81 583 GLU A CA 1
ATOM 4707 C C . GLU A 1 583 ? -9.694 13.484 -6.345 1.00 97.81 583 GLU A C 1
ATOM 4709 O O . GLU A 1 583 ? -10.156 14.497 -5.818 1.00 97.81 583 GLU A O 1
ATOM 4714 N N . LEU A 1 584 ? -10.119 12.265 -6.004 1.00 97.38 584 LEU A N 1
ATOM 4715 C CA . LEU A 1 584 ? -11.127 12.011 -4.968 1.00 97.38 584 LEU A CA 1
ATOM 4716 C C . LEU A 1 584 ? -10.660 12.523 -3.598 1.00 97.38 584 LEU A C 1
ATOM 4718 O O . LEU A 1 584 ? -11.447 13.118 -2.863 1.00 97.38 584 LEU A O 1
ATOM 4722 N N . GLY A 1 585 ? -9.368 12.366 -3.292 1.00 96.75 585 GLY A N 1
ATOM 4723 C CA . GLY A 1 585 ? -8.727 12.908 -2.096 1.00 96.75 585 GLY A CA 1
ATOM 4724 C C . GLY A 1 585 ? -8.822 14.428 -1.997 1.00 96.75 585 GLY A C 1
ATOM 4725 O O . GLY A 1 585 ? -9.348 14.956 -1.019 1.00 96.75 585 GLY A O 1
ATOM 4726 N N . LEU A 1 586 ? -8.354 15.140 -3.024 1.00 97.50 586 LEU A N 1
ATOM 4727 C CA . LEU A 1 586 ? -8.327 16.606 -3.037 1.00 97.50 586 LEU A CA 1
ATOM 4728 C C . LEU A 1 586 ? -9.708 17.241 -3.261 1.00 97.50 586 LEU A C 1
ATOM 4730 O O . LEU A 1 586 ? -9.919 18.388 -2.872 1.00 97.50 586 LEU A O 1
ATOM 4734 N N . SER A 1 587 ? -10.656 16.534 -3.880 1.00 96.00 587 SER A N 1
ATOM 4735 C CA . SER A 1 587 ? -12.026 17.026 -4.101 1.00 96.00 587 SER A CA 1
ATOM 4736 C C . SER A 1 587 ? -12.961 16.823 -2.906 1.00 96.00 587 SER A C 1
ATOM 4738 O O . SER A 1 587 ? -14.060 17.375 -2.914 1.00 96.00 587 SER A O 1
ATOM 4740 N N . GLY A 1 588 ? -12.545 16.053 -1.893 1.00 94.88 588 GLY A N 1
ATOM 4741 C CA . GLY A 1 588 ? -13.393 15.657 -0.765 1.00 94.88 588 GLY A CA 1
ATOM 4742 C C . GLY A 1 588 ? -14.315 14.461 -1.044 1.00 94.88 588 GLY A C 1
ATOM 4743 O O . GLY A 1 588 ? -15.115 14.087 -0.193 1.00 94.88 588 GLY A O 1
ATOM 4744 N N . GLN A 1 589 ? -14.201 13.829 -2.217 1.00 95.56 589 GLN A N 1
ATOM 4745 C CA . GLN A 1 589 ? -15.117 12.787 -2.703 1.00 95.56 589 GLN A CA 1
ATOM 4746 C C . GLN A 1 589 ? -14.673 11.344 -2.389 1.00 95.56 589 GLN A C 1
ATOM 4748 O O . GLN A 1 589 ? -15.192 10.388 -2.967 1.00 95.56 589 GLN A O 1
ATOM 4753 N N . LEU A 1 590 ? -13.755 11.154 -1.431 1.00 95.06 590 LEU A N 1
ATOM 4754 C CA . LEU A 1 590 ? -13.385 9.830 -0.892 1.00 95.06 590 LEU A CA 1
ATOM 4755 C C . LEU A 1 590 ? -14.565 9.074 -0.242 1.00 95.06 590 LEU A C 1
ATOM 4757 O O . LEU A 1 590 ? -14.437 7.894 0.071 1.00 95.06 590 LEU A O 1
ATOM 4761 N N . ASN A 1 591 ? -15.707 9.736 -0.035 1.00 91.19 591 ASN A N 1
ATOM 4762 C CA . ASN A 1 591 ? -16.929 9.160 0.525 1.00 91.19 591 ASN A CA 1
ATOM 4763 C C . ASN A 1 591 ? -17.848 8.467 -0.509 1.00 91.19 591 ASN A C 1
ATOM 4765 O O . ASN A 1 591 ? -18.969 8.097 -0.162 1.00 91.19 591 ASN A O 1
ATOM 4769 N N . ARG A 1 592 ? -17.415 8.326 -1.773 1.00 87.94 592 ARG A N 1
ATOM 4770 C CA . ARG A 1 592 ? -18.245 7.813 -2.882 1.00 87.94 592 ARG A CA 1
ATOM 4771 C C . ARG A 1 592 ? -18.734 6.369 -2.719 1.00 87.94 592 ARG A C 1
ATOM 4773 O O . ARG A 1 592 ? -19.847 6.076 -3.139 1.00 87.94 592 ARG A O 1
ATOM 4780 N N . GLU A 1 593 ? -17.922 5.480 -2.146 1.00 86.12 593 GLU A N 1
ATOM 4781 C CA . GLU A 1 593 ? -18.272 4.055 -1.974 1.00 86.12 593 GLU A CA 1
ATOM 4782 C C . GLU A 1 593 ? -18.772 3.726 -0.558 1.00 86.12 593 GLU A C 1
ATOM 4784 O O . GLU A 1 593 ? -19.631 2.865 -0.376 1.00 86.12 593 GLU A O 1
ATOM 4789 N N . ASP A 1 594 ? -18.239 4.411 0.456 1.00 86.88 594 ASP A N 1
ATOM 4790 C CA . ASP A 1 594 ? -18.696 4.387 1.848 1.00 86.88 594 ASP A CA 1
ATOM 4791 C C . ASP A 1 594 ? -18.133 5.622 2.570 1.00 86.88 594 ASP A C 1
ATOM 4793 O O . ASP A 1 594 ? -17.265 6.328 2.062 1.00 86.88 594 ASP A O 1
ATOM 4797 N N . ASN A 1 595 ? -18.617 5.881 3.775 1.00 89.81 595 ASN A N 1
ATOM 4798 C CA . ASN A 1 595 ? -18.277 7.037 4.590 1.00 89.81 595 ASN A CA 1
ATOM 4799 C C . ASN A 1 595 ? -16.793 7.018 4.989 1.00 89.81 595 ASN A C 1
ATOM 4801 O O . ASN A 1 595 ? -16.314 6.030 5.550 1.00 89.81 595 ASN A O 1
ATOM 4805 N N . VAL A 1 596 ? -16.090 8.138 4.796 1.00 94.88 596 VAL A N 1
ATOM 4806 C CA . VAL A 1 596 ? -14.717 8.300 5.296 1.00 94.88 596 VAL A CA 1
ATOM 4807 C C . VAL A 1 596 ? -14.737 8.304 6.822 1.00 94.88 596 VAL A C 1
ATOM 4809 O O . VAL A 1 596 ? -15.416 9.133 7.433 1.00 94.88 596 VAL A O 1
ATOM 4812 N N . SER A 1 597 ? -13.985 7.403 7.452 1.00 94.56 597 SER A N 1
ATOM 4813 C CA . SER A 1 597 ? -13.846 7.352 8.913 1.00 94.56 597 SER A CA 1
ATOM 4814 C C . SER A 1 597 ? -12.430 7.674 9.366 1.00 94.56 597 SER A C 1
ATOM 4816 O O . SER A 1 597 ? -11.470 7.402 8.650 1.00 94.56 597 SER A O 1
ATOM 4818 N N . GLU A 1 598 ? -12.279 8.200 10.576 1.00 95.31 598 GLU A N 1
ATOM 4819 C CA . GLU A 1 598 ? -10.970 8.397 11.190 1.00 95.31 598 GLU A CA 1
ATOM 4820 C C . GLU A 1 598 ? -10.253 7.053 11.378 1.00 95.31 598 GLU A C 1
ATOM 4822 O O . GLU A 1 598 ? -10.857 6.076 11.837 1.00 95.31 598 GLU A O 1
ATOM 4827 N N . LYS A 1 599 ? -8.956 7.002 11.049 1.00 93.88 599 LYS A N 1
ATOM 4828 C CA . LYS A 1 599 ? -8.093 5.922 11.521 1.00 93.88 599 LYS A CA 1
ATOM 4829 C C . LYS A 1 599 ? -7.588 6.287 12.914 1.00 93.88 599 LYS A C 1
ATOM 4831 O O . LYS A 1 599 ? -6.991 7.342 13.106 1.00 93.88 599 LYS A O 1
ATOM 4836 N N . LEU A 1 600 ? -7.866 5.410 13.872 1.00 92.56 600 LEU A N 1
ATOM 4837 C CA . LEU A 1 600 ? -7.644 5.661 15.289 1.00 92.56 600 LEU A CA 1
ATOM 4838 C C . LEU A 1 600 ? -6.370 4.980 15.784 1.00 92.56 600 LEU A C 1
ATOM 4840 O O . LEU A 1 600 ? -6.226 3.763 15.655 1.00 92.56 600 LEU A O 1
ATOM 4844 N N . ASP A 1 601 ? -5.511 5.763 16.437 1.00 91.25 601 ASP A N 1
ATOM 4845 C CA . ASP A 1 601 ? -4.277 5.308 17.088 1.00 91.25 601 ASP A CA 1
ATOM 4846 C C . ASP A 1 601 ? -4.577 4.589 18.421 1.00 91.25 601 ASP A C 1
ATOM 4848 O O . ASP A 1 601 ? -4.277 5.064 19.521 1.00 91.25 601 ASP A O 1
ATOM 4852 N N . GLY A 1 602 ? -5.282 3.463 18.318 1.00 89.44 602 GLY A N 1
ATOM 4853 C CA . GLY A 1 602 ? -5.762 2.675 19.446 1.00 89.44 602 GLY A CA 1
ATOM 4854 C C . GLY A 1 602 ? -5.069 1.332 19.612 1.00 89.44 602 GLY A C 1
ATOM 4855 O O . GLY A 1 602 ? -4.199 0.924 18.845 1.00 89.44 602 GLY A O 1
ATOM 4856 N N . GLN A 1 603 ? -5.479 0.606 20.649 1.00 88.88 603 GLN A N 1
ATOM 4857 C CA . GLN A 1 603 ? -5.061 -0.773 20.854 1.00 88.88 603 GLN A CA 1
ATOM 4858 C C . GLN A 1 603 ? -6.158 -1.741 20.375 1.00 88.88 603 GLN A C 1
ATOM 4860 O O . GLN A 1 603 ? -7.164 -1.943 21.054 1.00 88.88 603 GLN A O 1
ATOM 4865 N N . ASN A 1 604 ? -5.943 -2.358 19.209 1.00 90.94 604 ASN A N 1
ATOM 4866 C CA . ASN A 1 604 ? -6.892 -3.267 18.557 1.00 90.94 604 ASN A CA 1
ATOM 4867 C C . ASN A 1 604 ? -7.344 -4.447 19.436 1.00 90.94 604 ASN A C 1
ATOM 4869 O O . ASN A 1 604 ? -6.524 -5.118 20.077 1.00 90.94 604 ASN A O 1
ATOM 4873 N N . ILE A 1 605 ? -8.633 -4.783 19.399 1.00 93.00 605 ILE A N 1
ATOM 4874 C CA . ILE A 1 605 ? -9.148 -6.079 19.851 1.00 93.00 605 ILE A CA 1
ATOM 4875 C C . ILE A 1 605 ? -10.397 -6.464 19.058 1.00 93.00 605 ILE A C 1
ATOM 4877 O O . ILE A 1 605 ? -11.201 -5.620 18.679 1.00 93.00 605 ILE A O 1
ATOM 4881 N N . MET A 1 606 ? -10.595 -7.761 18.841 1.00 96.00 606 MET A N 1
ATOM 4882 C CA . MET A 1 606 ? -11.847 -8.272 18.288 1.00 96.00 606 MET A CA 1
ATOM 4883 C C . MET A 1 606 ? -12.667 -8.937 19.395 1.00 96.00 606 MET A C 1
ATOM 4885 O O . MET A 1 606 ? -12.102 -9.653 20.223 1.00 96.00 606 MET A O 1
ATOM 4889 N N . VAL A 1 607 ? -13.986 -8.742 19.422 1.00 97.69 607 VAL A N 1
ATOM 4890 C CA . VAL A 1 607 ? -14.889 -9.359 20.412 1.00 97.69 607 VAL A CA 1
ATOM 4891 C C . VAL A 1 607 ? -16.083 -10.041 19.754 1.00 97.69 607 VAL A C 1
ATOM 4893 O O . VAL A 1 607 ? -16.567 -9.610 18.711 1.00 97.69 607 VAL A O 1
ATOM 4896 N N . SER A 1 608 ? -16.576 -11.101 20.380 1.00 97.94 608 SER A N 1
ATOM 4897 C CA . SER A 1 608 ? -17.822 -11.764 20.008 1.00 97.94 608 SER A CA 1
ATOM 4898 C C . SER A 1 608 ? -18.598 -12.204 21.254 1.00 97.94 608 SER A C 1
ATOM 4900 O O . SER A 1 608 ? -18.150 -12.003 22.388 1.00 97.94 608 SER A O 1
ATOM 4902 N N . TRP A 1 609 ? -19.776 -12.781 21.048 1.00 97.31 609 TRP A N 1
ATOM 4903 C CA . TRP A 1 609 ? -20.683 -13.243 22.089 1.00 97.31 609 TRP A CA 1
ATOM 4904 C C . TRP A 1 609 ? -21.097 -14.689 21.820 1.00 97.31 609 TRP A C 1
ATOM 4906 O O . TRP A 1 609 ? -21.564 -15.006 20.726 1.00 97.31 609 TRP A O 1
ATOM 4916 N N . LYS A 1 610 ? -20.908 -15.550 22.822 1.00 94.69 610 LYS A N 1
ATOM 4917 C CA . LYS A 1 610 ? -21.153 -16.996 22.759 1.00 94.69 610 LYS A CA 1
ATOM 4918 C C . LYS A 1 610 ? -21.411 -17.534 24.163 1.00 94.69 610 LYS A C 1
ATOM 4920 O O . LYS A 1 610 ? -20.874 -16.980 25.116 1.00 94.69 610 LYS A O 1
ATOM 4925 N N . ASP A 1 611 ? -22.225 -18.575 24.323 1.00 91.38 611 ASP A N 1
ATOM 4926 C CA . ASP A 1 611 ? -22.551 -19.194 25.628 1.00 91.38 611 ASP A CA 1
ATOM 4927 C C . ASP A 1 611 ? -23.026 -18.194 26.717 1.00 91.38 611 ASP A C 1
ATOM 4929 O O . ASP A 1 611 ? -22.780 -18.384 27.908 1.00 91.38 611 ASP A O 1
ATOM 4933 N N . GLY A 1 612 ? -23.650 -17.074 26.328 1.00 90.69 612 GLY A N 1
ATOM 4934 C CA . GLY A 1 612 ? -24.065 -16.013 27.261 1.00 90.69 612 GLY A CA 1
ATOM 4935 C C . GLY A 1 612 ? -22.926 -15.160 27.848 1.00 90.69 612 GLY A C 1
ATOM 4936 O O . GLY A 1 612 ? -23.131 -14.470 28.848 1.00 90.69 612 GLY A O 1
ATOM 4937 N N . ARG A 1 613 ? -21.731 -15.188 27.246 1.00 94.62 613 ARG A N 1
ATOM 4938 C CA . ARG A 1 613 ? -20.528 -14.465 27.692 1.00 94.62 613 ARG A CA 1
ATOM 4939 C C . ARG A 1 613 ? -19.803 -13.784 26.529 1.00 94.62 613 ARG A C 1
ATOM 4941 O O . ARG A 1 613 ? -19.874 -14.215 25.378 1.00 94.62 613 ARG A O 1
ATOM 4948 N N . LEU A 1 614 ? -19.042 -12.740 26.850 1.00 97.06 614 LEU A N 1
ATOM 4949 C CA . LEU A 1 614 ? -18.126 -12.105 25.909 1.00 97.06 614 LEU A CA 1
ATOM 4950 C C . LEU A 1 614 ? -16.873 -12.970 25.726 1.00 97.06 614 LEU A C 1
ATOM 4952 O O . LEU A 1 614 ? -16.282 -13.468 26.691 1.00 97.06 614 LEU A O 1
ATOM 4956 N N . ILE A 1 615 ? -16.447 -13.090 24.473 1.00 97.31 615 ILE A N 1
ATOM 4957 C CA . ILE A 1 615 ? -15.187 -13.707 24.063 1.00 97.31 615 ILE A CA 1
ATOM 4958 C C . ILE A 1 615 ? -14.351 -12.726 23.235 1.00 97.31 615 ILE A C 1
ATOM 4960 O O . ILE A 1 615 ? -14.904 -11.883 22.534 1.00 97.31 615 ILE A O 1
ATOM 4964 N N . ALA A 1 616 ? -13.021 -12.814 23.313 1.00 97.00 616 ALA A N 1
ATOM 4965 C CA . ALA A 1 616 ? -12.115 -11.871 22.658 1.00 97.00 616 ALA A CA 1
ATOM 4966 C C . ALA A 1 616 ? -10.982 -12.547 21.863 1.00 97.00 616 ALA A C 1
ATOM 4968 O O . ALA A 1 616 ? -10.349 -13.510 22.307 1.00 97.00 616 ALA A O 1
ATOM 4969 N N . ALA A 1 617 ? -10.681 -11.996 20.690 1.00 94.94 617 ALA A N 1
ATOM 4970 C CA . ALA A 1 617 ? -9.663 -12.466 19.765 1.00 94.94 617 ALA A CA 1
ATOM 4971 C C . ALA A 1 617 ? -8.546 -11.429 19.555 1.00 94.94 617 ALA A C 1
ATOM 4973 O O . ALA A 1 617 ? -8.767 -10.218 19.526 1.00 94.94 617 ALA A O 1
ATOM 4974 N N . ARG A 1 618 ? -7.315 -11.941 19.428 1.00 88.75 618 ARG A N 1
ATOM 4975 C CA . ARG A 1 618 ? -6.079 -11.171 19.179 1.00 88.75 618 ARG A CA 1
ATOM 4976 C C . ARG A 1 618 ? -5.166 -11.811 18.123 1.00 88.75 618 ARG A C 1
ATOM 4978 O O . ARG A 1 618 ? -4.127 -11.245 17.809 1.00 88.75 618 ARG A O 1
ATOM 4985 N N . ASN A 1 619 ? -5.556 -12.973 17.598 1.00 87.31 619 ASN A N 1
ATOM 4986 C CA . ASN A 1 619 ? -4.939 -13.703 16.493 1.00 87.31 619 ASN A CA 1
ATOM 4987 C C . ASN A 1 619 ? -5.981 -14.673 15.892 1.00 87.31 619 ASN A C 1
ATOM 4989 O O . ASN A 1 619 ? -7.002 -14.960 16.525 1.00 87.31 619 ASN A O 1
ATOM 4993 N N . LYS A 1 620 ? -5.694 -15.234 14.710 1.00 88.12 620 LYS A N 1
ATOM 4994 C CA . LYS A 1 620 ? -6.556 -16.207 14.008 1.00 88.12 620 LYS A CA 1
ATOM 4995 C C . LYS A 1 620 ? -6.874 -17.472 14.823 1.00 88.12 620 LYS A C 1
ATOM 4997 O O . LYS A 1 620 ? -7.957 -18.032 14.683 1.00 88.12 620 LYS A O 1
ATOM 5002 N N . GLY A 1 621 ? -5.973 -17.908 15.706 1.00 91.44 621 GLY A N 1
ATOM 5003 C CA . GLY A 1 621 ? -6.169 -19.082 16.565 1.00 91.44 621 GLY A CA 1
ATOM 5004 C C . GLY A 1 621 ? -7.302 -18.928 17.585 1.00 91.44 621 GLY A C 1
ATOM 5005 O O . GLY A 1 621 ? -7.930 -19.923 17.934 1.00 91.44 621 GLY A O 1
ATOM 5006 N N . HIS A 1 622 ? -7.606 -17.698 18.013 1.00 94.44 622 HIS A N 1
ATOM 5007 C CA . HIS A 1 622 ? -8.747 -17.404 18.890 1.00 94.44 622 HIS A CA 1
ATOM 5008 C C . HIS A 1 622 ? -10.087 -17.432 18.135 1.00 94.44 622 HIS A C 1
ATOM 5010 O O . HIS A 1 622 ? -11.116 -17.702 18.742 1.00 94.44 622 HIS A O 1
ATOM 5016 N N . ILE A 1 623 ? -10.077 -17.134 16.831 1.00 94.94 623 ILE A N 1
ATOM 5017 C CA . ILE A 1 623 ? -11.280 -17.000 15.993 1.00 94.94 623 ILE A CA 1
ATOM 5018 C C . ILE A 1 623 ? -11.798 -18.371 15.527 1.00 94.94 623 ILE A C 1
ATOM 5020 O O . ILE A 1 623 ? -13.008 -18.582 15.471 1.00 94.94 623 ILE A O 1
ATOM 5024 N N . LYS A 1 624 ? -10.883 -19.308 15.229 1.00 93.69 624 LYS A N 1
ATOM 5025 C CA . LYS A 1 624 ? -11.180 -20.667 14.736 1.00 93.69 624 LYS A CA 1
ATOM 5026 C C . LYS A 1 624 ? -12.299 -21.385 15.506 1.00 93.69 624 LYS A C 1
ATOM 5028 O O . LYS A 1 624 ? -12.371 -21.313 16.735 1.00 93.69 624 LYS A O 1
ATOM 5033 N N . ASN A 1 625 ? -13.077 -22.182 14.772 1.00 95.62 625 ASN A N 1
ATOM 5034 C CA . ASN A 1 625 ? -14.207 -22.980 15.264 1.00 95.62 625 ASN A CA 1
ATOM 5035 C C . ASN A 1 625 ? -15.222 -22.135 16.059 1.00 95.62 625 ASN A C 1
ATOM 5037 O O . ASN A 1 625 ? -15.445 -22.384 17.247 1.00 95.62 625 ASN A O 1
ATOM 5041 N N . ALA A 1 626 ? -15.753 -21.077 15.433 1.00 94.62 626 ALA A N 1
ATOM 5042 C CA . ALA A 1 626 ? -16.670 -20.104 16.038 1.00 94.62 626 ALA A CA 1
ATOM 5043 C C . ALA A 1 626 ? -16.252 -19.666 17.461 1.00 94.62 626 ALA A C 1
ATOM 5045 O O . ALA A 1 626 ? -17.022 -19.789 18.421 1.00 94.62 626 ALA A O 1
ATOM 5046 N N . GLY A 1 627 ? -14.997 -19.228 17.611 1.00 94.62 627 GLY A N 1
ATOM 5047 C CA . GLY A 1 627 ? -14.464 -18.695 18.864 1.00 94.62 627 GLY A CA 1
ATOM 5048 C C . GLY A 1 627 ? -14.128 -19.716 19.959 1.00 94.62 627 GLY A C 1
ATOM 5049 O O . GLY A 1 627 ? -13.963 -19.311 21.111 1.00 94.62 627 GLY A O 1
ATOM 5050 N N . LYS A 1 628 ? -14.005 -21.019 19.654 1.00 94.62 628 LYS A N 1
ATOM 5051 C CA . LYS A 1 628 ? -13.758 -22.087 20.654 1.00 94.62 628 LYS A CA 1
ATOM 5052 C C . LYS A 1 628 ? -12.572 -21.806 21.590 1.00 94.62 628 LYS A C 1
ATOM 5054 O O . LYS A 1 628 ? -12.652 -22.098 22.780 1.00 94.62 628 LYS A O 1
ATOM 5059 N N . ASN A 1 629 ? -11.503 -21.208 21.062 1.00 93.75 629 ASN A N 1
ATOM 5060 C CA . ASN A 1 629 ? -10.276 -20.878 21.800 1.00 93.75 629 ASN A CA 1
ATOM 5061 C C . ASN A 1 629 ? -10.147 -19.371 22.118 1.00 93.75 629 ASN A C 1
ATOM 5063 O O . ASN A 1 629 ? -9.050 -18.883 22.396 1.00 93.75 629 ASN A O 1
ATOM 5067 N N . ALA A 1 630 ? -11.238 -18.606 22.037 1.00 95.62 630 ALA A N 1
ATOM 5068 C CA . ALA A 1 630 ? -11.224 -17.172 22.300 1.00 95.62 630 ALA A CA 1
ATOM 5069 C C . ALA A 1 630 ? -11.097 -16.848 23.799 1.00 95.62 630 ALA A C 1
ATOM 5071 O O . ALA A 1 630 ? -11.564 -17.577 24.677 1.00 95.62 630 ALA A O 1
ATOM 5072 N N . LEU A 1 631 ? -10.472 -15.709 24.105 1.00 96.00 631 LEU A N 1
ATOM 5073 C CA . LEU A 1 631 ? -10.183 -15.297 25.475 1.00 96.00 631 LEU A CA 1
ATOM 5074 C C . LEU A 1 631 ? -11.462 -14.896 26.213 1.00 96.00 631 LEU A C 1
ATOM 5076 O O . LEU A 1 631 ? -12.228 -14.059 25.742 1.00 96.00 631 LEU A O 1
ATOM 5080 N N . THR A 1 632 ? -11.634 -15.405 27.429 1.00 93.94 632 THR A N 1
ATOM 5081 C CA . THR A 1 632 ? -12.567 -14.827 28.407 1.00 93.94 632 THR A CA 1
ATOM 5082 C C . THR A 1 632 ? -11.984 -13.548 29.020 1.00 93.94 632 THR A C 1
ATOM 5084 O O . THR A 1 632 ? -10.792 -13.268 28.878 1.00 93.94 632 THR A O 1
ATOM 5087 N N . VAL A 1 633 ? -12.771 -12.817 29.818 1.00 90.06 633 VAL A N 1
ATOM 5088 C CA . VAL A 1 633 ? -12.274 -11.700 30.654 1.00 90.06 633 VAL A CA 1
ATOM 5089 C C . VAL A 1 633 ? -11.061 -12.112 31.513 1.00 90.06 633 VAL A C 1
ATOM 5091 O O . VAL A 1 633 ? -10.103 -11.346 31.637 1.00 90.06 633 VAL A O 1
ATOM 5094 N N . LYS A 1 634 ? -11.048 -13.342 32.056 1.00 91.00 634 LYS A N 1
ATOM 5095 C CA . LYS A 1 634 ? -9.887 -13.897 32.783 1.00 91.00 634 LYS A CA 1
ATOM 5096 C C . LYS A 1 634 ? -8.704 -14.177 31.843 1.00 91.00 634 LYS A C 1
ATOM 5098 O O . LYS A 1 634 ? -7.569 -13.882 32.206 1.00 91.00 634 LYS A O 1
ATOM 5103 N N . GLY A 1 635 ? -8.962 -14.685 30.636 1.00 93.12 635 GLY A N 1
ATOM 5104 C CA . GLY A 1 635 ? -7.943 -14.912 29.602 1.00 93.12 635 GLY A CA 1
ATOM 5105 C C . GLY A 1 635 ? -7.241 -13.624 29.159 1.00 93.12 635 GLY A C 1
ATOM 5106 O O . GLY A 1 635 ? -6.016 -13.585 29.102 1.00 93.12 635 GLY A O 1
ATOM 5107 N N . VAL A 1 636 ? -7.994 -12.539 28.944 1.00 92.12 636 VAL A N 1
ATOM 5108 C CA . VAL A 1 636 ? -7.450 -11.199 28.648 1.00 92.12 636 VAL A CA 1
ATOM 5109 C C . VAL A 1 636 ? -6.606 -10.677 29.817 1.00 92.12 636 VAL A C 1
ATOM 5111 O O . VAL A 1 636 ? -5.476 -10.233 29.615 1.00 92.12 636 VAL A O 1
ATOM 5114 N N . GLN A 1 637 ? -7.097 -10.806 31.056 1.00 91.50 637 GLN A N 1
ATOM 5115 C CA . GLN A 1 637 ? -6.344 -10.422 32.258 1.00 91.50 637 GLN A CA 1
ATOM 5116 C C . GLN A 1 637 ? -5.032 -11.214 32.431 1.00 91.50 637 GLN A C 1
ATOM 5118 O O . GLN A 1 637 ? -4.061 -10.667 32.959 1.00 91.50 637 GLN A O 1
ATOM 5123 N N . GLY A 1 638 ? -4.997 -12.476 31.989 1.00 92.25 638 GLY A N 1
ATOM 5124 C CA . GLY A 1 638 ? -3.791 -13.304 31.942 1.00 92.25 638 GLY A CA 1
ATOM 5125 C C . GLY A 1 638 ? -2.824 -12.890 30.830 1.00 92.25 638 GLY A C 1
ATOM 5126 O O . GLY A 1 638 ? -1.646 -12.670 31.105 1.00 92.25 638 GLY A O 1
ATOM 5127 N N . MET A 1 639 ? -3.320 -12.715 29.599 1.00 88.44 639 MET A N 1
ATOM 5128 C CA . MET A 1 639 ? -2.518 -12.361 28.418 1.00 88.44 639 MET A CA 1
ATOM 5129 C C . MET A 1 639 ? -1.735 -11.052 28.592 1.00 88.44 639 MET A C 1
ATOM 5131 O O . MET A 1 639 ? -0.589 -10.960 28.158 1.00 88.44 639 MET A O 1
ATOM 5135 N N . PHE A 1 640 ? -2.324 -10.055 29.255 1.00 87.94 640 PHE A N 1
ATOM 5136 C CA . PHE A 1 640 ? -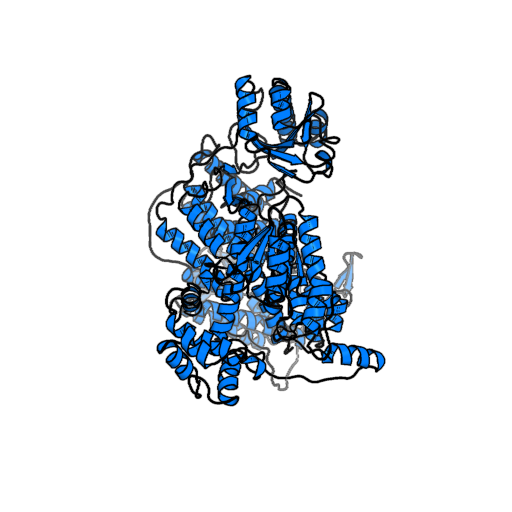1.672 -8.766 29.505 1.00 87.94 640 PHE A CA 1
ATOM 5137 C C . PHE A 1 640 ? -1.068 -8.640 30.918 1.00 87.94 640 PHE A C 1
ATOM 5139 O O . PHE A 1 640 ? -0.728 -7.536 31.346 1.00 87.94 640 PHE A O 1
ATOM 5146 N N . ARG A 1 641 ? -0.898 -9.742 31.668 1.00 90.19 641 ARG A N 1
ATOM 5147 C CA . ARG A 1 641 ? -0.275 -9.721 33.006 1.00 90.19 641 ARG A CA 1
ATOM 5148 C C . ARG A 1 641 ? 1.095 -9.024 32.961 1.00 90.19 641 ARG A C 1
ATOM 5150 O O . ARG A 1 641 ? 1.926 -9.336 32.117 1.00 90.19 641 ARG A O 1
ATOM 5157 N N . GLY A 1 642 ? 1.312 -8.073 33.872 1.00 87.88 642 GLY A N 1
ATOM 5158 C CA . GLY A 1 642 ? 2.548 -7.283 33.967 1.00 87.88 642 GLY A CA 1
ATOM 5159 C C . GLY A 1 642 ? 2.623 -6.034 33.074 1.00 87.88 642 GLY A C 1
ATOM 5160 O O . GLY A 1 642 ? 3.507 -5.216 33.287 1.00 87.88 642 GLY A O 1
ATOM 5161 N N . ARG A 1 643 ? 1.699 -5.813 32.124 1.00 85.44 643 ARG A N 1
ATOM 5162 C CA . ARG A 1 643 ? 1.790 -4.696 31.153 1.00 85.44 643 ARG A CA 1
ATOM 5163 C C . ARG A 1 643 ? 1.161 -3.362 31.599 1.00 85.44 643 ARG A C 1
ATOM 5165 O O . ARG A 1 643 ? 0.688 -2.604 30.755 1.00 85.44 643 ARG A O 1
ATOM 5172 N N . GLY A 1 644 ? 1.133 -3.080 32.905 1.00 91.12 644 GLY A N 1
ATOM 5173 C CA . GLY A 1 644 ? 0.657 -1.803 33.468 1.00 91.12 644 GLY A CA 1
ATOM 5174 C C . GLY A 1 644 ? -0.656 -1.298 32.851 1.00 91.12 644 GLY A C 1
ATOM 5175 O O . GLY A 1 644 ? -1.621 -2.050 32.725 1.00 91.12 644 GLY A O 1
ATOM 5176 N N . ASN A 1 645 ? -0.670 -0.043 32.397 1.00 91.06 645 ASN A N 1
ATOM 5177 C CA . ASN A 1 645 ? -1.859 0.611 31.837 1.00 91.06 645 ASN A CA 1
ATOM 5178 C C . ASN A 1 645 ? -2.467 -0.117 30.620 1.00 91.06 645 ASN A C 1
ATOM 5180 O O . ASN A 1 645 ? -3.680 -0.067 30.452 1.00 91.06 645 ASN A O 1
ATOM 5184 N N . ILE A 1 646 ? -1.675 -0.850 29.821 1.00 90.06 646 ILE A N 1
ATOM 5185 C CA . ILE A 1 646 ? -2.174 -1.631 28.668 1.00 90.06 646 ILE A CA 1
ATOM 5186 C C . ILE A 1 646 ? -3.028 -2.819 29.141 1.00 90.06 646 ILE A C 1
ATOM 5188 O O . ILE A 1 646 ? -4.043 -3.154 28.529 1.00 90.06 646 ILE A O 1
ATOM 5192 N N . ARG A 1 647 ? -2.646 -3.456 30.257 1.00 92.31 647 ARG A N 1
ATOM 5193 C CA . ARG A 1 647 ? -3.452 -4.513 30.887 1.00 92.31 647 ARG A CA 1
ATOM 5194 C C . ARG A 1 647 ? -4.800 -3.968 31.312 1.00 92.31 647 ARG A C 1
ATOM 5196 O O . ARG A 1 647 ? -5.829 -4.577 31.031 1.00 92.31 647 ARG A O 1
ATOM 5203 N N . ASP A 1 648 ? -4.771 -2.842 32.005 1.00 93.38 648 ASP A N 1
ATOM 5204 C CA . ASP A 1 648 ? -5.956 -2.263 32.610 1.00 93.38 648 ASP A CA 1
ATOM 5205 C C . ASP A 1 648 ? -6.888 -1.698 31.529 1.00 93.38 648 ASP A C 1
ATOM 5207 O O . ASP A 1 648 ? -8.088 -1.949 31.598 1.00 93.38 648 ASP A O 1
ATOM 5211 N N . ALA A 1 649 ? -6.346 -1.102 30.457 1.00 94.44 649 ALA A N 1
ATOM 5212 C CA . ALA A 1 649 ? -7.094 -0.718 29.261 1.00 94.44 649 ALA A CA 1
ATOM 5213 C C . ALA A 1 649 ? -7.942 -1.883 28.719 1.00 94.44 649 ALA A C 1
ATOM 5215 O O . ALA A 1 649 ? -9.172 -1.775 28.663 1.00 94.44 649 ALA A O 1
ATOM 5216 N N . PHE A 1 650 ? -7.315 -3.024 28.402 1.00 95.44 650 PHE A N 1
ATOM 5217 C CA . PHE A 1 650 ? -8.023 -4.194 27.875 1.00 95.44 650 PHE A CA 1
ATOM 5218 C C . PHE A 1 650 ? -8.957 -4.856 28.890 1.00 95.44 650 PHE A C 1
ATOM 5220 O O . PHE A 1 650 ? -10.066 -5.247 28.527 1.00 95.44 650 PHE A O 1
ATOM 5227 N N . VAL A 1 651 ? -8.547 -4.986 30.155 1.00 95.25 651 VAL A N 1
ATOM 5228 C CA . VAL A 1 651 ? -9.361 -5.626 31.202 1.00 95.25 651 VAL A CA 1
ATOM 5229 C C . VAL A 1 651 ? -10.594 -4.791 31.541 1.00 95.25 651 VAL A C 1
ATOM 5231 O O . VAL A 1 651 ? -11.658 -5.362 31.779 1.00 95.25 651 VAL A O 1
ATOM 5234 N N . PHE A 1 652 ? -10.494 -3.461 31.533 1.00 96.75 652 PHE A N 1
ATOM 5235 C CA . PHE A 1 652 ? -11.654 -2.581 31.652 1.00 96.75 652 PHE A CA 1
ATOM 5236 C C . PHE A 1 652 ? -12.530 -2.651 30.395 1.00 96.75 652 PHE A C 1
ATOM 5238 O O . PHE A 1 652 ? -13.740 -2.815 30.530 1.00 96.75 652 PHE A O 1
ATOM 5245 N N . ALA A 1 653 ? -11.939 -2.638 29.193 1.00 97.25 653 ALA A N 1
ATOM 5246 C CA . ALA A 1 653 ? -12.680 -2.680 27.931 1.00 97.25 653 ALA A CA 1
ATOM 5247 C C . ALA A 1 653 ? -13.588 -3.916 27.841 1.00 97.25 653 ALA A C 1
ATOM 5249 O O . ALA A 1 653 ? -14.793 -3.790 27.631 1.00 97.25 653 ALA A O 1
ATOM 5250 N N . VAL A 1 654 ? -13.049 -5.117 28.085 1.00 96.81 654 VAL A N 1
ATOM 5251 C CA . VAL A 1 654 ? -13.851 -6.351 28.004 1.00 96.81 654 VAL A CA 1
ATOM 5252 C C . VAL A 1 654 ? -14.865 -6.502 29.142 1.00 96.81 654 VAL A C 1
ATOM 5254 O O . VAL A 1 654 ? -15.837 -7.230 28.972 1.00 96.81 654 VAL A O 1
ATOM 5257 N N . ARG A 1 655 ? -14.691 -5.817 30.282 1.00 96.50 655 ARG A N 1
ATOM 5258 C CA . ARG A 1 655 ? -15.686 -5.789 31.375 1.00 96.50 655 ARG A CA 1
ATOM 5259 C C . ARG A 1 655 ? -16.846 -4.846 31.057 1.00 96.50 655 ARG A C 1
ATOM 5261 O O . ARG A 1 655 ? -18.000 -5.243 31.201 1.00 96.50 655 ARG A O 1
ATOM 5268 N N . ASP A 1 656 ? -16.539 -3.642 30.582 1.00 97.81 656 ASP A N 1
ATOM 5269 C CA . ASP A 1 656 ? -17.533 -2.651 30.166 1.00 97.81 656 ASP A CA 1
ATOM 5270 C C . ASP A 1 656 ? -18.352 -3.175 28.965 1.00 97.81 656 ASP A C 1
ATOM 5272 O O . ASP A 1 656 ? -19.580 -3.085 28.970 1.00 97.81 656 ASP A O 1
ATOM 5276 N N . LEU A 1 657 ? -17.707 -3.843 27.995 1.00 98.06 657 LEU A N 1
ATOM 5277 C CA . LEU A 1 657 ? -18.382 -4.523 26.879 1.00 98.06 657 LEU A CA 1
ATOM 5278 C C . LEU A 1 657 ? -19.187 -5.755 27.314 1.00 98.06 657 LEU A C 1
ATOM 5280 O O . LEU A 1 657 ? -20.301 -5.940 26.829 1.00 98.06 657 LEU A O 1
ATOM 5284 N N . GLN A 1 658 ? -18.674 -6.580 28.237 1.00 97.50 658 GLN A N 1
ATOM 5285 C CA . GLN A 1 658 ? -19.409 -7.731 28.783 1.00 97.50 658 GLN A CA 1
ATOM 5286 C C . GLN A 1 658 ? -20.731 -7.280 29.416 1.00 97.50 658 GLN A C 1
ATOM 5288 O O . GLN A 1 658 ? -21.751 -7.917 29.172 1.00 97.50 658 GLN A O 1
ATOM 5293 N N . LYS A 1 659 ? -20.725 -6.175 30.177 1.00 97.50 659 LYS A N 1
ATOM 5294 C CA . LYS A 1 659 ? -21.934 -5.569 30.758 1.00 97.50 659 LYS A CA 1
ATOM 5295 C C . LYS A 1 659 ? -22.858 -4.972 29.689 1.00 97.50 659 LYS A C 1
ATOM 5297 O O . LYS A 1 659 ? -24.071 -5.187 29.724 1.00 97.50 659 LYS A O 1
ATOM 5302 N N . ALA A 1 660 ? -22.302 -4.231 28.732 1.00 97.88 660 ALA A N 1
ATOM 5303 C CA . ALA A 1 660 ? -23.094 -3.589 27.688 1.00 97.88 660 ALA A CA 1
ATOM 5304 C C . ALA A 1 660 ? -23.813 -4.604 26.783 1.00 97.88 660 ALA A C 1
ATOM 5306 O O . ALA A 1 660 ? -25.008 -4.464 26.530 1.00 97.88 660 ALA A O 1
ATOM 5307 N N . ILE A 1 661 ? -23.112 -5.656 26.352 1.00 98.00 661 ILE A N 1
ATOM 5308 C CA . ILE A 1 661 ? -23.653 -6.684 25.454 1.00 98.00 661 ILE A CA 1
ATOM 5309 C C . ILE A 1 661 ? -24.559 -7.669 26.213 1.00 98.00 661 ILE A C 1
ATOM 5311 O O . ILE A 1 661 ? -25.565 -8.103 25.651 1.00 98.00 661 ILE A O 1
ATOM 5315 N N . SER A 1 662 ? -24.303 -7.961 27.499 1.00 97.38 662 SER A N 1
ATOM 5316 C CA . SER A 1 662 ? -25.212 -8.794 28.313 1.00 97.38 662 SER A CA 1
ATOM 5317 C C . SER A 1 662 ? -26.590 -8.167 28.520 1.00 97.38 662 SER A C 1
ATOM 5319 O O . SER A 1 662 ? -27.544 -8.885 28.792 1.00 97.38 662 SER A O 1
ATOM 5321 N N . SER A 1 663 ? -26.694 -6.841 28.396 1.00 97.56 663 SER A N 1
ATOM 5322 C CA . SER A 1 663 ? -27.954 -6.096 28.524 1.00 97.56 663 SER A CA 1
ATOM 5323 C C . SER A 1 663 ? -28.809 -6.126 27.246 1.00 97.56 663 SER A C 1
ATOM 5325 O O . SER A 1 663 ? -29.915 -5.594 27.238 1.00 97.56 663 SER A O 1
ATOM 5327 N N . LEU A 1 664 ? -28.308 -6.724 26.158 1.00 98.00 664 LEU A N 1
ATOM 5328 C CA . LEU A 1 664 ? -29.038 -6.902 24.902 1.00 98.00 664 LEU A CA 1
ATOM 5329 C C . LEU A 1 664 ? -29.820 -8.223 24.892 1.00 98.00 664 LEU A C 1
ATOM 5331 O O . LEU A 1 664 ? -29.406 -9.217 25.485 1.00 98.00 664 LEU A O 1
ATOM 5335 N N . SER A 1 665 ? -30.922 -8.273 24.143 1.00 97.31 665 SER A N 1
ATOM 5336 C CA . SER A 1 665 ? -31.645 -9.527 23.903 1.00 97.31 665 SER A CA 1
ATOM 5337 C C . SER A 1 665 ? -30.812 -10.523 23.082 1.00 97.31 665 SER A C 1
ATOM 5339 O O . SER A 1 665 ? -30.009 -10.129 22.231 1.00 97.31 665 SER A O 1
ATOM 5341 N N . LYS A 1 666 ? -31.079 -11.829 23.239 1.00 96.12 666 LYS A N 1
ATOM 5342 C CA . LYS A 1 666 ? -30.446 -12.893 22.428 1.00 96.12 666 LYS A CA 1
ATOM 5343 C C . LYS A 1 666 ? -30.573 -12.644 20.913 1.00 96.12 666 LYS A C 1
ATOM 5345 O O . LYS A 1 666 ? -29.649 -12.933 20.162 1.00 96.12 666 LYS A O 1
ATOM 5350 N N . LYS A 1 667 ? -31.686 -12.048 20.457 1.00 96.25 667 LYS A N 1
ATOM 5351 C CA . LYS A 1 667 ? -31.911 -11.692 19.041 1.00 96.25 667 LYS A CA 1
ATOM 5352 C C . LYS A 1 667 ? -30.996 -10.551 18.569 1.00 96.25 667 LYS A C 1
ATOM 5354 O O . LYS A 1 667 ? -30.486 -10.612 17.455 1.00 96.25 667 LYS A O 1
ATOM 5359 N N . GLN A 1 668 ? -30.755 -9.541 19.409 1.00 97.06 668 GLN A N 1
ATOM 5360 C CA . GLN A 1 668 ? -29.791 -8.465 19.132 1.00 97.06 668 GLN A CA 1
ATOM 5361 C C . GLN A 1 668 ? -28.346 -8.989 19.140 1.00 97.06 668 GLN A C 1
ATOM 5363 O O . GLN A 1 668 ? -27.589 -8.685 18.223 1.00 97.06 668 GLN A O 1
ATOM 5368 N N . GLN A 1 669 ? -27.990 -9.827 20.121 1.00 97.44 669 GLN A N 1
ATOM 5369 C CA . GLN A 1 669 ? -26.675 -10.475 20.214 1.00 97.44 669 GLN A CA 1
ATOM 5370 C C . GLN A 1 669 ? -26.384 -11.319 18.961 1.00 97.44 669 GLN A C 1
ATOM 5372 O O . GLN A 1 669 ? -25.388 -11.089 18.275 1.00 97.44 669 GLN A O 1
ATOM 5377 N N . ASN A 1 670 ? -27.288 -12.234 18.595 1.00 96.25 670 ASN A N 1
ATOM 5378 C CA . ASN A 1 670 ? -27.087 -13.122 17.448 1.00 96.25 670 ASN A CA 1
ATOM 5379 C C . ASN A 1 670 ? -27.038 -12.368 16.108 1.00 96.25 670 ASN A C 1
ATOM 5381 O O . ASN A 1 670 ? -26.272 -12.773 15.238 1.00 96.25 670 ASN A O 1
ATOM 5385 N N . LYS A 1 671 ? -27.765 -11.246 15.959 1.00 96.38 671 LYS A N 1
ATOM 5386 C CA . LYS A 1 671 ? -27.721 -10.392 14.754 1.00 96.38 671 LYS A CA 1
ATOM 5387 C C . LYS A 1 671 ? -26.336 -9.774 14.482 1.00 96.38 671 LYS A C 1
ATOM 5389 O O . LYS A 1 671 ? -26.074 -9.384 13.349 1.00 96.38 671 LYS A O 1
ATOM 5394 N N . VAL A 1 672 ? -25.465 -9.668 15.489 1.00 97.12 672 VAL A N 1
ATOM 5395 C CA . VAL A 1 672 ? -24.109 -9.100 15.342 1.00 97.12 672 VAL A CA 1
ATOM 5396 C C . VAL A 1 672 ? -23.013 -10.162 15.462 1.00 97.12 672 VAL A C 1
ATOM 5398 O O . VAL A 1 672 ? -21.993 -10.053 14.789 1.00 97.12 672 VAL A O 1
ATOM 5401 N N . PHE A 1 673 ? -23.209 -11.175 16.310 1.00 97.69 673 PHE A N 1
ATOM 5402 C CA . PHE A 1 673 ? -22.144 -12.095 16.730 1.00 97.69 673 PHE A CA 1
ATOM 5403 C C . PHE A 1 673 ? -22.296 -13.540 16.243 1.00 97.69 673 PHE A C 1
ATOM 5405 O O . PHE A 1 673 ? -21.315 -14.283 16.269 1.00 97.69 673 PHE A O 1
ATOM 5412 N N . MET A 1 674 ? -23.492 -13.940 15.790 1.00 95.94 674 MET A N 1
ATOM 5413 C CA . MET A 1 674 ? -23.745 -15.254 15.175 1.00 95.94 674 MET A CA 1
ATOM 5414 C C . MET A 1 674 ? -23.185 -16.443 15.998 1.00 95.94 674 MET A C 1
ATOM 5416 O O . MET A 1 674 ? -22.513 -17.321 15.463 1.00 95.94 674 MET A O 1
ATOM 5420 N N . ASP A 1 675 ? -23.403 -16.422 17.320 1.00 94.12 675 ASP A N 1
ATOM 5421 C CA . ASP A 1 675 ? -22.872 -17.384 18.311 1.00 94.12 675 ASP A CA 1
ATOM 5422 C C . ASP A 1 675 ? -21.358 -17.680 18.183 1.00 94.12 675 ASP A C 1
ATOM 5424 O O . ASP A 1 675 ? -20.885 -18.822 18.184 1.00 94.12 675 ASP A O 1
ATOM 5428 N N . GLY A 1 676 ? -20.563 -16.619 18.034 1.00 94.94 676 GLY A N 1
ATOM 5429 C CA . GLY A 1 676 ? -19.108 -16.699 17.918 1.00 94.94 676 GLY A CA 1
ATOM 5430 C C . GLY A 1 676 ? -18.573 -16.861 16.494 1.00 94.94 676 GLY A C 1
ATOM 5431 O O . GLY A 1 676 ? -17.355 -16.900 16.335 1.00 94.94 676 GLY A O 1
ATOM 5432 N N . LYS A 1 677 ? -19.425 -16.942 15.458 1.00 95.81 677 LYS A N 1
ATOM 5433 C CA . LYS A 1 677 ? -18.974 -16.936 14.049 1.00 95.81 677 LYS A CA 1
ATOM 5434 C C . LYS A 1 677 ? -18.554 -15.547 13.562 1.00 95.81 677 LYS A C 1
ATOM 5436 O O . LYS A 1 677 ? -17.634 -15.441 12.754 1.00 95.81 677 LYS A O 1
ATOM 5441 N N . ALA A 1 678 ? -19.189 -14.488 14.069 1.00 97.38 678 ALA A N 1
ATOM 5442 C CA . ALA A 1 678 ? -18.869 -13.109 13.713 1.00 97.38 678 ALA A CA 1
ATOM 5443 C C . ALA A 1 678 ? -18.183 -12.371 14.871 1.00 97.38 678 ALA A C 1
ATOM 5445 O O . ALA A 1 678 ? -18.650 -12.400 16.011 1.00 97.38 678 ALA A O 1
ATOM 5446 N N . PHE A 1 679 ? -17.072 -11.691 14.584 1.00 97.81 679 PHE A N 1
ATOM 5447 C CA . PHE A 1 679 ? -16.276 -10.943 15.561 1.00 97.81 679 PHE A CA 1
ATOM 5448 C C . PHE A 1 679 ? -16.238 -9.453 15.209 1.00 97.81 679 PHE A C 1
ATOM 5450 O O . PHE A 1 679 ? -15.718 -9.079 14.160 1.00 97.81 679 PHE A O 1
ATOM 5457 N N . MET A 1 680 ? -16.732 -8.608 16.117 1.00 97.44 680 MET A N 1
ATOM 5458 C CA . MET A 1 680 ? -16.654 -7.146 16.057 1.00 97.44 680 MET A CA 1
ATOM 5459 C C . MET A 1 680 ? -15.217 -6.676 16.286 1.00 97.44 680 MET A C 1
ATOM 5461 O O . MET A 1 680 ? -14.682 -6.863 17.379 1.00 97.44 680 MET A O 1
ATOM 5465 N N . ASN A 1 681 ? -14.609 -6.040 15.286 1.00 94.56 681 ASN A N 1
ATOM 5466 C CA . ASN A 1 681 ? -13.355 -5.312 15.442 1.00 94.56 681 ASN A CA 1
ATOM 5467 C C . ASN A 1 681 ? -13.589 -3.972 16.146 1.00 94.56 681 ASN A C 1
ATOM 5469 O O . ASN A 1 681 ? -14.499 -3.228 15.762 1.00 94.56 681 ASN A O 1
ATOM 5473 N N . LEU A 1 682 ? -12.768 -3.659 17.150 1.00 95.06 682 LEU A N 1
ATOM 5474 C CA . LEU A 1 682 ? -12.823 -2.388 17.861 1.00 95.06 682 LEU A CA 1
ATOM 5475 C C . LEU A 1 682 ? -11.458 -1.926 18.373 1.00 95.06 682 LEU A C 1
ATOM 5477 O O . LEU A 1 682 ? -10.611 -2.717 18.798 1.00 95.06 682 LEU A O 1
ATOM 5481 N N . GLU A 1 683 ? -11.304 -0.612 18.426 1.00 94.25 683 GLU A N 1
ATOM 5482 C CA . GLU A 1 683 ? -10.102 0.052 18.904 1.00 94.25 683 GLU A CA 1
ATOM 5483 C C . GLU A 1 683 ? -10.322 0.527 20.348 1.00 94.25 683 GLU A C 1
ATOM 5485 O O . GLU A 1 683 ? -11.284 1.241 20.659 1.00 94.25 683 GLU A O 1
ATOM 5490 N N . VAL A 1 684 ? -9.430 0.102 21.250 1.00 95.50 684 VAL A N 1
ATOM 5491 C CA . VAL A 1 684 ? -9.412 0.539 22.651 1.00 95.50 684 VAL A CA 1
ATOM 5492 C C . VAL A 1 684 ? -8.581 1.813 22.761 1.00 95.50 684 VAL A C 1
ATOM 5494 O O . VAL A 1 684 ? -7.369 1.783 22.543 1.00 95.50 684 VAL A O 1
ATOM 5497 N N . LEU A 1 685 ? -9.226 2.923 23.120 1.00 94.88 685 LEU A N 1
ATOM 5498 C CA . LEU A 1 685 ? -8.591 4.221 23.337 1.00 94.88 685 LEU A CA 1
ATOM 5499 C C . LEU A 1 685 ? -8.568 4.526 24.835 1.00 94.88 685 LEU A C 1
ATOM 5501 O O . LEU A 1 685 ? -9.585 4.892 25.423 1.00 94.88 685 LEU A O 1
ATOM 5505 N N . TRP A 1 686 ? -7.403 4.363 25.461 1.00 93.94 686 TRP A N 1
ATOM 5506 C CA . TRP A 1 686 ? -7.198 4.603 26.890 1.00 93.94 686 TRP A CA 1
ATOM 5507 C C . TRP A 1 686 ? -6.104 5.666 27.091 1.00 93.94 686 TRP A C 1
ATOM 5509 O O . TRP A 1 686 ? -4.941 5.377 26.809 1.00 93.94 686 TRP A O 1
ATOM 5519 N N . PRO A 1 687 ? -6.419 6.882 27.588 1.00 90.38 687 PRO A N 1
ATOM 5520 C CA . PRO A 1 687 ? -5.458 7.993 27.638 1.00 90.38 687 PRO A CA 1
ATOM 5521 C C . PRO A 1 687 ? -4.148 7.693 28.384 1.00 90.38 687 PRO A C 1
ATOM 5523 O O . PRO A 1 687 ? -3.092 8.190 28.001 1.00 90.38 687 PRO A O 1
ATOM 5526 N N . ALA A 1 688 ? -4.179 6.837 29.414 1.00 90.06 688 ALA A N 1
ATOM 5527 C CA . ALA A 1 688 ? -2.980 6.451 30.165 1.00 90.06 688 ALA A CA 1
ATOM 5528 C C . ALA A 1 688 ? -2.115 5.374 29.465 1.00 90.06 688 ALA A C 1
ATOM 5530 O O . ALA A 1 688 ? -1.041 5.034 29.960 1.00 90.06 688 ALA A O 1
ATOM 5531 N N . SER A 1 689 ? -2.558 4.836 28.325 1.00 87.12 689 SER A N 1
ATOM 5532 C CA . SER A 1 689 ? -1.749 4.033 27.397 1.00 87.12 689 SER A CA 1
ATOM 5533 C C . SER A 1 689 ? -1.870 4.540 25.955 1.00 87.12 689 SER A C 1
ATOM 5535 O O . SER A 1 689 ? -1.870 3.744 25.023 1.00 87.12 689 SER A O 1
ATOM 5537 N N . ALA A 1 690 ? -1.977 5.859 25.759 1.00 87.38 690 ALA A N 1
ATOM 5538 C CA . ALA A 1 690 ? -1.930 6.479 24.435 1.00 87.38 690 ALA A CA 1
ATOM 5539 C C . ALA A 1 690 ? -0.571 6.233 23.741 1.00 87.38 690 ALA A C 1
ATOM 5541 O O . ALA A 1 690 ? 0.486 6.351 24.373 1.00 87.38 690 ALA A O 1
ATOM 5542 N N . ASN A 1 691 ? -0.598 5.910 22.443 1.00 84.06 691 ASN A N 1
ATOM 5543 C CA . ASN A 1 691 ? 0.601 5.612 21.654 1.00 84.06 691 ASN A CA 1
ATOM 5544 C C . ASN A 1 691 ? 1.304 6.925 21.230 1.00 84.06 691 ASN A C 1
ATOM 5546 O O . ASN A 1 691 ? 2.310 7.320 21.835 1.00 84.06 691 ASN A O 1
ATOM 5550 N N . VAL A 1 692 ? 0.745 7.625 20.234 1.00 88.56 692 VAL A N 1
ATOM 5551 C CA . VAL A 1 692 ? 1.167 8.945 19.729 1.00 88.56 692 VAL A CA 1
ATOM 5552 C C . VAL A 1 692 ? 0.037 9.960 19.896 1.00 88.56 692 VAL A C 1
ATOM 5554 O O . VAL A 1 692 ? 0.249 11.014 20.497 1.00 88.56 692 VAL A O 1
ATOM 5557 N N . ILE A 1 693 ? -1.165 9.643 19.408 1.00 89.69 693 ILE A N 1
ATOM 5558 C CA . ILE A 1 693 ? -2.353 10.483 19.572 1.00 89.69 693 ILE A CA 1
ATOM 5559 C C . ILE A 1 693 ? -2.946 10.235 20.957 1.00 89.69 693 ILE A C 1
ATOM 5561 O O . ILE A 1 693 ? -3.199 9.098 21.356 1.00 89.69 693 ILE A O 1
ATOM 5565 N N . ASN A 1 694 ? -3.211 11.313 21.692 1.00 88.38 694 ASN A N 1
ATOM 5566 C CA . ASN A 1 694 ? -4.011 11.251 22.907 1.00 88.38 694 ASN A CA 1
ATOM 5567 C C . ASN A 1 694 ? -5.393 11.847 22.624 1.00 88.38 694 ASN A C 1
ATOM 5569 O O . ASN A 1 694 ? -5.518 13.046 22.384 1.00 88.38 694 ASN A O 1
ATOM 5573 N N . TYR A 1 695 ? -6.415 10.994 22.671 1.00 88.44 695 TYR A N 1
ATOM 5574 C CA . TYR A 1 695 ? -7.816 11.349 22.437 1.00 88.44 695 TYR A CA 1
ATOM 5575 C C . TYR A 1 695 ? -8.501 12.013 23.646 1.00 88.44 695 TYR A C 1
ATOM 5577 O O . TYR A 1 695 ? -9.685 12.338 23.573 1.00 88.44 695 TYR A O 1
ATOM 5585 N N . ASP A 1 696 ? -7.762 12.226 24.743 1.00 83.69 696 ASP A N 1
ATOM 5586 C CA . ASP A 1 696 ? -8.152 12.828 26.030 1.00 83.69 696 ASP A CA 1
ATOM 5587 C C . ASP A 1 696 ? -9.235 12.074 26.827 1.00 83.69 696 ASP A C 1
ATOM 5589 O O . ASP A 1 696 ? -9.179 12.031 28.057 1.00 83.69 696 ASP A O 1
ATOM 5593 N N . LEU A 1 697 ? -10.174 11.407 26.155 1.00 88.94 697 LEU A N 1
ATOM 5594 C CA . LEU A 1 697 ? -11.242 10.603 26.743 1.00 88.94 697 LEU A CA 1
ATOM 5595 C C . LEU A 1 697 ? -11.050 9.104 26.477 1.00 88.94 697 LEU A C 1
ATOM 5597 O O . LEU A 1 697 ? -10.435 8.686 25.498 1.00 88.94 697 LEU A O 1
ATOM 5601 N N . ALA A 1 698 ? -11.618 8.281 27.359 1.00 94.75 698 ALA A N 1
ATOM 5602 C CA . ALA A 1 698 ? -11.596 6.829 27.231 1.00 94.75 698 ALA A CA 1
ATOM 5603 C C . ALA A 1 698 ? -12.739 6.332 26.328 1.00 94.75 698 ALA A C 1
ATOM 5605 O O . ALA A 1 698 ? -13.919 6.401 26.693 1.00 94.75 698 ALA A O 1
ATOM 5606 N N . HIS A 1 699 ? -12.387 5.788 25.162 1.00 95.94 699 HIS A N 1
ATOM 5607 C CA . HIS A 1 699 ? -13.331 5.342 24.136 1.00 95.94 699 HIS A CA 1
ATOM 5608 C C . HIS A 1 699 ? -13.140 3.874 23.732 1.00 95.94 699 HIS A C 1
ATOM 5610 O O . HIS A 1 699 ? -12.028 3.350 23.724 1.00 95.94 699 HIS A O 1
ATOM 5616 N N . LEU A 1 700 ? -14.245 3.225 23.359 1.00 97.62 700 LEU A N 1
ATOM 5617 C CA . LEU A 1 700 ? -14.252 1.955 22.627 1.00 97.62 700 LEU A CA 1
ATOM 5618 C C . LEU A 1 700 ? -14.975 2.198 21.309 1.00 97.62 700 LEU A C 1
ATOM 5620 O O . LEU A 1 700 ? -16.188 2.420 21.320 1.00 97.62 700 LEU A O 1
ATOM 5624 N N . VAL A 1 701 ? -14.241 2.196 20.199 1.00 96.94 701 VAL A N 1
ATOM 5625 C CA . VAL A 1 701 ? -14.804 2.502 18.878 1.00 96.94 701 VAL A CA 1
ATOM 5626 C C . VAL A 1 701 ? -14.948 1.221 18.072 1.00 96.94 701 VAL A C 1
ATOM 5628 O O . VAL A 1 701 ? -13.960 0.574 17.740 1.00 96.94 701 VAL A O 1
ATOM 5631 N N . PHE A 1 702 ? -16.189 0.844 17.768 1.00 96.88 702 PHE A N 1
ATOM 5632 C CA . PHE A 1 702 ? -16.489 -0.264 16.865 1.00 96.88 702 PHE A CA 1
ATOM 5633 C C . PHE A 1 702 ? -16.173 0.129 15.419 1.00 96.88 702 PHE A C 1
ATOM 5635 O O . PHE A 1 702 ? -16.610 1.186 14.969 1.00 96.88 702 PHE A O 1
ATOM 5642 N N . HIS A 1 703 ? -15.507 -0.755 14.674 1.00 91.19 703 HIS A N 1
ATOM 5643 C CA . HIS A 1 703 ? -15.244 -0.584 13.241 1.00 91.19 703 HIS A CA 1
ATOM 5644 C C . HIS A 1 703 ? -16.173 -1.447 12.375 1.00 91.19 703 HIS A C 1
ATOM 5646 O O . HIS A 1 703 ? -16.802 -0.934 11.455 1.00 91.19 703 HIS A O 1
ATOM 5652 N N . GLY A 1 704 ? -16.344 -2.728 12.717 1.00 91.94 704 GLY A N 1
ATOM 5653 C CA . GLY A 1 704 ? -17.255 -3.643 12.018 1.00 91.94 704 GLY A CA 1
ATOM 5654 C C . GLY A 1 704 ? -17.033 -5.098 12.423 1.00 91.94 704 GLY A C 1
ATOM 5655 O O . GLY A 1 704 ? -15.946 -5.456 12.875 1.00 91.94 704 GLY A O 1
ATOM 5656 N N . ALA A 1 705 ? -18.060 -5.938 12.293 1.00 94.81 705 ALA A N 1
ATOM 5657 C CA . ALA A 1 705 ? -17.959 -7.373 12.528 1.00 94.81 705 ALA A CA 1
ATOM 5658 C C . ALA A 1 705 ? -17.706 -8.146 11.229 1.00 94.81 705 ALA A C 1
ATOM 5660 O O . ALA A 1 705 ? -18.454 -8.013 10.263 1.00 94.81 705 ALA A O 1
ATOM 5661 N N . ILE A 1 706 ? -16.666 -8.979 11.240 1.00 93.69 706 ILE A N 1
ATOM 5662 C CA . ILE A 1 706 ? -16.343 -9.923 10.163 1.00 93.69 706 ILE A CA 1
ATOM 5663 C C . ILE A 1 706 ? -16.852 -11.308 10.564 1.00 93.69 706 ILE A C 1
ATOM 5665 O O . ILE A 1 706 ? -16.665 -11.721 11.712 1.00 93.69 706 ILE A O 1
ATOM 5669 N N . GLU A 1 707 ? -17.479 -12.014 9.626 1.00 94.62 707 GLU A N 1
ATOM 5670 C CA . GLU A 1 707 ? -17.855 -13.422 9.748 1.00 94.62 707 GLU A CA 1
ATOM 5671 C C . GLU A 1 707 ? -16.702 -14.327 9.292 1.00 94.62 707 GLU A C 1
A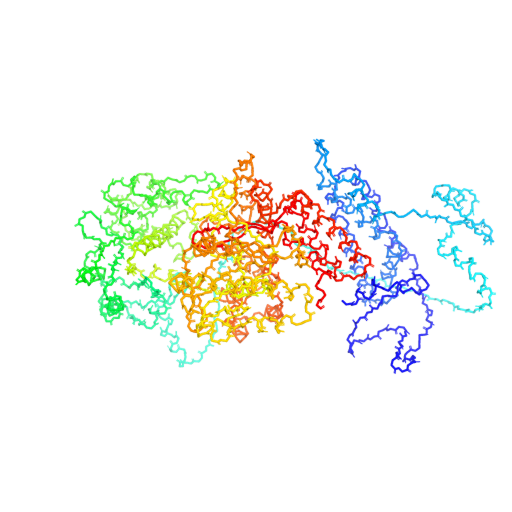TOM 5673 O O . GLU A 1 707 ? -16.033 -14.050 8.292 1.00 94.62 707 GLU A O 1
ATOM 5678 N N . TYR A 1 708 ? -16.469 -15.414 10.030 1.00 93.38 708 TYR A N 1
ATOM 5679 C CA . TYR A 1 708 ? -15.374 -16.350 9.798 1.00 93.38 708 TYR A CA 1
ATOM 5680 C C . TYR A 1 708 ? -15.864 -17.796 9.706 1.00 93.38 708 TYR A C 1
ATOM 5682 O O . TYR A 1 708 ? -16.698 -18.238 10.497 1.00 93.38 708 TYR A O 1
ATOM 5690 N N . ASN A 1 709 ? -15.258 -18.566 8.800 1.00 91.75 709 ASN A N 1
ATOM 5691 C CA . ASN A 1 709 ? -15.396 -20.023 8.792 1.00 91.75 709 ASN A CA 1
ATOM 5692 C C . ASN A 1 709 ? -14.575 -20.686 9.919 1.00 91.75 709 ASN A C 1
ATOM 5694 O O . ASN A 1 709 ? -13.757 -20.043 10.583 1.00 91.75 709 ASN A O 1
ATOM 5698 N N . ASP A 1 710 ? -14.740 -21.996 10.121 1.00 94.12 710 ASP A N 1
ATOM 5699 C CA . ASP A 1 710 ? -14.071 -22.723 11.213 1.00 94.12 710 ASP A CA 1
ATOM 5700 C C . ASP A 1 710 ? -12.536 -22.712 11.118 1.00 94.12 710 ASP A C 1
ATOM 5702 O O . ASP A 1 710 ? -11.844 -22.714 12.142 1.00 94.12 710 ASP A O 1
ATOM 5706 N N . ALA A 1 711 ? -11.985 -22.576 9.906 1.00 90.94 711 ALA A N 1
ATOM 5707 C CA . ALA A 1 711 ? -10.556 -22.367 9.678 1.00 90.94 711 ALA A CA 1
ATOM 5708 C C . ALA A 1 711 ? -10.056 -20.974 10.126 1.00 90.94 711 ALA A C 1
ATOM 5710 O O . ALA A 1 711 ? -8.843 -20.736 10.134 1.00 90.94 711 ALA A O 1
ATOM 5711 N N . GLY A 1 712 ? -10.947 -20.067 10.541 1.00 85.62 712 GLY A N 1
ATOM 5712 C CA . GLY A 1 712 ? -10.642 -18.697 10.954 1.00 85.62 712 GLY A CA 1
ATOM 5713 C C . GLY A 1 712 ? -10.294 -17.792 9.771 1.00 85.62 712 GLY A C 1
ATOM 5714 O O . GLY A 1 712 ? -9.459 -16.897 9.899 1.00 85.62 712 GLY A O 1
ATOM 5715 N N . THR A 1 713 ? -10.827 -18.072 8.583 1.00 86.62 713 THR A N 1
ATOM 5716 C CA . THR A 1 713 ? -10.693 -17.220 7.392 1.00 86.62 713 THR A CA 1
ATOM 5717 C C . THR A 1 713 ? -11.956 -16.365 7.251 1.00 86.62 713 THR A C 1
ATOM 5719 O O . THR A 1 713 ? -13.043 -16.918 7.437 1.00 86.62 713 THR A O 1
ATOM 5722 N N . PRO A 1 714 ? -11.842 -15.050 6.972 1.00 86.19 714 PRO A N 1
ATOM 5723 C CA . PRO A 1 714 ? -12.997 -14.212 6.662 1.00 86.19 714 PRO A CA 1
ATOM 5724 C C . PRO A 1 714 ? -13.827 -14.806 5.522 1.00 86.19 714 PRO A C 1
ATOM 5726 O O . PRO A 1 714 ? -13.257 -15.275 4.538 1.00 86.19 714 PRO A O 1
ATOM 5729 N N . VAL A 1 715 ? -15.150 -14.762 5.656 1.00 87.94 715 VAL A N 1
ATOM 5730 C CA . VAL A 1 715 ? -16.109 -15.133 4.597 1.00 87.94 715 VAL A CA 1
ATOM 5731 C C . VAL A 1 715 ? -17.123 -14.025 4.291 1.00 87.94 715 VAL A C 1
ATOM 5733 O O . VAL A 1 715 ? -17.765 -14.070 3.250 1.00 87.94 715 VAL A O 1
ATOM 5736 N N . GLY A 1 716 ? -17.235 -12.998 5.141 1.00 85.06 716 GLY A N 1
ATOM 5737 C CA . GLY A 1 716 ? -18.083 -11.833 4.879 1.00 85.06 716 GLY A CA 1
ATOM 5738 C C . GLY A 1 716 ? -17.954 -10.724 5.927 1.00 85.06 716 GLY A C 1
ATOM 5739 O O . GLY A 1 716 ? -17.357 -10.914 6.987 1.00 85.06 716 GLY A O 1
ATOM 5740 N N . GLU A 1 717 ? -18.538 -9.558 5.642 1.00 87.50 717 GLU A N 1
ATOM 5741 C CA . GLU A 1 717 ? -18.762 -8.484 6.622 1.00 87.50 717 GLU A CA 1
ATOM 5742 C C . GLU A 1 717 ? -20.239 -8.481 7.034 1.00 87.50 717 GLU A C 1
ATOM 5744 O O . GLU A 1 717 ? -21.130 -8.447 6.180 1.00 87.50 717 GLU A O 1
ATOM 5749 N N . VAL A 1 718 ? -20.519 -8.421 8.337 1.00 90.38 718 VAL A N 1
ATOM 5750 C CA . VAL A 1 718 ? -21.862 -8.122 8.846 1.00 90.38 718 VAL A CA 1
ATOM 5751 C C . VAL A 1 718 ? -22.122 -6.627 8.616 1.00 90.38 718 VAL A C 1
ATOM 5753 O O . VAL A 1 718 ? -21.897 -5.801 9.507 1.00 90.38 718 VAL A O 1
ATOM 5756 N N . ARG A 1 719 ? -22.535 -6.275 7.390 1.00 86.75 719 ARG A N 1
ATOM 5757 C CA . ARG A 1 719 ? -22.576 -4.898 6.860 1.00 86.75 719 ARG A CA 1
ATOM 5758 C C . ARG A 1 719 ? -23.150 -3.881 7.850 1.00 86.75 719 ARG A C 1
ATOM 5760 O O . ARG A 1 719 ? -24.302 -3.975 8.274 1.00 86.75 719 ARG A O 1
ATOM 5767 N N . GLY A 1 720 ? -22.342 -2.884 8.218 1.00 88.62 720 GLY A N 1
ATOM 5768 C CA . GLY A 1 720 ? -22.759 -1.771 9.085 1.00 88.62 720 GLY A CA 1
ATOM 5769 C C . GLY A 1 720 ? -22.984 -2.126 10.565 1.00 88.62 720 GLY A C 1
ATOM 5770 O O . GLY A 1 720 ? -23.427 -1.272 11.341 1.00 88.62 720 GLY A O 1
ATOM 5771 N N . SER A 1 721 ? -22.646 -3.351 10.978 1.00 94.56 721 SER A N 1
ATOM 5772 C CA . SER A 1 721 ? -22.786 -3.886 12.344 1.00 94.56 721 SER A CA 1
ATOM 5773 C C . SER A 1 721 ? -22.260 -2.976 13.456 1.00 94.56 721 SER A C 1
ATOM 5775 O O . SER A 1 721 ? -22.853 -2.954 14.530 1.00 94.56 721 SER A O 1
ATOM 5777 N N . ALA A 1 722 ? -21.205 -2.189 13.225 1.00 94.31 722 ALA A N 1
ATOM 5778 C CA . ALA A 1 722 ? -20.676 -1.247 14.216 1.00 94.31 722 ALA A CA 1
ATOM 5779 C C . ALA A 1 722 ? -21.696 -0.165 14.619 1.00 94.31 722 ALA A C 1
ATOM 5781 O O . ALA A 1 722 ? -21.895 0.094 15.807 1.00 94.31 722 ALA A O 1
ATOM 5782 N N . ARG A 1 723 ? -22.405 0.417 13.638 1.00 94.94 723 ARG A N 1
ATOM 5783 C CA . ARG A 1 723 ? -23.494 1.383 13.882 1.00 94.94 723 ARG A CA 1
ATOM 5784 C C . ARG A 1 723 ? -24.697 0.706 14.544 1.00 94.94 723 ARG A C 1
ATOM 5786 O O . ARG A 1 723 ? -25.314 1.280 15.436 1.00 94.94 723 ARG A O 1
ATOM 5793 N N . VAL A 1 724 ? -25.009 -0.523 14.127 1.00 96.75 724 VAL A N 1
ATOM 5794 C CA . VAL A 1 724 ? -26.132 -1.313 14.656 1.00 96.75 724 VAL A CA 1
ATOM 5795 C C . VAL A 1 724 ? -25.910 -1.690 16.126 1.00 96.75 724 VAL A C 1
ATOM 5797 O O . VAL A 1 724 ? -26.805 -1.488 16.944 1.00 96.75 724 VAL A O 1
ATOM 5800 N N . LEU A 1 725 ? -24.720 -2.185 16.480 1.00 98.00 725 LEU A N 1
ATOM 5801 C CA . LEU A 1 725 ? -24.369 -2.581 17.845 1.00 98.00 725 LEU A CA 1
ATOM 5802 C C . LEU A 1 725 ? -24.317 -1.376 18.793 1.00 98.00 725 LEU A C 1
ATOM 5804 O O . LEU A 1 725 ? -24.847 -1.458 19.899 1.00 98.00 725 LEU A O 1
ATOM 5808 N N . GLU A 1 726 ? -23.734 -0.250 18.366 1.00 97.88 726 GLU A N 1
ATOM 5809 C CA . GLU A 1 726 ? -23.732 0.980 19.169 1.00 97.88 726 GLU A CA 1
ATOM 5810 C C . GLU A 1 726 ? -25.154 1.501 19.403 1.00 97.88 726 GLU A C 1
ATOM 5812 O O . GLU A 1 726 ? -25.502 1.803 20.543 1.00 97.88 726 GLU A O 1
ATOM 5817 N N . GLY A 1 727 ? -26.006 1.503 18.372 1.00 97.75 727 GLY A N 1
ATOM 5818 C CA . GLY A 1 727 ? -27.421 1.857 18.499 1.00 97.75 727 GLY A CA 1
ATOM 5819 C C . GLY A 1 727 ? -28.179 0.962 19.486 1.00 97.75 727 GLY A C 1
ATOM 5820 O O . GLY A 1 727 ? -28.896 1.471 20.347 1.00 97.75 727 GLY A O 1
ATOM 5821 N N . MET A 1 728 ? -27.974 -0.358 19.432 1.00 98.19 728 MET A N 1
ATOM 5822 C CA . MET A 1 728 ? -28.568 -1.309 20.385 1.00 98.19 728 MET A CA 1
ATOM 5823 C C . MET A 1 728 ? -28.088 -1.065 21.824 1.00 98.19 728 MET A C 1
ATOM 5825 O O . MET A 1 728 ? -28.897 -1.014 22.749 1.00 98.19 728 MET A O 1
ATOM 5829 N N . ILE A 1 729 ? -26.782 -0.865 22.023 1.00 98.31 729 ILE A N 1
ATOM 5830 C CA . ILE A 1 729 ? -26.180 -0.570 23.335 1.00 98.31 729 ILE A CA 1
ATOM 5831 C C . ILE A 1 729 ? -26.654 0.794 23.872 1.00 98.31 729 ILE A C 1
ATOM 5833 O O . ILE A 1 729 ? -26.848 0.959 25.081 1.00 98.31 729 ILE A O 1
ATOM 5837 N N . ARG A 1 730 ? -26.896 1.767 22.987 1.00 97.56 730 ARG A N 1
ATOM 5838 C CA . ARG A 1 730 ? -27.476 3.074 23.314 1.00 97.56 730 ARG A CA 1
ATOM 5839 C C . ARG A 1 730 ? -28.935 2.967 23.748 1.00 97.56 730 ARG A C 1
ATOM 5841 O O . ARG A 1 730 ? -29.273 3.579 24.755 1.00 97.56 730 ARG A O 1
ATOM 5848 N N . GLN A 1 731 ? -29.753 2.160 23.067 1.00 97.12 731 GLN A N 1
ATOM 5849 C CA . GLN A 1 731 ? -31.163 1.917 23.418 1.00 97.12 731 GLN A CA 1
ATOM 5850 C C . GLN A 1 731 ? -31.338 1.366 24.844 1.00 97.12 731 GLN A C 1
ATOM 5852 O O . GLN A 1 731 ? -32.261 1.771 25.541 1.00 97.12 731 GLN A O 1
ATOM 5857 N N . VAL A 1 732 ? -30.429 0.502 25.313 1.00 97.25 732 VAL A N 1
ATOM 5858 C CA . VAL A 1 732 ? -30.435 -0.028 26.696 1.00 97.25 732 VAL A CA 1
ATOM 5859 C C . VAL A 1 732 ? -29.631 0.834 27.690 1.00 97.25 732 VAL A C 1
ATOM 5861 O O . VAL A 1 732 ? -29.252 0.375 28.770 1.00 97.25 732 VAL A O 1
ATOM 5864 N N . ASN A 1 733 ? -29.325 2.085 27.322 1.00 95.50 733 ASN A N 1
ATOM 5865 C CA . ASN A 1 733 ? -28.547 3.053 28.107 1.00 95.50 733 ASN A CA 1
ATOM 5866 C C . ASN A 1 733 ? -27.174 2.544 28.600 1.00 95.50 733 ASN A C 1
ATOM 5868 O O . ASN A 1 733 ? -26.623 3.052 29.571 1.00 95.50 733 ASN A O 1
ATOM 5872 N N . GLN A 1 734 ? -26.578 1.572 27.901 1.00 97.44 734 GLN A N 1
ATOM 5873 C CA . GLN A 1 734 ? -25.270 0.992 28.225 1.00 97.44 734 GLN A CA 1
ATOM 5874 C C . GLN A 1 734 ? -24.109 1.581 27.403 1.00 97.44 734 GLN A C 1
ATOM 5876 O O . GLN A 1 734 ? -23.000 1.049 27.439 1.00 97.44 734 GLN A O 1
ATOM 5881 N N . HIS A 1 735 ? -24.328 2.669 26.661 1.00 95.56 735 HIS A N 1
ATOM 5882 C CA . HIS A 1 735 ? -23.292 3.289 25.825 1.00 95.56 735 HIS A CA 1
ATOM 5883 C C . HIS A 1 735 ? -22.273 4.133 26.615 1.00 95.56 735 HIS A C 1
ATOM 5885 O O . HIS A 1 735 ? -21.171 4.377 26.125 1.00 95.56 735 HIS A O 1
ATOM 5891 N N . ILE A 1 736 ? -22.611 4.545 27.841 1.00 96.56 736 ILE A N 1
ATOM 5892 C CA . ILE A 1 736 ? -21.657 5.058 28.832 1.00 96.56 736 ILE A CA 1
ATOM 5893 C C . ILE A 1 736 ? -21.450 3.960 29.879 1.00 96.56 736 ILE A C 1
ATOM 5895 O O . ILE A 1 736 ? -22.415 3.457 30.455 1.00 96.56 736 ILE A O 1
ATOM 5899 N N . GLN A 1 737 ? -20.200 3.567 30.110 1.00 96.12 737 GLN A N 1
ATOM 5900 C CA . GLN A 1 737 ? -19.816 2.560 31.099 1.00 96.12 737 GLN A CA 1
ATOM 5901 C C . GLN A 1 737 ? -18.871 3.148 32.158 1.00 96.12 737 GLN A C 1
ATOM 5903 O O . GLN A 1 737 ? -18.599 4.347 32.177 1.00 96.12 737 GLN A O 1
ATOM 5908 N N . LYS A 1 738 ? -18.399 2.312 33.094 1.00 93.19 738 LYS A N 1
ATOM 5909 C CA . LYS A 1 738 ? -17.618 2.762 34.259 1.00 93.19 738 LYS A CA 1
ATOM 5910 C C . LYS A 1 738 ? -16.230 3.295 33.885 1.00 93.19 738 LYS A C 1
ATOM 5912 O O . LYS A 1 738 ? -15.648 4.055 34.662 1.00 93.19 738 LYS A O 1
ATOM 5917 N N . LYS A 1 739 ? -15.675 2.873 32.748 1.00 95.31 739 LYS A N 1
ATOM 5918 C CA . LYS A 1 739 ? -14.372 3.321 32.247 1.00 95.31 739 LYS A CA 1
ATOM 5919 C C . LYS A 1 739 ? -14.426 3.880 30.833 1.00 95.31 739 LYS A C 1
ATOM 5921 O O . LYS A 1 739 ? -13.593 4.728 30.538 1.00 95.31 739 LYS A O 1
ATOM 5926 N N . TYR A 1 740 ? -15.379 3.460 30.003 1.00 97.31 740 TYR A N 1
ATOM 5927 C CA . TYR A 1 740 ? -15.421 3.836 28.589 1.00 97.31 740 TYR A CA 1
ATOM 5928 C C . TYR A 1 740 ? -16.752 4.423 28.110 1.00 97.31 740 TYR A C 1
ATOM 5930 O O . TYR A 1 740 ? -17.833 3.988 28.512 1.00 97.31 740 TYR A O 1
ATOM 5938 N N . LYS A 1 741 ? -16.662 5.336 27.138 1.00 97.19 741 LYS A N 1
ATOM 5939 C CA . LYS A 1 741 ? -17.753 5.671 26.215 1.00 97.19 741 LYS A CA 1
ATOM 5940 C C . LYS A 1 741 ? -17.662 4.765 24.983 1.00 97.19 741 LYS A C 1
ATOM 5942 O O . LYS A 1 741 ? -16.680 4.811 24.241 1.00 97.19 741 LYS A O 1
ATOM 5947 N N . ILE A 1 742 ? -18.686 3.946 24.765 1.00 97.56 742 ILE A N 1
ATOM 5948 C CA . ILE A 1 742 ? -18.818 3.095 23.576 1.00 97.56 742 ILE A CA 1
ATOM 5949 C C . ILE A 1 742 ? -19.284 3.966 22.399 1.00 97.56 742 ILE A C 1
ATOM 5951 O O . ILE A 1 742 ? -20.142 4.837 22.564 1.00 97.56 742 ILE A O 1
ATOM 5955 N N . GLY A 1 743 ? -18.698 3.750 21.221 1.00 95.56 743 GLY A N 1
ATOM 5956 C CA . GLY A 1 743 ? -18.941 4.536 20.015 1.00 95.56 743 GLY A CA 1
ATOM 5957 C C . GLY A 1 743 ? -18.915 3.714 18.724 1.00 95.56 743 GLY A C 1
ATOM 5958 O O . GLY A 1 743 ? -18.316 2.643 18.640 1.00 95.56 743 GLY A O 1
ATOM 5959 N N . LYS A 1 744 ? -19.586 4.258 17.709 1.00 93.44 744 LYS A N 1
ATOM 5960 C CA . LYS A 1 744 ? -19.519 3.858 16.295 1.00 93.44 744 LYS A CA 1
ATOM 5961 C C . LYS A 1 744 ? -18.293 4.522 15.628 1.00 93.44 744 LYS A C 1
ATOM 5963 O O . LYS A 1 744 ? -17.704 5.396 16.269 1.00 93.44 744 LYS A O 1
ATOM 5968 N N . PRO A 1 745 ? -17.933 4.196 14.369 1.00 93.94 745 PRO A N 1
ATOM 5969 C CA . PRO A 1 745 ? -16.832 4.866 13.678 1.00 93.94 745 PRO A CA 1
ATOM 5970 C C . PRO A 1 745 ? -17.021 6.387 13.676 1.00 93.94 745 PRO A C 1
ATOM 5972 O O . PRO A 1 745 ? -18.127 6.875 13.424 1.00 93.94 745 PRO A O 1
ATOM 5975 N N . GLN A 1 746 ? -15.947 7.128 13.948 1.00 93.56 746 GLN A N 1
ATOM 5976 C CA . GLN A 1 746 ? -15.947 8.579 13.807 1.00 93.56 746 GLN A CA 1
ATOM 5977 C C . GLN A 1 746 ? -15.851 8.907 12.317 1.00 93.56 746 GLN A C 1
ATOM 5979 O O . GLN A 1 746 ? -14.836 8.608 11.694 1.00 93.56 746 GLN A O 1
ATOM 5984 N N . PHE A 1 747 ? -16.906 9.475 11.735 1.00 94.12 747 PHE A N 1
ATOM 5985 C CA . PHE A 1 747 ? -16.902 9.879 10.328 1.00 94.12 747 PHE A CA 1
ATOM 5986 C C . PHE A 1 747 ? -16.325 11.285 10.180 1.00 94.12 747 PHE A C 1
ATOM 5988 O O . PHE A 1 747 ? -16.678 12.187 10.940 1.00 94.12 747 PHE A O 1
ATOM 5995 N N . LEU A 1 748 ? -15.428 11.449 9.211 1.00 94.94 748 LEU A N 1
ATOM 5996 C CA . LEU A 1 748 ? -14.692 12.684 8.968 1.00 94.94 748 LEU A CA 1
ATOM 5997 C C . LEU A 1 748 ? -15.366 13.506 7.871 1.00 94.94 748 LEU A C 1
ATOM 5999 O O . LEU A 1 748 ? -15.791 12.969 6.848 1.00 94.94 748 LEU A O 1
ATOM 6003 N N . ASN A 1 749 ? -15.404 14.822 8.058 1.00 93.06 749 ASN A N 1
ATOM 6004 C CA . ASN A 1 749 ? -15.762 15.752 6.999 1.00 93.06 749 ASN A CA 1
ATOM 6005 C C . ASN A 1 749 ? -14.498 16.102 6.201 1.00 93.06 749 ASN A C 1
ATOM 6007 O O . ASN A 1 749 ? -13.583 16.738 6.733 1.00 93.06 749 ASN A O 1
ATOM 6011 N N . VAL A 1 750 ? -14.459 15.675 4.936 1.00 94.62 750 VAL A N 1
ATOM 6012 C CA . VAL A 1 750 ? -13.363 15.928 3.991 1.00 94.62 750 VAL A CA 1
ATOM 6013 C C . VAL A 1 750 ? -13.809 17.013 3.003 1.00 94.62 750 VAL A C 1
ATOM 6015 O O . VAL A 1 750 ? -14.468 16.695 2.015 1.00 94.62 750 VAL A O 1
ATOM 6018 N N . PRO A 1 751 ? -13.515 18.303 3.245 1.00 94.12 751 PRO A N 1
ATOM 6019 C CA . PRO A 1 751 ? -13.847 19.350 2.289 1.00 94.12 751 PRO A CA 1
ATOM 6020 C C . PRO A 1 751 ? -12.919 19.300 1.070 1.00 94.12 751 PRO A C 1
ATOM 6022 O O . PRO A 1 751 ? -11.783 18.824 1.139 1.00 94.12 751 PRO A O 1
ATOM 6025 N N . LYS A 1 752 ? -13.385 19.871 -0.044 1.00 94.94 752 LYS A N 1
ATOM 6026 C CA . LYS A 1 752 ? -12.549 20.146 -1.216 1.00 94.94 752 LYS A CA 1
ATOM 6027 C C . LYS A 1 752 ? -11.374 21.055 -0.832 1.00 94.94 752 LYS A C 1
ATOM 6029 O O . LYS A 1 752 ? -11.563 22.073 -0.169 1.00 94.94 752 LYS A O 1
ATOM 6034 N N . HIS A 1 753 ? -10.172 20.700 -1.282 1.00 94.19 753 HIS A N 1
ATOM 6035 C CA . HIS A 1 753 ? -8.957 21.493 -1.104 1.00 94.19 753 HIS A CA 1
ATOM 6036 C C . HIS A 1 753 ? -9.132 22.893 -1.719 1.00 94.19 753 HIS A C 1
ATOM 6038 O O . HIS A 1 753 ? -9.647 23.011 -2.831 1.00 94.19 753 HIS A O 1
ATOM 6044 N N . GLN A 1 754 ? -8.694 23.948 -1.019 1.00 90.62 754 GLN A N 1
ATOM 6045 C CA . GLN A 1 754 ? -8.877 25.341 -1.462 1.00 90.62 754 GLN A CA 1
ATOM 6046 C C . GLN A 1 754 ? -8.206 25.587 -2.825 1.00 90.62 754 GLN A C 1
ATOM 6048 O O . GLN A 1 754 ? -8.881 25.879 -3.809 1.00 90.62 754 GLN A O 1
ATOM 6053 N N . ASP A 1 755 ? -6.895 25.346 -2.917 1.00 93.00 755 ASP A N 1
ATOM 6054 C CA . ASP A 1 755 ? -6.195 25.199 -4.199 1.00 93.00 755 ASP A CA 1
ATOM 6055 C C . ASP A 1 755 ? -6.386 23.772 -4.743 1.00 93.00 755 ASP A C 1
ATOM 6057 O O . ASP A 1 755 ? -5.489 22.935 -4.665 1.00 93.00 755 ASP A O 1
ATOM 6061 N N . PHE A 1 756 ? -7.591 23.424 -5.194 1.00 94.00 756 PHE A N 1
ATOM 6062 C CA . PHE A 1 756 ? -7.832 22.096 -5.771 1.00 94.00 756 PHE A CA 1
ATOM 6063 C C . PHE A 1 756 ? -7.015 21.882 -7.053 1.00 94.00 756 PHE A C 1
ATOM 6065 O O . PHE A 1 756 ? -6.371 20.847 -7.217 1.00 94.00 756 PHE A O 1
ATOM 6072 N N . SER A 1 757 ? -7.030 22.864 -7.957 1.00 93.38 757 SER A N 1
ATOM 6073 C CA . SER A 1 757 ? -6.463 22.733 -9.302 1.00 93.38 757 SER A CA 1
ATOM 6074 C C . SER A 1 757 ? -4.932 22.700 -9.299 1.00 93.38 757 SER A C 1
ATOM 6076 O O . SER A 1 757 ? -4.342 21.847 -9.966 1.00 93.38 757 SER A O 1
ATOM 6078 N N . GLY A 1 758 ? -4.278 23.575 -8.527 1.00 96.31 758 GLY A N 1
ATOM 6079 C CA . GLY A 1 758 ? -2.823 23.600 -8.386 1.00 96.31 758 GLY A CA 1
ATOM 6080 C C . GLY A 1 758 ? -2.298 22.349 -7.690 1.00 96.31 758 GLY A C 1
ATOM 6081 O O . GLY A 1 758 ? -1.341 21.741 -8.174 1.00 96.31 758 GLY A O 1
ATOM 6082 N N . ARG A 1 759 ? -2.971 21.872 -6.631 1.00 94.69 759 ARG A N 1
ATOM 6083 C CA . ARG A 1 759 ? -2.603 20.601 -5.986 1.00 94.69 759 ARG A CA 1
ATOM 6084 C C . ARG A 1 759 ? -2.864 19.377 -6.852 1.00 94.69 759 ARG A C 1
ATOM 6086 O O . ARG A 1 759 ? -1.975 18.530 -6.936 1.00 94.69 759 ARG A O 1
ATOM 6093 N N . LYS A 1 760 ? -3.997 19.292 -7.561 1.00 96.25 760 LYS A N 1
ATOM 6094 C CA . LYS A 1 760 ? -4.246 18.205 -8.526 1.00 96.25 760 LYS A CA 1
ATOM 6095 C C . LYS A 1 760 ? -3.103 18.137 -9.541 1.00 96.25 760 LYS A C 1
ATOM 6097 O O . LYS A 1 760 ? -2.485 17.084 -9.679 1.00 96.25 760 LYS A O 1
ATOM 6102 N N . LYS A 1 761 ? -2.750 19.273 -10.159 1.00 96.00 761 LYS A N 1
ATOM 6103 C CA . LYS A 1 761 ? -1.620 19.373 -11.099 1.00 96.00 761 LYS A CA 1
ATOM 6104 C C . LYS A 1 761 ? -0.292 18.953 -10.454 1.00 96.00 761 LYS A C 1
ATOM 6106 O O . LYS A 1 761 ? 0.427 18.155 -11.041 1.00 96.00 761 LYS A O 1
ATOM 6111 N N . TYR A 1 762 ? 0.010 19.414 -9.238 1.00 96.19 762 TYR A N 1
ATOM 6112 C CA . TYR A 1 762 ? 1.246 19.077 -8.516 1.00 96.19 762 TYR A CA 1
ATOM 6113 C C . TYR A 1 762 ? 1.447 17.563 -8.334 1.00 96.19 762 TYR A C 1
ATOM 6115 O O . TYR A 1 762 ? 2.504 17.037 -8.694 1.00 96.19 762 TYR A O 1
ATOM 6123 N N . TYR A 1 763 ? 0.446 16.846 -7.812 1.00 97.19 763 TYR A N 1
ATOM 6124 C CA . TYR A 1 763 ? 0.555 15.394 -7.623 1.00 97.19 763 TYR A CA 1
ATOM 6125 C C . TYR A 1 763 ? 0.476 14.626 -8.945 1.00 97.19 763 TYR A C 1
ATOM 6127 O O . TYR A 1 763 ? 1.211 13.654 -9.106 1.00 97.19 763 TYR A O 1
ATOM 6135 N N . PHE A 1 764 ? -0.335 15.080 -9.909 1.00 97.25 764 PHE A N 1
ATOM 6136 C CA . PHE A 1 764 ? -0.402 14.474 -11.244 1.00 97.25 764 PHE A CA 1
ATOM 6137 C C . PHE A 1 764 ? 0.959 14.552 -11.945 1.00 97.25 764 PHE A C 1
ATOM 6139 O O . PHE A 1 764 ? 1.448 13.532 -12.412 1.00 97.25 764 PHE A O 1
ATOM 6146 N N . THR A 1 765 ? 1.633 15.705 -11.931 1.00 96.44 765 THR A N 1
ATOM 6147 C CA . THR A 1 765 ? 2.973 15.860 -12.520 1.00 96.44 765 THR A CA 1
ATOM 6148 C C . THR A 1 765 ? 4.042 15.032 -11.796 1.00 96.44 765 THR A C 1
ATOM 6150 O O . THR A 1 765 ? 4.968 14.547 -12.442 1.00 96.44 765 THR A O 1
ATOM 6153 N N . LYS A 1 766 ? 3.943 14.811 -10.475 1.00 95.62 766 LYS A N 1
ATOM 6154 C CA . LYS A 1 766 ? 4.843 13.863 -9.784 1.00 95.62 766 LYS A CA 1
ATOM 6155 C C . LYS A 1 766 ? 4.602 12.420 -10.209 1.00 95.62 766 LYS A C 1
ATOM 6157 O O . LYS A 1 766 ? 5.560 11.694 -10.446 1.00 95.62 766 LYS A O 1
ATOM 6162 N N . LEU A 1 767 ? 3.337 12.022 -10.303 1.00 96.81 767 LEU A N 1
ATOM 6163 C CA . LEU A 1 767 ? 2.947 10.677 -10.703 1.00 96.81 767 LEU A CA 1
ATOM 6164 C C . LEU A 1 767 ? 3.324 10.399 -12.168 1.00 96.81 767 LEU A C 1
ATOM 6166 O O . LEU A 1 767 ? 3.903 9.358 -12.447 1.00 96.81 767 LEU A O 1
ATOM 6170 N N . GLN A 1 768 ? 3.099 11.363 -13.067 1.00 94.00 768 GLN A N 1
ATOM 6171 C CA . GLN A 1 768 ? 3.485 11.304 -14.482 1.00 94.00 768 GLN A CA 1
ATOM 6172 C C . GLN A 1 768 ? 5.010 11.226 -14.666 1.00 94.00 768 GLN A C 1
ATOM 6174 O O . GLN A 1 768 ? 5.482 10.527 -15.549 1.00 94.00 768 GLN A O 1
ATOM 6179 N N . LYS A 1 769 ? 5.818 11.862 -13.804 1.00 95.31 769 LYS A N 1
ATOM 6180 C CA . LYS A 1 769 ? 7.284 11.689 -13.853 1.00 95.31 769 LYS A CA 1
ATOM 6181 C C . LYS A 1 769 ? 7.723 10.249 -13.568 1.00 95.31 769 LYS A C 1
ATOM 6183 O O . LYS A 1 769 ? 8.613 9.760 -14.249 1.00 95.31 769 LYS A O 1
ATOM 6188 N N . LEU A 1 770 ? 7.083 9.581 -12.607 1.00 93.06 770 LEU A N 1
ATOM 6189 C CA . LEU A 1 770 ? 7.346 8.171 -12.286 1.00 93.06 770 LEU A CA 1
ATOM 6190 C C . LEU A 1 770 ? 6.774 7.234 -13.367 1.00 93.06 770 LEU A C 1
ATOM 6192 O O . LEU A 1 770 ? 7.397 6.251 -13.742 1.00 93.06 770 LEU A O 1
ATOM 6196 N N . GLN A 1 771 ? 5.605 7.570 -13.914 1.00 87.38 771 GLN A N 1
ATOM 6197 C CA . GLN A 1 771 ? 4.985 6.883 -15.049 1.00 87.38 771 GLN A CA 1
ATOM 6198 C C . GLN A 1 771 ? 5.899 6.896 -16.292 1.00 87.38 771 GLN A C 1
ATOM 6200 O O . GLN A 1 771 ? 6.169 5.853 -16.892 1.00 87.38 771 GLN A O 1
ATOM 6205 N N . ASN A 1 772 ? 6.424 8.072 -16.644 1.00 84.94 772 ASN A N 1
ATOM 6206 C CA . ASN A 1 772 ? 7.227 8.279 -17.847 1.00 84.94 772 ASN A CA 1
ATOM 6207 C C . ASN A 1 772 ? 8.665 7.737 -17.712 1.00 84.94 772 ASN A C 1
ATOM 6209 O O . ASN A 1 772 ? 9.294 7.498 -18.740 1.00 84.94 772 ASN A O 1
ATOM 6213 N N . GLU A 1 773 ? 9.163 7.473 -16.492 1.00 85.50 773 GLU A N 1
ATOM 6214 C CA . GLU A 1 773 ? 10.481 6.855 -16.229 1.00 85.50 773 GLU A CA 1
ATOM 6215 C C . GLU A 1 773 ? 10.673 5.552 -17.028 1.00 85.50 773 GLU A C 1
ATOM 6217 O O . GLU A 1 773 ? 11.720 5.347 -17.638 1.00 85.50 773 GLU A O 1
ATOM 6222 N N . TYR A 1 774 ? 9.613 4.741 -17.130 1.00 80.25 774 TYR A N 1
ATOM 6223 C CA . TYR A 1 774 ? 9.579 3.511 -17.932 1.00 80.25 774 TYR A CA 1
ATOM 6224 C C . TYR A 1 774 ? 8.547 3.554 -19.074 1.00 80.25 774 TYR A C 1
ATOM 6226 O O . TYR A 1 774 ? 8.104 2.503 -19.539 1.00 80.25 774 TYR A O 1
ATOM 6234 N N . ARG A 1 775 ? 8.169 4.761 -19.531 1.00 80.62 775 ARG A N 1
ATOM 6235 C CA . ARG A 1 775 ? 7.208 5.016 -20.630 1.00 80.62 775 ARG A CA 1
ATOM 6236 C C . ARG A 1 775 ? 5.858 4.289 -20.469 1.00 80.62 775 ARG A C 1
ATOM 6238 O O . ARG A 1 775 ? 5.362 3.679 -21.412 1.00 80.62 775 ARG A O 1
ATOM 6245 N N . LEU A 1 776 ? 5.286 4.317 -19.266 1.00 75.81 776 LEU A N 1
ATOM 6246 C CA . LEU A 1 776 ? 4.070 3.567 -18.931 1.00 75.81 776 LEU A CA 1
ATOM 6247 C C . LEU A 1 776 ? 2.782 4.330 -19.274 1.00 75.81 776 LEU A C 1
ATOM 6249 O O . LEU A 1 776 ? 2.705 5.555 -19.181 1.00 75.81 776 LEU A O 1
ATOM 6253 N N . SER A 1 777 ? 1.735 3.591 -19.622 1.00 77.06 777 SER A N 1
ATOM 6254 C CA . SER A 1 777 ? 0.392 4.112 -19.880 1.00 77.06 777 SER A CA 1
ATOM 6255 C C . SER A 1 777 ? -0.425 4.288 -18.593 1.00 77.06 777 SER A C 1
ATOM 6257 O O . SER A 1 777 ? -0.115 3.727 -17.542 1.00 77.06 777 SER A O 1
ATOM 6259 N N . ASP A 1 778 ? -1.532 5.027 -18.678 1.00 76.94 778 ASP A N 1
ATOM 6260 C CA . ASP A 1 778 ? -2.477 5.177 -17.563 1.00 76.94 778 ASP A CA 1
ATOM 6261 C C . ASP A 1 778 ? -3.134 3.849 -17.151 1.00 76.94 778 ASP A C 1
ATOM 6263 O O . ASP A 1 778 ? -3.499 3.673 -15.988 1.00 76.94 778 ASP A O 1
ATOM 6267 N N . SER A 1 779 ? -3.254 2.911 -18.092 1.00 75.75 779 SER A N 1
ATOM 6268 C CA . SER A 1 779 ? -3.724 1.537 -17.892 1.00 75.75 779 SER A CA 1
ATOM 6269 C C . SER A 1 779 ? -2.710 0.618 -17.204 1.00 75.75 779 SER A C 1
ATOM 6271 O O . SER A 1 779 ? -3.109 -0.422 -16.681 1.00 75.75 779 SER A O 1
ATOM 6273 N N . ASP A 1 780 ? -1.422 0.966 -17.178 1.00 74.44 780 ASP A N 1
ATOM 6274 C CA . ASP A 1 780 ? -0.401 0.093 -16.603 1.00 74.44 780 ASP A CA 1
ATOM 6275 C C . ASP A 1 780 ? -0.466 0.055 -15.075 1.00 74.44 780 ASP A C 1
ATOM 6277 O O . ASP A 1 780 ? -0.749 1.048 -14.396 1.00 74.44 780 ASP A O 1
ATOM 6281 N N . THR A 1 781 ? -0.199 -1.129 -14.522 1.00 82.69 781 THR A N 1
ATOM 6282 C CA . THR A 1 781 ? -0.232 -1.367 -13.076 1.00 82.69 781 THR A CA 1
ATOM 6283 C C . THR A 1 781 ? 1.035 -0.867 -12.396 1.00 82.69 781 THR A C 1
ATOM 6285 O O . THR A 1 781 ? 2.132 -0.880 -12.963 1.00 82.69 781 THR A O 1
ATOM 6288 N N . PHE A 1 782 ? 0.916 -0.519 -11.117 1.00 85.38 782 PHE A N 1
ATOM 6289 C CA . PHE A 1 782 ? 2.069 -0.208 -10.278 1.00 85.38 782 PHE A CA 1
ATOM 6290 C C . PHE A 1 782 ? 3.061 -1.385 -10.194 1.00 85.38 782 PHE A C 1
ATOM 6292 O O . PHE A 1 782 ? 4.276 -1.191 -10.110 1.00 85.38 782 PHE A O 1
ATOM 6299 N N . SER A 1 783 ? 2.567 -2.621 -10.318 1.00 80.44 783 SER A N 1
ATOM 6300 C CA . SER A 1 783 ? 3.422 -3.797 -10.437 1.00 80.44 783 SER A CA 1
ATOM 6301 C C . SER A 1 783 ? 4.251 -3.854 -11.726 1.00 80.44 783 SER A C 1
ATOM 6303 O O . SER A 1 783 ? 5.315 -4.480 -11.702 1.00 80.44 783 SER A O 1
ATOM 6305 N N . LEU A 1 784 ? 3.806 -3.248 -12.835 1.00 79.19 784 LEU A N 1
ATOM 6306 C CA . LEU A 1 784 ? 4.611 -3.177 -14.057 1.00 79.19 784 LEU A CA 1
ATOM 6307 C C . LEU A 1 784 ? 5.748 -2.162 -13.903 1.00 79.19 784 LEU A C 1
ATOM 6309 O O . LEU A 1 784 ? 6.875 -2.487 -14.261 1.00 79.19 784 LEU A O 1
ATOM 6313 N N . TYR A 1 785 ? 5.499 -1.001 -13.285 1.00 86.94 785 TYR A N 1
ATOM 6314 C CA . TYR A 1 785 ? 6.566 -0.065 -12.894 1.00 86.94 785 TYR A CA 1
ATOM 6315 C C . TYR A 1 785 ? 7.657 -0.778 -12.082 1.00 86.94 785 TYR A C 1
ATOM 6317 O O . TYR A 1 785 ? 8.842 -0.702 -12.410 1.00 86.94 785 TYR A O 1
ATOM 6325 N N . HIS A 1 786 ? 7.260 -1.566 -11.076 1.00 86.06 786 HIS A N 1
ATOM 6326 C CA . HIS A 1 786 ? 8.217 -2.342 -10.287 1.00 86.06 786 HIS A CA 1
ATOM 6327 C C . HIS A 1 786 ? 8.976 -3.386 -11.115 1.00 86.06 786 HIS A C 1
ATOM 6329 O O . HIS A 1 786 ? 10.176 -3.570 -10.919 1.00 86.06 786 HIS A O 1
ATOM 6335 N N . GLN A 1 787 ? 8.307 -4.052 -12.057 1.00 82.19 787 GLN A N 1
ATOM 6336 C CA . GLN A 1 787 ? 8.954 -4.981 -12.983 1.00 82.19 787 GLN A CA 1
ATOM 6337 C C . GLN A 1 787 ? 9.994 -4.281 -13.875 1.00 82.19 787 GLN A C 1
ATOM 6339 O O . GLN A 1 787 ? 11.101 -4.805 -14.002 1.00 82.19 787 GLN A O 1
ATOM 6344 N N . ARG A 1 788 ? 9.689 -3.105 -14.442 1.00 82.94 788 ARG A N 1
ATOM 6345 C CA . ARG A 1 788 ? 10.605 -2.375 -15.339 1.00 82.94 788 ARG A CA 1
ATOM 6346 C C . ARG A 1 788 ? 11.898 -1.936 -14.647 1.00 82.94 788 ARG A C 1
ATOM 6348 O O . ARG A 1 788 ? 12.968 -2.155 -15.206 1.00 82.94 788 ARG A O 1
ATOM 6355 N N . PHE A 1 789 ? 11.817 -1.447 -13.407 1.00 88.19 789 PHE A N 1
ATOM 6356 C CA . PHE A 1 789 ? 12.995 -1.160 -12.574 1.00 88.19 789 PHE A CA 1
ATOM 6357 C C . PHE A 1 789 ? 13.926 -2.381 -12.439 1.00 88.19 789 PHE A C 1
ATOM 6359 O O . PHE A 1 789 ? 15.145 -2.275 -12.586 1.00 88.19 789 PHE A O 1
ATOM 6366 N N . TRP A 1 790 ? 13.364 -3.569 -12.184 1.00 86.38 790 TRP A N 1
ATOM 6367 C CA . TRP A 1 790 ? 14.158 -4.796 -12.073 1.00 86.38 790 TRP A CA 1
ATOM 6368 C C . TRP A 1 790 ? 14.699 -5.278 -13.420 1.00 86.38 790 TRP A C 1
ATOM 6370 O O . TRP A 1 790 ? 15.828 -5.767 -13.470 1.00 86.38 790 TRP A O 1
ATOM 6380 N N . GLU A 1 791 ? 13.937 -5.126 -14.503 1.00 81.50 791 GLU A N 1
ATOM 6381 C CA . GLU A 1 791 ? 14.407 -5.427 -15.857 1.00 81.50 791 GLU A CA 1
ATOM 6382 C C . GLU A 1 791 ? 15.616 -4.559 -16.230 1.00 81.50 791 GLU A C 1
ATOM 6384 O O . GLU A 1 791 ? 16.647 -5.103 -16.634 1.00 81.50 791 GLU A O 1
ATOM 6389 N N . GLU A 1 792 ? 15.542 -3.243 -16.001 1.00 83.81 792 GLU A N 1
ATOM 6390 C CA . GLU A 1 792 ? 16.671 -2.331 -16.198 1.00 83.81 792 GLU A CA 1
ATOM 6391 C C . GLU A 1 792 ? 17.861 -2.700 -15.301 1.00 83.81 792 GLU A C 1
ATOM 6393 O O . GLU A 1 792 ? 18.988 -2.797 -15.791 1.00 83.81 792 GLU A O 1
ATOM 6398 N N . PHE A 1 793 ? 17.643 -2.929 -14.001 1.00 88.56 793 PHE A N 1
ATOM 6399 C CA . PHE A 1 793 ? 18.719 -3.253 -13.059 1.00 88.56 793 PHE A CA 1
ATOM 6400 C C . PHE A 1 793 ? 19.528 -4.485 -13.503 1.00 88.56 793 PHE A C 1
ATOM 6402 O O . PHE A 1 793 ? 20.763 -4.465 -13.508 1.00 88.56 793 PHE A O 1
ATOM 6409 N N . ILE A 1 794 ? 18.836 -5.549 -13.920 1.00 86.56 794 ILE A N 1
ATOM 6410 C CA . ILE A 1 794 ? 19.457 -6.798 -14.381 1.00 86.56 794 ILE A CA 1
ATOM 6411 C C . ILE A 1 794 ? 20.146 -6.589 -15.740 1.00 86.56 794 ILE A C 1
ATOM 6413 O O . ILE A 1 794 ? 21.264 -7.071 -15.944 1.00 86.56 794 ILE A O 1
ATOM 6417 N N . TYR A 1 795 ? 19.516 -5.847 -16.655 1.00 81.88 795 TYR A N 1
ATOM 6418 C CA . TYR A 1 795 ? 20.072 -5.546 -17.974 1.00 81.88 795 TYR A CA 1
ATOM 6419 C C . TYR A 1 795 ? 21.340 -4.683 -17.894 1.00 81.88 795 TYR A C 1
ATOM 6421 O O . TYR A 1 795 ? 22.350 -5.009 -18.518 1.00 81.88 795 TYR A O 1
ATOM 6429 N N . ASN A 1 796 ? 21.344 -3.634 -17.068 1.00 80.19 796 ASN A N 1
ATOM 6430 C CA . ASN A 1 796 ? 22.512 -2.778 -16.858 1.00 80.19 796 ASN A CA 1
ATOM 6431 C C . ASN A 1 796 ? 23.687 -3.551 -16.234 1.00 80.19 796 ASN A C 1
ATOM 6433 O O . ASN A 1 796 ? 24.834 -3.325 -16.624 1.00 80.19 796 ASN A O 1
ATOM 6437 N N . ALA A 1 797 ? 23.428 -4.510 -15.337 1.00 84.69 797 ALA A N 1
ATOM 6438 C CA . ALA A 1 797 ? 24.463 -5.406 -14.821 1.00 84.69 797 ALA A CA 1
ATOM 6439 C C . ALA A 1 797 ? 25.031 -6.342 -15.908 1.00 84.69 797 ALA A C 1
ATOM 6441 O O . ALA A 1 797 ? 26.249 -6.496 -16.005 1.00 84.69 797 ALA A O 1
ATOM 6442 N N . ALA A 1 798 ? 24.181 -6.916 -16.767 1.00 82.19 798 ALA A N 1
ATOM 6443 C CA . ALA A 1 798 ? 24.625 -7.745 -17.893 1.00 82.19 798 ALA A CA 1
ATOM 6444 C C . ALA A 1 798 ? 25.458 -6.940 -18.908 1.00 82.19 798 ALA A C 1
ATOM 6446 O O . ALA A 1 798 ? 26.538 -7.376 -19.314 1.00 82.19 798 ALA A O 1
ATOM 6447 N N . LYS A 1 799 ? 25.011 -5.723 -19.242 1.00 83.50 799 LYS A N 1
ATOM 6448 C CA . LYS A 1 799 ? 25.701 -4.784 -20.138 1.00 83.50 799 LYS A CA 1
ATOM 6449 C C . LYS A 1 799 ? 27.086 -4.390 -19.612 1.00 83.50 799 LYS A C 1
ATOM 6451 O O . LYS A 1 799 ? 28.042 -4.384 -20.380 1.00 83.50 799 LYS A O 1
ATOM 6456 N N . GLN A 1 800 ? 27.229 -4.146 -18.305 1.00 86.94 800 GLN A N 1
ATOM 6457 C CA . GLN A 1 800 ? 28.534 -3.888 -17.667 1.00 86.94 800 GLN A CA 1
ATOM 6458 C C . GLN A 1 800 ? 29.502 -5.082 -17.735 1.00 86.94 800 GLN A C 1
ATOM 6460 O O . GLN A 1 800 ? 30.711 -4.892 -17.620 1.00 86.94 800 GLN A O 1
ATOM 6465 N N . MET A 1 801 ? 28.994 -6.302 -17.933 1.00 88.50 801 MET A N 1
ATOM 6466 C CA . MET A 1 801 ? 29.789 -7.532 -18.055 1.00 88.50 801 MET A CA 1
ATOM 6467 C C . MET A 1 801 ? 29.959 -7.992 -19.511 1.00 88.50 801 MET A C 1
ATOM 6469 O O . MET A 1 801 ? 30.588 -9.019 -19.750 1.00 88.50 801 MET A O 1
ATOM 6473 N N . ASN A 1 802 ? 29.439 -7.220 -20.476 1.00 87.06 802 ASN A N 1
ATOM 6474 C CA . ASN A 1 802 ? 29.367 -7.556 -21.901 1.00 87.06 802 ASN A CA 1
ATOM 6475 C C . ASN A 1 802 ? 28.611 -8.873 -22.194 1.00 87.06 802 ASN A C 1
ATOM 6477 O O . ASN A 1 802 ? 28.936 -9.594 -23.137 1.00 87.06 802 ASN A O 1
ATOM 6481 N N . TYR A 1 803 ? 27.601 -9.202 -21.381 1.00 85.56 803 TYR A N 1
ATOM 6482 C CA . TYR A 1 803 ? 26.788 -10.409 -21.536 1.00 85.56 803 TYR A CA 1
ATOM 6483 C C . TYR A 1 803 ? 25.489 -10.122 -22.305 1.00 85.56 803 TYR A C 1
ATOM 6485 O O . TYR A 1 803 ? 24.650 -9.344 -21.846 1.00 85.56 803 TYR A O 1
ATOM 6493 N N . LYS A 1 804 ? 25.285 -10.797 -23.448 1.00 83.75 804 LYS A N 1
ATOM 6494 C CA . LYS A 1 804 ? 24.014 -10.788 -24.196 1.00 83.75 804 LYS A CA 1
ATOM 6495 C C . LYS A 1 804 ? 22.962 -11.593 -23.420 1.00 83.75 804 LYS A C 1
ATOM 6497 O O . LYS A 1 804 ? 22.863 -12.810 -23.556 1.00 83.75 804 LYS A O 1
ATOM 6502 N N . LEU A 1 805 ? 22.223 -10.905 -22.551 1.00 77.38 805 LEU A N 1
ATOM 6503 C CA . LEU A 1 805 ? 21.287 -11.494 -21.592 1.00 77.38 805 LEU A CA 1
ATOM 6504 C C . LEU A 1 805 ? 20.086 -12.178 -22.284 1.00 77.38 805 LEU A C 1
ATOM 6506 O O . LEU A 1 805 ? 19.285 -11.488 -22.909 1.00 77.38 805 LEU A O 1
ATOM 6510 N N . PRO A 1 806 ? 19.877 -13.502 -22.132 1.00 79.88 806 PRO A N 1
ATOM 6511 C CA . PRO A 1 806 ? 18.721 -14.172 -22.726 1.00 79.88 806 PRO A CA 1
ATOM 6512 C C . PRO A 1 806 ? 17.415 -13.832 -21.995 1.00 79.88 806 PRO A C 1
ATOM 6514 O O . PRO A 1 806 ? 17.362 -13.897 -20.765 1.00 79.88 806 PRO A O 1
ATOM 6517 N N . ASN A 1 807 ? 16.321 -13.603 -22.731 1.00 67.56 807 ASN A N 1
ATOM 6518 C CA . ASN A 1 807 ? 15.007 -13.241 -22.166 1.00 67.56 807 ASN A CA 1
ATOM 6519 C C . ASN A 1 807 ? 14.502 -14.230 -21.095 1.00 67.56 807 ASN A C 1
ATOM 6521 O O . ASN A 1 807 ? 13.921 -13.822 -20.092 1.00 67.56 807 ASN A O 1
ATOM 6525 N N . LYS A 1 808 ? 14.795 -15.532 -21.250 1.00 73.56 808 LYS A N 1
ATOM 6526 C CA . LYS A 1 808 ? 14.500 -16.569 -20.241 1.00 73.56 808 LYS A CA 1
ATOM 6527 C C . LYS A 1 808 ? 15.215 -16.312 -18.906 1.00 73.56 808 LYS A C 1
ATOM 6529 O O . LYS A 1 808 ? 14.623 -16.501 -17.846 1.00 73.56 808 LYS A O 1
ATOM 6534 N N . VAL A 1 809 ? 16.481 -15.892 -18.961 1.00 75.88 809 VAL A N 1
ATOM 6535 C CA . VAL A 1 809 ? 17.279 -15.549 -17.776 1.00 75.88 809 VAL A CA 1
ATOM 6536 C C . VAL A 1 809 ? 16.735 -14.271 -17.150 1.00 75.88 809 VAL A C 1
ATOM 6538 O O . VAL A 1 809 ? 16.491 -14.267 -15.949 1.00 75.88 809 VAL A O 1
ATOM 6541 N N . LEU A 1 810 ? 16.491 -13.228 -17.952 1.00 80.62 810 LEU A N 1
ATOM 6542 C CA . LEU A 1 810 ? 15.921 -11.960 -17.490 1.00 80.62 810 LEU A CA 1
ATOM 6543 C C . LEU A 1 810 ? 14.602 -12.186 -16.737 1.00 80.62 810 LEU A C 1
ATOM 6545 O O . LEU A 1 810 ? 14.524 -11.894 -15.546 1.00 80.62 810 LEU A O 1
ATOM 6549 N N . ALA A 1 811 ? 13.605 -12.798 -17.382 1.00 71.31 811 ALA A N 1
ATOM 6550 C CA . ALA A 1 811 ? 12.302 -13.068 -16.774 1.00 71.31 811 ALA A CA 1
ATOM 6551 C C . ALA A 1 811 ? 12.400 -13.973 -15.529 1.00 71.31 811 ALA A C 1
ATOM 6553 O O . ALA A 1 811 ? 11.686 -13.762 -14.547 1.00 71.31 811 ALA A O 1
ATOM 6554 N N . GLY A 1 812 ? 13.304 -14.959 -15.541 1.00 74.38 812 GLY A N 1
ATOM 6555 C CA . GLY A 1 812 ? 13.562 -15.826 -14.394 1.00 74.38 812 GLY A CA 1
ATOM 6556 C C . GLY A 1 812 ? 14.143 -15.076 -13.191 1.00 74.38 812 GLY A C 1
ATOM 6557 O O . GLY A 1 812 ? 13.674 -15.261 -12.068 1.00 74.38 812 GLY A O 1
ATOM 6558 N N . LEU A 1 813 ? 15.135 -14.207 -13.412 1.00 86.69 813 LEU A N 1
ATOM 6559 C CA . LEU A 1 813 ? 15.733 -13.377 -12.362 1.00 86.69 813 LEU A CA 1
ATOM 6560 C C . LEU A 1 813 ? 14.741 -12.323 -11.849 1.00 86.69 813 LEU A C 1
ATOM 6562 O O . LEU A 1 813 ? 14.588 -12.195 -10.638 1.00 86.69 813 LEU A O 1
ATOM 6566 N N . VAL A 1 814 ? 13.992 -11.652 -12.735 1.00 82.12 814 VAL A N 1
ATOM 6567 C CA . VAL A 1 814 ? 12.916 -10.714 -12.358 1.00 82.12 814 VAL A CA 1
ATOM 6568 C C . VAL A 1 814 ? 11.906 -11.394 -11.435 1.00 82.12 814 VAL A C 1
ATOM 6570 O O . VAL A 1 814 ? 11.681 -10.909 -10.330 1.00 82.12 814 VAL A O 1
ATOM 6573 N N . LYS A 1 815 ? 11.341 -12.553 -11.807 1.00 80.69 815 LYS A N 1
ATOM 6574 C CA . LYS A 1 815 ? 10.388 -13.274 -10.938 1.00 80.69 815 LYS A CA 1
ATOM 6575 C C . LYS A 1 815 ? 11.011 -13.632 -9.584 1.00 80.69 815 LYS A C 1
ATOM 6577 O O . LYS A 1 815 ? 10.409 -13.371 -8.540 1.00 80.69 815 LYS A O 1
ATOM 6582 N N . ARG A 1 816 ? 12.257 -14.115 -9.591 1.00 89.88 816 ARG A N 1
ATOM 6583 C CA . ARG A 1 816 ? 13.010 -14.511 -8.392 1.00 89.88 816 ARG A CA 1
ATOM 6584 C C . ARG A 1 816 ? 13.324 -13.358 -7.436 1.00 89.88 816 ARG A C 1
ATOM 6586 O O . ARG A 1 816 ? 13.367 -13.592 -6.223 1.00 89.88 816 ARG A O 1
ATOM 6593 N N . TRP A 1 817 ? 13.559 -12.155 -7.955 1.00 88.06 817 TRP A N 1
ATOM 6594 C CA . TRP A 1 817 ? 14.091 -11.005 -7.213 1.00 88.06 817 TRP A CA 1
ATOM 6595 C C . TRP A 1 817 ? 13.045 -9.917 -6.953 1.00 88.06 817 TRP A C 1
ATOM 6597 O O . TRP A 1 817 ? 12.910 -9.474 -5.815 1.00 88.06 817 TRP A O 1
ATOM 6607 N N . ALA A 1 818 ? 12.254 -9.554 -7.964 1.00 82.81 818 ALA A N 1
ATOM 6608 C CA . ALA A 1 818 ? 11.209 -8.537 -7.873 1.00 82.81 818 ALA A CA 1
ATOM 6609 C C . ALA A 1 818 ? 9.972 -9.018 -7.102 1.00 82.81 818 ALA A C 1
ATOM 6611 O O . ALA A 1 818 ? 9.404 -8.243 -6.334 1.00 82.81 818 ALA A O 1
ATOM 6612 N N . PHE A 1 819 ? 9.581 -10.283 -7.310 1.00 80.12 819 PHE A N 1
ATOM 6613 C CA . PHE A 1 819 ? 8.335 -10.885 -6.806 1.00 80.12 819 PHE A CA 1
ATOM 6614 C C . PHE A 1 819 ? 8.566 -12.081 -5.868 1.00 80.12 819 PHE A C 1
ATOM 6616 O O . PHE A 1 819 ? 7.630 -12.801 -5.526 1.00 80.12 819 PHE A O 1
ATOM 6623 N N . ASN A 1 820 ? 9.819 -12.312 -5.460 1.00 78.31 820 ASN A N 1
ATOM 6624 C CA . ASN A 1 820 ? 10.252 -13.413 -4.592 1.00 78.31 820 ASN A CA 1
ATOM 6625 C C . ASN A 1 820 ? 9.917 -14.842 -5.100 1.00 78.31 820 ASN A C 1
ATOM 6627 O O . ASN A 1 820 ? 10.142 -15.813 -4.375 1.00 78.31 820 ASN A O 1
ATOM 6631 N N . ASP A 1 821 ? 9.446 -15.003 -6.341 1.00 77.81 821 ASP A N 1
ATOM 6632 C CA . ASP A 1 821 ? 9.050 -16.286 -6.930 1.00 77.81 821 ASP A CA 1
ATOM 6633 C C . ASP A 1 821 ? 10.282 -17.143 -7.256 1.00 77.81 821 ASP A C 1
ATOM 6635 O O . ASP A 1 821 ? 10.951 -16.987 -8.279 1.00 77.81 821 ASP A O 1
ATOM 6639 N N . LYS A 1 822 ? 10.590 -18.091 -6.368 1.00 83.75 822 LYS A N 1
ATOM 6640 C CA . LYS A 1 822 ? 11.761 -18.970 -6.498 1.00 83.75 822 LYS A CA 1
ATOM 6641 C C . LYS A 1 822 ? 11.568 -20.125 -7.497 1.00 83.75 822 LYS A C 1
ATOM 6643 O O . LYS A 1 822 ? 12.432 -21.006 -7.535 1.00 83.75 822 LYS A O 1
ATOM 6648 N N . SER A 1 823 ? 10.503 -20.126 -8.311 1.00 79.62 823 SER A N 1
ATOM 6649 C CA . SER A 1 823 ? 10.285 -21.095 -9.402 1.00 79.62 823 SER A CA 1
ATOM 6650 C C . SER A 1 823 ? 11.467 -21.154 -10.379 1.00 79.62 823 SER A C 1
ATOM 6652 O O . SER A 1 823 ? 11.883 -22.239 -10.797 1.00 79.62 823 SER A O 1
ATOM 6654 N N . TYR A 1 824 ? 12.108 -20.013 -10.657 1.00 84.88 824 TYR A N 1
ATOM 6655 C CA . TYR A 1 824 ? 13.432 -19.986 -11.272 1.00 84.88 824 TYR A CA 1
ATOM 6656 C C . TYR A 1 824 ? 14.492 -20.367 -10.228 1.00 84.88 824 TYR A C 1
ATOM 6658 O O . TYR A 1 824 ? 14.997 -19.542 -9.467 1.00 84.88 824 TYR A O 1
ATOM 6666 N N . GLN A 1 825 ? 14.780 -21.665 -10.137 1.00 91.44 825 GLN A N 1
ATOM 6667 C CA . GLN A 1 825 ? 15.707 -22.236 -9.159 1.00 91.44 825 GLN A CA 1
ATOM 6668 C C . GLN A 1 825 ? 17.182 -21.936 -9.482 1.00 91.44 825 GLN A C 1
ATOM 6670 O O . GLN A 1 825 ? 17.561 -21.769 -10.640 1.00 91.44 825 GLN A O 1
ATOM 6675 N N . ILE A 1 826 ? 18.051 -22.003 -8.466 1.00 93.38 826 ILE A N 1
ATOM 6676 C CA . ILE A 1 826 ? 19.516 -21.860 -8.607 1.00 93.38 826 ILE A CA 1
ATOM 6677 C C . ILE A 1 826 ? 20.109 -22.885 -9.595 1.00 93.38 826 ILE A C 1
ATOM 6679 O O . ILE A 1 826 ? 21.058 -22.577 -10.315 1.00 93.38 826 ILE A O 1
ATOM 6683 N N . ALA A 1 827 ? 19.535 -24.090 -9.677 1.00 92.12 827 ALA A N 1
ATOM 6684 C CA . ALA A 1 827 ? 19.906 -25.086 -10.685 1.00 92.12 827 ALA A CA 1
ATOM 6685 C C . ALA A 1 827 ? 19.606 -24.619 -12.123 1.00 92.12 827 ALA A C 1
ATOM 6687 O O . ALA A 1 827 ? 20.411 -24.861 -13.020 1.00 92.12 827 ALA A O 1
ATOM 6688 N N . ASN A 1 828 ? 18.499 -23.897 -12.336 1.00 88.00 828 ASN A N 1
ATOM 6689 C CA . ASN A 1 828 ? 18.159 -23.316 -13.635 1.00 88.00 828 ASN A CA 1
ATOM 6690 C C . ASN A 1 828 ? 19.070 -22.122 -13.950 1.00 88.00 828 ASN A C 1
ATOM 6692 O O . ASN A 1 828 ? 19.624 -22.080 -15.041 1.00 88.00 828 ASN A O 1
ATOM 6696 N N . MET A 1 829 ? 19.348 -21.241 -12.977 1.00 90.12 829 MET A N 1
ATOM 6697 C CA . MET A 1 829 ? 20.335 -20.156 -13.129 1.00 90.12 829 MET A CA 1
ATOM 6698 C C . MET A 1 829 ? 21.693 -20.685 -13.622 1.00 90.12 829 MET A C 1
ATOM 6700 O O . MET A 1 829 ? 22.202 -20.211 -14.631 1.00 90.12 829 MET A O 1
ATOM 6704 N N . LYS A 1 830 ? 22.243 -21.717 -12.964 1.00 93.19 830 LYS A N 1
ATOM 6705 C CA . LYS A 1 830 ? 23.517 -22.362 -13.349 1.00 93.19 830 LYS A CA 1
ATOM 6706 C C . LYS A 1 830 ? 23.483 -23.087 -14.700 1.00 93.19 830 LYS A C 1
ATOM 6708 O O . LYS A 1 830 ? 24.535 -23.352 -15.268 1.00 93.19 830 LYS A O 1
ATOM 6713 N N . LYS A 1 831 ? 22.299 -23.468 -15.184 1.00 91.81 831 LYS A N 1
ATOM 6714 C CA . LYS A 1 831 ? 22.114 -24.172 -16.459 1.00 91.81 831 LYS A 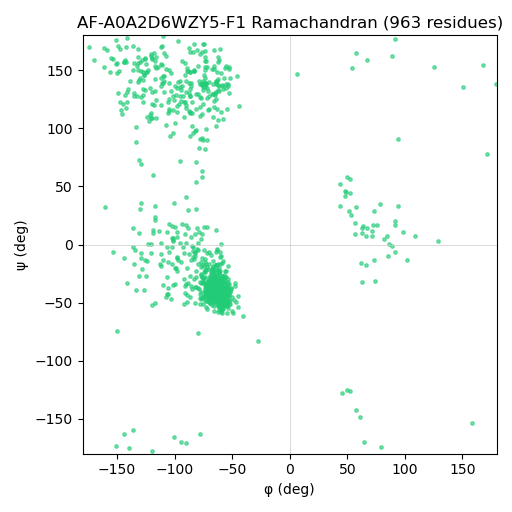CA 1
ATOM 6715 C C . LYS A 1 831 ? 21.941 -23.202 -17.626 1.00 91.81 831 LYS A C 1
ATOM 6717 O O . LYS A 1 831 ? 22.485 -23.448 -18.704 1.00 91.81 831 LYS A O 1
ATOM 6722 N N . ASP A 1 832 ? 21.146 -22.158 -17.417 1.00 83.81 832 ASP A N 1
ATOM 6723 C CA . ASP A 1 832 ? 20.672 -21.241 -18.452 1.00 83.81 832 ASP A CA 1
ATOM 6724 C C . ASP A 1 832 ? 21.598 -20.025 -18.634 1.00 83.81 832 ASP A C 1
ATOM 6726 O O . ASP A 1 832 ? 21.714 -19.523 -19.750 1.00 83.81 832 ASP A O 1
ATOM 6730 N N . ILE A 1 833 ? 22.294 -19.574 -17.582 1.00 90.12 833 ILE A N 1
ATOM 6731 C CA . ILE A 1 833 ? 23.342 -18.547 -17.696 1.00 90.12 833 ILE A CA 1
ATOM 6732 C C . ILE A 1 833 ? 24.633 -19.206 -18.188 1.00 90.12 833 ILE A C 1
ATOM 6734 O O . ILE A 1 833 ? 25.062 -20.212 -17.621 1.00 90.12 833 ILE A O 1
ATOM 6738 N N . LYS A 1 834 ? 25.244 -18.642 -19.238 1.00 88.06 834 LYS A N 1
ATOM 6739 C CA . LYS A 1 834 ? 26.493 -19.157 -19.832 1.00 88.06 834 LYS A CA 1
ATOM 6740 C C . LYS A 1 834 ? 27.734 -18.323 -19.537 1.00 88.06 834 LYS A C 1
ATOM 6742 O O . LYS A 1 834 ? 28.816 -18.892 -19.491 1.00 88.06 834 LYS A O 1
ATOM 6747 N N . ASP A 1 835 ? 27.592 -17.018 -19.315 1.00 92.94 835 ASP A N 1
ATOM 6748 C CA . ASP A 1 835 ? 28.722 -16.188 -18.896 1.00 92.94 835 ASP A CA 1
ATOM 6749 C C . ASP A 1 835 ? 29.031 -16.396 -17.406 1.00 92.94 835 ASP A C 1
ATOM 6751 O O . ASP A 1 835 ? 28.156 -16.263 -16.543 1.00 92.94 835 ASP A O 1
ATOM 6755 N N . GLU A 1 836 ? 30.285 -16.725 -17.098 1.00 91.81 836 GLU A N 1
ATOM 6756 C CA . GLU A 1 836 ? 30.712 -17.039 -15.734 1.00 91.81 836 GLU A CA 1
ATOM 6757 C C . GLU A 1 836 ? 30.693 -15.814 -14.812 1.00 91.81 836 GLU A C 1
ATOM 6759 O O . GLU A 1 836 ? 30.358 -15.945 -13.634 1.00 91.81 836 GLU A O 1
ATOM 6764 N N . LYS A 1 837 ? 30.996 -14.613 -15.326 1.00 92.38 837 LYS A N 1
ATOM 6765 C CA . LYS A 1 837 ? 31.031 -13.377 -14.526 1.00 92.38 837 LYS A CA 1
ATOM 6766 C C . LYS A 1 837 ? 29.620 -12.988 -14.097 1.00 92.38 837 LYS A C 1
ATOM 6768 O O . LYS A 1 837 ? 29.389 -12.727 -12.916 1.00 92.38 837 LYS A O 1
ATOM 6773 N N . PHE A 1 838 ? 28.667 -13.031 -15.025 1.00 94.38 838 PHE A N 1
ATOM 6774 C CA . PHE A 1 838 ? 27.256 -12.779 -14.770 1.00 94.38 838 PHE A CA 1
ATOM 6775 C C . PHE A 1 838 ? 26.623 -13.885 -13.915 1.00 94.38 838 PHE A C 1
ATOM 6777 O O . PHE A 1 838 ? 25.810 -13.580 -13.045 1.00 94.38 838 PHE A O 1
ATOM 6784 N N . LEU A 1 839 ? 27.029 -15.154 -14.070 1.00 95.75 839 LEU A N 1
ATOM 6785 C CA . LEU A 1 839 ? 26.594 -16.233 -13.174 1.00 95.75 839 LEU A CA 1
ATOM 6786 C C . LEU A 1 839 ? 27.114 -16.027 -11.741 1.00 95.75 839 LEU A C 1
ATOM 6788 O O . LEU A 1 839 ? 26.341 -16.152 -10.790 1.00 95.75 839 LEU A O 1
ATOM 6792 N N . VAL A 1 840 ? 28.393 -15.679 -11.567 1.00 94.38 840 VAL A N 1
ATOM 6793 C CA . VAL A 1 840 ? 28.982 -15.361 -10.253 1.00 94.38 840 VAL A CA 1
ATOM 6794 C C . VAL A 1 840 ? 28.313 -14.131 -9.638 1.00 94.38 840 VAL A C 1
ATOM 6796 O O . VAL A 1 840 ? 27.958 -14.168 -8.458 1.00 94.38 840 VAL A O 1
ATOM 6799 N N . TRP A 1 841 ? 28.066 -13.077 -10.422 1.00 96.56 841 TRP A N 1
ATOM 6800 C CA . TRP A 1 841 ? 27.316 -11.904 -9.975 1.00 96.56 841 TRP A CA 1
ATOM 6801 C C . TRP A 1 841 ? 25.897 -12.270 -9.541 1.00 96.56 841 TRP A C 1
ATOM 6803 O O . TRP A 1 841 ? 25.523 -11.968 -8.411 1.00 96.56 841 TRP A O 1
ATOM 6813 N N . ALA A 1 842 ? 25.132 -12.983 -10.371 1.00 94.12 842 ALA A N 1
ATOM 6814 C CA . ALA A 1 842 ? 23.749 -13.339 -10.070 1.00 94.12 842 ALA A CA 1
ATOM 6815 C C . ALA A 1 842 ? 23.644 -14.264 -8.846 1.00 94.12 842 ALA A C 1
ATOM 6817 O O . ALA A 1 842 ? 22.780 -14.064 -7.999 1.00 94.12 842 ALA A O 1
ATOM 6818 N N . LEU A 1 843 ? 24.552 -15.234 -8.686 1.00 95.12 843 LEU A N 1
ATOM 6819 C CA . LEU A 1 843 ? 24.620 -16.096 -7.494 1.00 95.12 843 LEU A CA 1
ATOM 6820 C C . LEU A 1 843 ? 25.159 -15.381 -6.242 1.00 95.12 843 LEU A C 1
ATOM 6822 O O . LEU A 1 843 ? 25.011 -15.895 -5.129 1.00 95.12 843 LEU A O 1
ATOM 6826 N N . SER A 1 844 ? 25.809 -14.227 -6.399 1.00 93.19 844 SER A N 1
ATOM 6827 C CA . SER A 1 844 ? 26.175 -13.343 -5.293 1.00 93.19 844 SER A CA 1
ATOM 6828 C C . SER A 1 844 ? 24.986 -12.462 -4.901 1.00 93.19 844 SER A C 1
ATOM 6830 O O . SER A 1 844 ? 24.586 -12.452 -3.738 1.00 93.19 844 SER A O 1
ATOM 6832 N N . PHE A 1 845 ? 24.358 -11.809 -5.883 1.00 92.12 845 PHE A N 1
ATOM 6833 C CA . PHE A 1 845 ? 23.213 -10.924 -5.697 1.00 92.12 845 PHE A CA 1
ATOM 6834 C C . PHE A 1 845 ? 21.977 -11.659 -5.158 1.00 92.12 845 PHE A C 1
ATOM 6836 O O . PHE A 1 845 ? 21.299 -11.127 -4.288 1.00 92.12 845 PHE A O 1
ATOM 6843 N N . ASP A 1 846 ? 21.742 -12.918 -5.548 1.00 91.88 846 ASP A N 1
ATOM 6844 C CA . ASP A 1 846 ? 20.631 -13.742 -5.037 1.00 91.88 846 ASP A CA 1
ATOM 6845 C C . ASP A 1 846 ? 20.646 -13.948 -3.505 1.00 91.88 846 ASP A C 1
ATOM 6847 O O . ASP A 1 846 ? 19.634 -14.323 -2.915 1.00 91.88 846 ASP A O 1
ATOM 6851 N N . LYS A 1 847 ? 21.777 -13.670 -2.842 1.00 90.81 847 LYS A N 1
ATOM 6852 C CA . LYS A 1 847 ? 21.933 -13.718 -1.378 1.00 90.81 847 LYS A CA 1
ATOM 6853 C C . LYS A 1 847 ? 21.560 -12.403 -0.681 1.00 90.81 847 LYS A C 1
ATOM 6855 O O . LYS A 1 847 ? 21.553 -12.357 0.548 1.00 90.81 847 LYS A O 1
ATOM 6860 N N . ASN A 1 848 ? 21.299 -11.334 -1.434 1.00 86.94 848 ASN A N 1
ATOM 6861 C CA . ASN A 1 848 ? 20.970 -10.023 -0.885 1.00 86.94 848 ASN A CA 1
ATOM 6862 C C . ASN A 1 848 ? 19.556 -9.976 -0.295 1.00 86.94 848 ASN A C 1
ATOM 6864 O O . ASN A 1 848 ? 18.665 -10.764 -0.618 1.00 86.94 848 ASN A O 1
ATOM 6868 N N . ASP A 1 849 ? 19.336 -8.972 0.549 1.00 80.12 849 ASP A N 1
ATOM 6869 C CA . ASP A 1 849 ? 18.014 -8.619 1.048 1.00 80.12 849 ASP A CA 1
ATOM 6870 C C . ASP A 1 849 ? 17.243 -7.819 -0.018 1.00 80.12 849 ASP A C 1
ATOM 6872 O O . ASP A 1 849 ? 17.234 -6.586 -0.026 1.00 80.12 849 ASP A O 1
ATOM 6876 N N . HIS A 1 850 ? 16.624 -8.547 -0.949 1.00 82.31 850 HIS A N 1
ATOM 6877 C CA . HIS A 1 850 ? 15.856 -8.010 -2.079 1.00 82.31 850 HIS A CA 1
ATOM 6878 C C . HIS A 1 850 ? 14.727 -7.070 -1.638 1.00 82.31 850 HIS A C 1
ATOM 6880 O O . HIS A 1 850 ? 14.397 -6.120 -2.345 1.00 82.31 850 HIS A O 1
ATOM 6886 N N . VAL A 1 851 ? 14.190 -7.268 -0.431 1.00 75.44 851 VAL A N 1
ATOM 6887 C CA . VAL A 1 851 ? 13.152 -6.422 0.165 1.00 75.44 851 VAL A CA 1
ATOM 6888 C C . VAL A 1 851 ? 13.632 -4.976 0.324 1.00 75.44 851 VAL A C 1
ATOM 6890 O O . VAL A 1 851 ? 12.826 -4.053 0.201 1.00 75.44 851 VAL A O 1
ATOM 6893 N N . LYS A 1 852 ? 14.934 -4.740 0.554 1.00 78.81 852 LYS A N 1
ATOM 6894 C CA . LYS A 1 852 ? 15.493 -3.376 0.581 1.00 78.81 852 LYS A CA 1
ATOM 6895 C C . LYS A 1 852 ? 15.395 -2.697 -0.781 1.00 78.81 852 LYS A C 1
ATOM 6897 O O . LYS A 1 852 ? 14.899 -1.581 -0.844 1.00 78.81 852 LYS A O 1
ATOM 6902 N N . TYR A 1 853 ? 15.755 -3.397 -1.855 1.00 83.31 853 TYR A N 1
ATOM 6903 C CA . TYR A 1 853 ? 15.635 -2.890 -3.225 1.00 83.31 853 TYR A CA 1
ATOM 6904 C C . TYR A 1 853 ? 14.172 -2.599 -3.597 1.00 83.31 853 TYR A C 1
ATOM 6906 O O . TYR A 1 853 ? 13.889 -1.564 -4.192 1.00 83.31 853 TYR A O 1
ATOM 6914 N N . VAL A 1 854 ? 13.219 -3.438 -3.162 1.00 79.50 854 VAL A N 1
ATOM 6915 C CA . VAL A 1 854 ? 11.777 -3.138 -3.284 1.00 79.50 854 VAL A CA 1
ATOM 6916 C C . VAL A 1 854 ? 11.408 -1.865 -2.501 1.00 79.50 854 VAL A C 1
ATOM 6918 O O . VAL A 1 854 ? 10.746 -0.982 -3.038 1.00 79.50 854 VAL A O 1
ATOM 6921 N N . LYS A 1 855 ? 11.857 -1.729 -1.245 1.00 77.88 855 LYS A N 1
ATOM 6922 C CA . LYS A 1 855 ? 11.595 -0.547 -0.394 1.00 77.88 855 LYS A CA 1
ATOM 6923 C C . LYS A 1 855 ? 12.214 0.738 -0.948 1.00 77.88 855 LYS A C 1
ATOM 6925 O O . LYS A 1 855 ? 11.634 1.803 -0.766 1.00 77.88 855 LYS A O 1
ATOM 6930 N N . GLU A 1 856 ? 13.356 0.648 -1.618 1.00 79.44 856 GLU A N 1
ATOM 6931 C CA . GLU A 1 856 ? 14.025 1.778 -2.262 1.00 79.44 856 GLU A CA 1
ATOM 6932 C C . GLU A 1 856 ? 13.313 2.182 -3.562 1.00 79.44 856 GLU A C 1
ATOM 6934 O O . GLU A 1 856 ? 13.008 3.364 -3.717 1.00 79.44 856 GLU A O 1
ATOM 6939 N N . ASN A 1 857 ? 12.933 1.221 -4.416 1.00 82.81 857 ASN A N 1
ATOM 6940 C CA . ASN A 1 857 ? 12.160 1.477 -5.639 1.00 82.81 857 ASN A CA 1
ATOM 6941 C C . ASN A 1 857 ? 10.781 2.104 -5.355 1.00 82.81 857 ASN A C 1
ATOM 6943 O O . ASN A 1 857 ? 10.379 3.061 -6.008 1.00 82.81 857 ASN A O 1
ATOM 6947 N N . MET A 1 858 ? 10.061 1.617 -4.336 1.00 85.50 858 MET A N 1
ATOM 6948 C CA . MET A 1 858 ? 8.714 2.116 -4.009 1.00 85.50 858 MET A CA 1
ATOM 6949 C C . MET A 1 858 ? 8.711 3.410 -3.165 1.00 85.50 858 MET A C 1
ATOM 6951 O O . MET A 1 858 ? 7.657 4.023 -2.967 1.00 85.50 858 MET A O 1
ATOM 6955 N N . LYS A 1 859 ? 9.879 3.877 -2.694 1.00 84.00 859 LYS A N 1
ATOM 6956 C CA . LYS A 1 859 ? 10.035 5.088 -1.860 1.00 84.00 859 LYS A CA 1
ATOM 6957 C C . LYS A 1 859 ? 9.445 6.378 -2.474 1.00 84.00 859 LYS A C 1
ATOM 6959 O O . LYS A 1 859 ? 8.895 7.171 -1.705 1.00 84.00 859 LYS A O 1
ATOM 6964 N N . PRO A 1 860 ? 9.504 6.641 -3.798 1.00 89.00 860 PRO A N 1
ATOM 6965 C CA . PRO A 1 860 ? 8.896 7.839 -4.383 1.00 89.00 860 PRO A CA 1
ATOM 6966 C C . PRO A 1 860 ? 7.370 7.862 -4.235 1.00 89.00 860 PRO A C 1
ATOM 6968 O O . PRO A 1 860 ? 6.800 8.906 -3.917 1.00 89.00 860 PRO A O 1
ATOM 6971 N N . PHE A 1 861 ? 6.717 6.706 -4.389 1.00 91.12 861 PHE A N 1
ATOM 6972 C CA . PHE A 1 861 ? 5.267 6.550 -4.250 1.00 91.12 861 PHE A CA 1
ATOM 6973 C C . PHE A 1 861 ? 4.832 6.629 -2.782 1.00 91.12 861 PHE A C 1
ATOM 6975 O O . PHE A 1 861 ? 3.845 7.301 -2.479 1.00 91.12 861 PHE A O 1
ATOM 6982 N N . GLU A 1 862 ? 5.607 6.036 -1.863 1.00 88.94 862 GLU A N 1
ATOM 6983 C CA . GLU A 1 862 ? 5.433 6.209 -0.412 1.00 88.94 862 GLU A CA 1
ATOM 6984 C C . GLU A 1 862 ? 5.411 7.707 -0.041 1.00 88.94 862 GLU A C 1
ATOM 6986 O O . GLU A 1 862 ? 4.474 8.189 0.597 1.00 88.94 862 GLU A O 1
ATOM 6991 N N . ILE A 1 863 ? 6.409 8.473 -0.503 1.00 87.69 863 ILE A N 1
ATOM 6992 C CA . ILE A 1 863 ? 6.519 9.915 -0.233 1.00 87.69 863 ILE A CA 1
ATOM 6993 C C . ILE A 1 863 ? 5.376 10.705 -0.889 1.00 87.69 863 ILE A C 1
ATOM 6995 O O . ILE A 1 863 ? 4.813 11.588 -0.240 1.00 87.69 863 ILE A O 1
ATOM 6999 N N . LEU A 1 864 ? 5.006 10.396 -2.138 1.00 94.00 864 LEU A N 1
ATOM 7000 C CA . LEU A 1 864 ? 3.915 11.065 -2.861 1.00 94.00 864 LEU A CA 1
ATOM 7001 C C . LEU A 1 864 ? 2.585 10.915 -2.110 1.00 94.00 864 LEU A C 1
ATOM 7003 O O . LEU A 1 864 ? 1.902 11.908 -1.849 1.00 94.00 864 LEU A O 1
ATOM 7007 N N . PHE A 1 865 ? 2.236 9.694 -1.702 1.00 94.50 865 PHE A N 1
ATOM 7008 C CA . PHE A 1 865 ? 0.978 9.428 -1.008 1.00 94.50 865 PHE A CA 1
ATOM 7009 C C . PHE A 1 865 ? 0.982 9.844 0.469 1.00 94.50 865 PHE A C 1
ATOM 7011 O O . PHE A 1 865 ? -0.080 10.170 1.001 1.00 94.50 865 PHE A O 1
ATOM 7018 N N . PHE A 1 866 ? 2.139 9.916 1.136 1.00 93.12 866 PHE A N 1
ATOM 7019 C CA . PHE A 1 866 ? 2.232 10.553 2.455 1.00 93.12 866 PHE A CA 1
ATOM 7020 C C . PHE A 1 866 ? 2.140 12.084 2.379 1.00 93.12 866 PHE A C 1
ATOM 7022 O O . PHE A 1 866 ? 1.514 12.677 3.257 1.00 93.12 866 PHE A O 1
ATOM 7029 N N . GLN A 1 867 ? 2.670 12.730 1.332 1.00 92.94 867 GLN A N 1
ATOM 7030 C CA . GLN A 1 867 ? 2.436 14.159 1.067 1.00 92.94 867 GLN A CA 1
ATOM 7031 C C . GLN A 1 867 ? 0.945 14.434 0.834 1.00 92.94 867 GLN A C 1
ATOM 7033 O O . GLN A 1 867 ? 0.354 15.225 1.567 1.00 92.94 867 GLN A O 1
ATOM 7038 N N . LEU A 1 868 ? 0.323 13.708 -0.105 1.00 95.62 868 LEU A N 1
ATOM 7039 C CA . LEU A 1 868 ? -1.112 13.798 -0.395 1.00 95.62 868 LEU A CA 1
ATOM 7040 C C . LEU A 1 868 ? -1.952 13.569 0.871 1.00 95.62 868 LEU A C 1
ATOM 7042 O O . LEU A 1 868 ? -2.831 14.365 1.193 1.00 95.62 868 LEU A O 1
ATOM 7046 N N . GLY A 1 869 ? -1.655 12.503 1.618 1.00 95.00 869 GLY A N 1
ATOM 7047 C CA . GLY A 1 869 ? -2.352 12.175 2.856 1.00 95.00 869 GLY A CA 1
ATOM 7048 C C . GLY A 1 869 ? -2.227 13.270 3.914 1.00 95.00 869 GLY A C 1
ATOM 7049 O O . GLY A 1 869 ? -3.226 13.644 4.520 1.00 95.00 869 GLY A O 1
ATOM 7050 N N . ALA A 1 870 ? -1.027 13.826 4.114 1.00 93.62 870 ALA A N 1
ATOM 7051 C CA . ALA A 1 870 ? -0.811 14.933 5.043 1.00 93.62 870 ALA A CA 1
ATOM 7052 C C . ALA A 1 870 ? -1.534 16.217 4.606 1.00 93.62 870 ALA A C 1
ATOM 7054 O O . ALA A 1 870 ? -1.974 16.982 5.457 1.00 93.62 870 ALA A O 1
ATOM 7055 N N . GLU A 1 871 ? -1.666 16.467 3.304 1.00 93.12 871 GLU A N 1
ATOM 7056 C CA . GLU A 1 871 ? -2.380 17.629 2.771 1.00 93.12 871 GLU A CA 1
ATOM 7057 C C . GLU A 1 871 ? -3.902 17.503 2.924 1.00 93.12 871 GLU A C 1
ATOM 7059 O O . GLU A 1 871 ? -4.547 18.435 3.400 1.00 93.12 871 GLU A O 1
ATOM 7064 N N . ILE A 1 872 ? -4.471 16.330 2.629 1.00 94.94 872 ILE A N 1
ATOM 7065 C CA . ILE A 1 872 ? -5.894 16.040 2.867 1.00 94.94 872 ILE A CA 1
ATOM 7066 C C . ILE A 1 872 ? -6.215 16.139 4.368 1.00 94.94 872 ILE A C 1
ATOM 7068 O O . ILE A 1 872 ? -7.177 16.803 4.752 1.00 94.94 872 ILE A O 1
ATOM 7072 N N . LEU A 1 873 ? -5.389 15.535 5.233 1.00 94.69 873 LEU A N 1
ATOM 7073 C CA . LEU A 1 873 ? -5.624 15.500 6.682 1.00 94.69 873 LEU A CA 1
ATOM 7074 C C . LEU A 1 873 ? -5.576 16.882 7.357 1.00 94.69 873 LEU A C 1
ATOM 7076 O O . LEU A 1 873 ? -6.246 17.060 8.370 1.00 94.69 873 LEU A O 1
ATOM 7080 N N . LYS A 1 874 ? -4.848 17.868 6.810 1.00 90.75 874 LYS A N 1
ATOM 7081 C CA . LYS A 1 874 ? -4.854 19.256 7.325 1.00 90.75 874 LYS A CA 1
ATOM 7082 C C . LYS A 1 874 ? -6.201 19.956 7.159 1.00 90.75 874 LYS A C 1
ATOM 7084 O O . LYS A 1 874 ? -6.548 20.793 7.983 1.00 90.75 874 LYS A O 1
ATOM 7089 N N . ASN A 1 875 ? -6.937 19.622 6.101 1.00 88.69 875 ASN A N 1
ATOM 7090 C CA . ASN A 1 875 ? -8.197 20.282 5.757 1.00 88.69 875 ASN A CA 1
ATOM 7091 C C . ASN A 1 875 ? -9.422 19.585 6.372 1.00 88.69 875 ASN A C 1
ATOM 7093 O O . ASN A 1 875 ? -10.537 20.091 6.270 1.00 88.69 875 ASN A O 1
ATOM 7097 N N . ILE A 1 876 ? -9.236 18.417 6.990 1.00 91.38 876 ILE A N 1
ATOM 7098 C CA . ILE A 1 876 ? -10.319 17.618 7.566 1.00 91.38 876 ILE A CA 1
ATOM 7099 C C . ILE A 1 876 ? -10.838 18.217 8.876 1.00 91.38 876 ILE A C 1
ATOM 7101 O O . ILE A 1 876 ? -10.094 18.750 9.696 1.00 91.38 876 ILE A O 1
ATOM 7105 N N . SER A 1 877 ? -12.143 18.060 9.092 1.00 88.75 877 SER A N 1
ATOM 7106 C CA . SER A 1 877 ? -12.822 18.386 10.348 1.00 88.75 877 SER A CA 1
ATOM 7107 C C . SER A 1 877 ? -13.615 17.184 10.877 1.00 88.75 877 SER A C 1
ATOM 7109 O O . SER A 1 877 ? -13.938 16.253 10.138 1.00 88.75 877 SER A O 1
ATOM 7111 N N . GLY A 1 878 ? -13.923 17.190 12.178 1.00 89.69 878 GLY A N 1
ATOM 7112 C CA . GLY A 1 878 ? -14.667 16.104 12.830 1.00 89.69 878 GLY A CA 1
ATOM 7113 C C . GLY A 1 878 ? -13.814 14.983 13.438 1.00 89.69 878 GLY A C 1
ATOM 7114 O O . GLY A 1 878 ? -14.344 13.901 13.673 1.00 89.69 878 GLY A O 1
ATOM 7115 N N . PHE A 1 879 ? -12.528 15.216 13.723 1.00 92.25 879 PHE A N 1
ATOM 7116 C CA . PHE A 1 879 ? -11.695 14.285 14.503 1.00 92.25 879 PHE A CA 1
ATOM 7117 C C . PHE A 1 879 ? -12.301 13.958 15.882 1.00 92.25 879 PHE A C 1
ATOM 7119 O O . PHE A 1 879 ? -13.031 14.762 16.464 1.00 92.25 879 PHE A O 1
ATOM 7126 N N . LEU A 1 880 ? -11.966 12.788 16.429 1.00 90.62 880 LEU A N 1
ATOM 7127 C CA . LEU A 1 880 ? -12.406 12.320 17.747 1.00 90.62 880 LEU A CA 1
ATOM 7128 C C . LEU A 1 880 ? -11.722 13.065 18.911 1.00 90.62 880 LEU A C 1
ATOM 7130 O O . LEU A 1 880 ? -12.253 13.091 20.022 1.00 90.62 880 LEU A O 1
ATOM 7134 N N . THR A 1 881 ? -10.554 13.675 18.683 1.00 85.50 881 THR A N 1
ATOM 7135 C CA . THR A 1 881 ? -9.840 14.482 19.687 1.00 85.50 881 THR A CA 1
ATOM 7136 C C . THR A 1 881 ? -10.637 15.721 20.090 1.00 85.50 881 THR A C 1
ATOM 7138 O O . THR A 1 881 ? -10.949 16.556 19.242 1.00 85.50 881 THR A O 1
ATOM 7141 N N . VAL A 1 882 ? -10.877 15.899 21.392 1.00 79.12 882 VAL A N 1
ATOM 7142 C CA . VAL A 1 882 ? -11.663 17.029 21.928 1.00 79.12 882 VAL A CA 1
ATOM 7143 C C . VAL A 1 882 ? -10.993 18.391 21.686 1.00 79.12 882 VAL A C 1
ATOM 7145 O O . VAL A 1 882 ? -11.685 19.387 21.507 1.00 79.12 882 VAL A O 1
ATOM 7148 N N . SER A 1 883 ? -9.656 18.446 21.657 1.00 81.06 883 SER A N 1
ATOM 7149 C CA . SER A 1 883 ? -8.894 19.672 21.381 1.00 81.06 883 SER A CA 1
ATOM 7150 C C . SER A 1 883 ? -7.767 19.408 20.366 1.00 81.06 883 SER A C 1
ATOM 7152 O O . SER A 1 883 ? -6.644 19.079 20.769 1.00 81.06 883 SER A O 1
ATOM 7154 N N . PRO A 1 884 ? -8.056 19.526 19.051 1.00 85.00 884 PRO A N 1
ATOM 7155 C CA . PRO A 1 884 ? -7.111 19.317 17.950 1.00 85.00 884 PRO A CA 1
ATOM 7156 C C . PRO A 1 884 ? -5.741 19.977 18.143 1.00 85.00 884 PRO A C 1
ATOM 7158 O O . PRO A 1 884 ? -4.718 19.291 18.123 1.00 85.00 884 PRO A O 1
ATOM 7161 N N . ASP A 1 885 ? -5.700 21.284 18.413 1.00 84.25 885 ASP A N 1
ATOM 7162 C CA . ASP A 1 885 ? -4.440 22.017 18.581 1.00 84.25 885 ASP A CA 1
ATOM 7163 C C . ASP A 1 885 ? -3.649 21.524 19.792 1.00 84.25 885 ASP A C 1
ATOM 7165 O O . ASP A 1 885 ? -2.429 21.368 19.734 1.00 84.25 885 ASP A O 1
ATOM 7169 N N . THR A 1 886 ? -4.341 21.199 20.886 1.00 84.81 886 THR A N 1
ATOM 7170 C CA . THR A 1 886 ? -3.697 20.663 22.090 1.00 84.81 886 THR A CA 1
ATOM 7171 C C . THR A 1 886 ? -3.115 19.273 21.829 1.00 84.81 886 THR A C 1
ATOM 7173 O O . THR A 1 886 ? -2.018 18.979 22.305 1.00 84.81 886 THR A O 1
ATOM 7176 N N . ALA A 1 887 ? -3.791 18.426 21.045 1.00 87.44 887 ALA A N 1
ATOM 7177 C CA . ALA A 1 887 ? -3.259 17.136 20.608 1.00 87.44 887 ALA A CA 1
ATOM 7178 C C . ALA A 1 887 ? -2.023 17.310 19.704 1.00 87.44 887 ALA A C 1
ATOM 7180 O O . ALA A 1 887 ? -0.977 16.725 19.985 1.00 87.44 887 ALA A O 1
ATOM 7181 N N . VAL A 1 888 ? -2.083 18.191 18.700 1.00 89.38 888 VAL A N 1
ATOM 7182 C CA . VAL A 1 888 ? -0.942 18.521 17.823 1.00 89.38 888 VAL A CA 1
ATOM 7183 C C . VAL A 1 888 ? 0.259 19.050 18.621 1.00 89.38 888 VAL A C 1
ATOM 7185 O O . VAL A 1 888 ? 1.395 18.643 18.367 1.00 89.38 888 VAL A O 1
ATOM 7188 N N . GLN A 1 889 ? 0.033 19.903 19.624 1.00 86.62 889 GLN A N 1
ATOM 7189 C CA . GLN A 1 889 ? 1.087 20.425 20.502 1.00 86.62 889 GLN A CA 1
ATOM 7190 C C . GLN A 1 889 ? 1.650 19.364 21.469 1.00 86.62 889 GLN A C 1
ATOM 7192 O O . GLN A 1 889 ? 2.852 19.370 21.738 1.00 86.62 889 GLN A O 1
ATOM 7197 N N . LYS A 1 890 ? 0.830 18.420 21.961 1.00 87.25 890 LYS A N 1
ATOM 7198 C CA . LYS A 1 890 ? 1.301 17.245 22.726 1.00 87.25 890 LYS A CA 1
ATOM 7199 C C . LYS A 1 890 ? 2.225 16.368 21.870 1.00 87.25 890 LYS A C 1
ATOM 7201 O O . LYS A 1 890 ? 3.309 16.014 22.330 1.00 87.25 890 LYS A O 1
ATOM 7206 N N . ILE A 1 891 ? 1.829 16.069 20.627 1.00 89.62 891 ILE A N 1
ATOM 7207 C CA . ILE A 1 891 ? 2.609 15.246 19.684 1.00 89.62 891 ILE A CA 1
ATOM 7208 C C . ILE A 1 891 ? 3.961 15.904 19.387 1.00 89.62 891 ILE A C 1
ATOM 7210 O O . ILE A 1 891 ? 4.994 15.254 19.529 1.00 89.62 891 ILE A O 1
ATOM 7214 N N . LYS A 1 892 ? 3.969 17.203 19.052 1.00 87.50 892 LYS A N 1
ATOM 7215 C CA . LYS A 1 892 ? 5.196 17.984 18.801 1.00 87.50 892 LYS A CA 1
ATOM 7216 C C . LYS A 1 892 ? 6.170 17.903 19.984 1.00 87.50 892 LYS A C 1
ATOM 7218 O O . LYS A 1 892 ? 7.295 17.450 19.812 1.00 87.50 892 LYS A O 1
ATOM 7223 N N . LYS A 1 893 ? 5.701 18.184 21.205 1.00 86.94 893 LYS A N 1
ATOM 7224 C CA . LYS A 1 893 ? 6.530 18.110 22.424 1.00 86.94 893 LYS A CA 1
ATOM 7225 C C . LYS A 1 893 ? 7.083 16.709 22.717 1.00 86.94 893 LYS A C 1
ATOM 7227 O O . LYS A 1 893 ? 8.220 16.597 23.169 1.00 86.94 893 LYS A O 1
ATOM 7232 N N . GLU A 1 894 ? 6.315 15.644 22.476 1.00 86.38 894 GLU A N 1
ATOM 7233 C CA . GLU A 1 894 ? 6.796 14.263 22.660 1.00 86.38 894 GLU A CA 1
ATOM 7234 C C . GLU A 1 894 ? 7.832 13.875 21.587 1.00 86.38 894 GLU A C 1
ATOM 7236 O O . GLU A 1 894 ? 8.806 13.191 21.911 1.00 86.38 894 GLU A O 1
ATOM 7241 N N . VAL A 1 895 ? 7.694 14.358 20.344 1.00 87.31 895 VAL A N 1
ATOM 7242 C CA . VAL A 1 895 ? 8.730 14.229 19.300 1.00 87.31 895 VAL A CA 1
ATOM 7243 C C . VAL A 1 895 ? 10.004 14.963 19.709 1.00 87.31 895 VAL A C 1
ATOM 7245 O O . VAL A 1 895 ? 11.061 14.342 19.716 1.00 87.31 895 VAL A O 1
ATOM 724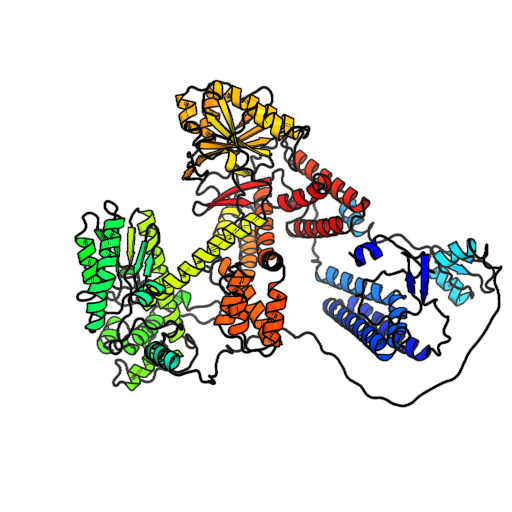8 N N . ASP A 1 896 ? 9.921 16.232 20.107 1.00 82.69 896 ASP A N 1
ATOM 7249 C CA . ASP A 1 896 ? 11.088 17.058 20.458 1.00 82.69 896 ASP A CA 1
ATOM 7250 C C . ASP A 1 896 ? 11.874 16.456 21.634 1.00 82.69 896 ASP A C 1
ATOM 7252 O O . ASP A 1 896 ? 13.099 16.301 21.585 1.00 82.69 896 ASP A O 1
ATOM 7256 N N . LYS A 1 897 ? 11.151 16.024 22.673 1.00 85.94 897 LYS A N 1
ATOM 7257 C CA . LYS A 1 897 ? 11.682 15.261 23.810 1.00 85.94 897 LYS A CA 1
ATOM 7258 C C . LYS A 1 897 ? 12.331 13.947 23.364 1.00 85.94 897 LYS A C 1
ATOM 7260 O O . LYS A 1 897 ? 13.400 13.597 23.863 1.00 85.94 897 LYS A O 1
ATOM 7265 N N . THR A 1 898 ? 11.722 13.233 22.416 1.00 84.81 898 THR A N 1
ATOM 7266 C CA . THR A 1 898 ? 12.253 11.960 21.908 1.00 84.81 898 THR A CA 1
ATOM 7267 C C . THR A 1 898 ? 13.521 12.154 21.077 1.00 84.81 898 THR A C 1
ATOM 7269 O O . THR A 1 898 ? 14.514 11.469 21.316 1.00 84.81 898 THR A O 1
ATOM 7272 N N . VAL A 1 899 ? 13.536 13.132 20.167 1.00 80.12 899 VAL A N 1
ATOM 7273 C CA . VAL A 1 899 ? 14.724 13.552 19.406 1.00 80.12 899 VAL A CA 1
ATOM 7274 C C . VAL A 1 899 ? 15.863 13.904 20.364 1.00 80.12 899 VAL A C 1
ATOM 7276 O O . VAL A 1 899 ? 16.981 13.423 20.191 1.00 80.12 899 VAL A O 1
ATOM 7279 N N . THR A 1 900 ? 15.570 14.693 21.401 1.00 79.88 900 THR A N 1
ATOM 7280 C CA . THR A 1 900 ? 16.550 15.137 22.402 1.00 79.88 900 THR A CA 1
ATOM 7281 C C . THR A 1 900 ? 17.155 13.956 23.160 1.00 79.88 900 THR A C 1
ATOM 7283 O O . THR A 1 900 ? 18.376 13.810 23.186 1.00 79.88 900 THR A O 1
ATOM 7286 N N . ALA A 1 901 ? 16.329 13.062 23.709 1.00 80.19 901 ALA A N 1
ATOM 7287 C CA . ALA A 1 901 ? 16.812 11.913 24.473 1.00 80.19 901 ALA A CA 1
ATOM 7288 C C . ALA A 1 901 ? 17.512 10.844 23.602 1.00 80.19 901 ALA A C 1
ATOM 7290 O O . ALA A 1 901 ? 18.432 10.183 24.080 1.00 80.19 901 ALA A O 1
ATOM 7291 N N . ILE A 1 902 ? 17.157 10.694 22.317 1.00 78.50 902 ILE A N 1
ATOM 7292 C CA . ILE A 1 902 ? 17.907 9.831 21.381 1.00 78.50 902 ILE A CA 1
ATOM 7293 C C . ILE A 1 902 ? 19.279 10.437 21.050 1.00 78.50 902 ILE A C 1
ATOM 7295 O O . ILE A 1 902 ? 20.267 9.703 21.045 1.00 78.50 902 ILE A O 1
ATOM 7299 N N . LYS A 1 903 ? 19.362 11.758 20.820 1.00 67.44 903 LYS A N 1
ATOM 7300 C CA . LYS A 1 903 ? 20.643 12.464 20.626 1.00 67.44 903 LYS A CA 1
ATOM 7301 C C . LYS A 1 903 ? 21.538 12.333 21.864 1.00 67.44 903 LYS A C 1
ATOM 7303 O O . LYS A 1 903 ? 22.677 11.895 21.739 1.00 67.44 903 LYS A O 1
ATOM 7308 N N . GLN A 1 904 ? 21.006 12.626 23.053 1.00 72.31 904 GLN A N 1
ATOM 7309 C CA . GLN A 1 904 ? 21.719 12.499 24.335 1.00 72.31 904 GLN A CA 1
ATOM 7310 C C . GLN A 1 904 ? 22.142 11.053 24.646 1.00 72.31 904 GLN A C 1
ATOM 7312 O O . GLN A 1 904 ? 23.196 10.837 25.233 1.00 72.31 904 GLN A O 1
ATOM 7317 N N . GLY A 1 905 ? 21.356 10.056 24.226 1.00 66.94 905 GLY A N 1
ATOM 7318 C CA . GLY A 1 905 ? 21.678 8.637 24.403 1.00 66.94 905 GLY A CA 1
ATOM 7319 C C . GLY A 1 905 ? 22.811 8.105 23.514 1.00 66.94 905 GLY A C 1
ATOM 7320 O O . GLY A 1 905 ? 23.207 6.952 23.683 1.00 66.94 905 GLY A O 1
ATOM 7321 N N . GLY A 1 906 ? 23.315 8.891 22.552 1.00 56.00 906 GLY A N 1
ATOM 7322 C CA . GLY A 1 906 ? 24.508 8.570 21.753 1.00 56.00 906 GLY A CA 1
ATOM 7323 C C . GLY A 1 906 ? 24.414 7.316 20.869 1.00 56.00 906 GLY A C 1
ATOM 7324 O O . GLY A 1 906 ? 25.426 6.847 20.338 1.00 56.00 906 GLY A O 1
ATOM 7325 N N . ASP A 1 907 ? 23.229 6.719 20.706 1.00 72.81 907 ASP A N 1
ATOM 7326 C CA . ASP A 1 907 ? 23.116 5.449 19.997 1.00 72.81 907 ASP A CA 1
ATOM 7327 C C . ASP A 1 907 ? 23.024 5.627 18.479 1.00 72.81 907 ASP A C 1
ATOM 7329 O O . ASP A 1 907 ? 21.946 5.814 17.921 1.00 72.81 907 ASP A O 1
ATOM 7333 N N . ILE A 1 908 ? 24.175 5.516 17.812 1.00 67.06 908 ILE A N 1
ATOM 7334 C CA . ILE A 1 908 ? 24.354 5.691 16.361 1.00 67.06 908 ILE A CA 1
ATOM 7335 C C . ILE A 1 908 ? 23.312 4.937 15.509 1.00 67.06 908 ILE A C 1
ATOM 7337 O O . ILE A 1 908 ? 22.891 5.470 14.486 1.00 67.06 908 ILE A O 1
ATOM 7341 N N . GLU A 1 909 ? 22.844 3.744 15.902 1.00 68.12 909 GLU A N 1
ATOM 7342 C CA . GLU A 1 909 ? 21.809 3.044 15.118 1.00 68.12 909 GLU A CA 1
ATOM 7343 C C . GLU A 1 909 ? 20.430 3.715 15.242 1.00 68.12 909 GLU A C 1
ATOM 7345 O O . GLU A 1 909 ? 19.738 3.896 14.236 1.00 68.12 909 GLU A O 1
ATOM 7350 N N . LYS A 1 910 ? 20.044 4.145 16.451 1.00 72.94 910 LYS A N 1
ATOM 7351 C CA . LYS A 1 910 ? 18.835 4.955 16.660 1.00 72.94 910 LYS A CA 1
ATOM 7352 C C . LYS A 1 910 ? 18.966 6.342 16.041 1.00 72.94 910 LYS A C 1
ATOM 7354 O O . LYS A 1 910 ? 17.993 6.816 15.478 1.00 72.94 910 LYS A O 1
ATOM 7359 N N . ILE A 1 911 ? 20.142 6.968 16.084 1.00 72.50 911 ILE A N 1
ATOM 7360 C CA . ILE A 1 911 ? 20.401 8.279 15.465 1.00 72.50 911 ILE A CA 1
ATOM 7361 C C . ILE A 1 911 ? 20.301 8.189 13.934 1.00 72.50 911 ILE A C 1
ATOM 7363 O O . ILE A 1 911 ? 19.680 9.056 13.324 1.00 72.50 911 ILE A O 1
ATOM 7367 N N . GLY A 1 912 ? 20.821 7.124 13.312 1.00 68.94 912 GLY A N 1
ATOM 7368 C CA . GLY A 1 912 ? 20.641 6.863 11.879 1.00 68.94 912 GLY A CA 1
ATOM 7369 C C . GLY A 1 912 ? 19.165 6.688 11.511 1.00 68.94 912 GLY A C 1
ATOM 7370 O O . GLY A 1 912 ? 18.639 7.441 10.697 1.00 68.94 912 GLY A O 1
ATOM 7371 N N . LYS A 1 913 ? 18.458 5.782 12.201 1.00 75.31 913 LYS A N 1
ATOM 7372 C CA . LYS A 1 913 ? 17.007 5.580 12.020 1.00 75.31 913 LYS A CA 1
ATOM 7373 C C . LYS A 1 913 ? 16.199 6.861 12.260 1.00 75.31 913 LYS A C 1
ATOM 7375 O O . LYS A 1 913 ? 15.237 7.119 11.543 1.00 75.31 913 LYS A O 1
ATOM 7380 N N . LEU A 1 914 ? 16.584 7.665 13.252 1.00 79.06 914 LEU A N 1
ATOM 7381 C CA . LEU A 1 914 ? 15.965 8.950 13.566 1.00 79.06 914 LEU A CA 1
ATOM 7382 C C . LEU A 1 914 ? 16.168 9.952 12.429 1.00 79.06 914 LEU A C 1
ATOM 7384 O O . LEU A 1 914 ? 15.198 10.579 12.017 1.00 79.06 914 LEU A O 1
ATOM 7388 N N . ARG A 1 915 ? 17.387 10.074 11.889 1.00 77.19 915 ARG A N 1
ATOM 7389 C CA . ARG A 1 915 ? 17.670 10.913 10.718 1.00 77.19 915 ARG A CA 1
ATOM 7390 C C . ARG A 1 915 ? 16.812 10.486 9.529 1.00 77.19 915 ARG A C 1
ATOM 7392 O O . ARG A 1 915 ? 16.119 11.327 8.972 1.00 77.19 915 ARG A O 1
ATOM 7399 N N . ASP A 1 916 ? 16.774 9.197 9.204 1.00 75.81 916 ASP A N 1
ATOM 7400 C CA . ASP A 1 916 ? 16.013 8.687 8.056 1.00 75.81 916 ASP A CA 1
ATOM 7401 C C . ASP A 1 916 ? 14.493 8.951 8.204 1.00 75.81 916 ASP A C 1
ATOM 7403 O O . ASP A 1 916 ? 13.801 9.235 7.223 1.00 75.81 916 ASP A O 1
ATOM 7407 N N . GLN A 1 917 ? 13.960 8.922 9.435 1.00 80.88 917 GLN A N 1
ATOM 7408 C CA . GLN A 1 917 ? 12.571 9.316 9.720 1.00 80.88 917 GLN A CA 1
ATOM 7409 C C . GLN A 1 917 ? 12.357 10.835 9.734 1.00 80.88 917 GLN A C 1
ATOM 7411 O O . GLN A 1 917 ? 11.293 11.293 9.322 1.00 80.88 917 GLN A O 1
ATOM 7416 N N . LEU A 1 918 ? 13.342 11.630 10.160 1.00 81.25 918 LEU A N 1
ATOM 7417 C CA . LEU A 1 918 ? 13.297 13.094 10.088 1.00 81.25 918 LEU A CA 1
ATOM 7418 C C . LEU A 1 918 ? 13.401 13.599 8.641 1.00 81.25 918 LEU A C 1
ATOM 7420 O O . LEU A 1 918 ? 12.734 14.569 8.296 1.00 81.25 918 LEU A O 1
ATOM 7424 N N . GLU A 1 919 ? 14.158 12.921 7.775 1.00 78.19 919 GLU A N 1
ATOM 7425 C CA . GLU A 1 919 ? 14.195 13.166 6.329 1.00 78.19 919 GLU A CA 1
ATOM 7426 C C . GLU A 1 919 ? 12.827 12.892 5.690 1.00 78.19 919 GLU A C 1
ATOM 7428 O O . GLU A 1 919 ? 12.289 13.762 5.000 1.00 78.19 919 GLU A O 1
ATOM 7433 N N . LYS A 1 920 ? 12.209 11.734 5.983 1.00 79.19 920 LYS A N 1
ATOM 7434 C CA . LYS A 1 920 ? 10.827 11.433 5.563 1.00 79.19 920 LYS A CA 1
ATOM 7435 C C . LYS A 1 920 ? 9.835 12.475 6.090 1.00 79.19 920 LYS A C 1
ATOM 7437 O O . LYS A 1 920 ? 9.043 13.007 5.316 1.00 79.19 920 LYS A O 1
ATOM 7442 N N . PHE A 1 921 ? 9.921 12.836 7.370 1.00 84.19 921 PHE A N 1
ATOM 7443 C CA . PHE A 1 921 ? 9.064 13.847 7.990 1.00 84.19 921 PHE A CA 1
ATOM 7444 C C . PHE A 1 921 ? 9.246 15.245 7.371 1.00 84.19 921 PHE A C 1
ATOM 7446 O O . PHE A 1 921 ? 8.255 15.928 7.117 1.00 84.19 921 PHE A O 1
ATOM 7453 N N . LYS A 1 922 ? 10.478 15.664 7.047 1.00 81.62 922 LYS A N 1
ATOM 7454 C CA . LYS A 1 922 ? 10.759 16.911 6.312 1.00 81.62 922 LYS A CA 1
ATOM 7455 C C . LYS A 1 922 ? 10.137 16.866 4.914 1.00 81.62 922 LYS A C 1
ATOM 7457 O O . LYS A 1 922 ? 9.429 17.799 4.542 1.00 81.62 922 LYS A O 1
ATOM 7462 N N . ALA A 1 923 ? 10.328 15.769 4.177 1.00 78.19 923 ALA A N 1
ATOM 7463 C CA . ALA A 1 923 ? 9.804 15.598 2.821 1.00 78.19 923 ALA A CA 1
ATOM 7464 C C . ALA A 1 923 ? 8.268 15.680 2.741 1.00 78.19 923 ALA A C 1
ATOM 7466 O O . ALA A 1 923 ? 7.740 16.185 1.753 1.00 78.19 923 ALA A O 1
ATOM 7467 N N . ILE A 1 924 ? 7.543 15.233 3.771 1.00 81.75 924 ILE A N 1
ATOM 7468 C CA . ILE A 1 924 ? 6.067 15.262 3.823 1.00 81.75 924 ILE A CA 1
ATOM 7469 C C . ILE A 1 924 ? 5.488 16.545 4.458 1.00 81.75 924 ILE A C 1
ATOM 7471 O O . ILE A 1 924 ? 4.282 16.633 4.676 1.00 81.75 924 ILE A O 1
ATOM 7475 N N . GLY A 1 925 ? 6.323 17.561 4.724 1.00 79.44 925 GLY A N 1
ATOM 7476 C CA . GLY A 1 925 ? 5.901 18.899 5.174 1.00 79.44 925 GLY A CA 1
ATOM 7477 C C . GLY A 1 925 ? 6.222 19.254 6.634 1.00 79.44 925 GLY A C 1
ATOM 7478 O O . GLY A 1 925 ? 5.782 20.304 7.117 1.00 79.44 925 GLY A O 1
ATOM 7479 N N . GLY A 1 926 ? 6.977 18.416 7.348 1.00 84.62 926 GLY A N 1
ATOM 7480 C CA . GLY A 1 926 ? 7.521 18.701 8.680 1.00 84.62 926 GLY A CA 1
ATOM 7481 C C . GLY A 1 926 ? 6.454 19.047 9.731 1.00 84.62 926 GLY A C 1
ATOM 7482 O O . GLY A 1 926 ? 5.353 18.496 9.702 1.00 84.62 926 GLY A O 1
ATOM 7483 N N . PRO A 1 927 ? 6.715 19.992 10.657 1.00 81.12 927 PRO A N 1
ATOM 7484 C CA . PRO A 1 927 ? 5.759 20.396 11.696 1.00 81.12 927 PRO A CA 1
ATOM 7485 C C . PRO A 1 927 ? 4.397 20.916 11.198 1.00 81.12 927 PRO A C 1
ATOM 7487 O O . PRO A 1 927 ? 3.463 20.991 12.002 1.00 81.12 927 PRO A O 1
ATOM 7490 N N . SER A 1 928 ? 4.259 21.250 9.906 1.00 83.69 928 SER A N 1
ATOM 7491 C CA . SER A 1 928 ? 2.966 21.584 9.278 1.00 83.69 928 SER A CA 1
ATOM 7492 C C . SER A 1 928 ? 2.123 20.352 8.920 1.00 83.69 928 SER A C 1
ATOM 7494 O O . SER A 1 928 ? 0.939 20.488 8.638 1.00 83.69 928 SER A O 1
ATOM 7496 N N . ALA A 1 929 ? 2.729 19.163 8.876 1.00 89.12 929 ALA A N 1
ATOM 7497 C CA . ALA A 1 929 ? 2.100 17.889 8.526 1.00 89.12 929 ALA A CA 1
ATOM 7498 C C . ALA A 1 929 ? 1.580 17.105 9.746 1.00 89.12 929 ALA A C 1
ATOM 7500 O O . ALA A 1 929 ? 0.990 16.039 9.588 1.00 89.12 929 ALA A O 1
ATOM 7501 N N . VAL A 1 930 ? 1.797 17.625 10.960 1.00 90.88 930 VAL A N 1
ATOM 7502 C CA . VAL A 1 930 ? 1.299 17.034 12.209 1.00 90.88 930 VAL A CA 1
ATOM 7503 C C . VAL A 1 930 ? -0.181 17.369 12.382 1.00 90.88 930 VAL A C 1
ATOM 7505 O O . VAL A 1 930 ? -0.537 18.538 12.521 1.00 90.88 930 VAL A O 1
ATOM 7508 N N . VAL A 1 931 ? -1.011 16.332 12.426 1.00 92.19 931 VAL A N 1
ATOM 7509 C CA . VAL A 1 931 ? -2.472 16.380 12.589 1.00 92.19 931 VAL A CA 1
ATOM 7510 C C . VAL A 1 931 ? -2.880 15.616 13.862 1.00 92.19 931 VAL A C 1
ATOM 7512 O O . VAL A 1 931 ? -2.093 14.799 14.346 1.00 92.19 931 VAL A O 1
ATOM 7515 N N . PRO A 1 932 ? -4.068 15.856 14.449 1.00 92.06 932 PRO A N 1
ATOM 7516 C CA . PRO A 1 932 ? -4.476 15.268 15.732 1.00 92.06 932 PRO A CA 1
ATOM 7517 C C . PRO A 1 932 ? -5.013 13.828 15.599 1.00 92.06 932 PRO A C 1
ATOM 7519 O O . PRO A 1 932 ? -5.903 13.425 16.337 1.00 92.06 932 PRO A O 1
ATOM 7522 N N . SER A 1 933 ? -4.525 13.056 14.631 1.00 92.75 933 SER A N 1
ATOM 7523 C CA . SER A 1 933 ? -5.062 11.742 14.274 1.00 92.75 933 SER A CA 1
ATOM 7524 C C . SER A 1 933 ? -3.977 10.863 13.656 1.00 92.75 933 SER A C 1
ATOM 7526 O O . SER A 1 933 ? -2.978 11.380 13.150 1.00 92.75 933 SER A O 1
ATOM 7528 N N . GLU A 1 934 ? -4.172 9.541 13.656 1.00 93.69 934 GLU A N 1
ATOM 7529 C CA . GLU A 1 934 ? -3.365 8.666 12.805 1.00 93.69 934 GLU A CA 1
ATOM 7530 C C . GLU A 1 934 ? -3.688 8.885 11.325 1.00 93.69 934 GLU A C 1
ATOM 7532 O O . GLU A 1 934 ? -2.786 8.784 10.494 1.00 93.69 934 GLU A O 1
ATOM 7537 N N . GLY A 1 935 ? -4.943 9.180 10.973 1.00 95.12 935 GLY A N 1
ATOM 7538 C CA . GLY A 1 935 ? -5.316 9.348 9.576 1.00 95.12 935 GLY A CA 1
ATOM 7539 C C . GLY A 1 935 ? -6.798 9.176 9.265 1.00 95.12 935 GLY A C 1
ATOM 7540 O O . GLY A 1 935 ? -7.673 9.368 10.105 1.00 95.12 935 GLY A O 1
ATOM 7541 N N . LEU A 1 936 ? -7.074 8.778 8.026 1.00 95.94 936 LEU A N 1
ATOM 7542 C CA . LEU A 1 936 ? -8.411 8.475 7.518 1.00 95.94 936 LEU A CA 1
ATOM 7543 C C . LEU A 1 936 ? -8.441 7.115 6.814 1.00 95.94 936 LEU A C 1
ATOM 7545 O O . LEU A 1 936 ? -7.423 6.635 6.309 1.00 95.94 936 LEU A O 1
ATOM 7549 N N . VAL A 1 937 ? -9.638 6.542 6.746 1.00 94.62 937 VAL A N 1
ATOM 7550 C CA . VAL A 1 937 ? -9.993 5.285 6.081 1.00 94.62 937 VAL A CA 1
ATOM 7551 C C . VAL A 1 937 ? -11.061 5.567 5.026 1.00 94.62 937 VAL A C 1
ATOM 7553 O O . VAL A 1 937 ? -12.032 6.265 5.317 1.00 94.62 937 VAL A O 1
ATOM 7556 N N . PHE A 1 938 ? -10.904 5.009 3.826 1.00 95.25 938 PHE A N 1
ATOM 7557 C CA . PHE A 1 938 ? -11.848 5.144 2.711 1.00 95.25 938 PHE A CA 1
ATOM 7558 C C . PHE A 1 938 ? -11.976 3.832 1.919 1.00 95.25 938 PHE A C 1
ATOM 7560 O O . PHE A 1 938 ? -11.193 2.900 2.128 1.00 95.25 938 PHE A O 1
ATOM 7567 N N . LYS A 1 939 ? -12.957 3.756 1.011 1.00 91.44 939 LYS A N 1
ATOM 7568 C CA . LYS A 1 939 ? -13.097 2.657 0.042 1.00 91.44 939 LYS A CA 1
ATOM 7569 C C . LYS A 1 939 ? -12.838 3.141 -1.385 1.00 91.44 939 LYS A C 1
ATOM 7571 O O . LYS A 1 939 ? -13.189 4.272 -1.719 1.00 91.44 939 LYS A O 1
ATOM 7576 N N . TYR A 1 940 ? -12.199 2.295 -2.187 1.00 93.56 940 TYR A N 1
ATOM 7577 C CA . TYR A 1 940 ? -11.992 2.494 -3.622 1.00 93.56 940 TYR A CA 1
ATOM 7578 C C . TYR A 1 940 ? -11.958 1.134 -4.334 1.00 93.56 940 TYR A C 1
ATOM 7580 O O . TYR A 1 940 ? -11.244 0.228 -3.895 1.00 93.56 940 TYR A O 1
ATOM 7588 N N . LYS A 1 941 ? -12.731 0.965 -5.415 1.00 87.69 941 LYS A N 1
ATOM 7589 C CA . LYS A 1 941 ? -12.960 -0.326 -6.096 1.00 87.69 941 LYS A CA 1
ATOM 7590 C C . LYS A 1 941 ? -13.307 -1.451 -5.099 1.00 87.69 941 LYS A C 1
ATOM 7592 O O . LYS A 1 941 ? -12.769 -2.554 -5.174 1.00 87.69 941 LYS A O 1
ATOM 7597 N N . GLY A 1 942 ? -14.142 -1.149 -4.100 1.00 83.75 942 GLY A N 1
ATOM 7598 C CA . GLY A 1 942 ? -14.564 -2.064 -3.030 1.00 83.75 942 GLY A CA 1
ATOM 7599 C C . GLY A 1 942 ? -13.507 -2.372 -1.957 1.00 83.75 942 GLY A C 1
ATOM 7600 O O . GLY A 1 942 ? -13.852 -2.894 -0.895 1.00 83.75 942 GLY A O 1
ATOM 7601 N N . ASN A 1 943 ? -12.238 -2.026 -2.186 1.00 84.06 943 ASN A N 1
ATOM 7602 C CA . ASN A 1 943 ? -11.129 -2.265 -1.264 1.00 84.06 943 ASN A CA 1
ATOM 7603 C C . ASN A 1 943 ? -10.983 -1.125 -0.246 1.00 84.06 943 ASN A C 1
ATOM 7605 O O . ASN A 1 943 ? -11.278 0.030 -0.546 1.00 84.06 943 ASN A O 1
ATOM 7609 N N . VAL A 1 944 ? -10.518 -1.443 0.968 1.00 87.19 944 VAL A N 1
ATOM 7610 C CA . VAL A 1 944 ? -10.367 -0.472 2.069 1.00 87.19 944 VAL A CA 1
ATOM 7611 C C . VAL A 1 944 ? -8.924 0.031 2.159 1.00 87.19 944 VAL A C 1
ATOM 7613 O O . VAL A 1 944 ? -8.007 -0.745 2.444 1.00 87.19 944 VAL A O 1
ATOM 7616 N N . TYR A 1 945 ? -8.742 1.341 1.995 1.00 93.81 945 TYR A N 1
ATOM 7617 C CA . TYR A 1 945 ? -7.446 2.023 1.996 1.00 93.81 945 TYR A CA 1
ATOM 7618 C C . TYR A 1 945 ? -7.352 3.096 3.089 1.00 93.81 945 TYR A C 1
ATOM 7620 O O . TYR A 1 945 ? -8.361 3.545 3.637 1.00 93.81 945 TYR A O 1
ATOM 7628 N N . LYS A 1 946 ? -6.123 3.532 3.397 1.00 94.31 946 LYS A N 1
ATOM 7629 C CA . LYS A 1 946 ? -5.840 4.580 4.391 1.00 94.31 946 LYS A CA 1
ATOM 7630 C C . LYS A 1 946 ? -4.880 5.665 3.890 1.00 94.31 946 LYS A C 1
ATOM 7632 O O . LYS A 1 946 ? -3.918 5.382 3.169 1.00 94.31 946 LYS A O 1
ATOM 7637 N N . PHE A 1 947 ? -5.050 6.878 4.409 1.00 95.94 947 PHE A N 1
ATOM 7638 C CA . PHE A 1 947 ? -4.009 7.912 4.418 1.00 95.94 947 PHE A CA 1
ATOM 7639 C C . PHE A 1 947 ? -3.644 8.266 5.854 1.00 95.94 947 PHE A C 1
ATOM 7641 O O . PHE A 1 947 ? -4.535 8.517 6.656 1.00 95.94 947 PHE A O 1
ATOM 7648 N N . THR A 1 948 ? -2.345 8.316 6.163 1.00 93.06 948 THR A N 1
ATOM 7649 C CA . THR A 1 948 ? -1.828 8.612 7.516 1.00 93.06 948 THR A CA 1
ATOM 7650 C C . THR A 1 948 ? -0.934 9.852 7.588 1.00 93.06 948 THR A C 1
ATOM 7652 O O . THR A 1 948 ? -0.523 10.265 8.670 1.00 93.06 948 THR A O 1
ATOM 7655 N N . GLY A 1 949 ? -0.585 10.446 6.441 1.00 92.81 949 GLY A N 1
ATOM 7656 C CA . GLY A 1 949 ? 0.291 11.617 6.378 1.00 92.81 949 GLY A CA 1
ATOM 7657 C C . GLY A 1 949 ? 1.578 11.434 7.189 1.00 92.81 949 GLY A C 1
ATOM 7658 O O . GLY A 1 949 ? 2.291 10.444 7.026 1.00 92.81 949 GLY A O 1
ATOM 7659 N N . ALA A 1 950 ? 1.848 12.364 8.108 1.00 91.56 950 ALA A N 1
ATOM 7660 C CA . ALA A 1 950 ? 3.038 12.320 8.953 1.00 91.56 950 ALA A CA 1
ATOM 7661 C C . ALA A 1 950 ? 3.028 11.261 10.067 1.00 91.56 950 ALA A C 1
ATOM 7663 O O . ALA A 1 950 ? 4.095 10.982 10.618 1.00 91.56 950 ALA A O 1
ATOM 7664 N N . PHE A 1 951 ? 1.879 10.662 10.411 1.00 92.62 951 PHE A N 1
ATOM 7665 C CA . PHE A 1 951 ? 1.771 9.770 11.572 1.00 92.62 951 PHE A CA 1
ATOM 7666 C C . PHE A 1 951 ? 2.787 8.622 11.540 1.00 92.62 951 PHE A C 1
ATOM 7668 O O . PHE A 1 951 ? 3.390 8.326 12.566 1.00 92.62 951 PHE A O 1
ATOM 7675 N N . GLY A 1 952 ? 3.040 8.027 10.368 1.00 88.19 952 GLY A N 1
ATOM 7676 C CA . GLY A 1 952 ? 3.990 6.919 10.222 1.00 88.19 952 GLY A CA 1
ATOM 7677 C C . GLY A 1 952 ? 5.385 7.258 10.757 1.00 88.19 952 GLY A C 1
ATOM 7678 O O . GLY A 1 952 ? 5.907 6.547 11.617 1.00 88.19 952 GLY A O 1
ATOM 7679 N N . SER A 1 953 ? 5.966 8.382 10.327 1.00 87.25 953 SER A N 1
ATOM 7680 C CA . SER A 1 953 ? 7.274 8.823 10.828 1.00 87.25 953 SER A CA 1
ATOM 7681 C C . SER A 1 953 ? 7.220 9.308 12.278 1.00 87.25 953 SER A C 1
ATOM 7683 O O . SER A 1 953 ? 8.144 9.023 13.034 1.00 87.25 953 SER A O 1
ATOM 7685 N N . LEU A 1 954 ? 6.140 9.972 12.705 1.00 89.94 954 LEU A N 1
ATOM 7686 C CA . LEU A 1 954 ? 5.967 10.418 14.097 1.00 89.94 954 LEU A CA 1
ATOM 7687 C C . LEU A 1 954 ? 5.929 9.225 15.076 1.00 89.94 954 LEU A C 1
ATOM 7689 O O . LEU A 1 954 ? 6.624 9.240 16.093 1.00 89.94 954 LEU A O 1
ATOM 7693 N N . ASN A 1 955 ? 5.187 8.167 14.731 1.00 90.06 955 ASN A N 1
ATOM 7694 C CA . ASN A 1 955 ? 5.106 6.905 15.470 1.00 90.06 955 ASN A CA 1
ATOM 7695 C C . ASN A 1 955 ? 6.463 6.194 15.523 1.00 90.06 955 ASN A C 1
ATOM 7697 O O . ASN A 1 955 ? 6.907 5.806 16.603 1.00 90.06 955 ASN A O 1
ATOM 7701 N N . GLN A 1 956 ? 7.186 6.107 14.400 1.00 87.12 956 GLN A N 1
ATOM 7702 C CA . GLN A 1 956 ? 8.538 5.538 14.405 1.00 87.12 956 GLN A CA 1
ATOM 7703 C C . GLN A 1 956 ? 9.500 6.334 15.300 1.00 87.12 956 GLN A C 1
ATOM 7705 O O . GLN A 1 956 ? 10.228 5.722 16.078 1.00 87.12 956 GLN A O 1
ATOM 7710 N N . ILE A 1 957 ? 9.484 7.673 15.251 1.00 86.88 957 ILE A N 1
ATOM 7711 C CA . ILE A 1 957 ? 10.341 8.522 16.097 1.00 86.88 957 ILE A CA 1
ATOM 7712 C C . ILE A 1 957 ? 10.028 8.295 17.581 1.00 86.88 957 ILE A C 1
ATOM 7714 O O . ILE A 1 957 ? 10.914 7.893 18.332 1.00 86.88 957 ILE A O 1
ATOM 7718 N N . ILE A 1 958 ? 8.772 8.482 18.002 1.00 87.69 958 ILE A N 1
ATOM 7719 C CA . ILE A 1 958 ? 8.338 8.319 19.403 1.00 87.69 958 ILE A CA 1
ATOM 7720 C C . ILE A 1 958 ? 8.569 6.872 19.894 1.00 87.69 958 ILE A C 1
ATOM 7722 O O . ILE A 1 958 ? 8.982 6.633 21.036 1.00 87.69 958 ILE A O 1
ATOM 7726 N N . GLY A 1 959 ? 8.365 5.889 19.014 1.00 84.12 959 GLY A N 1
ATOM 7727 C CA . GLY A 1 959 ? 8.554 4.468 19.288 1.00 84.12 959 GLY A CA 1
ATOM 7728 C C . GLY A 1 959 ? 9.992 4.069 19.634 1.00 84.12 959 GLY A C 1
ATOM 7729 O O . GLY A 1 959 ? 10.177 3.152 20.433 1.00 84.12 959 GLY A O 1
ATOM 7730 N N . MET A 1 960 ? 11.016 4.776 19.133 1.00 81.31 960 MET A N 1
ATOM 7731 C CA . MET A 1 960 ? 12.436 4.471 19.410 1.00 81.31 960 MET A CA 1
ATOM 7732 C C . MET A 1 960 ? 12.832 4.593 20.895 1.00 81.31 960 MET A C 1
ATOM 7734 O O . MET A 1 960 ? 13.869 4.043 21.296 1.00 81.31 960 MET A O 1
ATOM 7738 N N . LEU A 1 961 ? 12.017 5.274 21.712 1.00 74.12 961 LEU A N 1
ATOM 7739 C CA . LEU A 1 961 ? 12.128 5.288 23.176 1.00 74.12 961 LEU A CA 1
ATOM 7740 C C . LEU A 1 961 ? 11.040 4.461 23.869 1.00 74.12 961 LEU A C 1
ATOM 7742 O O . LEU A 1 961 ? 11.359 3.735 24.806 1.00 74.12 961 LEU A O 1
ATOM 7746 N N . LYS A 1 962 ? 9.775 4.534 23.422 1.00 67.62 962 LYS A N 1
ATOM 7747 C CA . LYS A 1 962 ? 8.667 3.797 24.068 1.00 67.62 962 LYS A CA 1
ATOM 7748 C C . LYS A 1 962 ? 8.777 2.274 23.920 1.00 67.62 962 LYS A C 1
ATOM 7750 O O . LYS A 1 962 ? 8.249 1.548 24.760 1.00 67.62 962 LYS A O 1
ATOM 7755 N N . PHE A 1 963 ? 9.455 1.788 22.878 1.00 57.78 963 PHE A N 1
ATOM 7756 C CA . PHE A 1 963 ? 9.532 0.369 22.529 1.00 57.78 963 PHE A CA 1
ATOM 7757 C C . PHE A 1 963 ? 10.981 -0.095 22.319 1.00 57.78 963 PHE A C 1
ATOM 7759 O O . PHE A 1 963 ? 11.391 -0.443 21.210 1.00 57.78 963 PHE A O 1
ATOM 7766 N N . SER A 1 964 ? 11.763 -0.154 23.400 1.00 36.97 964 SER A N 1
ATOM 7767 C CA . SER A 1 964 ? 12.993 -0.954 23.414 1.00 36.97 964 SER A CA 1
ATOM 7768 C C . SER A 1 964 ? 12.652 -2.437 23.207 1.00 36.97 964 SER A C 1
ATOM 7770 O O . SER A 1 964 ? 12.086 -3.069 24.104 1.00 36.97 964 SER A O 1
ATOM 7772 N N . ARG A 1 965 ? 12.970 -2.963 22.020 1.00 30.41 965 ARG A N 1
ATOM 7773 C CA . ARG A 1 965 ? 13.115 -4.404 21.763 1.00 30.41 965 ARG A CA 1
ATOM 7774 C C . ARG A 1 965 ? 14.535 -4.848 22.095 1.00 30.41 965 ARG A C 1
ATOM 7776 O O . ARG A 1 965 ? 15.439 -4.002 21.914 1.00 30.41 965 ARG A O 1
#

Foldseek 3Di:
DQVLCQQVDQDDDVNHRDRDDDDDPPDDDPDLWDADPVVRGTPGDRDDDDDDADVPLLVVVLVVLVVCLVVLVVCVVVLVLVVLLVVLVVSVVVLVVLLVVQCVPPNCRGSSVSSSVVCVVDCRNVSSVVSNVVSVVSVVDDDDDDDDDDDDPPCVVCCVVPVVPDDQDKWKWAQQVRDDIDIDRDVVVVVCCCVPVVIGTDDPVSNVVCVVPCVPPVPDDDDDDDDDYDDDDDDDDDDDDDDDDDDDDDDDQDDDDDDDDDDDVVVVVVVLQCVQPADLVGQRDQGDLVSAGDLVSQCVFQWDDDDQEIGGAADKPLPRPRSVVCCVVRVVVVLVVVCVVQPPFAAEEAEAQAQQPPQRQYDPSISVVVSQVVQVPHPRRYYHYLCNQCVDFADPQQRNVLLVVLQVVLDDPDPDRGHSLLLLLLVLLQQLLVPDDQQVSCVGGHDPNSVVSVVVQPQDADRSGPDPVSSPVSNCSQCVVVVRDDQCPTSSSVSNVSSLVVSLVSSVVVSVVVVVVRYRYYYYHHRVSSSVVVVVVVVVVLLVVLLVVLQVVVDDQAFANGDFAAPLSDFQQFLLNVLVVLLCLQAQNLPVVHFKFFDFQFRKKKWADAPLFIFIGRHLVCLAPLRPNTAGLVRLLVVCPPVPPVSVLRSVVRVLVRVLLSLFDPVLRCLAHVNSQKIWMWGFQDQVPGQQFRLVATEIETEFIFGADNSSDTDGTSPPSRVSSCVRSVVSVSCDGPRYRYYYTQGKRQHNHPPSPVSSVVLSVLSVVLCPVQDHDSNDTSNVSLLSVQLVVLVVVCVVVVHPDDPVLSVLLSCCQSSVNCPSDLVNLVVVDDDPVSSVVSVVCSPDPSSVVVCVSSVSVVLSLLLSQLSRQLRMDRDSRPDWVVRLVSLVVLLVVLLVVLVVVSSPVLPVQLVVLQVSCVSSPHSSSRTSGQFMWGDDPNGIHTHRRSNVSSSSSSCSPVPDD

Sequence (965 aa):
KKTIWNNKHDIKIYDFPVEVYVENLGDIHVASGLYSILKDKWIVIPKKKELQIDLDDIRSKAEGYLGSIPVLEKMMKDEKYDEVIEMVEKIQDKLKRMRSSGLEKGGEFSVENLAFKALRRSPFIATIVDMKTDAYDKMMTLNNGLQTETGFSKGWWKNIIHDQLLEEEQYYARNPKGEKISVFTNKDNWKKAVKDRGYKEVDRAEAERELAQKTSDTISKQKEKQPGEKPGVASKEQLPSKPKLTKIDKNPFDHEEDKPEYTDEKQNQMKVIKSWGKDPHGNLFLGDDKVGYSAKIHQAQYVTKDENSMVIGTPHTEHDKKGKQFFEKNIVPMVEDFIEDNKGEKIVFLAEGGTGVDGHNYWPKTEQEVVGEIVKNYDKGEVDTWDGEYNRHDDGHKTAPIYTDLAEKMSGEEDETYTASDMTGAMYSNLVGQGDNGKEAMDSYLTEDGKQFLIDNGYKGSFPPKDKSEVKQLYDMNYPEDSGKEPGSNPVAKAQLAWNQLRRDNMARKTEEYIKEGYKVLVVPGATHGSAINSQNRNRKQQEQFSKEWRKELLTEGGAYGHMAHPFDDWNLTFKDFKNIIELGLSGQLNREDNVSEKLDGQNIMVSWKDGRLIAARNKGHIKNAGKNALTVKGVQGMFRGRGNIRDAFVFAVRDLQKAISSLSKKQQNKVFMDGKAFMNLEVLWPASANVINYDLAHLVFHGAIEYNDAGTPVGEVRGSARVLEGMIRQVNQHIQKKYKIGKPQFLNVPKHQDFSGRKKYYFTKLQKLQNEYRLSDSDTFSLYHQRFWEEFIYNAAKQMNYKLPNKVLAGLVKRWAFNDKSYQIANMKKDIKDEKFLVWALSFDKNDHVKYVKENMKPFEILFFQLGAEILKNISGFLTVSPDTAVQKIKKEVDKTVTAIKQGGDIEKIGKLRDQLEKFKAIGGPSAVVPSEGLVFKYKGNVYKFTGAFGSLNQIIGMLKFSR

Mean predicted aligned error: 21.01 Å